Protein 7JNN (pdb70)

Structure (mmCIF, N/CA/C/O backbone):
data_7JNN
#
_entry.id   7JNN
#
loop_
_atom_site.group_PDB
_atom_site.id
_atom_site.type_symbol
_atom_site.label_atom_id
_atom_site.label_alt_id
_atom_site.label_comp_id
_atom_site.label_asym_id
_atom_site.label_entity_id
_atom_site.label_seq_id
_atom_site.pdbx_PDB_ins_code
_atom_site.Cartn_x
_atom_site.Cartn_y
_atom_site.Cartn_z
_atom_site.occupancy
_atom_site.B_iso_or_equiv
_atom_site.auth_seq_id
_atom_site.auth_comp_id
_atom_site.auth_asym_id
_atom_site.auth_atom_id
_atom_site.pdbx_PDB_model_num
ATOM 1 N N . ALA A 1 1 ? -10.746 -12.875 8.049 1.00 0.00 1 ALA A N 1
ATOM 2 C CA . ALA A 1 1 ? -10.390 -11.541 7.622 1.00 0.00 1 ALA A CA 1
ATOM 3 C C . ALA A 1 1 ? -9.848 -11.608 6.224 1.00 0.00 1 ALA A C 1
ATOM 4 O O . ALA A 1 1 ? -9.039 -12.476 5.909 1.00 0.00 1 ALA A O 1
ATOM 11 N N . LYS A 1 2 ? -10.303 -10.715 5.396 1.00 0.00 2 LYS A N 1
ATOM 12 C CA . LYS A 1 2 ? -9.935 -10.685 4.012 1.00 0.00 2 LYS A CA 1
ATOM 13 C C . LYS A 1 2 ? -9.074 -9.472 3.698 1.00 0.00 2 LYS A C 1
ATOM 14 O O . LYS A 1 2 ? -9.553 -8.332 3.659 1.00 0.00 2 LYS A O 1
ATOM 33 N N . HIS A 1 3 ? -7.806 -9.720 3.541 1.00 0.00 3 HIS A N 1
ATOM 34 C CA . HIS A 1 3 ? -6.832 -8.693 3.260 1.00 0.00 3 HIS A CA 1
ATOM 35 C C . HIS A 1 3 ? -6.363 -8.886 1.840 1.00 0.00 3 HIS A C 1
ATOM 36 O O . HIS A 1 3 ? -5.642 -9.845 1.549 1.00 0.00 3 HIS A O 1
ATOM 50 N N . CYS A 1 4 ? -6.802 -8.043 0.953 1.00 0.00 4 CYS A N 1
ATOM 51 C CA . CYS A 1 4 ? -6.438 -8.174 -0.444 1.00 0.00 4 CYS A CA 1
ATOM 52 C C . CYS A 1 4 ? -5.212 -7.327 -0.736 1.00 0.00 4 CYS A C 1
ATOM 53 O O . CYS A 1 4 ? -5.315 -6.115 -0.938 1.00 0.00 4 CYS A O 1
ATOM 60 N N . GLY A 1 5 ? -4.059 -7.953 -0.708 1.00 0.00 5 GLY A N 1
ATOM 61 C CA . GLY A 1 5 ? -2.824 -7.237 -0.887 1.00 0.00 5 GLY A CA 1
ATOM 62 C C . GLY A 1 5 ? -2.413 -7.104 -2.331 1.00 0.00 5 GLY A C 1
ATOM 63 O O . GLY A 1 5 ? -2.346 -8.092 -3.062 1.00 0.00 5 GLY A O 1
ATOM 67 N N . LYS A 1 6 ? -2.167 -5.887 -2.735 1.00 0.00 6 LYS A N 1
ATOM 68 C CA . LYS A 1 6 ? -1.672 -5.544 -4.060 1.00 0.00 6 LYS A CA 1
ATOM 69 C C . LYS A 1 6 ? -0.272 -6.100 -4.234 1.00 0.00 6 LYS A C 1
ATOM 70 O O . LYS A 1 6 ? 0.504 -6.142 -3.277 1.00 0.00 6 LYS A O 1
ATOM 89 N N . HIS A 1 7 ? 0.027 -6.557 -5.418 1.00 0.00 7 HIS A N 1
ATOM 90 C CA . HIS A 1 7 ? 1.362 -6.966 -5.742 1.00 0.00 7 HIS A CA 1
ATOM 91 C C . HIS A 1 7 ? 2.201 -5.710 -5.875 1.00 0.00 7 HIS A C 1
ATOM 92 O O . HIS A 1 7 ? 1.979 -4.886 -6.784 1.00 0.00 7 HIS A O 1
ATOM 106 N N . SER A 1 8 ? 3.106 -5.531 -4.961 1.00 0.00 8 SER A N 1
ATOM 107 C CA . SER A 1 8 ? 3.920 -4.368 -4.934 1.00 0.00 8 SER A CA 1
ATOM 108 C C . SER A 1 8 ? 4.996 -4.377 -6.004 1.00 0.00 8 SER A C 1
ATOM 109 O O . SER A 1 8 ? 6.121 -4.831 -5.786 1.00 0.00 8 SER A O 1
ATOM 117 N N . LYS A 1 9 ? 4.598 -3.965 -7.181 1.00 0.00 9 LYS A N 1
ATOM 118 C CA . LYS A 1 9 ? 5.513 -3.733 -8.268 1.00 0.00 9 LYS A CA 1
ATOM 119 C C . LYS A 1 9 ? 5.573 -2.235 -8.520 1.00 0.00 9 LYS A C 1
ATOM 120 O O . LYS A 1 9 ? 6.129 -1.754 -9.507 1.00 0.00 9 LYS A O 1
ATOM 139 N N . SER A 1 10 ? 4.955 -1.513 -7.623 1.00 0.00 10 SER A N 1
ATOM 140 C CA . SER A 1 10 ? 4.984 -0.101 -7.614 1.00 0.00 10 SER A CA 1
ATOM 141 C C . SER A 1 10 ? 6.195 0.319 -6.804 1.00 0.00 10 SER A C 1
ATOM 142 O O . SER A 1 10 ? 6.208 0.182 -5.561 1.00 0.00 10 SER A O 1
ATOM 150 N N . TRP A 1 11 ? 7.227 0.743 -7.483 1.00 0.00 11 TRP A N 1
ATOM 151 C CA . TRP A 1 11 ? 8.447 1.080 -6.828 1.00 0.00 11 TRP A CA 1
ATOM 152 C C . TRP A 1 11 ? 8.333 2.437 -6.164 1.00 0.00 11 TRP A C 1
ATOM 1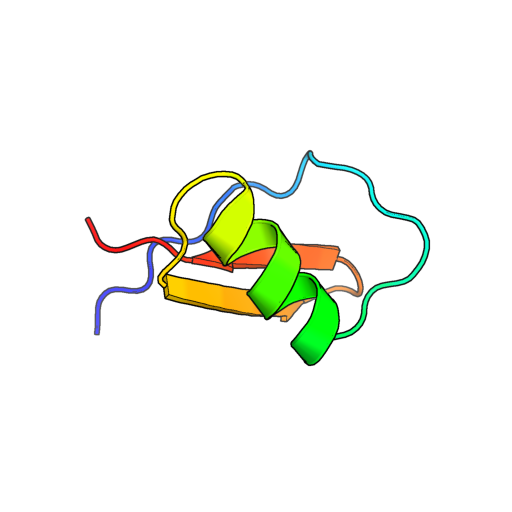53 O O . TRP A 1 11 ? 7.733 3.371 -6.707 1.00 0.00 11 TRP A O 1
ATOM 174 N N . ASN A 1 12 ? 8.866 2.520 -4.993 1.00 0.00 12 ASN A N 1
ATOM 175 C CA . ASN A 1 12 ? 8.891 3.719 -4.204 1.00 0.00 12 ASN A CA 1
ATOM 176 C C . ASN A 1 12 ? 10.242 3.739 -3.527 1.00 0.00 12 ASN A C 1
ATOM 177 O O . ASN A 1 12 ? 10.805 2.663 -3.295 1.00 0.00 12 ASN A O 1
ATOM 188 N N . GLY A 1 13 ? 10.766 4.910 -3.238 1.00 0.00 13 GLY A N 1
ATOM 189 C CA . GLY A 1 13 ? 12.097 5.021 -2.674 1.00 0.00 13 GLY A CA 1
ATOM 190 C C . GLY A 1 13 ? 12.218 4.412 -1.301 1.00 0.00 13 GLY A C 1
ATOM 191 O O . GLY A 1 13 ? 12.795 3.332 -1.137 1.00 0.00 13 GLY A O 1
ATOM 195 N N . LYS A 1 14 ? 11.678 5.079 -0.322 1.00 0.00 14 LYS A N 1
ATOM 196 C CA . LYS A 1 14 ? 11.739 4.602 1.029 1.00 0.00 14 LYS A CA 1
ATOM 197 C C . LYS A 1 14 ? 10.337 4.251 1.466 1.00 0.00 14 LYS A C 1
ATOM 198 O O . LYS A 1 14 ? 9.388 4.968 1.144 1.00 0.00 14 LYS A O 1
ATOM 217 N N . CYS A 1 15 ? 10.197 3.162 2.158 1.00 0.00 15 CYS A N 1
ATOM 218 C CA . CYS A 1 15 ? 8.906 2.738 2.624 1.00 0.00 15 CYS A CA 1
ATOM 219 C C . CYS A 1 15 ? 8.605 3.309 4.008 1.00 0.00 15 CYS A C 1
ATOM 220 O O . CYS A 1 15 ? 9.430 3.218 4.927 1.00 0.00 15 CYS A O 1
ATOM 227 N N . PHE A 1 16 ? 7.446 3.917 4.134 1.00 0.00 16 PHE A N 1
ATOM 228 C CA . PHE A 1 16 ? 6.934 4.414 5.396 1.00 0.00 16 PHE A CA 1
ATOM 229 C C . PHE A 1 16 ? 5.474 4.046 5.457 1.00 0.00 16 PHE A C 1
ATOM 230 O O . PHE A 1 16 ? 4.757 4.315 4.500 1.00 0.00 16 PHE A O 1
ATOM 247 N N . HIS A 1 17 ? 5.045 3.426 6.549 1.00 0.00 17 HIS A N 1
ATOM 248 C CA . HIS A 1 17 ? 3.658 2.959 6.728 1.00 0.00 17 HIS A CA 1
ATOM 249 C C . HIS A 1 17 ? 2.631 4.054 6.430 1.00 0.00 17 HIS A C 1
ATOM 250 O O . HIS A 1 17 ? 1.761 3.866 5.583 1.00 0.00 17 HIS A O 1
ATOM 264 N N . LYS A 1 18 ? 2.770 5.197 7.084 1.00 0.00 18 LYS A N 1
ATOM 265 C CA . LYS A 1 18 ? 1.812 6.290 6.942 1.00 0.00 18 LYS A CA 1
ATOM 266 C C . LYS A 1 18 ? 1.751 6.782 5.495 1.00 0.00 18 LYS A C 1
ATOM 267 O O . LYS A 1 18 ? 0.676 6.919 4.920 1.00 0.00 18 LYS A O 1
ATOM 286 N N . LYS A 1 19 ? 2.902 6.991 4.902 1.00 0.00 19 LYS A N 1
ATOM 287 C CA . LYS A 1 19 ? 2.975 7.489 3.535 1.00 0.00 19 LYS A CA 1
ATOM 288 C C . LYS A 1 19 ? 2.538 6.434 2.528 1.00 0.00 19 LYS A C 1
ATOM 289 O O . LYS A 1 19 ? 1.998 6.760 1.473 1.00 0.00 19 LYS A O 1
ATOM 308 N N . CYS A 1 20 ? 2.761 5.183 2.862 1.00 0.00 20 CYS A N 1
ATOM 309 C CA . CYS A 1 20 ? 2.310 4.072 2.048 1.00 0.00 20 CYS A CA 1
ATOM 310 C C . CYS A 1 20 ? 0.792 4.054 2.056 1.00 0.00 20 CYS A C 1
ATOM 311 O O . CYS A 1 20 ? 0.150 3.948 1.010 1.00 0.00 20 CYS A O 1
ATOM 318 N N . ASN A 1 21 ? 0.232 4.237 3.250 1.00 0.00 21 ASN A N 1
ATOM 319 C CA . ASN A 1 21 ? -1.200 4.258 3.465 1.00 0.00 21 ASN A CA 1
ATOM 320 C C . ASN A 1 21 ? -1.824 5.354 2.621 1.00 0.00 21 ASN A C 1
ATOM 321 O O . ASN A 1 21 ? -2.752 5.106 1.846 1.00 0.00 21 ASN A O 1
ATOM 332 N N . HIS A 1 22 ? -1.279 6.560 2.763 1.00 0.00 22 HIS A N 1
ATOM 333 C CA . HIS A 1 22 ? -1.728 7.729 2.001 1.00 0.00 22 HIS A CA 1
ATOM 334 C C . HIS A 1 22 ? -1.641 7.494 0.505 1.00 0.00 22 HIS A C 1
ATOM 335 O O . HIS A 1 22 ? -2.630 7.684 -0.209 1.00 0.00 22 HIS A O 1
ATOM 349 N N . TRP A 1 23 ? -0.468 7.058 0.039 1.00 0.00 23 TRP A N 1
ATOM 350 C CA . TRP A 1 23 ? -0.249 6.826 -1.379 1.00 0.00 23 TRP A CA 1
ATOM 351 C C . TRP A 1 23 ? -1.225 5.811 -1.919 1.00 0.00 23 TRP A C 1
ATOM 352 O O . TRP A 1 23 ? -1.952 6.109 -2.833 1.00 0.00 23 TRP A O 1
ATOM 373 N N . CYS A 1 24 ? -1.264 4.638 -1.318 1.00 0.00 24 CYS A N 1
ATOM 374 C CA . CYS A 1 24 ? -2.140 3.564 -1.762 1.00 0.00 24 CYS A CA 1
ATOM 375 C C . CYS A 1 24 ? -3.610 3.989 -1.803 1.00 0.00 24 CYS A C 1
ATOM 376 O O . CYS A 1 24 ? -4.340 3.682 -2.778 1.00 0.00 24 CYS A O 1
ATOM 383 N N . MET A 1 25 ? -4.033 4.716 -0.779 1.00 0.00 25 MET A N 1
ATOM 384 C CA . MET A 1 25 ? -5.397 5.211 -0.679 1.00 0.00 25 MET A CA 1
ATOM 385 C C . MET A 1 25 ? -5.711 6.143 -1.852 1.00 0.00 25 MET A C 1
ATOM 386 O O . MET A 1 25 ? -6.698 5.956 -2.557 1.00 0.00 25 MET A O 1
ATOM 400 N N . GLU A 1 26 ? -4.815 7.070 -2.091 1.00 0.00 26 GLU A N 1
ATOM 401 C CA . GLU A 1 26 ? -4.964 8.080 -3.127 1.00 0.00 26 GLU A CA 1
ATOM 402 C C . GLU A 1 26 ? -4.808 7.459 -4.535 1.00 0.00 26 GLU A C 1
ATOM 403 O O . GLU A 1 26 ? -5.521 7.820 -5.483 1.00 0.00 26 GLU A O 1
ATOM 415 N N . LYS A 1 27 ? -3.875 6.545 -4.642 1.00 0.00 27 LYS A N 1
ATOM 416 C CA . LYS A 1 27 ? -3.498 5.886 -5.882 1.00 0.00 27 LYS A CA 1
ATOM 417 C C . LYS A 1 27 ? -4.600 4.992 -6.451 1.00 0.00 27 LYS A C 1
ATOM 418 O O . LYS A 1 27 ? -5.023 5.180 -7.591 1.00 0.00 27 LYS A O 1
ATOM 437 N N . GLU A 1 28 ? -5.074 4.037 -5.671 1.00 0.00 28 GLU A N 1
ATOM 438 C CA . GLU A 1 28 ? -6.011 3.028 -6.204 1.00 0.00 28 GLU A CA 1
ATOM 439 C C . GLU A 1 28 ? -7.125 2.699 -5.239 1.00 0.00 28 GLU A C 1
ATOM 440 O O . GLU A 1 28 ? -7.728 1.627 -5.321 1.00 0.00 28 GLU A O 1
ATOM 452 N N . ASP A 1 29 ? -7.428 3.649 -4.370 1.00 0.00 29 ASP A N 1
ATOM 453 C CA . ASP A 1 29 ? -8.455 3.502 -3.334 1.00 0.00 29 ASP A CA 1
ATOM 454 C C . ASP A 1 29 ? -8.166 2.273 -2.502 1.00 0.00 29 ASP A C 1
ATOM 455 O O . ASP A 1 29 ? -8.900 1.278 -2.503 1.00 0.00 29 ASP A O 1
ATOM 464 N N . ALA A 1 30 ? -7.020 2.284 -1.907 1.00 0.00 30 ALA A N 1
ATOM 465 C CA . ALA A 1 30 ? -6.656 1.233 -1.031 1.00 0.00 30 ALA A CA 1
ATOM 466 C C . ALA A 1 30 ? -7.136 1.597 0.320 1.00 0.00 30 ALA A C 1
ATOM 467 O O . ALA A 1 30 ? -7.202 2.779 0.661 1.00 0.00 30 ALA A O 1
ATOM 474 N N . LYS A 1 31 ? -7.490 0.619 1.075 1.00 0.00 31 LYS A N 1
ATOM 475 C CA . LYS A 1 31 ? -8.052 0.840 2.387 1.00 0.00 31 LYS A CA 1
ATOM 476 C C . LYS A 1 31 ? -6.978 1.351 3.302 1.00 0.00 31 LYS A C 1
ATOM 477 O O . LYS A 1 31 ? -7.181 2.271 4.095 1.00 0.00 31 LYS A O 1
ATOM 496 N N . TYR A 1 32 ? -5.834 0.763 3.154 1.00 0.00 32 TYR A N 1
ATOM 497 C CA . TYR A 1 32 ? -4.695 1.066 3.932 1.00 0.00 32 TYR A CA 1
ATOM 498 C C . TYR A 1 32 ? -3.472 0.576 3.199 1.00 0.00 32 TYR A C 1
ATOM 499 O O . TYR A 1 32 ? -3.591 -0.147 2.182 1.00 0.00 32 TYR A O 1
ATOM 517 N N . GLY A 1 33 ? -2.339 0.990 3.660 1.00 0.00 33 GLY A N 1
ATOM 518 C CA . GLY A 1 33 ? -1.097 0.572 3.103 1.00 0.00 33 GLY A CA 1
ATOM 519 C C . GLY A 1 33 ? -0.225 0.069 4.204 1.00 0.00 33 GLY A C 1
ATOM 520 O O . GLY A 1 33 ? -0.234 0.629 5.300 1.00 0.00 33 GLY A O 1
ATOM 524 N N . SER A 1 34 ? 0.491 -0.973 3.953 1.00 0.00 34 SER A N 1
ATOM 525 C CA . SER A 1 34 ? 1.320 -1.557 4.952 1.00 0.00 34 SER A CA 1
ATOM 526 C C . SER A 1 34 ? 2.702 -1.774 4.378 1.00 0.00 34 SER A C 1
ATOM 527 O O . SER A 1 34 ? 2.849 -2.034 3.182 1.00 0.00 34 SER A O 1
ATOM 535 N N . CYS A 1 35 ? 3.701 -1.658 5.202 1.00 0.00 35 CYS A N 1
ATOM 536 C CA . CYS A 1 35 ? 5.033 -1.853 4.762 1.00 0.00 35 CYS A CA 1
ATOM 537 C C . CYS A 1 35 ? 5.410 -3.274 5.075 1.00 0.00 35 CYS A C 1
ATOM 538 O O . CYS A 1 35 ? 5.374 -3.705 6.238 1.00 0.00 35 CYS A O 1
ATOM 545 N N . SER A 1 36 ? 5.715 -4.008 4.070 1.00 0.00 36 SER A N 1
ATOM 546 C CA . SER A 1 36 ? 6.091 -5.361 4.226 1.00 0.00 36 SER A CA 1
ATOM 547 C C . SER A 1 36 ? 7.276 -5.585 3.321 1.00 0.00 36 SER A C 1
ATOM 548 O O . SER A 1 36 ? 7.237 -5.201 2.154 1.00 0.00 36 SER A O 1
ATOM 556 N N . HIS A 1 37 ? 8.351 -6.114 3.888 1.00 0.00 37 HIS A N 1
ATOM 557 C CA . HIS A 1 37 ? 9.625 -6.367 3.187 1.00 0.00 37 HIS A CA 1
ATOM 558 C C . HIS A 1 37 ? 10.294 -5.053 2.816 1.00 0.00 37 HIS A C 1
ATOM 559 O O . HIS A 1 37 ? 11.224 -5.031 2.017 1.00 0.00 37 HIS A O 1
ATOM 573 N N . GLY A 1 38 ? 9.842 -3.956 3.418 1.00 0.00 38 GLY A N 1
ATOM 574 C CA . GLY A 1 38 ? 10.365 -2.670 3.045 1.00 0.00 38 GLY A CA 1
ATOM 575 C C . GLY A 1 38 ? 9.709 -2.177 1.770 1.00 0.00 38 GLY A C 1
ATOM 576 O O . GLY A 1 38 ? 10.238 -1.286 1.078 1.00 0.00 38 GLY A O 1
ATOM 580 N N . ASP A 1 39 ? 8.585 -2.777 1.437 1.00 0.00 39 ASP A N 1
ATOM 581 C CA . ASP A 1 39 ? 7.800 -2.388 0.285 1.00 0.00 39 ASP A CA 1
ATOM 582 C C . ASP A 1 39 ? 6.439 -1.941 0.709 1.00 0.00 39 ASP A C 1
ATOM 583 O O . ASP A 1 39 ? 5.893 -2.414 1.719 1.00 0.00 39 ASP A O 1
ATOM 592 N N . CYS A 1 40 ? 5.895 -1.054 -0.058 1.00 0.00 40 CYS A N 1
ATOM 593 C CA . CYS A 1 40 ? 4.590 -0.513 0.180 1.00 0.00 40 CYS A CA 1
ATOM 594 C C . CYS A 1 40 ? 3.531 -1.431 -0.430 1.00 0.00 40 CYS A C 1
ATOM 595 O O . CYS A 1 40 ? 3.452 -1.576 -1.658 1.00 0.00 40 CYS A O 1
ATOM 602 N N . TYR A 1 41 ? 2.783 -2.091 0.415 1.00 0.00 41 TYR A N 1
ATOM 603 C CA . TYR A 1 41 ? 1.721 -2.968 -0.007 1.00 0.00 41 TYR A CA 1
ATOM 604 C C . TYR A 1 41 ? 0.387 -2.299 0.185 1.00 0.00 41 TYR A C 1
ATOM 605 O O . TYR A 1 41 ? 0.029 -1.898 1.303 1.00 0.00 41 TYR A O 1
ATOM 623 N N . CYS A 1 42 ? -0.335 -2.162 -0.884 1.00 0.00 42 CYS A N 1
ATOM 624 C CA . CYS A 1 42 ? -1.639 -1.552 -0.843 1.00 0.00 42 CYS A CA 1
ATOM 625 C C . CYS A 1 42 ? -2.674 -2.627 -0.588 1.00 0.00 42 CYS A C 1
ATOM 626 O O . CYS A 1 42 ? -2.648 -3.672 -1.226 1.00 0.00 42 CYS A O 1
ATOM 633 N N . TYR A 1 43 ? -3.558 -2.407 0.339 1.00 0.00 43 TYR A N 1
ATOM 634 C CA . TYR A 1 43 ? -4.574 -3.389 0.618 1.00 0.00 43 TYR A CA 1
ATOM 635 C C . TYR A 1 43 ? -5.933 -2.905 0.215 1.00 0.00 43 TYR A C 1
ATOM 636 O O . TYR A 1 43 ? -6.356 -1.804 0.582 1.00 0.00 43 TYR A O 1
ATOM 654 N N . TYR A 1 44 ? -6.589 -3.702 -0.567 1.00 0.00 44 TYR A N 1
ATOM 655 C CA . TYR A 1 44 ? -7.902 -3.403 -1.062 1.00 0.00 44 TYR A CA 1
ATOM 656 C C . TYR A 1 44 ? -8.891 -4.293 -0.358 1.00 0.00 44 TYR A C 1
ATOM 657 O O . TYR A 1 44 ? -8.506 -5.126 0.482 1.00 0.00 44 TYR A O 1
ATOM 675 N N . HIS A 1 45 ? -10.133 -4.146 -0.681 1.00 0.00 45 HIS A N 1
ATOM 676 C CA . HIS A 1 45 ? -11.142 -4.970 -0.107 1.00 0.00 45 HIS A CA 1
ATOM 677 C C . HIS A 1 45 ? -11.928 -5.591 -1.237 1.00 0.00 45 HIS A C 1
ATOM 678 O O . HIS A 1 45 ? -12.625 -4.896 -1.965 1.00 0.00 45 HIS A O 1
ATOM 692 N N . CYS A 1 46 ? -11.753 -6.866 -1.408 1.00 0.00 46 CYS A N 1
ATOM 693 C CA . CYS A 1 46 ? -12.398 -7.616 -2.455 1.00 0.00 46 CYS A CA 1
ATOM 694 C C . CYS A 1 46 ? -13.897 -7.689 -2.223 1.00 0.00 46 CYS A C 1
ATOM 695 O O . CYS A 1 46 ? -14.639 -6.898 -2.833 1.00 0.00 46 CYS A O 1
ATOM 703 N N . ALA A 1 1 ? -14.549 -10.829 6.060 1.00 0.00 1 ALA A N 2
ATOM 704 C CA . ALA A 1 1 ? -13.793 -9.905 5.243 1.00 0.00 1 ALA A CA 2
ATOM 705 C C . ALA A 1 1 ? -12.449 -10.510 4.924 1.00 0.00 1 ALA A C 2
ATOM 706 O O . ALA A 1 1 ? -11.895 -11.263 5.735 1.00 0.00 1 ALA A O 2
ATOM 713 N N . LYS A 1 2 ? -11.934 -10.214 3.751 1.00 0.00 2 LYS A N 2
ATOM 714 C CA . LYS A 1 2 ? -10.650 -10.719 3.328 1.00 0.00 2 LYS A CA 2
ATOM 715 C C . LYS A 1 2 ? -9.881 -9.667 2.542 1.00 0.00 2 LYS A C 2
ATOM 716 O O . LYS A 1 2 ? -10.353 -9.158 1.513 1.00 0.00 2 LYS A O 2
ATOM 735 N N . HIS A 1 3 ? -8.728 -9.317 3.052 1.00 0.00 3 HIS A N 2
ATOM 736 C CA . HIS A 1 3 ? -7.896 -8.300 2.454 1.00 0.00 3 HIS A CA 2
ATOM 737 C C . HIS A 1 3 ? -7.005 -8.866 1.377 1.00 0.00 3 HIS A C 2
ATOM 738 O O . HIS A 1 3 ? -6.516 -9.991 1.467 1.00 0.00 3 HIS A O 2
ATOM 752 N N . CYS A 1 4 ? -6.821 -8.096 0.371 1.00 0.00 4 CYS A N 2
ATOM 753 C CA . CYS A 1 4 ? -5.980 -8.427 -0.725 1.00 0.00 4 CYS A CA 2
ATOM 754 C C . CYS A 1 4 ? -4.905 -7.389 -0.841 1.00 0.00 4 CYS A C 2
ATOM 755 O O . CYS A 1 4 ? -5.191 -6.215 -1.101 1.00 0.00 4 CYS A O 2
ATOM 762 N N . GLY A 1 5 ? -3.698 -7.791 -0.586 1.00 0.00 5 GLY A N 2
ATOM 763 C CA . GLY A 1 5 ? -2.595 -6.899 -0.693 1.00 0.00 5 GLY A CA 2
ATOM 764 C C . GLY A 1 5 ? -2.099 -6.847 -2.094 1.00 0.00 5 GLY A C 2
ATOM 765 O O . GLY A 1 5 ? -1.686 -7.870 -2.650 1.00 0.00 5 GLY A O 2
ATOM 769 N N . LYS A 1 6 ? -2.185 -5.696 -2.682 1.00 0.00 6 LYS A N 2
ATOM 770 C CA . LYS A 1 6 ? -1.708 -5.492 -4.006 1.00 0.00 6 LYS A CA 2
ATOM 771 C C . LYS A 1 6 ? -0.217 -5.434 -3.951 1.00 0.00 6 LYS A C 2
ATOM 772 O O . LYS A 1 6 ? 0.373 -4.600 -3.240 1.00 0.00 6 LYS A O 2
ATOM 791 N N . HIS A 1 7 ? 0.367 -6.339 -4.652 1.00 0.00 7 HIS A N 2
ATOM 792 C CA . HIS A 1 7 ? 1.766 -6.585 -4.640 1.00 0.00 7 HIS A CA 2
ATOM 793 C C . HIS A 1 7 ? 2.548 -5.387 -5.113 1.00 0.00 7 HIS A C 2
ATOM 794 O O . HIS A 1 7 ? 2.104 -4.638 -5.992 1.00 0.00 7 HIS A O 2
ATOM 808 N N . SER A 1 8 ? 3.668 -5.181 -4.492 1.00 0.00 8 SER A N 2
ATOM 809 C CA . SER A 1 8 ? 4.535 -4.113 -4.835 1.00 0.00 8 SER A CA 2
ATOM 810 C C . SER A 1 8 ? 5.196 -4.392 -6.172 1.00 0.00 8 SER A C 2
ATOM 811 O O . SER A 1 8 ? 5.462 -5.545 -6.526 1.00 0.00 8 SER A O 2
ATOM 819 N N . LYS A 1 9 ? 5.457 -3.340 -6.894 1.00 0.00 9 LYS A N 2
ATOM 820 C CA . LYS A 1 9 ? 6.108 -3.417 -8.185 1.00 0.00 9 LYS A CA 2
ATOM 821 C C . LYS A 1 9 ? 7.605 -3.446 -7.969 1.00 0.00 9 LYS A C 2
ATOM 822 O O . LYS A 1 9 ? 8.377 -3.698 -8.900 1.00 0.00 9 LYS A O 2
ATOM 841 N N . SER A 1 10 ? 7.991 -3.182 -6.712 1.00 0.00 10 SER A N 2
ATOM 842 C CA . SER A 1 10 ? 9.363 -3.015 -6.287 1.00 0.00 10 SER A CA 2
ATOM 843 C C . SER A 1 10 ? 9.910 -1.695 -6.827 1.00 0.00 10 SER A C 2
ATOM 844 O O . SER A 1 10 ? 9.200 -0.977 -7.545 1.00 0.00 10 SER A O 2
ATOM 852 N N . TRP A 1 11 ? 11.132 -1.354 -6.447 1.00 0.00 11 TRP A N 2
ATOM 853 C CA . TRP A 1 11 ? 11.793 -0.119 -6.875 1.00 0.00 11 TRP A CA 2
ATOM 854 C C . TRP A 1 11 ? 11.119 1.122 -6.327 1.00 0.00 11 TRP A C 2
ATOM 855 O O . TRP A 1 11 ? 11.311 2.215 -6.851 1.00 0.00 11 TRP A O 2
ATOM 876 N N . ASN A 1 12 ? 10.354 0.964 -5.253 1.00 0.00 12 ASN A N 2
ATOM 877 C CA . ASN A 1 12 ? 9.738 2.109 -4.610 1.00 0.00 12 ASN A CA 2
ATOM 878 C C . ASN A 1 12 ? 10.806 2.960 -3.966 1.00 0.00 12 ASN A C 2
ATOM 879 O O . ASN A 1 12 ? 11.709 2.422 -3.308 1.00 0.00 12 ASN A O 2
ATOM 890 N N . GLY A 1 13 ? 10.732 4.268 -4.198 1.00 0.00 13 GLY A N 2
ATOM 891 C CA . GLY A 1 13 ? 11.742 5.206 -3.710 1.00 0.00 13 GLY A CA 2
ATOM 892 C C . GLY A 1 13 ? 11.984 5.065 -2.233 1.00 0.00 13 GLY A C 2
ATOM 893 O O . GLY A 1 13 ? 13.131 5.044 -1.778 1.00 0.00 13 GLY A O 2
ATOM 897 N N . LYS A 1 14 ? 10.920 5.005 -1.491 1.00 0.00 14 LYS A N 2
ATOM 898 C CA . LYS A 1 14 ? 10.973 4.725 -0.097 1.00 0.00 14 LYS A CA 2
ATOM 899 C C . LYS A 1 14 ? 9.698 4.039 0.282 1.00 0.00 14 LYS A C 2
ATOM 900 O O . LYS A 1 14 ? 8.620 4.426 -0.173 1.00 0.00 14 LYS A O 2
ATOM 919 N N . CYS A 1 15 ? 9.805 3.019 1.049 1.00 0.00 15 CYS A N 2
ATOM 920 C CA . CYS A 1 15 ? 8.658 2.351 1.548 1.00 0.00 15 CYS A CA 2
ATOM 921 C C . CYS A 1 15 ? 8.141 3.102 2.763 1.00 0.00 15 CYS A C 2
ATOM 922 O O . CYS A 1 15 ? 8.599 2.891 3.899 1.00 0.00 15 CYS A O 2
ATOM 929 N N . PHE A 1 16 ? 7.275 4.054 2.503 1.00 0.00 16 PHE A N 2
ATOM 930 C CA . PHE A 1 16 ? 6.666 4.841 3.545 1.00 0.00 16 PHE A CA 2
ATOM 931 C C . PHE A 1 16 ? 5.577 4.051 4.210 1.00 0.00 16 PHE A C 2
ATOM 932 O O . PHE A 1 16 ? 4.944 3.209 3.577 1.00 0.00 16 PHE A O 2
ATOM 949 N N . HIS A 1 17 ? 5.348 4.317 5.459 1.00 0.00 17 HIS A N 2
ATOM 950 C CA . HIS A 1 17 ? 4.278 3.678 6.152 1.00 0.00 17 HIS A CA 2
ATOM 951 C C . HIS A 1 17 ? 3.022 4.532 6.002 1.00 0.00 17 HIS A C 2
ATOM 952 O O . HIS A 1 17 ? 2.177 4.242 5.170 1.00 0.00 17 HIS A O 2
ATOM 966 N N . LYS A 1 18 ? 2.972 5.649 6.716 1.00 0.00 18 LYS A N 2
ATOM 967 C CA . LYS A 1 18 ? 1.779 6.481 6.746 1.00 0.00 18 LYS A CA 2
ATOM 968 C C . LYS A 1 18 ? 1.557 7.214 5.420 1.00 0.00 18 LYS A C 2
ATOM 969 O O . LYS A 1 18 ? 0.429 7.279 4.922 1.00 0.00 18 LYS A O 2
ATOM 988 N N . LYS A 1 19 ? 2.627 7.730 4.836 1.00 0.00 19 LYS A N 2
ATOM 989 C CA . LYS A 1 19 ? 2.515 8.475 3.578 1.00 0.00 19 LYS A CA 2
ATOM 990 C C . LYS A 1 19 ? 1.994 7.583 2.450 1.00 0.00 19 LYS A C 2
ATOM 991 O O . LYS A 1 19 ? 1.080 7.974 1.715 1.00 0.00 19 LYS A O 2
ATOM 1010 N N . CYS A 1 20 ? 2.534 6.371 2.357 1.00 0.00 20 CYS A N 2
ATOM 1011 C CA . CYS A 1 20 ? 2.127 5.433 1.309 1.00 0.00 20 CYS A CA 2
ATOM 1012 C C . CYS A 1 20 ? 0.732 4.903 1.622 1.00 0.00 20 CYS A C 2
ATOM 1013 O O . CYS A 1 20 ? -0.080 4.675 0.721 1.00 0.00 20 CYS A O 2
ATOM 1020 N N . ASN A 1 21 ? 0.446 4.757 2.915 1.00 0.00 21 ASN A N 2
ATOM 1021 C CA . ASN A 1 21 ? -0.866 4.335 3.391 1.00 0.00 21 ASN A CA 2
ATOM 1022 C C . ASN A 1 21 ? -1.934 5.298 2.906 1.00 0.00 21 ASN A C 2
ATOM 1023 O O . ASN A 1 21 ? -2.903 4.891 2.263 1.00 0.00 21 ASN A O 2
ATOM 1034 N N . HIS A 1 22 ? -1.727 6.581 3.174 1.00 0.00 22 HIS A N 2
ATOM 1035 C CA . HIS A 1 22 ? -2.670 7.611 2.767 1.00 0.00 22 HIS A CA 2
ATOM 1036 C C . HIS A 1 22 ? -2.698 7.789 1.267 1.00 0.00 22 HIS A C 2
ATOM 1037 O O . HIS A 1 22 ? -3.751 8.107 0.699 1.00 0.00 22 HIS A O 2
ATOM 1051 N N . TRP A 1 23 ? -1.551 7.565 0.624 1.00 0.00 23 TRP A N 2
ATOM 1052 C CA . TRP A 1 23 ? -1.458 7.616 -0.825 1.00 0.00 23 TRP A CA 2
ATOM 1053 C C . TRP A 1 23 ? -2.386 6.573 -1.418 1.00 0.00 23 TRP A C 2
ATOM 1054 O O . TRP A 1 23 ? -3.337 6.914 -2.100 1.00 0.00 23 TRP A O 2
ATOM 1075 N N . CYS A 1 24 ? -2.147 5.315 -1.089 1.00 0.00 24 CYS A N 2
ATOM 1076 C CA . CYS A 1 24 ? -2.959 4.214 -1.589 1.00 0.00 24 CYS A CA 2
ATOM 1077 C C . CYS A 1 24 ? -4.419 4.354 -1.213 1.00 0.00 24 CYS A C 2
ATOM 1078 O O . CYS A 1 24 ? -5.304 4.147 -2.056 1.00 0.00 24 CYS A O 2
ATOM 1085 N N . MET A 1 25 ? -4.671 4.761 0.026 1.00 0.00 25 MET A N 2
ATOM 1086 C CA . MET A 1 25 ? -6.024 4.889 0.558 1.00 0.00 25 MET A CA 2
ATOM 1087 C C . MET A 1 25 ? -6.860 5.900 -0.225 1.00 0.00 25 MET A C 2
ATOM 1088 O O . MET A 1 25 ? -8.069 5.755 -0.329 1.00 0.00 25 MET A O 2
ATOM 1102 N N . GLU A 1 26 ? -6.215 6.881 -0.808 1.00 0.00 26 GLU A N 2
ATOM 1103 C CA . GLU A 1 26 ? -6.926 7.882 -1.565 1.00 0.00 26 GLU A CA 2
ATOM 1104 C C . GLU A 1 26 ? -6.781 7.662 -3.074 1.00 0.00 26 GLU A C 2
ATOM 1105 O O . GLU A 1 26 ? -7.768 7.705 -3.812 1.00 0.00 26 GLU A O 2
ATOM 1117 N N . LYS A 1 27 ? -5.567 7.390 -3.513 1.00 0.00 27 LYS A N 2
ATOM 1118 C CA . LYS A 1 27 ? -5.258 7.265 -4.930 1.00 0.00 27 LYS A CA 2
ATOM 1119 C C . LYS A 1 27 ? -5.914 6.030 -5.538 1.00 0.00 27 LYS A C 2
ATOM 1120 O O . LYS A 1 27 ? -6.531 6.109 -6.602 1.00 0.00 27 LYS A O 2
ATOM 1139 N N . GLU A 1 28 ? -5.820 4.906 -4.854 1.00 0.00 28 GLU A N 2
ATOM 1140 C CA . GLU A 1 28 ? -6.400 3.670 -5.367 1.00 0.00 28 GLU A CA 2
ATOM 1141 C C . GLU A 1 28 ? -7.551 3.212 -4.485 1.00 0.00 28 GLU A C 2
ATOM 1142 O O . GLU A 1 28 ? -8.184 2.183 -4.748 1.00 0.00 28 GLU A O 2
ATOM 1154 N N . ASP A 1 29 ? -7.821 4.004 -3.453 1.00 0.00 29 ASP A N 2
ATOM 1155 C CA . ASP A 1 29 ? -8.870 3.734 -2.465 1.00 0.00 29 ASP A CA 2
ATOM 1156 C C . ASP A 1 29 ? -8.620 2.449 -1.707 1.00 0.00 29 ASP A C 2
ATOM 1157 O O . ASP A 1 29 ? -9.505 1.601 -1.572 1.00 0.00 29 ASP A O 2
ATOM 1166 N N . ALA A 1 30 ? -7.411 2.303 -1.222 1.00 0.00 30 ALA A N 2
ATOM 1167 C CA . ALA A 1 30 ? -7.042 1.160 -0.408 1.00 0.00 30 ALA A CA 2
ATOM 1168 C C . ALA A 1 30 ? -7.550 1.360 0.992 1.00 0.00 30 ALA A C 2
ATOM 1169 O O . ALA A 1 30 ? -7.925 2.476 1.367 1.00 0.00 30 ALA A O 2
ATOM 1176 N N . LYS A 1 31 ? -7.572 0.312 1.759 1.00 0.00 31 LYS A N 2
ATOM 1177 C CA . LYS A 1 31 ? -7.977 0.420 3.131 1.00 0.00 31 LYS A CA 2
ATOM 1178 C C . LYS A 1 31 ? -6.782 0.821 3.967 1.00 0.00 31 LYS A C 2
ATOM 1179 O O . LYS A 1 31 ? -6.866 1.713 4.813 1.00 0.00 31 LYS A O 2
ATOM 1198 N N . TYR A 1 32 ? -5.656 0.193 3.695 1.00 0.00 32 TYR A N 2
ATOM 1199 C CA . TYR A 1 32 ? -4.426 0.507 4.377 1.00 0.00 32 TYR A CA 2
ATOM 1200 C C . TYR A 1 32 ? -3.225 0.063 3.566 1.00 0.00 32 TYR A C 2
ATOM 1201 O O . TYR A 1 32 ? -3.308 -0.890 2.783 1.00 0.00 32 TYR A O 2
ATOM 1219 N N . GLY A 1 33 ? -2.151 0.789 3.712 1.00 0.00 33 GLY A N 2
ATOM 1220 C CA . GLY A 1 33 ? -0.902 0.457 3.088 1.00 0.00 33 GLY A CA 2
ATOM 1221 C C . GLY A 1 33 ? 0.084 0.077 4.152 1.00 0.00 33 GLY A C 2
ATOM 1222 O O . GLY A 1 33 ? 0.097 0.680 5.227 1.00 0.00 33 GLY A O 2
ATOM 1226 N N . SER A 1 34 ? 0.853 -0.936 3.916 1.00 0.00 34 SER A N 2
ATOM 1227 C CA . SER A 1 34 ? 1.790 -1.414 4.896 1.00 0.00 34 SER A CA 2
ATOM 1228 C C . SER A 1 34 ? 3.153 -1.652 4.261 1.00 0.00 34 SER A C 2
ATOM 1229 O O . SER A 1 34 ? 3.248 -1.925 3.059 1.00 0.00 34 SER A O 2
ATOM 1237 N N . CYS A 1 35 ? 4.190 -1.540 5.049 1.00 0.00 35 CYS A N 2
ATOM 1238 C CA . CYS A 1 35 ? 5.526 -1.718 4.556 1.00 0.00 35 CYS A CA 2
ATOM 1239 C C . CYS A 1 35 ? 5.957 -3.131 4.834 1.00 0.00 35 CYS A C 2
ATOM 1240 O O . CYS A 1 35 ? 6.093 -3.545 5.999 1.00 0.00 35 CYS A O 2
ATOM 1247 N N . SER A 1 36 ? 6.140 -3.874 3.795 1.00 0.00 36 SER A N 2
ATOM 1248 C CA . SER A 1 36 ? 6.518 -5.227 3.904 1.00 0.00 36 SER A CA 2
ATOM 1249 C C . SER A 1 36 ? 7.862 -5.438 3.236 1.00 0.00 36 SER A C 2
ATOM 1250 O O . SER A 1 36 ? 7.977 -5.330 2.018 1.00 0.00 36 SER A O 2
ATOM 1258 N N . HIS A 1 37 ? 8.884 -5.648 4.049 1.00 0.00 37 HIS A N 2
ATOM 1259 C CA . HIS A 1 37 ? 10.236 -6.012 3.598 1.00 0.00 37 HIS A CA 2
ATOM 1260 C C . HIS A 1 37 ? 10.905 -4.877 2.795 1.00 0.00 37 HIS A C 2
ATOM 1261 O O . HIS A 1 37 ? 11.910 -5.101 2.108 1.00 0.00 37 HIS A O 2
ATOM 1275 N N . GLY A 1 38 ? 10.391 -3.662 2.928 1.00 0.00 38 GLY A N 2
ATOM 1276 C CA . GLY A 1 38 ? 10.935 -2.545 2.175 1.00 0.00 38 GLY A CA 2
ATOM 1277 C C . GLY A 1 38 ? 10.101 -2.214 0.955 1.00 0.00 38 GLY A C 2
ATOM 1278 O O . GLY A 1 38 ? 10.480 -1.365 0.130 1.00 0.00 38 GLY A O 2
ATOM 1282 N N . ASP A 1 39 ? 8.987 -2.882 0.832 1.00 0.00 39 ASP A N 2
ATOM 1283 C CA . ASP A 1 39 ? 8.049 -2.673 -0.261 1.00 0.00 39 ASP A CA 2
ATOM 1284 C C . ASP A 1 39 ? 6.698 -2.308 0.288 1.00 0.00 39 ASP A C 2
ATOM 1285 O O . ASP A 1 39 ? 6.232 -2.918 1.253 1.00 0.00 39 ASP A O 2
ATOM 1294 N N . CYS A 1 40 ? 6.067 -1.332 -0.301 1.00 0.00 40 CYS A N 2
ATOM 1295 C CA . CYS A 1 40 ? 4.764 -0.901 0.160 1.00 0.00 40 CYS A CA 2
ATOM 1296 C C . CYS A 1 40 ? 3.665 -1.739 -0.491 1.00 0.00 40 CYS A C 2
ATOM 1297 O O . CYS A 1 40 ? 3.555 -1.811 -1.727 1.00 0.00 40 CYS A O 2
ATOM 1304 N N . TYR A 1 41 ? 2.895 -2.401 0.340 1.00 0.00 41 TYR A N 2
ATOM 1305 C CA . TYR A 1 41 ? 1.781 -3.217 -0.086 1.00 0.00 41 TYR A CA 2
ATOM 1306 C C . TYR A 1 41 ? 0.498 -2.587 0.389 1.00 0.00 41 TYR A C 2
ATOM 1307 O O . TYR A 1 41 ? 0.333 -2.318 1.583 1.00 0.00 41 TYR A O 2
ATOM 1325 N N . CYS A 1 42 ? -0.385 -2.330 -0.518 1.00 0.00 42 CYS A N 2
ATOM 1326 C CA . CYS A 1 42 ? -1.631 -1.701 -0.198 1.00 0.00 42 CYS A CA 2
ATOM 1327 C C . CYS A 1 42 ? -2.767 -2.705 -0.262 1.00 0.00 42 CYS A C 2
ATOM 1328 O O . CYS A 1 42 ? -2.907 -3.444 -1.237 1.00 0.00 42 CYS A O 2
ATOM 1335 N N . TYR A 1 43 ? -3.540 -2.756 0.796 1.00 0.00 43 TYR A N 2
ATOM 1336 C CA . TYR A 1 43 ? -4.569 -3.756 0.965 1.00 0.00 43 TYR A CA 2
ATOM 1337 C C . TYR A 1 43 ? -5.956 -3.234 0.636 1.00 0.00 43 TYR A C 2
ATOM 1338 O O . TYR A 1 43 ? -6.372 -2.158 1.107 1.00 0.00 43 TYR A O 2
ATOM 1356 N N . TYR A 1 44 ? -6.647 -3.996 -0.175 1.00 0.00 44 TYR A N 2
ATOM 1357 C CA . TYR A 1 44 ? -8.007 -3.717 -0.603 1.00 0.00 44 TYR A CA 2
ATOM 1358 C C . TYR A 1 44 ? -8.849 -4.906 -0.193 1.00 0.00 44 TYR A C 2
ATOM 1359 O O . TYR A 1 44 ? -8.311 -5.884 0.315 1.00 0.00 44 TYR A O 2
ATOM 1377 N N . HIS A 1 45 ? -10.129 -4.838 -0.376 1.00 0.00 45 HIS A N 2
ATOM 1378 C CA . HIS A 1 45 ? -10.973 -5.971 -0.095 1.00 0.00 45 HIS A CA 2
ATOM 1379 C C . HIS A 1 45 ? -11.428 -6.595 -1.401 1.00 0.00 45 HIS A C 2
ATOM 1380 O O . HIS A 1 45 ? -11.916 -5.891 -2.288 1.00 0.00 45 HIS A O 2
ATOM 1394 N N . CYS A 1 46 ? -11.247 -7.878 -1.536 1.00 0.00 46 CYS A N 2
ATOM 1395 C CA . CYS A 1 46 ? -11.764 -8.580 -2.684 1.00 0.00 46 CYS A CA 2
ATOM 1396 C C . CYS A 1 46 ? -13.118 -9.156 -2.334 1.00 0.00 46 CYS A C 2
ATOM 1397 O O . CYS A 1 46 ? -13.157 -10.214 -1.673 1.00 0.00 46 CYS A O 2
ATOM 1405 N N . ALA A 1 1 ? -14.841 -9.722 6.316 1.00 0.00 1 ALA A N 3
ATOM 1406 C CA . ALA A 1 1 ? -13.848 -8.829 5.769 1.00 0.00 1 ALA A CA 3
ATOM 1407 C C . ALA A 1 1 ? -12.595 -9.612 5.470 1.00 0.00 1 ALA A C 3
ATOM 1408 O O . ALA A 1 1 ? -12.068 -10.316 6.339 1.00 0.00 1 ALA A O 3
ATOM 1415 N N . LYS A 1 2 ? -12.141 -9.525 4.254 1.00 0.00 2 LYS A N 3
ATOM 1416 C CA . LYS A 1 2 ? -10.947 -10.195 3.830 1.00 0.00 2 LYS A CA 3
ATOM 1417 C C . LYS A 1 2 ? -10.055 -9.214 3.122 1.00 0.00 2 LYS A C 3
ATOM 1418 O O . LYS A 1 2 ? -10.306 -8.827 1.980 1.00 0.00 2 LYS A O 3
ATOM 1437 N N . HIS A 1 3 ? -9.060 -8.768 3.812 1.00 0.00 3 HIS A N 3
ATOM 1438 C CA . HIS A 1 3 ? -8.119 -7.866 3.247 1.00 0.00 3 HIS A CA 3
ATOM 1439 C C . HIS A 1 3 ? -7.047 -8.648 2.557 1.00 0.00 3 HIS A C 3
ATOM 1440 O O . HIS A 1 3 ? -6.586 -9.677 3.057 1.00 0.00 3 HIS A O 3
ATOM 1454 N N . CYS A 1 4 ? -6.671 -8.182 1.428 1.00 0.00 4 CYS A N 3
ATOM 1455 C CA . CYS A 1 4 ? -5.796 -8.890 0.563 1.00 0.00 4 CYS A CA 3
ATOM 1456 C C . CYS A 1 4 ? -4.612 -8.039 0.169 1.00 0.00 4 CYS A C 3
ATOM 1457 O O . CYS A 1 4 ? -4.777 -6.969 -0.426 1.00 0.00 4 CYS A O 3
ATOM 1464 N N . GLY A 1 5 ? -3.433 -8.494 0.519 1.00 0.00 5 GLY A N 3
ATOM 1465 C CA . GLY A 1 5 ? -2.230 -7.805 0.156 1.00 0.00 5 GLY A CA 3
ATOM 1466 C C . GLY A 1 5 ? -1.840 -8.156 -1.239 1.00 0.00 5 GLY A C 3
ATOM 1467 O O . GLY A 1 5 ? -1.586 -9.326 -1.537 1.00 0.00 5 GLY A O 3
ATOM 1471 N N . LYS A 1 6 ? -1.825 -7.184 -2.096 1.00 0.00 6 LYS A N 3
ATOM 1472 C CA . LYS A 1 6 ? -1.494 -7.409 -3.470 1.00 0.00 6 LYS A CA 3
ATOM 1473 C C . LYS A 1 6 ? -0.146 -6.840 -3.781 1.00 0.00 6 LYS A C 3
ATOM 1474 O O . LYS A 1 6 ? 0.453 -6.132 -2.953 1.00 0.00 6 LYS A O 3
ATOM 1493 N N . HIS A 1 7 ? 0.339 -7.159 -4.952 1.00 0.00 7 HIS A N 3
ATOM 1494 C CA . HIS A 1 7 ? 1.572 -6.618 -5.429 1.00 0.00 7 HIS A CA 3
ATOM 1495 C C . HIS A 1 7 ? 1.307 -5.159 -5.779 1.00 0.00 7 HIS A C 3
ATOM 1496 O O . HIS A 1 7 ? 0.294 -4.842 -6.435 1.00 0.00 7 HIS A O 3
ATOM 1510 N N . SER A 1 8 ? 2.155 -4.294 -5.336 1.00 0.00 8 SER A N 3
ATOM 1511 C CA . SER A 1 8 ? 1.979 -2.891 -5.560 1.00 0.00 8 SER A CA 3
ATOM 1512 C C . SER A 1 8 ? 2.340 -2.531 -7.009 1.00 0.00 8 SER A C 3
ATOM 1513 O O . SER A 1 8 ? 3.042 -3.290 -7.694 1.00 0.00 8 SER A O 3
ATOM 1521 N N . LYS A 1 9 ? 1.819 -1.427 -7.490 1.00 0.00 9 LYS A N 3
ATOM 1522 C CA . LYS A 1 9 ? 2.098 -0.991 -8.850 1.00 0.00 9 LYS A CA 3
ATOM 1523 C C . LYS A 1 9 ? 2.775 0.372 -8.833 1.00 0.00 9 LYS A C 3
ATOM 1524 O O . LYS A 1 9 ? 3.330 0.825 -9.826 1.00 0.00 9 LYS A O 3
ATOM 1543 N N . SER A 1 10 ? 2.728 0.996 -7.697 1.00 0.00 10 SER A N 3
ATOM 1544 C CA . SER A 1 10 ? 3.326 2.270 -7.467 1.00 0.00 10 SER A CA 3
ATOM 1545 C C . SER A 1 10 ? 4.014 2.182 -6.112 1.00 0.00 10 SER A C 3
ATOM 1546 O O . SER A 1 10 ? 3.369 1.862 -5.103 1.00 0.00 10 SER A O 3
ATOM 1554 N N . TRP A 1 11 ? 5.304 2.413 -6.093 1.00 0.00 11 TRP A N 3
ATOM 1555 C CA . TRP A 1 11 ? 6.089 2.233 -4.891 1.00 0.00 11 TRP A CA 3
ATOM 1556 C C . TRP A 1 11 ? 6.722 3.540 -4.481 1.00 0.00 11 TRP A C 3
ATOM 1557 O O . TRP A 1 11 ? 7.118 4.347 -5.338 1.00 0.00 11 TRP A O 3
ATOM 1578 N N . ASN A 1 12 ? 6.828 3.755 -3.199 1.00 0.00 12 ASN A N 3
ATOM 1579 C CA . ASN A 1 12 ? 7.515 4.927 -2.683 1.00 0.00 12 ASN A CA 3
ATOM 1580 C C . ASN A 1 12 ? 9.006 4.576 -2.607 1.00 0.00 12 ASN A C 3
ATOM 1581 O O . ASN A 1 12 ? 9.352 3.389 -2.598 1.00 0.00 12 ASN A O 3
ATOM 1592 N N . GLY A 1 13 ? 9.871 5.577 -2.566 1.00 0.00 13 GLY A N 3
ATOM 1593 C CA . GLY A 1 13 ? 11.322 5.352 -2.550 1.00 0.00 13 GLY A CA 3
ATOM 1594 C C . GLY A 1 13 ? 11.806 4.579 -1.332 1.00 0.00 13 GLY A C 3
ATOM 1595 O O . GLY A 1 13 ? 12.862 3.932 -1.358 1.00 0.00 13 GLY A O 3
ATOM 1599 N N . LYS A 1 14 ? 11.052 4.649 -0.289 1.00 0.00 14 LYS A N 3
ATOM 1600 C CA . LYS A 1 14 ? 11.323 3.946 0.927 1.00 0.00 14 LYS A CA 3
ATOM 1601 C C . LYS A 1 14 ? 9.985 3.548 1.475 1.00 0.00 14 LYS A C 3
ATOM 1602 O O . LYS A 1 14 ? 8.979 4.164 1.110 1.00 0.00 14 LYS A O 3
ATOM 1621 N N . CYS A 1 15 ? 9.909 2.535 2.292 1.00 0.00 15 CYS A N 3
ATOM 1622 C CA . CYS A 1 15 ? 8.642 2.195 2.818 1.00 0.00 15 CYS A CA 3
ATOM 1623 C C . CYS A 1 15 ? 8.298 3.081 3.991 1.00 0.00 15 CYS A C 3
ATOM 1624 O O . CYS A 1 15 ? 8.576 2.765 5.153 1.00 0.00 15 CYS A O 3
ATOM 1631 N N . PHE A 1 16 ? 7.821 4.248 3.667 1.00 0.00 16 PHE A N 3
ATOM 1632 C CA . PHE A 1 16 ? 7.253 5.112 4.633 1.00 0.00 16 PHE A CA 3
ATOM 1633 C C . PHE A 1 16 ? 5.835 4.632 4.787 1.00 0.00 16 PHE A C 3
ATOM 1634 O O . PHE A 1 16 ? 5.014 4.879 3.914 1.00 0.00 16 PHE A O 3
ATOM 1651 N N . HIS A 1 17 ? 5.570 3.897 5.849 1.00 0.00 17 HIS A N 3
ATOM 1652 C CA . HIS A 1 17 ? 4.288 3.224 6.032 1.00 0.00 17 HIS A CA 3
ATOM 1653 C C . HIS A 1 17 ? 3.082 4.152 5.936 1.00 0.00 17 HIS A C 3
ATOM 1654 O O . HIS A 1 17 ? 2.190 3.904 5.142 1.00 0.00 17 HIS A O 3
ATOM 1668 N N . LYS A 1 18 ? 3.106 5.242 6.666 1.00 0.00 18 LYS A N 3
ATOM 1669 C CA . LYS A 1 18 ? 1.982 6.162 6.729 1.00 0.00 18 LYS A CA 3
ATOM 1670 C C . LYS A 1 18 ? 1.855 6.930 5.413 1.00 0.00 18 LYS A C 3
ATOM 1671 O O . LYS A 1 18 ? 0.748 7.144 4.904 1.00 0.00 18 LYS A O 3
ATOM 1690 N N . LYS A 1 19 ? 2.991 7.291 4.846 1.00 0.00 19 LYS A N 3
ATOM 1691 C CA . LYS A 1 19 ? 3.009 8.024 3.598 1.00 0.00 19 LYS A CA 3
ATOM 1692 C C . LYS A 1 19 ? 2.592 7.153 2.422 1.00 0.00 19 LYS A C 3
ATOM 1693 O O . LYS A 1 19 ? 1.705 7.523 1.654 1.00 0.00 19 LYS A O 3
ATOM 1712 N N . CYS A 1 20 ? 3.189 5.985 2.307 1.00 0.00 20 CYS A N 3
ATOM 1713 C CA . CYS A 1 20 ? 2.901 5.101 1.198 1.00 0.00 20 CYS A CA 3
ATOM 1714 C C . CYS A 1 20 ? 1.484 4.555 1.333 1.00 0.00 20 CYS A C 3
ATOM 1715 O O . CYS A 1 20 ? 0.829 4.236 0.331 1.00 0.00 20 CYS A O 3
ATOM 1722 N N . ASN A 1 21 ? 1.001 4.487 2.584 1.00 0.00 21 ASN A N 3
ATOM 1723 C CA . ASN A 1 21 ? -0.374 4.112 2.877 1.00 0.00 21 ASN A CA 3
ATOM 1724 C C . ASN A 1 21 ? -1.318 5.007 2.114 1.00 0.00 21 ASN A C 3
ATOM 1725 O O . ASN A 1 21 ? -2.067 4.542 1.265 1.00 0.00 21 ASN A O 3
ATOM 1736 N N . HIS A 1 22 ? -1.220 6.302 2.366 1.00 0.00 22 HIS A N 3
ATOM 1737 C CA . HIS A 1 22 ? -2.110 7.273 1.745 1.00 0.00 22 HIS A CA 3
ATOM 1738 C C . HIS A 1 22 ? -1.796 7.480 0.278 1.00 0.00 22 HIS A C 3
ATOM 1739 O O . HIS A 1 22 ? -2.693 7.797 -0.517 1.00 0.00 22 HIS A O 3
ATOM 1753 N N . TRP A 1 23 ? -0.533 7.291 -0.086 1.00 0.00 23 TRP A N 3
ATOM 1754 C CA . TRP A 1 23 ? -0.116 7.350 -1.479 1.00 0.00 23 TRP A CA 3
ATOM 1755 C C . TRP A 1 23 ? -0.884 6.313 -2.273 1.00 0.00 23 TRP A C 3
ATOM 1756 O O . TRP A 1 23 ? -1.621 6.648 -3.192 1.00 0.00 23 TRP A O 3
ATOM 1777 N N . CYS A 1 24 ? -0.772 5.060 -1.859 1.00 0.00 24 CYS A N 3
ATOM 1778 C CA . CYS A 1 24 ? -1.408 3.968 -2.563 1.00 0.00 24 CYS A CA 3
ATOM 1779 C C . CYS A 1 24 ? -2.925 4.025 -2.381 1.00 0.00 24 CYS A C 3
ATOM 1780 O O . CYS A 1 24 ? -3.689 3.604 -3.261 1.00 0.00 24 CYS A O 3
ATOM 1787 N N . MET A 1 25 ? -3.357 4.560 -1.250 1.00 0.00 25 MET A N 3
ATOM 1788 C CA . MET A 1 25 ? -4.774 4.708 -0.938 1.00 0.00 25 MET A CA 3
ATOM 1789 C C . MET A 1 25 ? -5.450 5.628 -1.943 1.00 0.00 25 MET A C 3
ATOM 1790 O O . MET A 1 25 ? -6.584 5.397 -2.347 1.00 0.00 25 MET A O 3
ATOM 1804 N N . GLU A 1 26 ? -4.756 6.659 -2.360 1.00 0.00 26 GLU A N 3
ATOM 1805 C CA . GLU A 1 26 ? -5.314 7.552 -3.336 1.00 0.00 26 GLU A CA 3
ATOM 1806 C C . GLU A 1 26 ? -5.043 7.016 -4.742 1.00 0.00 26 GLU A C 3
ATOM 1807 O O . GLU A 1 26 ? -5.931 7.008 -5.601 1.00 0.00 26 GLU A O 3
ATOM 1819 N N . LYS A 1 27 ? -3.829 6.535 -4.936 1.00 0.00 27 LYS A N 3
ATOM 1820 C CA . LYS A 1 27 ? -3.344 6.013 -6.210 1.00 0.00 27 LYS A CA 3
ATOM 1821 C C . LYS A 1 27 ? -4.242 4.874 -6.726 1.00 0.00 27 LYS A C 3
ATOM 1822 O O . LYS A 1 27 ? -4.859 4.981 -7.780 1.00 0.00 27 LYS A O 3
ATOM 1841 N N . GLU A 1 28 ? -4.356 3.822 -5.937 1.00 0.00 28 GLU A N 3
ATOM 1842 C CA . GLU A 1 28 ? -5.028 2.604 -6.364 1.00 0.00 28 GLU A CA 3
ATOM 1843 C C . GLU A 1 28 ? -6.224 2.243 -5.478 1.00 0.00 28 GLU A C 3
ATOM 1844 O O . GLU A 1 28 ? -6.737 1.123 -5.565 1.00 0.00 28 GLU A O 3
ATOM 1856 N N . ASP A 1 29 ? -6.657 3.187 -4.635 1.00 0.00 29 ASP A N 3
ATOM 1857 C CA . ASP A 1 29 ? -7.776 2.973 -3.664 1.00 0.00 29 ASP A CA 3
ATOM 1858 C C . ASP A 1 29 ? -7.425 1.824 -2.707 1.00 0.00 29 ASP A C 3
ATOM 1859 O O . ASP A 1 29 ? -8.274 1.039 -2.268 1.00 0.00 29 ASP A O 3
ATOM 1868 N N . ALA A 1 30 ? -6.153 1.731 -2.374 1.00 0.00 30 ALA A N 3
ATOM 1869 C CA . ALA A 1 30 ? -5.706 0.733 -1.440 1.00 0.00 30 ALA A CA 3
ATOM 1870 C C . ALA A 1 30 ? -6.316 1.023 -0.101 1.00 0.00 30 ALA A C 3
ATOM 1871 O O . ALA A 1 30 ? -6.464 2.180 0.274 1.00 0.00 30 ALA A O 3
ATOM 1878 N N . LYS A 1 31 ? -6.687 -0.008 0.598 1.00 0.00 31 LYS A N 3
ATOM 1879 C CA . LYS A 1 31 ? -7.308 0.151 1.887 1.00 0.00 31 LYS A CA 3
ATOM 1880 C C . LYS A 1 31 ? -6.277 0.673 2.838 1.00 0.00 31 LYS A C 3
ATOM 1881 O O . LYS A 1 31 ? -6.541 1.569 3.631 1.00 0.00 31 LYS A O 3
ATOM 1900 N N . TYR A 1 32 ? -5.098 0.110 2.729 1.00 0.00 32 TYR A N 3
ATOM 1901 C CA . TYR A 1 32 ? -3.988 0.495 3.526 1.00 0.00 32 TYR A CA 3
ATOM 1902 C C . TYR A 1 32 ? -2.704 -0.063 2.938 1.00 0.00 32 TYR A C 3
ATOM 1903 O O . TYR A 1 32 ? -2.662 -1.211 2.485 1.00 0.00 32 TYR A O 3
ATOM 1921 N N . GLY A 1 33 ? -1.703 0.772 2.854 1.00 0.00 33 GLY A N 3
ATOM 1922 C CA . GLY A 1 33 ? -0.402 0.342 2.424 1.00 0.00 33 GLY A CA 3
ATOM 1923 C C . GLY A 1 33 ? 0.429 0.069 3.636 1.00 0.00 33 GLY A C 3
ATOM 1924 O O . GLY A 1 33 ? 0.381 0.828 4.610 1.00 0.00 33 GLY A O 3
ATOM 1928 N N . SER A 1 34 ? 1.129 -1.017 3.640 1.00 0.00 34 SER A N 3
ATOM 1929 C CA . SER A 1 34 ? 1.901 -1.397 4.787 1.00 0.00 34 SER A CA 3
ATOM 1930 C C . SER A 1 34 ? 3.255 -1.935 4.366 1.00 0.00 34 SER A C 3
ATOM 1931 O O . SER A 1 34 ? 3.430 -2.391 3.228 1.00 0.00 34 SER A O 3
ATOM 1939 N N . CYS A 1 35 ? 4.197 -1.862 5.258 1.00 0.00 35 CYS A N 3
ATOM 1940 C CA . CYS A 1 35 ? 5.516 -2.341 4.997 1.00 0.00 35 CYS A CA 3
ATOM 1941 C C . CYS A 1 35 ? 5.597 -3.823 5.213 1.00 0.00 35 CYS A C 3
ATOM 1942 O O . CYS A 1 35 ? 5.305 -4.337 6.298 1.00 0.00 35 CYS A O 3
ATOM 1949 N N . SER A 1 36 ? 5.937 -4.498 4.177 1.00 0.00 36 SER A N 3
ATOM 1950 C CA . SER A 1 36 ? 6.135 -5.893 4.194 1.00 0.00 36 SER A CA 3
ATOM 1951 C C . SER A 1 36 ? 7.435 -6.173 3.461 1.00 0.00 36 SER A C 3
ATOM 1952 O O . SER A 1 36 ? 7.587 -5.786 2.308 1.00 0.00 36 SER A O 3
ATOM 1960 N N . HIS A 1 37 ? 8.405 -6.741 4.184 1.00 0.00 37 HIS A N 3
ATOM 1961 C CA . HIS A 1 37 ? 9.773 -7.061 3.682 1.00 0.00 37 HIS A CA 3
ATOM 1962 C C . HIS A 1 37 ? 10.601 -5.786 3.515 1.00 0.00 37 HIS A C 3
ATOM 1963 O O . HIS A 1 37 ? 11.739 -5.828 3.047 1.00 0.00 37 HIS A O 3
ATOM 1977 N N . GLY A 1 38 ? 10.046 -4.666 3.929 1.00 0.00 38 GLY A N 3
ATOM 1978 C CA . GLY A 1 38 ? 10.685 -3.388 3.698 1.00 0.00 38 GLY A CA 3
ATOM 1979 C C . GLY A 1 38 ? 10.093 -2.721 2.487 1.00 0.00 38 GLY A C 3
ATOM 1980 O O . GLY A 1 38 ? 10.441 -1.596 2.148 1.00 0.00 38 GLY A O 3
ATOM 1984 N N . ASP A 1 39 ? 9.197 -3.424 1.833 1.00 0.00 39 ASP A N 3
ATOM 1985 C CA . ASP A 1 39 ? 8.514 -2.904 0.677 1.00 0.00 39 ASP A CA 3
ATOM 1986 C C . ASP A 1 39 ? 7.153 -2.459 1.055 1.00 0.00 39 ASP A C 3
ATOM 1987 O O . ASP A 1 39 ? 6.584 -2.931 2.042 1.00 0.00 39 ASP A O 3
ATOM 1996 N N . CYS A 1 40 ? 6.626 -1.578 0.293 1.00 0.00 40 CYS A N 3
ATOM 1997 C CA . CYS A 1 40 ? 5.312 -1.096 0.508 1.00 0.00 40 CYS A CA 3
ATOM 1998 C C . CYS A 1 40 ? 4.360 -1.971 -0.261 1.00 0.00 40 CYS A C 3
ATOM 1999 O O . CYS A 1 40 ? 4.464 -2.088 -1.487 1.00 0.00 40 CYS A O 3
ATOM 2006 N N . TYR A 1 41 ? 3.501 -2.640 0.445 1.00 0.00 41 TYR A N 3
ATOM 2007 C CA . TYR A 1 41 ? 2.499 -3.464 -0.158 1.00 0.00 41 TYR A CA 3
ATOM 2008 C C . TYR A 1 41 ? 1.149 -2.878 0.065 1.00 0.00 41 TYR A C 3
ATOM 2009 O O . TYR A 1 41 ? 0.819 -2.435 1.178 1.00 0.00 41 TYR A O 3
ATOM 2027 N N . CYS A 1 42 ? 0.389 -2.844 -0.972 1.00 0.00 42 CYS A N 3
ATOM 2028 C CA . CYS A 1 42 ? -0.927 -2.308 -0.922 1.00 0.00 42 CYS A CA 3
ATOM 2029 C C . CYS A 1 42 ? -1.937 -3.391 -0.599 1.00 0.00 42 CYS A C 3
ATOM 2030 O O . CYS A 1 42 ? -2.068 -4.392 -1.322 1.00 0.00 42 CYS A O 3
ATOM 2037 N N . TYR A 1 43 ? -2.621 -3.211 0.493 1.00 0.00 43 TYR A N 3
ATOM 2038 C CA . TYR A 1 43 ? -3.622 -4.133 0.926 1.00 0.00 43 TYR A CA 3
ATOM 2039 C C . TYR A 1 43 ? -4.978 -3.623 0.529 1.00 0.00 43 TYR A C 3
ATOM 2040 O O . TYR A 1 43 ? -5.335 -2.468 0.800 1.00 0.00 43 TYR A O 3
ATOM 2058 N N . TYR A 1 44 ? -5.705 -4.455 -0.144 1.00 0.00 44 TYR A N 3
ATOM 2059 C CA . TYR A 1 44 ? -7.013 -4.132 -0.626 1.00 0.00 44 TYR A CA 3
ATOM 2060 C C . TYR A 1 44 ? -7.997 -5.030 0.090 1.00 0.00 44 TYR A C 3
ATOM 2061 O O . TYR A 1 44 ? -7.630 -5.688 1.058 1.00 0.00 44 TYR A O 3
ATOM 2079 N N . HIS A 1 45 ? -9.214 -5.027 -0.325 1.00 0.00 45 HIS A N 3
ATOM 2080 C CA . HIS A 1 45 ? -10.203 -5.898 0.225 1.00 0.00 45 HIS A CA 3
ATOM 2081 C C . HIS A 1 45 ? -10.748 -6.781 -0.888 1.00 0.00 45 HIS A C 3
ATOM 2082 O O . HIS A 1 45 ? -10.996 -6.301 -1.991 1.00 0.00 45 HIS A O 3
ATOM 2096 N N . CYS A 1 46 ? -10.862 -8.048 -0.634 1.00 0.00 46 CYS A N 3
ATOM 2097 C CA . CYS A 1 46 ? -11.468 -8.944 -1.577 1.00 0.00 46 CYS A CA 3
ATOM 2098 C C . CYS A 1 46 ? -12.974 -9.000 -1.329 1.00 0.00 46 CYS A C 3
ATOM 2099 O O . CYS A 1 46 ? -13.736 -8.293 -2.043 1.00 0.00 46 CYS A O 3
ATOM 2107 N N . ALA A 1 1 ? -11.870 -8.105 8.923 1.00 0.00 1 ALA A N 4
ATOM 2108 C CA . ALA A 1 1 ? -12.193 -7.451 7.663 1.00 0.00 1 ALA A CA 4
ATOM 2109 C C . ALA A 1 1 ? -11.441 -8.133 6.547 1.00 0.00 1 ALA A C 4
ATOM 2110 O O . ALA A 1 1 ? -10.424 -8.778 6.793 1.00 0.00 1 ALA A O 4
ATOM 2117 N N . LYS A 1 2 ? -11.913 -7.986 5.335 1.00 0.00 2 LYS A N 4
ATOM 2118 C CA . LYS A 1 2 ? -11.326 -8.664 4.211 1.00 0.00 2 LYS A CA 4
ATOM 2119 C C . LYS A 1 2 ? -10.210 -7.827 3.595 1.00 0.00 2 LYS A C 4
ATOM 2120 O O . LYS A 1 2 ? -10.458 -6.777 2.967 1.00 0.00 2 LYS A O 4
ATOM 2139 N N . HIS A 1 3 ? -8.994 -8.279 3.792 1.00 0.00 3 HIS A N 4
ATOM 2140 C CA . HIS A 1 3 ? -7.816 -7.597 3.305 1.00 0.00 3 HIS A CA 4
ATOM 2141 C C . HIS A 1 3 ? -6.994 -8.523 2.421 1.00 0.00 3 HIS A C 4
ATOM 2142 O O . HIS A 1 3 ? -6.930 -9.740 2.651 1.00 0.00 3 HIS A O 4
ATOM 2156 N N . CYS A 1 4 ? -6.397 -7.949 1.425 1.00 0.00 4 CYS A N 4
ATOM 2157 C CA . CYS A 1 4 ? -5.593 -8.638 0.448 1.00 0.00 4 CYS A CA 4
ATOM 2158 C C . CYS A 1 4 ? -4.375 -7.810 0.134 1.00 0.00 4 CYS A C 4
ATOM 2159 O O . CYS A 1 4 ? -4.507 -6.667 -0.291 1.00 0.00 4 CYS A O 4
ATOM 2166 N N . GLY A 1 5 ? -3.207 -8.366 0.341 1.00 0.00 5 GLY A N 4
ATOM 2167 C CA . GLY A 1 5 ? -1.997 -7.638 0.060 1.00 0.00 5 GLY A CA 4
ATOM 2168 C C . GLY A 1 5 ? -1.492 -7.914 -1.331 1.00 0.00 5 GLY A C 4
ATOM 2169 O O . GLY A 1 5 ? -1.077 -9.039 -1.632 1.00 0.00 5 GLY A O 4
ATOM 2173 N N . LYS A 1 6 ? -1.543 -6.922 -2.176 1.00 0.00 6 LYS A N 4
ATOM 2174 C CA . LYS A 1 6 ? -1.065 -7.043 -3.534 1.00 0.00 6 LYS A CA 4
ATOM 2175 C C . LYS A 1 6 ? 0.233 -6.294 -3.687 1.00 0.00 6 LYS A C 4
ATOM 2176 O O . LYS A 1 6 ? 0.480 -5.315 -2.959 1.00 0.00 6 LYS A O 4
ATOM 2195 N N . HIS A 1 7 ? 1.057 -6.739 -4.612 1.00 0.00 7 HIS A N 4
ATOM 2196 C CA . HIS A 1 7 ? 2.321 -6.091 -4.875 1.00 0.00 7 HIS A CA 4
ATOM 2197 C C . HIS A 1 7 ? 2.044 -4.761 -5.539 1.00 0.00 7 HIS A C 4
ATOM 2198 O O . HIS A 1 7 ? 1.331 -4.699 -6.538 1.00 0.00 7 HIS A O 4
ATOM 2212 N N . SER A 1 8 ? 2.578 -3.726 -4.980 1.00 0.00 8 SER A N 4
ATOM 2213 C CA . SER A 1 8 ? 2.353 -2.405 -5.456 1.00 0.00 8 SER A CA 4
ATOM 2214 C C . SER A 1 8 ? 3.047 -2.171 -6.790 1.00 0.00 8 SER A C 4
ATOM 2215 O O . SER A 1 8 ? 4.274 -2.248 -6.882 1.00 0.00 8 SER A O 4
ATOM 2223 N N . LYS A 1 9 ? 2.266 -1.921 -7.835 1.00 0.00 9 LYS A N 4
ATOM 2224 C CA . LYS A 1 9 ? 2.852 -1.644 -9.127 1.00 0.00 9 LYS A CA 4
ATOM 2225 C C . LYS A 1 9 ? 3.352 -0.205 -9.175 1.00 0.00 9 LYS A C 4
ATOM 2226 O O . LYS A 1 9 ? 4.099 0.181 -10.068 1.00 0.00 9 LYS A O 4
ATOM 2245 N N . SER A 1 10 ? 2.922 0.577 -8.211 1.00 0.00 10 SER A N 4
ATOM 2246 C CA . SER A 1 10 ? 3.423 1.900 -8.028 1.00 0.00 10 SER A CA 4
ATOM 2247 C C . SER A 1 10 ? 4.768 1.741 -7.333 1.00 0.00 10 SER A C 4
ATOM 2248 O O . SER A 1 10 ? 4.924 0.859 -6.468 1.00 0.00 10 SER A O 4
ATOM 2256 N N . TRP A 1 11 ? 5.736 2.527 -7.710 1.00 0.00 11 TRP A N 4
ATOM 2257 C CA . TRP A 1 11 ? 7.047 2.416 -7.129 1.00 0.00 11 TRP A CA 4
ATOM 2258 C C . TRP A 1 11 ? 7.106 3.122 -5.785 1.00 0.00 11 TRP A C 4
ATOM 2259 O O . TRP A 1 11 ? 7.522 4.280 -5.672 1.00 0.00 11 TRP A O 4
ATOM 2280 N N . ASN A 1 12 ? 6.590 2.442 -4.798 1.00 0.00 12 ASN A N 4
ATOM 2281 C CA . ASN A 1 12 ? 6.564 2.904 -3.440 1.00 0.00 12 ASN A CA 4
ATOM 2282 C C . ASN A 1 12 ? 7.360 1.927 -2.598 1.00 0.00 12 ASN A C 4
ATOM 2283 O O . ASN A 1 12 ? 6.822 0.996 -1.977 1.00 0.00 12 ASN A O 4
ATOM 2294 N N . GLY A 1 13 ? 8.656 2.072 -2.692 1.00 0.00 13 GLY A N 4
ATOM 2295 C CA . GLY A 1 13 ? 9.554 1.208 -1.997 1.00 0.00 13 GLY A CA 4
ATOM 2296 C C . GLY A 1 13 ? 10.146 1.859 -0.796 1.00 0.00 13 GLY A C 4
ATOM 2297 O O . GLY A 1 13 ? 10.889 1.227 -0.049 1.00 0.00 13 GLY A O 4
ATOM 2301 N N . LYS A 1 14 ? 9.855 3.124 -0.597 1.00 0.00 14 LYS A N 4
ATOM 2302 C CA . LYS A 1 14 ? 10.342 3.765 0.574 1.00 0.00 14 LYS A CA 4
ATOM 2303 C C . LYS A 1 14 ? 9.399 3.440 1.695 1.00 0.00 14 LYS A C 4
ATOM 2304 O O . LYS A 1 14 ? 8.233 3.832 1.694 1.00 0.00 14 LYS A O 4
ATOM 2323 N N . CYS A 1 15 ? 9.918 2.753 2.629 1.00 0.00 15 CYS A N 4
ATOM 2324 C CA . CYS A 1 15 ? 9.150 2.138 3.672 1.00 0.00 15 CYS A CA 4
ATOM 2325 C C . CYS A 1 15 ? 8.821 3.080 4.824 1.00 0.00 15 CYS A C 4
ATOM 2326 O O . CYS A 1 15 ? 9.657 3.355 5.685 1.00 0.00 15 CYS A O 4
ATOM 2333 N N . PHE A 1 16 ? 7.612 3.621 4.773 1.00 0.00 16 PHE A N 4
ATOM 2334 C CA . PHE A 1 16 ? 7.024 4.443 5.826 1.00 0.00 16 PHE A CA 4
ATOM 2335 C C . PHE A 1 16 ? 5.535 4.176 5.825 1.00 0.00 16 PHE A C 4
ATOM 2336 O O . PHE A 1 16 ? 4.850 4.585 4.889 1.00 0.00 16 PHE A O 4
ATOM 2353 N N . HIS A 1 17 ? 5.043 3.493 6.852 1.00 0.00 17 HIS A N 4
ATOM 2354 C CA . HIS A 1 17 ? 3.627 3.099 6.957 1.00 0.00 17 HIS A CA 4
ATOM 2355 C C . HIS A 1 17 ? 2.685 4.273 6.676 1.00 0.00 17 HIS A C 4
ATOM 2356 O O . HIS A 1 17 ? 1.802 4.164 5.832 1.00 0.00 17 HIS A O 4
ATOM 2370 N N . LYS A 1 18 ? 2.928 5.397 7.342 1.00 0.00 18 LYS A N 4
ATOM 2371 C CA . LYS A 1 18 ? 2.106 6.603 7.200 1.00 0.00 18 LYS A CA 4
ATOM 2372 C C . LYS A 1 18 ? 2.071 7.081 5.740 1.00 0.00 18 LYS A C 4
ATOM 2373 O O . LYS A 1 18 ? 1.007 7.390 5.200 1.00 0.00 18 LYS A O 4
ATOM 2392 N N . LYS A 1 19 ? 3.226 7.085 5.104 1.00 0.00 19 LYS A N 4
ATOM 2393 C CA . LYS A 1 19 ? 3.353 7.553 3.734 1.00 0.00 19 LYS A CA 4
ATOM 2394 C C . LYS A 1 19 ? 2.652 6.605 2.781 1.00 0.00 19 LYS A C 4
ATOM 2395 O O . LYS A 1 19 ? 1.777 7.010 2.013 1.00 0.00 19 LYS A O 4
ATOM 2414 N N . CYS A 1 20 ? 3.018 5.349 2.877 1.00 0.00 20 CYS A N 4
ATOM 2415 C CA . CYS A 1 20 ? 2.546 4.311 1.986 1.00 0.00 20 CYS A CA 4
ATOM 2416 C C . CYS A 1 20 ? 1.042 4.113 2.080 1.00 0.00 20 CYS A C 4
ATOM 2417 O O . CYS A 1 20 ? 0.367 3.876 1.057 1.00 0.00 20 CYS A O 4
ATOM 2424 N N . ASN A 1 21 ? 0.516 4.231 3.295 1.00 0.00 21 ASN A N 4
ATOM 2425 C CA . ASN A 1 21 ? -0.909 4.096 3.556 1.00 0.00 21 ASN A CA 4
ATOM 2426 C C . ASN A 1 21 ? -1.682 5.102 2.731 1.00 0.00 21 ASN A C 4
ATOM 2427 O O . ASN A 1 21 ? -2.484 4.738 1.858 1.00 0.00 21 ASN A O 4
ATOM 2438 N N . HIS A 1 22 ? -1.373 6.362 2.947 1.00 0.00 22 HIS A N 4
ATOM 2439 C CA . HIS A 1 22 ? -2.067 7.444 2.282 1.00 0.00 22 HIS A CA 4
ATOM 2440 C C . HIS A 1 22 ? -1.720 7.527 0.809 1.00 0.00 22 HIS A C 4
ATOM 2441 O O . HIS A 1 22 ? -2.536 7.997 0.005 1.00 0.00 22 HIS A O 4
ATOM 2455 N N . TRP A 1 23 ? -0.521 7.071 0.443 1.00 0.00 23 TRP A N 4
ATOM 2456 C CA . TRP A 1 23 ? -0.128 7.042 -0.954 1.00 0.00 23 TRP A CA 4
ATOM 2457 C C . TRP A 1 23 ? -1.020 6.116 -1.728 1.00 0.00 23 TRP A C 4
ATOM 2458 O O . TRP A 1 23 ? -1.768 6.563 -2.580 1.00 0.00 23 TRP A O 4
ATOM 2479 N N . CYS A 1 24 ? -1.016 4.846 -1.372 1.00 0.00 24 CYS A N 4
ATOM 2480 C CA . CYS A 1 24 ? -1.756 3.872 -2.140 1.00 0.00 24 CYS A CA 4
ATOM 2481 C C . CYS A 1 24 ? -3.263 4.089 -2.004 1.00 0.00 24 CYS A C 4
ATOM 2482 O O . CYS A 1 24 ? -4.024 3.844 -2.952 1.00 0.00 24 CYS A O 4
ATOM 2489 N N . MET A 1 25 ? -3.693 4.586 -0.835 1.00 0.00 25 MET A N 4
ATOM 2490 C CA . MET A 1 25 ? -5.110 4.866 -0.584 1.00 0.00 25 MET A CA 4
ATOM 2491 C C . MET A 1 25 ? -5.642 5.910 -1.567 1.00 0.00 25 MET A C 4
ATOM 2492 O O . MET A 1 25 ? -6.759 5.804 -2.045 1.00 0.00 25 MET A O 4
ATOM 2506 N N . GLU A 1 26 ? -4.824 6.889 -1.874 1.00 0.00 26 GLU A N 4
ATOM 2507 C CA . GLU A 1 26 ? -5.217 7.955 -2.776 1.00 0.00 26 GLU A CA 4
ATOM 2508 C C . GLU A 1 26 ? -4.842 7.621 -4.229 1.00 0.00 26 GLU A C 4
ATOM 2509 O O . GLU A 1 26 ? -5.562 7.967 -5.160 1.00 0.00 26 GLU A O 4
ATOM 2521 N N . LYS A 1 27 ? -3.725 6.952 -4.411 1.00 0.00 27 LYS A N 4
ATOM 2522 C CA . LYS A 1 27 ? -3.219 6.626 -5.738 1.00 0.00 27 LYS A CA 4
ATOM 2523 C C . LYS A 1 27 ? -4.048 5.527 -6.414 1.00 0.00 27 LYS A C 4
ATOM 2524 O O . LYS A 1 27 ? -4.672 5.765 -7.449 1.00 0.00 27 LYS A O 4
ATOM 2543 N N . GLU A 1 28 ? -4.105 4.359 -5.809 1.00 0.00 28 GLU A N 4
ATOM 2544 C CA . GLU A 1 28 ? -4.793 3.225 -6.420 1.00 0.00 28 GLU A CA 4
ATOM 2545 C C . GLU A 1 28 ? -5.987 2.782 -5.612 1.00 0.00 28 GLU A C 4
ATOM 2546 O O . GLU A 1 28 ? -6.536 1.700 -5.834 1.00 0.00 28 GLU A O 4
ATOM 2558 N N . ASP A 1 29 ? -6.391 3.651 -4.702 1.00 0.00 29 ASP A N 4
ATOM 2559 C CA . ASP A 1 29 ? -7.557 3.458 -3.840 1.00 0.00 29 ASP A CA 4
ATOM 2560 C C . ASP A 1 29 ? -7.538 2.142 -3.100 1.00 0.00 29 ASP A C 4
ATOM 2561 O O . ASP A 1 29 ? -8.423 1.281 -3.257 1.00 0.00 29 ASP A O 4
ATOM 2570 N N . ALA A 1 30 ? -6.503 1.963 -2.328 1.00 0.00 30 ALA A N 4
ATOM 2571 C CA . ALA A 1 30 ? -6.360 0.796 -1.507 1.00 0.00 30 ALA A CA 4
ATOM 2572 C C . ALA A 1 30 ? -7.028 1.043 -0.183 1.00 0.00 30 ALA A C 4
ATOM 2573 O O . ALA A 1 30 ? -7.314 2.201 0.166 1.00 0.00 30 ALA A O 4
ATOM 2580 N N . LYS A 1 31 ? -7.263 -0.011 0.553 1.00 0.00 31 LYS A N 4
ATOM 2581 C CA . LYS A 1 31 ? -7.855 0.096 1.860 1.00 0.00 31 LYS A CA 4
ATOM 2582 C C . LYS A 1 31 ? -6.824 0.656 2.809 1.00 0.00 31 LYS A C 4
ATOM 2583 O O . LYS A 1 31 ? -7.136 1.481 3.674 1.00 0.00 31 LYS A O 4
ATOM 2602 N N . TYR A 1 32 ? -5.597 0.212 2.620 1.00 0.00 32 TYR A N 4
ATOM 2603 C CA . TYR A 1 32 ? -4.452 0.702 3.340 1.00 0.00 32 TYR A CA 4
ATOM 2604 C C . TYR A 1 32 ? -3.191 0.219 2.655 1.00 0.00 32 TYR A C 4
ATOM 2605 O O . TYR A 1 32 ? -3.243 -0.676 1.796 1.00 0.00 32 TYR A O 4
ATOM 2623 N N . GLY A 1 33 ? -2.095 0.832 2.978 1.00 0.00 33 GLY A N 4
ATOM 2624 C CA . GLY A 1 33 ? -0.822 0.419 2.481 1.00 0.00 33 GLY A CA 4
ATOM 2625 C C . GLY A 1 33 ? 0.087 0.135 3.640 1.00 0.00 33 GLY A C 4
ATOM 2626 O O . GLY A 1 33 ? 0.054 0.857 4.637 1.00 0.00 33 GLY A O 4
ATOM 2630 N N . SER A 1 34 ? 0.858 -0.908 3.560 1.00 0.00 34 SER A N 4
ATOM 2631 C CA . SER A 1 34 ? 1.745 -1.255 4.647 1.00 0.00 34 SER A CA 4
ATOM 2632 C C . SER A 1 34 ? 3.061 -1.790 4.126 1.00 0.00 34 SER A C 4
ATOM 2633 O O . SER A 1 34 ? 3.131 -2.331 3.025 1.00 0.00 34 SER A O 4
ATOM 2641 N N . CYS A 1 35 ? 4.088 -1.620 4.905 1.00 0.00 35 CYS A N 4
ATOM 2642 C CA . CYS A 1 35 ? 5.409 -2.004 4.521 1.00 0.00 35 CYS A CA 4
ATOM 2643 C C . CYS A 1 35 ? 5.670 -3.477 4.769 1.00 0.00 35 CYS A C 4
ATOM 2644 O O . CYS A 1 35 ? 5.584 -3.976 5.897 1.00 0.00 35 CYS A O 4
ATOM 2651 N N . SER A 1 36 ? 5.985 -4.149 3.714 1.00 0.00 36 SER A N 4
ATOM 2652 C CA . SER A 1 36 ? 6.312 -5.520 3.713 1.00 0.00 36 SER A CA 4
ATOM 2653 C C . SER A 1 36 ? 7.722 -5.663 3.118 1.00 0.00 36 SER A C 4
ATOM 2654 O O . SER A 1 36 ? 7.956 -5.285 1.954 1.00 0.00 36 SER A O 4
ATOM 2662 N N . HIS A 1 37 ? 8.673 -6.096 3.947 1.00 0.00 37 HIS A N 4
ATOM 2663 C CA . HIS A 1 37 ? 10.069 -6.386 3.527 1.00 0.00 37 HIS A CA 4
ATOM 2664 C C . HIS A 1 37 ? 10.819 -5.144 3.018 1.00 0.00 37 HIS A C 4
ATOM 2665 O O . HIS A 1 37 ? 11.868 -5.262 2.387 1.00 0.00 37 HIS A O 4
ATOM 2679 N N . GLY A 1 38 ? 10.327 -3.970 3.333 1.00 0.00 38 GLY A N 4
ATOM 2680 C CA . GLY A 1 38 ? 10.990 -2.769 2.875 1.00 0.00 38 GLY A CA 4
ATOM 2681 C C . GLY A 1 38 ? 10.375 -2.205 1.616 1.00 0.00 38 GLY A C 4
ATOM 2682 O O . GLY A 1 38 ? 10.984 -1.401 0.932 1.00 0.00 38 GLY A O 4
ATOM 2686 N N . ASP A 1 39 ? 9.193 -2.661 1.304 1.00 0.00 39 ASP A N 4
ATOM 2687 C CA . ASP A 1 39 ? 8.394 -2.146 0.186 1.00 0.00 39 ASP A CA 4
ATOM 2688 C C . ASP A 1 39 ? 7.022 -1.963 0.717 1.00 0.00 39 ASP A C 4
ATOM 2689 O O . ASP A 1 39 ? 6.649 -2.646 1.656 1.00 0.00 39 ASP A O 4
ATOM 2698 N N . CYS A 1 40 ? 6.263 -1.095 0.176 1.00 0.00 40 CYS A N 4
ATOM 2699 C CA . CYS A 1 40 ? 4.940 -0.922 0.685 1.00 0.00 40 CYS A CA 4
ATOM 2700 C C . CYS A 1 40 ? 3.918 -1.550 -0.211 1.00 0.00 40 CYS A C 4
ATOM 2701 O O . CYS A 1 40 ? 3.780 -1.175 -1.356 1.00 0.00 40 CYS A O 4
ATOM 2708 N N . TYR A 1 41 ? 3.221 -2.519 0.316 1.00 0.00 41 TYR A N 4
ATOM 2709 C CA . TYR A 1 41 ? 2.225 -3.247 -0.421 1.00 0.00 41 TYR A CA 4
ATOM 2710 C C . TYR A 1 41 ? 0.866 -2.639 -0.224 1.00 0.00 41 TYR A C 4
ATOM 2711 O O . TYR A 1 41 ? 0.587 -2.012 0.820 1.00 0.00 41 TYR A O 4
ATOM 2729 N N . CYS A 1 42 ? 0.038 -2.807 -1.208 1.00 0.00 42 CYS A N 4
ATOM 2730 C CA . CYS A 1 42 ? -1.278 -2.251 -1.212 1.00 0.00 42 CYS A CA 4
ATOM 2731 C C . CYS A 1 42 ? -2.292 -3.288 -0.835 1.00 0.00 42 CYS A C 4
ATOM 2732 O O . CYS A 1 42 ? -2.368 -4.357 -1.454 1.00 0.00 42 CYS A O 4
ATOM 2739 N N . TYR A 1 43 ? -3.057 -2.990 0.170 1.00 0.00 43 TYR A N 4
ATOM 2740 C CA . TYR A 1 43 ? -4.034 -3.899 0.654 1.00 0.00 43 TYR A CA 4
ATOM 2741 C C . TYR A 1 43 ? -5.417 -3.487 0.203 1.00 0.00 43 TYR A C 4
ATOM 2742 O O . TYR A 1 43 ? -5.881 -2.382 0.481 1.00 0.00 43 TYR A O 4
ATOM 2760 N N . TYR A 1 44 ? -6.041 -4.363 -0.533 1.00 0.00 44 TYR A N 4
ATOM 2761 C CA . TYR A 1 44 ? -7.372 -4.155 -1.079 1.00 0.00 44 TYR A CA 4
ATOM 2762 C C . TYR A 1 44 ? -8.211 -5.332 -0.616 1.00 0.00 44 TYR A C 4
ATOM 2763 O O . TYR A 1 44 ? -7.897 -5.948 0.389 1.00 0.00 44 TYR A O 4
ATOM 2781 N N . HIS A 1 45 ? -9.275 -5.616 -1.317 1.00 0.00 45 HIS A N 4
ATOM 2782 C CA . HIS A 1 45 ? -10.017 -6.843 -1.113 1.00 0.00 45 HIS A CA 4
ATOM 2783 C C . HIS A 1 45 ? -9.867 -7.718 -2.362 1.00 0.00 45 HIS A C 4
ATOM 2784 O O . HIS A 1 45 ? -9.857 -7.206 -3.485 1.00 0.00 45 HIS A O 4
ATOM 2798 N N . CYS A 1 46 ? -9.686 -8.992 -2.168 1.00 0.00 46 CYS A N 4
ATOM 2799 C CA . CYS A 1 46 ? -9.551 -9.930 -3.251 1.00 0.00 46 CYS A CA 4
ATOM 2800 C C . CYS A 1 46 ? -10.475 -11.096 -2.997 1.00 0.00 46 CYS A C 4
ATOM 2801 O O . CYS A 1 46 ? -11.507 -11.218 -3.681 1.00 0.00 46 CYS A O 4
ATOM 2809 N N . ALA A 1 1 ? -13.691 -9.090 5.606 1.00 0.00 1 ALA A N 5
ATOM 2810 C CA . ALA A 1 1 ? -13.394 -9.404 4.213 1.00 0.00 1 ALA A CA 5
ATOM 2811 C C . ALA A 1 1 ? -11.959 -9.876 4.130 1.00 0.00 1 ALA A C 5
ATOM 2812 O O . ALA A 1 1 ? -11.253 -9.865 5.146 1.00 0.00 1 ALA A O 5
ATOM 2819 N N . LYS A 1 2 ? -11.513 -10.290 2.967 1.00 0.00 2 LYS A N 5
ATOM 2820 C CA . LYS A 1 2 ? -10.150 -10.734 2.822 1.00 0.00 2 LYS A CA 5
ATOM 2821 C C . LYS A 1 2 ? -9.337 -9.671 2.110 1.00 0.00 2 LYS A C 5
ATOM 2822 O O . LYS A 1 2 ? -9.824 -9.005 1.173 1.00 0.00 2 LYS A O 5
ATOM 2841 N N . HIS A 1 3 ? -8.129 -9.494 2.558 1.00 0.00 3 HIS A N 5
ATOM 2842 C CA . HIS A 1 3 ? -7.295 -8.427 2.079 1.00 0.00 3 HIS A CA 5
ATOM 2843 C C . HIS A 1 3 ? -6.380 -8.837 0.946 1.00 0.00 3 HIS A C 5
ATOM 2844 O O . HIS A 1 3 ? -5.633 -9.814 1.035 1.00 0.00 3 HIS A O 5
ATOM 2858 N N . CYS A 1 4 ? -6.459 -8.093 -0.100 1.00 0.00 4 CYS A N 5
ATOM 2859 C CA . CYS A 1 4 ? -5.626 -8.253 -1.246 1.00 0.00 4 CYS A CA 5
ATOM 2860 C C . CYS A 1 4 ? -4.527 -7.213 -1.200 1.00 0.00 4 CYS A C 5
ATOM 2861 O O . CYS A 1 4 ? -4.784 -6.018 -1.379 1.00 0.00 4 CYS A O 5
ATOM 2868 N N . GLY A 1 5 ? -3.322 -7.657 -0.906 1.00 0.00 5 GLY A N 5
ATOM 2869 C CA . GLY A 1 5 ? -2.208 -6.750 -0.786 1.00 0.00 5 GLY A CA 5
ATOM 2870 C C . GLY A 1 5 ? -1.563 -6.466 -2.113 1.00 0.00 5 GLY A C 5
ATOM 2871 O O . GLY A 1 5 ? -1.364 -7.385 -2.913 1.00 0.00 5 GLY A O 5
ATOM 2875 N N . LYS A 1 6 ? -1.293 -5.206 -2.368 1.00 0.00 6 LYS A N 5
ATOM 2876 C CA . LYS A 1 6 ? -0.623 -4.787 -3.574 1.00 0.00 6 LYS A CA 5
ATOM 2877 C C . LYS A 1 6 ? 0.832 -5.113 -3.474 1.00 0.00 6 LYS A C 5
ATOM 2878 O O . LYS A 1 6 ? 1.540 -4.585 -2.620 1.00 0.00 6 LYS A O 5
ATOM 2897 N N . HIS A 1 7 ? 1.248 -5.956 -4.342 1.00 0.00 7 HIS A N 5
ATOM 2898 C CA . HIS A 1 7 ? 2.588 -6.439 -4.392 1.00 0.00 7 HIS A CA 5
ATOM 2899 C C . HIS A 1 7 ? 3.517 -5.409 -4.974 1.00 0.00 7 HIS A C 5
ATOM 2900 O O . HIS A 1 7 ? 3.121 -4.600 -5.821 1.00 0.00 7 HIS A O 5
ATOM 2914 N N . SER A 1 8 ? 4.745 -5.442 -4.544 1.00 0.00 8 SER A N 5
ATOM 2915 C CA . SER A 1 8 ? 5.718 -4.495 -4.980 1.00 0.00 8 SER A CA 5
ATOM 2916 C C . SER A 1 8 ? 6.274 -4.913 -6.343 1.00 0.00 8 SER A C 5
ATOM 2917 O O . SER A 1 8 ? 7.275 -5.638 -6.439 1.00 0.00 8 SER A O 5
ATOM 2925 N N . LYS A 1 9 ? 5.554 -4.554 -7.381 1.00 0.00 9 LYS A N 5
ATOM 2926 C CA . LYS A 1 9 ? 5.982 -4.843 -8.729 1.00 0.00 9 LYS A CA 5
ATOM 2927 C C . LYS A 1 9 ? 6.549 -3.611 -9.400 1.00 0.00 9 LYS A C 5
ATOM 2928 O O . LYS A 1 9 ? 7.701 -3.594 -9.787 1.00 0.00 9 LYS A O 5
ATOM 2947 N N . SER A 1 10 ? 5.746 -2.586 -9.520 1.00 0.00 10 SER A N 5
ATOM 2948 C CA . SER A 1 10 ? 6.169 -1.376 -10.196 1.00 0.00 10 SER A CA 5
ATOM 2949 C C . SER A 1 10 ? 6.256 -0.197 -9.225 1.00 0.00 10 SER A C 5
ATOM 2950 O O . SER A 1 10 ? 6.357 0.953 -9.632 1.00 0.00 10 SER A O 5
ATOM 2958 N N . TRP A 1 11 ? 6.254 -0.484 -7.950 1.00 0.00 11 TRP A N 5
ATOM 2959 C CA . TRP A 1 11 ? 6.254 0.561 -6.952 1.00 0.00 11 TRP A CA 5
ATOM 2960 C C . TRP A 1 11 ? 7.507 0.474 -6.108 1.00 0.00 11 TRP A C 5
ATOM 2961 O O . TRP A 1 11 ? 7.583 -0.314 -5.150 1.00 0.00 11 TRP A O 5
ATOM 2982 N N . ASN A 1 12 ? 8.502 1.234 -6.486 1.00 0.00 12 ASN A N 5
ATOM 2983 C CA . ASN A 1 12 ? 9.766 1.222 -5.791 1.00 0.00 12 ASN A CA 5
ATOM 2984 C C . ASN A 1 12 ? 10.027 2.542 -5.122 1.00 0.00 12 ASN A C 5
ATOM 2985 O O . ASN A 1 12 ? 9.487 3.579 -5.529 1.00 0.00 12 ASN A O 5
ATOM 2996 N N . GLY A 1 13 ? 10.829 2.501 -4.100 1.00 0.00 13 GLY A N 5
ATOM 2997 C CA . GLY A 1 13 ? 11.169 3.672 -3.365 1.00 0.00 13 GLY A CA 5
ATOM 2998 C C . GLY A 1 13 ? 11.364 3.314 -1.933 1.00 0.00 13 GLY A C 5
ATOM 2999 O O . GLY A 1 13 ? 11.548 2.135 -1.615 1.00 0.00 13 GLY A O 5
ATOM 3003 N N . LYS A 1 14 ? 11.340 4.285 -1.076 1.00 0.00 14 LYS A N 5
ATOM 3004 C CA . LYS A 1 14 ? 11.470 4.057 0.334 1.00 0.00 14 LYS A CA 5
ATOM 3005 C C . LYS A 1 14 ? 10.103 3.755 0.908 1.00 0.00 14 LYS A C 5
ATOM 3006 O O . LYS A 1 14 ? 9.094 4.333 0.472 1.00 0.00 14 LYS A O 5
ATOM 3025 N N . CYS A 1 15 ? 10.056 2.854 1.845 1.00 0.00 15 CYS A N 5
ATOM 3026 C CA . CYS A 1 15 ? 8.820 2.470 2.436 1.00 0.00 15 CYS A CA 5
ATOM 3027 C C . CYS A 1 15 ? 8.422 3.465 3.509 1.00 0.00 15 CYS A C 5
ATOM 3028 O O . CYS A 1 15 ? 8.921 3.436 4.645 1.00 0.00 15 CYS A O 5
ATOM 3035 N N . PHE A 1 16 ? 7.599 4.392 3.126 1.00 0.00 16 PHE A N 5
ATOM 3036 C CA . PHE A 1 16 ? 7.055 5.346 4.043 1.00 0.00 16 PHE A CA 5
ATOM 3037 C C . PHE A 1 16 ? 5.709 4.837 4.485 1.00 0.00 16 PHE A C 5
ATOM 3038 O O . PHE A 1 16 ? 4.765 4.852 3.708 1.00 0.00 16 PHE A O 5
ATOM 3055 N N . HIS A 1 17 ? 5.630 4.385 5.711 1.00 0.00 17 HIS A N 5
ATOM 3056 C CA . HIS A 1 17 ? 4.422 3.783 6.267 1.00 0.00 17 HIS A CA 5
ATOM 3057 C C . HIS A 1 17 ? 3.184 4.660 6.071 1.00 0.00 17 HIS A C 5
ATOM 3058 O O . HIS A 1 17 ? 2.210 4.239 5.421 1.00 0.00 17 HIS A O 5
ATOM 3072 N N . LYS A 1 18 ? 3.235 5.882 6.570 1.00 0.00 18 LYS A N 5
ATOM 3073 C CA . LYS A 1 18 ? 2.086 6.758 6.499 1.00 0.00 18 LYS A CA 5
ATOM 3074 C C . LYS A 1 18 ? 1.886 7.281 5.078 1.00 0.00 18 LYS A C 5
ATOM 3075 O O . LYS A 1 18 ? 0.756 7.333 4.584 1.00 0.00 18 LYS A O 5
ATOM 3094 N N . LYS A 1 19 ? 2.978 7.615 4.405 1.00 0.00 19 LYS A N 5
ATOM 3095 C CA . LYS A 1 19 ? 2.878 8.178 3.062 1.00 0.00 19 LYS A CA 5
ATOM 3096 C C . LYS A 1 19 ? 2.361 7.165 2.057 1.00 0.00 19 LYS A C 5
ATOM 3097 O O . LYS A 1 19 ? 1.517 7.504 1.234 1.00 0.00 19 LYS A O 5
ATOM 3116 N N . CYS A 1 20 ? 2.840 5.927 2.129 1.00 0.00 20 CYS A N 5
ATOM 3117 C CA . CYS A 1 20 ? 2.337 4.880 1.246 1.00 0.00 20 CYS A CA 5
ATOM 3118 C C . CYS A 1 20 ? 0.911 4.539 1.611 1.00 0.00 20 CYS A C 5
ATOM 3119 O O . CYS A 1 20 ? 0.083 4.292 0.728 1.00 0.00 20 CYS A O 5
ATOM 3126 N N . ASN A 1 21 ? 0.605 4.549 2.927 1.00 0.00 21 ASN A N 5
ATOM 3127 C CA . ASN A 1 21 ? -0.758 4.294 3.387 1.00 0.00 21 ASN A CA 5
ATOM 3128 C C . ASN A 1 21 ? -1.720 5.254 2.740 1.00 0.00 21 ASN A C 5
ATOM 3129 O O . ASN A 1 21 ? -2.655 4.835 2.076 1.00 0.00 21 ASN A O 5
ATOM 3140 N N . HIS A 1 22 ? -1.440 6.535 2.875 1.00 0.00 22 HIS A N 5
ATOM 3141 C CA . HIS A 1 22 ? -2.319 7.564 2.354 1.00 0.00 22 HIS A CA 5
ATOM 3142 C C . HIS A 1 22 ? -2.297 7.651 0.844 1.00 0.00 22 HIS A C 5
ATOM 3143 O O . HIS A 1 22 ? -3.314 7.949 0.246 1.00 0.00 22 HIS A O 5
ATOM 3157 N N . TRP A 1 23 ? -1.152 7.353 0.231 1.00 0.00 23 TRP A N 5
ATOM 3158 C CA . TRP A 1 23 ? -1.022 7.344 -1.236 1.00 0.00 23 TRP A CA 5
ATOM 3159 C C . TRP A 1 23 ? -2.039 6.355 -1.781 1.00 0.00 23 TRP A C 5
ATOM 3160 O O . TRP A 1 23 ? -2.890 6.682 -2.613 1.00 0.00 23 TRP A O 5
ATOM 3181 N N . CYS A 1 24 ? -1.977 5.168 -1.248 1.00 0.00 24 CYS A N 5
ATOM 3182 C CA . CYS A 1 24 ? -2.846 4.101 -1.632 1.00 0.00 24 CYS A CA 5
ATOM 3183 C C . CYS A 1 24 ? -4.287 4.346 -1.184 1.00 0.00 24 CYS A C 5
ATOM 3184 O O . CYS A 1 24 ? -5.212 4.155 -1.955 1.00 0.00 24 CYS A O 5
ATOM 3191 N N . MET A 1 25 ? -4.468 4.792 0.041 1.00 0.00 25 MET A N 5
ATOM 3192 C CA . MET A 1 25 ? -5.796 5.048 0.606 1.00 0.00 25 MET A CA 5
ATOM 3193 C C . MET A 1 25 ? -6.547 6.116 -0.189 1.00 0.00 25 MET A C 5
ATOM 3194 O O . MET A 1 25 ? -7.712 5.929 -0.537 1.00 0.00 25 MET A O 5
ATOM 3208 N N . GLU A 1 26 ? -5.870 7.191 -0.514 1.00 0.00 26 GLU A N 5
ATOM 3209 C CA . GLU A 1 26 ? -6.483 8.295 -1.220 1.00 0.00 26 GLU A CA 5
ATOM 3210 C C . GLU A 1 26 ? -6.605 7.987 -2.725 1.00 0.00 26 GLU A C 5
ATOM 3211 O O . GLU A 1 26 ? -7.713 7.963 -3.279 1.00 0.00 26 GLU A O 5
ATOM 3223 N N . LYS A 1 27 ? -5.489 7.689 -3.368 1.00 0.00 27 LYS A N 5
ATOM 3224 C CA . LYS A 1 27 ? -5.476 7.528 -4.819 1.00 0.00 27 LYS A CA 5
ATOM 3225 C C . LYS A 1 27 ? -5.980 6.157 -5.299 1.00 0.00 27 LYS A C 5
ATOM 3226 O O . LYS A 1 27 ? -6.668 6.072 -6.313 1.00 0.00 27 LYS A O 5
ATOM 3245 N N . GLU A 1 28 ? -5.669 5.100 -4.596 1.00 0.00 28 GLU A N 5
ATOM 3246 C CA . GLU A 1 28 ? -6.046 3.772 -5.080 1.00 0.00 28 GLU A CA 5
ATOM 3247 C C . GLU A 1 28 ? -7.244 3.249 -4.317 1.00 0.00 28 GLU A C 5
ATOM 3248 O O . GLU A 1 28 ? -7.756 2.167 -4.609 1.00 0.00 28 GLU A O 5
ATOM 3260 N N . ASP A 1 29 ? -7.682 4.039 -3.350 1.00 0.00 29 ASP A N 5
ATOM 3261 C CA . ASP A 1 29 ? -8.747 3.675 -2.426 1.00 0.00 29 ASP A CA 5
ATOM 3262 C C . ASP A 1 29 ? -8.450 2.329 -1.761 1.00 0.00 29 ASP A C 5
ATOM 3263 O O . ASP A 1 29 ? -9.180 1.339 -1.884 1.00 0.00 29 ASP A O 5
ATOM 3272 N N . ALA A 1 30 ? -7.299 2.280 -1.147 1.00 0.00 30 ALA A N 5
ATOM 3273 C CA . ALA A 1 30 ? -6.881 1.126 -0.403 1.00 0.00 30 ALA A CA 5
ATOM 3274 C C . ALA A 1 30 ? -7.377 1.263 0.990 1.00 0.00 30 ALA A C 5
ATOM 3275 O O . ALA A 1 30 ? -7.644 2.379 1.444 1.00 0.00 30 ALA A O 5
ATOM 3282 N N . LYS A 1 31 ? -7.509 0.169 1.666 1.00 0.00 31 LYS A N 5
ATOM 3283 C CA . LYS A 1 31 ? -7.951 0.200 3.031 1.00 0.00 31 LYS A CA 5
ATOM 3284 C C . LYS A 1 31 ? -6.828 0.696 3.899 1.00 0.00 31 LYS A C 5
ATOM 3285 O O . LYS A 1 31 ? -6.960 1.710 4.582 1.00 0.00 31 LYS A O 5
ATOM 3304 N N . TYR A 1 32 ? -5.713 0.023 3.818 1.00 0.00 32 TYR A N 5
ATOM 3305 C CA . TYR A 1 32 ? -4.543 0.391 4.562 1.00 0.00 32 TYR A CA 5
ATOM 3306 C C . TYR A 1 32 ? -3.287 -0.026 3.835 1.00 0.00 32 TYR A C 5
ATOM 3307 O O . TYR A 1 32 ? -3.235 -1.097 3.219 1.00 0.00 32 TYR A O 5
ATOM 3325 N N . GLY A 1 33 ? -2.316 0.841 3.847 1.00 0.00 33 GLY A N 5
ATOM 3326 C CA . GLY A 1 33 ? -1.039 0.537 3.286 1.00 0.00 33 GLY A CA 5
ATOM 3327 C C . GLY A 1 33 ? -0.057 0.312 4.389 1.00 0.00 33 GLY A C 5
ATOM 3328 O O . GLY A 1 33 ? 0.185 1.200 5.193 1.00 0.00 33 GLY A O 5
ATOM 3332 N N . SER A 1 34 ? 0.455 -0.866 4.470 1.00 0.00 34 SER A N 5
ATOM 3333 C CA . SER A 1 34 ? 1.380 -1.226 5.505 1.00 0.00 34 SER A CA 5
ATOM 3334 C C . SER A 1 34 ? 2.739 -1.485 4.881 1.00 0.00 34 SER A C 5
ATOM 3335 O O . SER A 1 34 ? 2.865 -1.508 3.659 1.00 0.00 34 SER A O 5
ATOM 3343 N N . CYS A 1 35 ? 3.735 -1.668 5.679 1.00 0.00 35 CYS A N 5
ATOM 3344 C CA . CYS A 1 35 ? 5.034 -1.921 5.160 1.00 0.00 35 CYS A CA 5
ATOM 3345 C C . CYS A 1 35 ? 5.379 -3.364 5.386 1.00 0.00 35 CYS A C 5
ATOM 3346 O O . CYS A 1 35 ? 5.321 -3.867 6.516 1.00 0.00 35 CYS A O 5
ATOM 3353 N N . SER A 1 36 ? 5.701 -4.029 4.336 1.00 0.00 36 SER A N 5
ATOM 3354 C CA . SER A 1 36 ? 6.063 -5.396 4.387 1.00 0.00 36 SER A CA 5
ATOM 3355 C C . SER A 1 36 ? 7.529 -5.543 4.029 1.00 0.00 36 SER A C 5
ATOM 3356 O O . SER A 1 36 ? 7.892 -5.472 2.848 1.00 0.00 36 SER A O 5
ATOM 3364 N N . HIS A 1 37 ? 8.369 -5.645 5.052 1.00 0.00 37 HIS A N 5
ATOM 3365 C CA . HIS A 1 37 ? 9.820 -5.865 4.912 1.00 0.00 37 HIS A CA 5
ATOM 3366 C C . HIS A 1 37 ? 10.496 -4.834 4.002 1.00 0.00 37 HIS A C 5
ATOM 3367 O O . HIS A 1 37 ? 11.436 -5.158 3.268 1.00 0.00 37 HIS A O 5
ATOM 3381 N N . GLY A 1 38 ? 10.026 -3.605 4.053 1.00 0.00 38 GLY A N 5
ATOM 3382 C CA . GLY A 1 38 ? 10.640 -2.558 3.269 1.00 0.00 38 GLY A CA 5
ATOM 3383 C C . GLY A 1 38 ? 9.864 -2.192 2.022 1.00 0.00 38 GLY A C 5
ATOM 3384 O O . GLY A 1 38 ? 10.270 -1.291 1.280 1.00 0.00 38 GLY A O 5
ATOM 3388 N N . ASP A 1 39 ? 8.772 -2.877 1.766 1.00 0.00 39 ASP A N 5
ATOM 3389 C CA . ASP A 1 39 ? 7.938 -2.562 0.607 1.00 0.00 39 ASP A CA 5
ATOM 3390 C C . ASP A 1 39 ? 6.555 -2.159 1.043 1.00 0.00 39 ASP A C 5
ATOM 3391 O O . ASP A 1 39 ? 6.009 -2.739 1.984 1.00 0.00 39 ASP A O 5
ATOM 3400 N N . CYS A 1 40 ? 5.990 -1.187 0.371 1.00 0.00 40 CYS A N 5
ATOM 3401 C CA . CYS A 1 40 ? 4.678 -0.672 0.714 1.00 0.00 40 CYS A CA 5
ATOM 3402 C C . CYS A 1 40 ? 3.577 -1.573 0.149 1.00 0.00 40 CYS A C 5
ATOM 3403 O O . CYS A 1 40 ? 3.405 -1.678 -1.064 1.00 0.00 40 CYS A O 5
ATOM 3410 N N . TYR A 1 41 ? 2.863 -2.236 1.029 1.00 0.00 41 TYR A N 5
ATOM 3411 C CA . TYR A 1 41 ? 1.788 -3.116 0.645 1.00 0.00 41 TYR A CA 5
ATOM 3412 C C . TYR A 1 41 ? 0.453 -2.510 0.968 1.00 0.00 41 TYR A C 5
ATOM 3413 O O . TYR A 1 41 ? 0.102 -2.301 2.133 1.00 0.00 41 TYR A O 5
ATOM 3431 N N . CYS A 1 42 ? -0.266 -2.205 -0.062 1.00 0.00 42 CYS A N 5
ATOM 3432 C CA . CYS A 1 42 ? -1.547 -1.567 0.043 1.00 0.00 42 CYS A CA 5
ATOM 3433 C C . CYS A 1 42 ? -2.636 -2.591 -0.082 1.00 0.00 42 CYS A C 5
ATOM 3434 O O . CYS A 1 42 ? -2.757 -3.256 -1.098 1.00 0.00 42 CYS A O 5
ATOM 3441 N N . TYR A 1 43 ? -3.382 -2.750 0.969 1.00 0.00 43 TYR A N 5
ATOM 3442 C CA . TYR A 1 43 ? -4.388 -3.770 1.049 1.00 0.00 43 TYR A CA 5
ATOM 3443 C C . TYR A 1 43 ? -5.744 -3.262 0.633 1.00 0.00 43 TYR A C 5
ATOM 3444 O O . TYR A 1 43 ? -6.232 -2.237 1.135 1.00 0.00 43 TYR A O 5
ATOM 3462 N N . TYR A 1 44 ? -6.322 -3.954 -0.295 1.00 0.00 44 TYR A N 5
ATOM 3463 C CA . TYR A 1 44 ? -7.646 -3.677 -0.781 1.00 0.00 44 TYR A CA 5
ATOM 3464 C C . TYR A 1 44 ? -8.493 -4.865 -0.406 1.00 0.00 44 TYR A C 5
ATOM 3465 O O . TYR A 1 44 ? -7.971 -5.846 0.114 1.00 0.00 44 TYR A O 5
ATOM 3483 N N . HIS A 1 45 ? -9.760 -4.809 -0.666 1.00 0.00 45 HIS A N 5
ATOM 3484 C CA . HIS A 1 45 ? -10.576 -5.979 -0.460 1.00 0.00 45 HIS A CA 5
ATOM 3485 C C . HIS A 1 45 ? -10.627 -6.773 -1.753 1.00 0.00 45 HIS A C 5
ATOM 3486 O O . HIS A 1 45 ? -10.747 -6.186 -2.851 1.00 0.00 45 HIS A O 5
ATOM 3500 N N . CYS A 1 46 ? -10.428 -8.046 -1.639 1.00 0.00 46 CYS A N 5
ATOM 3501 C CA . CYS A 1 46 ? -10.546 -8.952 -2.748 1.00 0.00 46 CYS A CA 5
ATOM 3502 C C . CYS A 1 46 ? -12.002 -9.029 -3.174 1.00 0.00 46 CYS A C 5
ATOM 3503 O O . CYS A 1 46 ? -12.335 -8.644 -4.318 1.00 0.00 46 CYS A O 5
ATOM 3511 N N . ALA A 1 1 ? -15.000 -8.426 5.305 1.00 0.00 1 ALA A N 6
ATOM 3512 C CA . ALA A 1 1 ? -14.176 -8.876 4.191 1.00 0.00 1 ALA A CA 6
ATOM 3513 C C . ALA A 1 1 ? -12.769 -9.089 4.680 1.00 0.00 1 ALA A C 6
ATOM 3514 O O . ALA A 1 1 ? -12.412 -8.614 5.755 1.00 0.00 1 ALA A O 6
ATOM 3521 N N . LYS A 1 2 ? -11.980 -9.795 3.913 1.00 0.00 2 LYS A N 6
ATOM 3522 C CA . LYS A 1 2 ? -10.609 -10.074 4.264 1.00 0.00 2 LYS A CA 6
ATOM 3523 C C . LYS A 1 2 ? -9.736 -9.048 3.578 1.00 0.00 2 LYS A C 6
ATOM 3524 O O . LYS A 1 2 ? -10.122 -8.519 2.527 1.00 0.00 2 LYS A O 6
ATOM 3543 N N . HIS A 1 3 ? -8.588 -8.753 4.155 1.00 0.00 3 HIS A N 6
ATOM 3544 C CA . HIS A 1 3 ? -7.667 -7.861 3.519 1.00 0.00 3 HIS A CA 6
ATOM 3545 C C . HIS A 1 3 ? -7.102 -8.521 2.298 1.00 0.00 3 HIS A C 6
ATOM 3546 O O . HIS A 1 3 ? -6.605 -9.649 2.341 1.00 0.00 3 HIS A O 6
ATOM 3560 N N . CYS A 1 4 ? -7.209 -7.846 1.239 1.00 0.00 4 CYS A N 6
ATOM 3561 C CA . CYS A 1 4 ? -6.813 -8.343 -0.012 1.00 0.00 4 CYS A CA 6
ATOM 3562 C C . CYS A 1 4 ? -5.484 -7.721 -0.348 1.00 0.00 4 CYS A C 6
ATOM 3563 O O . CYS A 1 4 ? -5.406 -6.521 -0.642 1.00 0.00 4 CYS A O 6
ATOM 3570 N N . GLY A 1 5 ? -4.450 -8.502 -0.238 1.00 0.00 5 GLY A N 6
ATOM 3571 C CA . GLY A 1 5 ? -3.130 -8.011 -0.469 1.00 0.00 5 GLY A CA 6
ATOM 3572 C C . GLY A 1 5 ? -2.748 -8.115 -1.906 1.00 0.00 5 GLY A C 6
ATOM 3573 O O . GLY A 1 5 ? -2.896 -9.181 -2.520 1.00 0.00 5 GLY A O 6
ATOM 3577 N N . LYS A 1 6 ? -2.311 -7.025 -2.466 1.00 0.00 6 LYS A N 6
ATOM 3578 C CA . LYS A 1 6 ? -1.859 -7.029 -3.815 1.00 0.00 6 LYS A CA 6
ATOM 3579 C C . LYS A 1 6 ? -0.378 -6.772 -3.825 1.00 0.00 6 LYS A C 6
ATOM 3580 O O . LYS A 1 6 ? 0.104 -5.808 -3.204 1.00 0.00 6 LYS A O 6
ATOM 3599 N N . HIS A 1 7 ? 0.330 -7.623 -4.503 1.00 0.00 7 HIS A N 6
ATOM 3600 C CA . HIS A 1 7 ? 1.757 -7.507 -4.638 1.00 0.00 7 HIS A CA 6
ATOM 3601 C C . HIS A 1 7 ? 2.019 -6.335 -5.574 1.00 0.00 7 HIS A C 6
ATOM 3602 O O . HIS A 1 7 ? 1.565 -6.338 -6.717 1.00 0.00 7 HIS A O 6
ATOM 3616 N N . SER A 1 8 ? 2.693 -5.341 -5.086 1.00 0.00 8 SER A N 6
ATOM 3617 C CA . SER A 1 8 ? 2.884 -4.142 -5.838 1.00 0.00 8 SER A CA 6
ATOM 3618 C C . SER A 1 8 ? 4.339 -3.980 -6.284 1.00 0.00 8 SER A C 6
ATOM 3619 O O . SER A 1 8 ? 5.250 -4.695 -5.817 1.00 0.00 8 SER A O 6
ATOM 3627 N N . LYS A 1 9 ? 4.534 -3.069 -7.215 1.00 0.00 9 LYS A N 6
ATOM 3628 C CA . LYS A 1 9 ? 5.833 -2.667 -7.693 1.00 0.00 9 LYS A CA 6
ATOM 3629 C C . LYS A 1 9 ? 6.364 -1.587 -6.741 1.00 0.00 9 LYS A C 6
ATOM 3630 O O . LYS A 1 9 ? 7.547 -1.234 -6.768 1.00 0.00 9 LYS A O 6
ATOM 3649 N N . SER A 1 10 ? 5.445 -1.082 -5.905 1.00 0.00 10 SER A N 6
ATOM 3650 C CA . SER A 1 10 ? 5.718 -0.117 -4.861 1.00 0.00 10 SER A CA 6
ATOM 3651 C C . SER A 1 10 ? 5.986 1.289 -5.426 1.00 0.00 10 SER A C 6
ATOM 3652 O O . SER A 1 10 ? 6.007 1.507 -6.655 1.00 0.00 10 SER A O 6
ATOM 3660 N N . TRP A 1 11 ? 6.133 2.227 -4.533 1.00 0.00 11 TRP A N 6
ATOM 3661 C CA . TRP A 1 11 ? 6.434 3.586 -4.847 1.00 0.00 11 TRP A CA 6
ATOM 3662 C C . TRP A 1 11 ? 7.927 3.744 -4.739 1.00 0.00 11 TRP A C 6
ATOM 3663 O O . TRP A 1 11 ? 8.508 3.452 -3.689 1.00 0.00 11 TRP A O 6
ATOM 3684 N N . ASN A 1 12 ? 8.547 4.145 -5.818 1.00 0.00 12 ASN A N 6
ATOM 3685 C CA . ASN A 1 12 ? 9.981 4.308 -5.851 1.00 0.00 12 ASN A CA 6
ATOM 3686 C C . ASN A 1 12 ? 10.395 5.455 -4.965 1.00 0.00 12 ASN A C 6
ATOM 3687 O O . ASN A 1 12 ? 10.049 6.617 -5.213 1.00 0.00 12 ASN A O 6
ATOM 3698 N N . GLY A 1 13 ? 11.085 5.113 -3.921 1.00 0.00 13 GLY A N 6
ATOM 3699 C CA . GLY A 1 13 ? 11.525 6.047 -2.943 1.00 0.00 13 GLY A CA 6
ATOM 3700 C C . GLY A 1 13 ? 11.758 5.312 -1.659 1.00 0.00 13 GLY A C 6
ATOM 3701 O O . GLY A 1 13 ? 12.044 4.106 -1.682 1.00 0.00 13 GLY A O 6
ATOM 3705 N N . LYS A 1 14 ? 11.630 5.977 -0.555 1.00 0.00 14 LYS A N 6
ATOM 3706 C CA . LYS A 1 14 ? 11.790 5.324 0.717 1.00 0.00 14 LYS A CA 6
ATOM 3707 C C . LYS A 1 14 ? 10.418 4.882 1.197 1.00 0.00 14 LYS A C 6
ATOM 3708 O O . LYS A 1 14 ? 9.452 5.656 1.124 1.00 0.00 14 LYS A O 6
ATOM 3727 N N . CYS A 1 15 ? 10.322 3.674 1.666 1.00 0.00 15 CYS A N 6
ATOM 3728 C CA . CYS A 1 15 ? 9.061 3.143 2.128 1.00 0.00 15 CYS A CA 6
ATOM 3729 C C . CYS A 1 15 ? 8.843 3.442 3.616 1.00 0.00 15 CYS A C 6
ATOM 3730 O O . CYS A 1 15 ? 9.744 3.233 4.450 1.00 0.00 15 CYS A O 6
ATOM 3737 N N . PHE A 1 16 ? 7.686 3.989 3.922 1.00 0.00 16 PHE A N 6
ATOM 3738 C CA . PHE A 1 16 ? 7.236 4.254 5.274 1.00 0.00 16 PHE A CA 6
ATOM 3739 C C . PHE A 1 16 ? 5.813 3.741 5.356 1.00 0.00 16 PHE A C 6
ATOM 3740 O O . PHE A 1 16 ? 5.065 3.910 4.400 1.00 0.00 16 PHE A O 6
ATOM 3757 N N . HIS A 1 17 ? 5.437 3.146 6.471 1.00 0.00 17 HIS A N 6
ATOM 3758 C CA . HIS A 1 17 ? 4.124 2.496 6.614 1.00 0.00 17 HIS A CA 6
ATOM 3759 C C . HIS A 1 17 ? 2.962 3.476 6.399 1.00 0.00 17 HIS A C 6
ATOM 3760 O O . HIS A 1 17 ? 2.096 3.243 5.550 1.00 0.00 17 HIS A O 6
ATOM 3774 N N . LYS A 1 18 ? 2.971 4.567 7.138 1.00 0.00 18 LYS A N 6
ATOM 3775 C CA . LYS A 1 18 ? 1.889 5.542 7.097 1.00 0.00 18 LYS A CA 6
ATOM 3776 C C . LYS A 1 18 ? 1.801 6.200 5.718 1.00 0.00 18 LYS A C 6
ATOM 3777 O O . LYS A 1 18 ? 0.710 6.377 5.161 1.00 0.00 18 LYS A O 6
ATOM 3796 N N . LYS A 1 19 ? 2.953 6.526 5.150 1.00 0.00 19 LYS A N 6
ATOM 3797 C CA . LYS A 1 19 ? 3.005 7.125 3.818 1.00 0.00 19 LYS A CA 6
ATOM 3798 C C . LYS A 1 19 ? 2.544 6.141 2.763 1.00 0.00 19 LYS A C 6
ATOM 3799 O O . LYS A 1 19 ? 1.909 6.525 1.779 1.00 0.00 19 LYS A O 6
ATOM 3818 N N . CYS A 1 20 ? 2.856 4.884 2.983 1.00 0.00 20 CYS A N 6
ATOM 3819 C CA . CYS A 1 20 ? 2.471 3.809 2.098 1.00 0.00 20 CYS A CA 6
ATOM 3820 C C . CYS A 1 20 ? 0.951 3.682 2.105 1.00 0.00 20 CYS A C 6
ATOM 3821 O O . CYS A 1 20 ? 0.314 3.504 1.058 1.00 0.00 20 CYS A O 6
ATOM 3828 N N . ASN A 1 21 ? 0.381 3.813 3.298 1.00 0.00 21 ASN A N 6
ATOM 3829 C CA . ASN A 1 21 ? -1.057 3.813 3.500 1.00 0.00 21 ASN A CA 6
ATOM 3830 C C . ASN A 1 21 ? -1.727 4.881 2.659 1.00 0.00 21 ASN A C 6
ATOM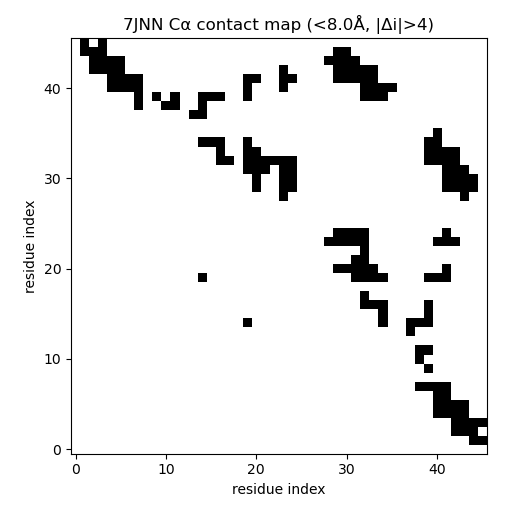 3831 O O . ASN A 1 21 ? -2.626 4.578 1.860 1.00 0.00 21 ASN A O 6
ATOM 3842 N N . HIS A 1 22 ? -1.257 6.112 2.799 1.00 0.00 22 HIS A N 6
ATOM 3843 C CA . HIS A 1 22 ? -1.823 7.228 2.053 1.00 0.00 22 HIS A CA 6
ATOM 3844 C C . HIS A 1 22 ? -1.595 7.072 0.571 1.00 0.00 22 HIS A C 6
ATOM 3845 O O . HIS A 1 22 ? -2.480 7.378 -0.219 1.00 0.00 22 HIS A O 6
ATOM 3859 N N . TRP A 1 23 ? -0.419 6.566 0.197 1.00 0.00 23 TRP A N 6
ATOM 3860 C CA . TRP A 1 23 ? -0.094 6.344 -1.200 1.00 0.00 23 TRP A CA 6
ATOM 3861 C C . TRP A 1 23 ? -1.085 5.389 -1.822 1.00 0.00 23 TRP A C 6
ATOM 3862 O O . TRP A 1 23 ? -1.799 5.764 -2.722 1.00 0.00 23 TRP A O 6
ATOM 3883 N N . CYS A 1 24 ? -1.169 4.182 -1.293 1.00 0.00 24 CYS A N 6
ATOM 3884 C CA . CYS A 1 24 ? -2.076 3.177 -1.830 1.00 0.00 24 CYS A CA 6
ATOM 3885 C C . CYS A 1 24 ? -3.529 3.658 -1.830 1.00 0.00 24 CYS A C 6
ATOM 3886 O O . CYS A 1 24 ? -4.269 3.444 -2.810 1.00 0.00 24 CYS A O 6
ATOM 3893 N N . MET A 1 25 ? -3.926 4.342 -0.763 1.00 0.00 25 MET A N 6
ATOM 3894 C CA . MET A 1 25 ? -5.292 4.816 -0.628 1.00 0.00 25 MET A CA 6
ATOM 3895 C C . MET A 1 25 ? -5.622 5.909 -1.652 1.00 0.00 25 MET A C 6
ATOM 3896 O O . MET A 1 25 ? -6.668 5.867 -2.283 1.00 0.00 25 MET A O 6
ATOM 3910 N N . GLU A 1 26 ? -4.721 6.844 -1.840 1.00 0.00 26 GLU A N 6
ATOM 3911 C CA . GLU A 1 26 ? -4.931 7.959 -2.764 1.00 0.00 26 GLU A CA 6
ATOM 3912 C C . GLU A 1 26 ? -4.677 7.524 -4.224 1.00 0.00 26 GLU A C 6
ATOM 3913 O O . GLU A 1 26 ? -5.361 7.963 -5.153 1.00 0.00 26 GLU A O 6
ATOM 3925 N N . LYS A 1 27 ? -3.706 6.662 -4.412 1.00 0.00 27 LYS A N 6
ATOM 3926 C CA . LYS A 1 27 ? -3.291 6.238 -5.736 1.00 0.00 27 LYS A CA 6
ATOM 3927 C C . LYS A 1 27 ? -4.254 5.242 -6.381 1.00 0.00 27 LYS A C 6
ATOM 3928 O O . LYS A 1 27 ? -4.698 5.462 -7.501 1.00 0.00 27 LYS A O 6
ATOM 3947 N N . GLU A 1 28 ? -4.590 4.167 -5.692 1.00 0.00 28 GLU A N 6
ATOM 3948 C CA . GLU A 1 28 ? -5.384 3.112 -6.334 1.00 0.00 28 GLU A CA 6
ATOM 3949 C C . GLU A 1 28 ? -6.648 2.809 -5.566 1.00 0.00 28 GLU A C 6
ATOM 3950 O O . GLU A 1 28 ? -7.345 1.834 -5.875 1.00 0.00 28 GLU A O 6
ATOM 3962 N N . ASP A 1 29 ? -6.966 3.672 -4.628 1.00 0.00 29 ASP A N 6
ATOM 3963 C CA . ASP A 1 29 ? -8.047 3.458 -3.660 1.00 0.00 29 ASP A CA 6
ATOM 3964 C C . ASP A 1 29 ? -7.913 2.125 -2.974 1.00 0.00 29 ASP A C 6
ATOM 3965 O O . ASP A 1 29 ? -8.554 1.132 -3.322 1.00 0.00 29 ASP A O 6
ATOM 3974 N N . ALA A 1 30 ? -6.973 2.073 -2.115 1.00 0.00 30 ALA A N 6
ATOM 3975 C CA . ALA A 1 30 ? -6.792 0.947 -1.285 1.00 0.00 30 ALA A CA 6
ATOM 3976 C C . ALA A 1 30 ? -7.320 1.320 0.063 1.00 0.00 30 ALA A C 6
ATOM 3977 O O . ALA A 1 30 ? -7.602 2.500 0.313 1.00 0.00 30 ALA A O 6
ATOM 3984 N N . LYS A 1 31 ? -7.467 0.373 0.919 1.00 0.00 31 LYS A N 6
ATOM 3985 C CA . LYS A 1 31 ? -7.981 0.649 2.238 1.00 0.00 31 LYS A CA 6
ATOM 3986 C C . LYS A 1 31 ? -6.867 1.143 3.105 1.00 0.00 31 LYS A C 6
ATOM 3987 O O . LYS A 1 31 ? -7.054 2.010 3.969 1.00 0.00 31 LYS A O 6
ATOM 4006 N N . TYR A 1 32 ? -5.707 0.590 2.855 1.00 0.00 32 TYR A N 6
ATOM 4007 C CA . TYR A 1 32 ? -4.509 0.946 3.530 1.00 0.00 32 TYR A CA 6
ATOM 4008 C C . TYR A 1 32 ? -3.339 0.368 2.767 1.00 0.00 32 TYR A C 6
ATOM 4009 O O . TYR A 1 32 ? -3.525 -0.327 1.749 1.00 0.00 32 TYR A O 6
ATOM 4027 N N . GLY A 1 33 ? -2.174 0.648 3.233 1.00 0.00 33 GLY A N 6
ATOM 4028 C CA . GLY A 1 33 ? -0.989 0.147 2.638 1.00 0.00 33 GLY A CA 6
ATOM 4029 C C . GLY A 1 33 ? -0.081 -0.288 3.724 1.00 0.00 33 GLY A C 6
ATOM 4030 O O . GLY A 1 33 ? -0.235 0.161 4.866 1.00 0.00 33 GLY A O 6
ATOM 4034 N N . SER A 1 34 ? 0.798 -1.175 3.442 1.00 0.00 34 SER A N 6
ATOM 4035 C CA . SER A 1 34 ? 1.718 -1.628 4.429 1.00 0.00 34 SER A CA 6
ATOM 4036 C C . SER A 1 34 ? 3.062 -1.853 3.802 1.00 0.00 34 SER A C 6
ATOM 4037 O O . SER A 1 34 ? 3.156 -2.291 2.645 1.00 0.00 34 SER A O 6
ATOM 4045 N N . CYS A 1 35 ? 4.085 -1.532 4.533 1.00 0.00 35 CYS A N 6
ATOM 4046 C CA . CYS A 1 35 ? 5.410 -1.689 4.054 1.00 0.00 35 CYS A CA 6
ATOM 4047 C C . CYS A 1 35 ? 5.849 -3.105 4.386 1.00 0.00 35 CYS A C 6
ATOM 4048 O O . CYS A 1 35 ? 5.860 -3.507 5.549 1.00 0.00 35 CYS A O 6
ATOM 4055 N N . SER A 1 36 ? 6.137 -3.862 3.377 1.00 0.00 36 SER A N 6
ATOM 4056 C CA . SER A 1 36 ? 6.526 -5.225 3.528 1.00 0.00 36 SER A CA 6
ATOM 4057 C C . SER A 1 36 ? 7.937 -5.385 3.019 1.00 0.00 36 SER A C 6
ATOM 4058 O O . SER A 1 36 ? 8.189 -5.234 1.809 1.00 0.00 36 SER A O 6
ATOM 4066 N N . HIS A 1 37 ? 8.869 -5.599 3.954 1.00 0.00 37 HIS A N 6
ATOM 4067 C CA . HIS A 1 37 ? 10.299 -5.816 3.656 1.00 0.00 37 HIS A CA 6
ATOM 4068 C C . HIS A 1 37 ? 10.945 -4.569 3.060 1.00 0.00 37 HIS A C 6
ATOM 4069 O O . HIS A 1 37 ? 12.068 -4.617 2.551 1.00 0.00 37 HIS A O 6
ATOM 4083 N N . GLY A 1 38 ? 10.262 -3.453 3.162 1.00 0.00 38 GLY A N 6
ATOM 4084 C CA . GLY A 1 38 ? 10.768 -2.231 2.607 1.00 0.00 38 GLY A CA 6
ATOM 4085 C C . GLY A 1 38 ? 10.066 -1.826 1.325 1.00 0.00 38 GLY A C 6
ATOM 4086 O O . GLY A 1 38 ? 10.481 -0.874 0.677 1.00 0.00 38 GLY A O 6
ATOM 4090 N N . ASP A 1 39 ? 9.023 -2.547 0.946 1.00 0.00 39 ASP A N 6
ATOM 4091 C CA . ASP A 1 39 ? 8.258 -2.197 -0.263 1.00 0.00 39 ASP A CA 6
ATOM 4092 C C . ASP A 1 39 ? 6.797 -2.013 0.074 1.00 0.00 39 ASP A C 6
ATOM 4093 O O . ASP A 1 39 ? 6.289 -2.625 1.014 1.00 0.00 39 ASP A O 6
ATOM 4102 N N . CYS A 1 40 ? 6.127 -1.211 -0.696 1.00 0.00 40 CYS A N 6
ATOM 4103 C CA . CYS A 1 40 ? 4.715 -0.964 -0.534 1.00 0.00 40 CYS A CA 6
ATOM 4104 C C . CYS A 1 40 ? 3.847 -2.043 -1.112 1.00 0.00 40 CYS A C 6
ATOM 4105 O O . CYS A 1 40 ? 3.998 -2.442 -2.269 1.00 0.00 40 CYS A O 6
ATOM 4112 N N . TYR A 1 41 ? 2.962 -2.530 -0.286 1.00 0.00 41 TYR A N 6
ATOM 4113 C CA . TYR A 1 41 ? 1.954 -3.470 -0.672 1.00 0.00 41 TYR A CA 6
ATOM 4114 C C . TYR A 1 41 ? 0.617 -2.881 -0.290 1.00 0.00 41 TYR A C 6
ATOM 4115 O O . TYR A 1 41 ? 0.423 -2.445 0.857 1.00 0.00 41 TYR A O 6
ATOM 4133 N N . CYS A 1 42 ? -0.273 -2.819 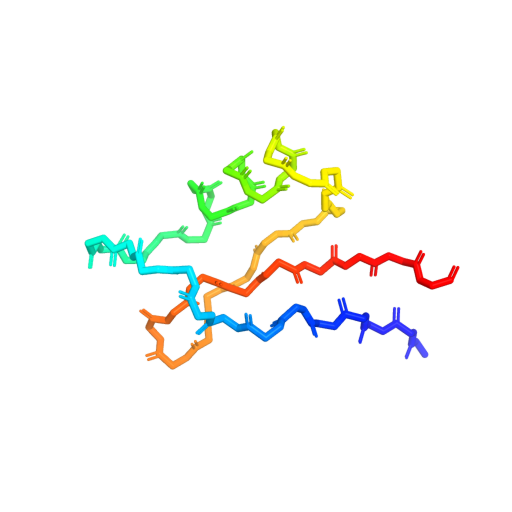-1.232 1.00 0.00 42 CYS A N 6
ATOM 4134 C CA . CYS A 1 42 ? -1.552 -2.181 -1.029 1.00 0.00 42 CYS A CA 6
ATOM 4135 C C . CYS A 1 42 ? -2.601 -3.210 -0.674 1.00 0.00 42 CYS A C 6
ATOM 4136 O O . CYS A 1 42 ? -2.645 -4.297 -1.272 1.00 0.00 42 CYS A O 6
ATOM 4143 N N . TYR A 1 43 ? -3.428 -2.889 0.297 1.00 0.00 43 TYR A N 6
ATOM 4144 C CA . TYR A 1 43 ? -4.451 -3.795 0.748 1.00 0.00 43 TYR A CA 6
ATOM 4145 C C . TYR A 1 43 ? -5.836 -3.251 0.488 1.00 0.00 43 TYR A C 6
ATOM 4146 O O . TYR A 1 43 ? -6.154 -2.095 0.813 1.00 0.00 43 TYR A O 6
ATOM 4164 N N . TYR A 1 44 ? -6.632 -4.076 -0.112 1.00 0.00 44 TYR A N 6
ATOM 4165 C CA . TYR A 1 44 ? -7.996 -3.766 -0.469 1.00 0.00 44 TYR A CA 6
ATOM 4166 C C . TYR A 1 44 ? -8.893 -4.715 0.305 1.00 0.00 44 TYR A C 6
ATOM 4167 O O . TYR A 1 44 ? -8.402 -5.469 1.134 1.00 0.00 44 TYR A O 6
ATOM 4185 N N . HIS A 1 45 ? -10.177 -4.671 0.064 1.00 0.00 45 HIS A N 6
ATOM 4186 C CA . HIS A 1 45 ? -11.091 -5.638 0.672 1.00 0.00 45 HIS A CA 6
ATOM 4187 C C . HIS A 1 45 ? -11.458 -6.747 -0.326 1.00 0.00 45 HIS A C 6
ATOM 4188 O O . HIS A 1 45 ? -11.741 -6.474 -1.500 1.00 0.00 45 HIS A O 6
ATOM 4202 N N . CYS A 1 46 ? -11.411 -7.968 0.130 1.00 0.00 46 CYS A N 6
ATOM 4203 C CA . CYS A 1 46 ? -11.839 -9.112 -0.623 1.00 0.00 46 CYS A CA 6
ATOM 4204 C C . CYS A 1 46 ? -12.633 -10.042 0.291 1.00 0.00 46 CYS A C 6
ATOM 4205 O O . CYS A 1 46 ? -13.884 -10.039 0.218 1.00 0.00 46 CYS A O 6
ATOM 4213 N N . ALA A 1 1 ? -14.868 -10.155 4.990 1.00 0.00 1 ALA A N 7
ATOM 4214 C CA . ALA A 1 1 ? -14.188 -9.228 4.092 1.00 0.00 1 ALA A CA 7
ATOM 4215 C C . ALA A 1 1 ? -12.814 -9.749 3.801 1.00 0.00 1 ALA A C 7
ATOM 4216 O O . ALA A 1 1 ? -11.982 -9.849 4.697 1.00 0.00 1 ALA A O 7
ATOM 4223 N N . LYS A 1 2 ? -12.575 -10.080 2.570 1.00 0.00 2 LYS A N 7
ATOM 4224 C CA . LYS A 1 2 ? -11.322 -10.651 2.164 1.00 0.00 2 LYS A CA 7
ATOM 4225 C C . LYS A 1 2 ? -10.248 -9.588 2.044 1.00 0.00 2 LYS A C 7
ATOM 4226 O O . LYS A 1 2 ? -10.216 -8.846 1.065 1.00 0.00 2 LYS A O 7
ATOM 4245 N N . HIS A 1 3 ? -9.418 -9.477 3.053 1.00 0.00 3 HIS A N 7
ATOM 4246 C CA . HIS A 1 3 ? -8.290 -8.569 3.002 1.00 0.00 3 HIS A CA 7
ATOM 4247 C C . HIS A 1 3 ? -7.223 -9.156 2.121 1.00 0.00 3 HIS A C 7
ATOM 4248 O O . HIS A 1 3 ? -6.704 -10.242 2.389 1.00 0.00 3 HIS A O 7
ATOM 4262 N N . CYS A 1 4 ? -6.943 -8.476 1.062 1.00 0.00 4 CYS A N 7
ATOM 4263 C CA . CYS A 1 4 ? -6.000 -8.924 0.092 1.00 0.00 4 CYS A CA 7
ATOM 4264 C C . CYS A 1 4 ? -4.870 -7.922 -0.034 1.00 0.00 4 CYS A C 7
ATOM 4265 O O . CYS A 1 4 ? -5.080 -6.781 -0.474 1.00 0.00 4 CYS A O 7
ATOM 4272 N N . GLY A 1 5 ? -3.700 -8.321 0.397 1.00 0.00 5 GLY A N 7
ATOM 4273 C CA . GLY A 1 5 ? -2.544 -7.469 0.334 1.00 0.00 5 GLY A CA 7
ATOM 4274 C C . GLY A 1 5 ? -1.888 -7.530 -0.999 1.00 0.00 5 GLY A C 7
ATOM 4275 O O . GLY A 1 5 ? -1.193 -8.495 -1.308 1.00 0.00 5 GLY A O 7
ATOM 4279 N N . LYS A 1 6 ? -2.111 -6.530 -1.797 1.00 0.00 6 LYS A N 7
ATOM 4280 C CA . LYS A 1 6 ? -1.547 -6.488 -3.108 1.00 0.00 6 LYS A CA 7
ATOM 4281 C C . LYS A 1 6 ? -0.125 -6.002 -3.051 1.00 0.00 6 LYS A C 7
ATOM 4282 O O . LYS A 1 6 ? 0.181 -4.998 -2.388 1.00 0.00 6 LYS A O 7
ATOM 4301 N N . HIS A 1 7 ? 0.730 -6.714 -3.718 1.00 0.00 7 HIS A N 7
ATOM 4302 C CA . HIS A 1 7 ? 2.068 -6.273 -3.921 1.00 0.00 7 HIS A CA 7
ATOM 4303 C C . HIS A 1 7 ? 1.978 -5.253 -5.033 1.00 0.00 7 HIS A C 7
ATOM 4304 O O . HIS A 1 7 ? 1.708 -5.613 -6.196 1.00 0.00 7 HIS A O 7
ATOM 4318 N N . SER A 1 8 ? 2.061 -3.994 -4.665 1.00 0.00 8 SER A N 7
ATOM 4319 C CA . SER A 1 8 ? 2.020 -2.903 -5.605 1.00 0.00 8 SER A CA 7
ATOM 4320 C C . SER A 1 8 ? 3.218 -3.014 -6.561 1.00 0.00 8 SER A C 7
ATOM 4321 O O . SER A 1 8 ? 4.127 -3.789 -6.299 1.00 0.00 8 SER A O 7
ATOM 4329 N N . LYS A 1 9 ? 3.227 -2.242 -7.646 1.00 0.00 9 LYS A N 7
ATOM 4330 C CA . LYS A 1 9 ? 4.272 -2.346 -8.687 1.00 0.00 9 LYS A CA 7
ATOM 4331 C C . LYS A 1 9 ? 5.725 -2.242 -8.127 1.00 0.00 9 LYS A C 7
ATOM 4332 O O . LYS A 1 9 ? 6.685 -2.651 -8.794 1.00 0.00 9 LYS A O 7
ATOM 4351 N N . SER A 1 10 ? 5.859 -1.718 -6.904 1.00 0.00 10 SER A N 7
ATOM 4352 C CA . SER A 1 10 ? 7.118 -1.671 -6.188 1.00 0.00 10 SER A CA 7
ATOM 4353 C C . SER A 1 10 ? 8.066 -0.620 -6.765 1.00 0.00 10 SER A C 7
ATOM 4354 O O . SER A 1 10 ? 8.787 -0.842 -7.751 1.00 0.00 10 SER A O 7
ATOM 4362 N N . TRP A 1 11 ? 8.007 0.541 -6.167 1.00 0.00 11 TRP A N 7
ATOM 4363 C CA . TRP A 1 11 ? 8.823 1.669 -6.536 1.00 0.00 11 TRP A CA 7
ATOM 4364 C C . TRP A 1 11 ? 9.729 1.895 -5.356 1.00 0.00 11 TRP A C 7
ATOM 4365 O O . TRP A 1 11 ? 9.291 2.433 -4.324 1.00 0.00 11 TRP A O 7
ATOM 4386 N N . ASN A 1 12 ? 10.953 1.458 -5.444 1.00 0.00 12 ASN A N 7
ATOM 4387 C CA . ASN A 1 12 ? 11.782 1.461 -4.273 1.00 0.00 12 ASN A CA 7
ATOM 4388 C C . ASN A 1 12 ? 12.628 2.694 -4.135 1.00 0.00 12 ASN A C 7
ATOM 4389 O O . ASN A 1 12 ? 13.823 2.697 -4.445 1.00 0.00 12 ASN A O 7
ATOM 4400 N N . GLY A 1 13 ? 11.978 3.765 -3.769 1.00 0.00 13 GLY A N 7
ATOM 4401 C CA . GLY A 1 13 ? 12.679 4.934 -3.360 1.00 0.00 13 GLY A CA 7
ATOM 4402 C C . GLY A 1 13 ? 12.974 4.730 -1.915 1.00 0.00 13 GLY A C 7
ATOM 4403 O O . GLY A 1 13 ? 14.085 4.353 -1.540 1.00 0.00 13 GLY A O 7
ATOM 4407 N N . LYS A 1 14 ? 11.972 4.930 -1.117 1.00 0.00 14 LYS A N 7
ATOM 4408 C CA . LYS A 1 14 ? 11.978 4.578 0.249 1.00 0.00 14 LYS A CA 7
ATOM 4409 C C . LYS A 1 14 ? 10.562 4.195 0.580 1.00 0.00 14 LYS A C 7
ATOM 4410 O O . LYS A 1 14 ? 9.620 4.867 0.152 1.00 0.00 14 LYS A O 7
ATOM 4429 N N . CYS A 1 15 ? 10.401 3.119 1.253 1.00 0.00 15 CYS A N 7
ATOM 4430 C CA . CYS A 1 15 ? 9.104 2.687 1.643 1.00 0.00 15 CYS A CA 7
ATOM 4431 C C . CYS A 1 15 ? 8.686 3.390 2.918 1.00 0.00 15 CYS A C 7
ATOM 4432 O O . CYS A 1 15 ? 9.225 3.117 4.007 1.00 0.00 15 CYS A O 7
ATOM 4439 N N . PHE A 1 16 ? 7.799 4.334 2.771 1.00 0.00 16 PHE A N 7
ATOM 4440 C CA . PHE A 1 16 ? 7.230 5.045 3.876 1.00 0.00 16 PHE A CA 7
ATOM 4441 C C . PHE A 1 16 ? 5.825 4.518 4.089 1.00 0.00 16 PHE A C 7
ATOM 4442 O O . PHE A 1 16 ? 4.955 4.708 3.228 1.00 0.00 16 PHE A O 7
ATOM 4459 N N . HIS A 1 17 ? 5.596 3.852 5.208 1.00 0.00 17 HIS A N 7
ATOM 4460 C CA . HIS A 1 17 ? 4.302 3.245 5.483 1.00 0.00 17 HIS A CA 7
ATOM 4461 C C . HIS A 1 17 ? 3.210 4.301 5.586 1.00 0.00 17 HIS A C 7
ATOM 4462 O O . HIS A 1 17 ? 2.127 4.112 5.083 1.00 0.00 17 HIS A O 7
ATOM 4476 N N . LYS A 1 18 ? 3.536 5.420 6.203 1.00 0.00 18 LYS A N 7
ATOM 4477 C CA . LYS A 1 18 ? 2.601 6.510 6.399 1.00 0.00 18 LYS A CA 7
ATOM 4478 C C . LYS A 1 18 ? 2.222 7.135 5.057 1.00 0.00 18 LYS A C 7
ATOM 4479 O O . LYS A 1 18 ? 1.030 7.263 4.733 1.00 0.00 18 LYS A O 7
ATOM 4498 N N . LYS A 1 19 ? 3.230 7.482 4.276 1.00 0.00 19 LYS A N 7
ATOM 4499 C CA . LYS A 1 19 ? 3.027 8.087 2.970 1.00 0.00 19 LYS A CA 7
ATOM 4500 C C . LYS A 1 19 ? 2.241 7.154 2.061 1.00 0.00 19 LYS A C 7
ATOM 4501 O O . LYS A 1 19 ? 1.192 7.530 1.521 1.00 0.00 19 LYS A O 7
ATOM 4520 N N . CYS A 1 20 ? 2.733 5.936 1.928 1.00 0.00 20 CYS A N 7
ATOM 4521 C CA . CYS A 1 20 ? 2.155 4.959 1.029 1.00 0.00 20 CYS A CA 7
ATOM 4522 C C . CYS A 1 20 ? 0.748 4.539 1.461 1.00 0.00 20 CYS A C 7
ATOM 4523 O O . CYS A 1 20 ? -0.109 4.267 0.616 1.00 0.00 20 CYS A O 7
ATOM 4530 N N . ASN A 1 21 ? 0.497 4.528 2.768 1.00 0.00 21 ASN A N 7
ATOM 4531 C CA . ASN A 1 21 ? -0.822 4.174 3.296 1.00 0.00 21 ASN A CA 7
ATOM 4532 C C . ASN A 1 21 ? -1.876 5.115 2.766 1.00 0.00 21 ASN A C 7
ATOM 4533 O O . ASN A 1 21 ? -2.883 4.682 2.208 1.00 0.00 21 ASN A O 7
ATOM 4544 N N . HIS A 1 22 ? -1.615 6.399 2.884 1.00 0.00 22 HIS A N 7
ATOM 4545 C CA . HIS A 1 22 ? -2.559 7.398 2.428 1.00 0.00 22 HIS A CA 7
ATOM 4546 C C . HIS A 1 22 ? -2.531 7.520 0.909 1.00 0.00 22 HIS A C 7
ATOM 4547 O O . HIS A 1 22 ? -3.549 7.809 0.288 1.00 0.00 22 HIS A O 7
ATOM 4561 N N . TRP A 1 23 ? -1.364 7.233 0.320 1.00 0.00 23 TRP A N 7
ATOM 4562 C CA . TRP A 1 23 ? -1.190 7.212 -1.137 1.00 0.00 23 TRP A CA 7
ATOM 4563 C C . TRP A 1 23 ? -2.134 6.181 -1.720 1.00 0.00 23 TRP A C 7
ATOM 4564 O O . TRP A 1 23 ? -2.985 6.501 -2.535 1.00 0.00 23 TRP A O 7
ATOM 4585 N N . CYS A 1 24 ? -2.010 4.953 -1.257 1.00 0.00 24 CYS A N 7
ATOM 4586 C CA . CYS A 1 24 ? -2.869 3.889 -1.703 1.00 0.00 24 CYS A CA 7
ATOM 4587 C C . CYS A 1 24 ? -4.319 4.125 -1.335 1.00 0.00 24 CYS A C 7
ATOM 4588 O O . CYS A 1 24 ? -5.185 3.985 -2.188 1.00 0.00 24 CYS A O 7
ATOM 4595 N N . MET A 1 25 ? -4.575 4.548 -0.097 1.00 0.00 25 MET A N 7
ATOM 4596 C CA . MET A 1 25 ? -5.944 4.786 0.392 1.00 0.00 25 MET A CA 7
ATOM 4597 C C . MET A 1 25 ? -6.695 5.782 -0.497 1.00 0.00 25 MET A C 7
ATOM 4598 O O . MET A 1 25 ? -7.824 5.519 -0.914 1.00 0.00 25 MET A O 7
ATOM 4612 N N . GLU A 1 26 ? -6.052 6.885 -0.808 1.00 0.00 26 GLU A N 7
ATOM 4613 C CA . GLU A 1 26 ? -6.668 7.932 -1.589 1.00 0.00 26 GLU A CA 7
ATOM 4614 C C . GLU A 1 26 ? -6.574 7.629 -3.091 1.00 0.00 26 GLU A C 7
ATOM 4615 O O . GLU A 1 26 ? -7.583 7.429 -3.760 1.00 0.00 26 GLU A O 7
ATOM 4627 N N . LYS A 1 27 ? -5.356 7.534 -3.590 1.00 0.00 27 LYS A N 7
ATOM 4628 C CA . LYS A 1 27 ? -5.110 7.391 -5.010 1.00 0.00 27 LYS A CA 7
ATOM 4629 C C . LYS A 1 27 ? -5.548 6.051 -5.577 1.00 0.00 27 LYS A C 7
ATOM 4630 O O . LYS A 1 27 ? -6.228 6.002 -6.603 1.00 0.00 27 LYS A O 7
ATOM 4649 N N . GLU A 1 28 ? -5.232 4.976 -4.896 1.00 0.00 28 GLU A N 7
ATOM 4650 C CA . GLU A 1 28 ? -5.477 3.654 -5.452 1.00 0.00 28 GLU A CA 7
ATOM 4651 C C . GLU A 1 28 ? -6.796 3.111 -4.936 1.00 0.00 28 GLU A C 7
ATOM 4652 O O . GLU A 1 28 ? -7.260 2.060 -5.378 1.00 0.00 28 GLU A O 7
ATOM 4664 N N . ASP A 1 29 ? -7.388 3.869 -4.020 1.00 0.00 29 ASP A N 7
ATOM 4665 C CA . ASP A 1 29 ? -8.590 3.498 -3.278 1.00 0.00 29 ASP A CA 7
ATOM 4666 C C . ASP A 1 29 ? -8.396 2.150 -2.606 1.00 0.00 29 ASP A C 7
ATOM 4667 O O . ASP A 1 29 ? -8.816 1.103 -3.104 1.00 0.00 29 ASP A O 7
ATOM 4676 N N . ALA A 1 30 ? -7.677 2.180 -1.527 1.00 0.00 30 ALA A N 7
ATOM 4677 C CA . ALA A 1 30 ? -7.337 0.993 -0.796 1.00 0.00 30 ALA A CA 7
ATOM 4678 C C . ALA A 1 30 ? -7.766 1.146 0.625 1.00 0.00 30 ALA A C 7
ATOM 4679 O O . ALA A 1 30 ? -8.215 2.230 1.037 1.00 0.00 30 ALA A O 7
ATOM 4686 N N . LYS A 1 31 ? -7.634 0.094 1.372 1.00 0.00 31 LYS A N 7
ATOM 4687 C CA . LYS A 1 31 ? -7.941 0.141 2.767 1.00 0.00 31 LYS A CA 7
ATOM 4688 C C . LYS A 1 31 ? -6.755 0.674 3.530 1.00 0.00 31 LYS A C 7
ATOM 4689 O O . LYS A 1 31 ? -6.826 1.745 4.123 1.00 0.00 31 LYS A O 7
ATOM 4708 N N . TYR A 1 32 ? -5.656 -0.026 3.463 1.00 0.00 32 TYR A N 7
ATOM 4709 C CA . TYR A 1 32 ? -4.476 0.392 4.168 1.00 0.00 32 TYR A CA 7
ATOM 4710 C C . TYR A 1 32 ? -3.227 -0.083 3.477 1.00 0.00 32 TYR A C 7
ATOM 4711 O O . TYR A 1 32 ? -3.240 -1.093 2.767 1.00 0.00 32 TYR A O 7
ATOM 4729 N N . GLY A 1 33 ? -2.176 0.659 3.656 1.00 0.00 33 GLY A N 7
ATOM 4730 C CA . GLY A 1 33 ? -0.899 0.307 3.123 1.00 0.00 33 GLY A CA 7
ATOM 4731 C C . GLY A 1 33 ? 0.056 0.048 4.249 1.00 0.00 33 GLY A C 7
ATOM 4732 O O . GLY A 1 33 ? 0.041 0.763 5.263 1.00 0.00 33 GLY A O 7
ATOM 4736 N N . SER A 1 34 ? 0.832 -0.974 4.127 1.00 0.00 34 SER A N 7
ATOM 4737 C CA . SER A 1 34 ? 1.784 -1.333 5.137 1.00 0.00 34 SER A CA 7
ATOM 4738 C C . SER A 1 34 ? 3.126 -1.599 4.473 1.00 0.00 34 SER A C 7
ATOM 4739 O O . SER A 1 34 ? 3.172 -2.015 3.311 1.00 0.00 34 SER A O 7
ATOM 4747 N N . CYS A 1 35 ? 4.195 -1.341 5.168 1.00 0.00 35 CYS A N 7
ATOM 4748 C CA . CYS A 1 35 ? 5.491 -1.553 4.607 1.00 0.00 35 CYS A CA 7
ATOM 4749 C C . CYS A 1 35 ? 5.989 -2.907 5.054 1.00 0.00 35 CYS A C 7
ATOM 4750 O O . CYS A 1 35 ? 5.876 -3.256 6.228 1.00 0.00 35 CYS A O 7
ATOM 4757 N N . SER A 1 36 ? 6.477 -3.677 4.134 1.00 0.00 36 SER A N 7
ATOM 4758 C CA . SER A 1 36 ? 6.950 -4.979 4.424 1.00 0.00 36 SER A CA 7
ATOM 4759 C C . SER A 1 36 ? 8.360 -5.132 3.868 1.00 0.00 36 SER A C 7
ATOM 4760 O O . SER A 1 36 ? 8.551 -5.182 2.645 1.00 0.00 36 SER A O 7
ATOM 4768 N N . HIS A 1 37 ? 9.348 -5.066 4.772 1.00 0.00 37 HIS A N 7
ATOM 4769 C CA . HIS A 1 37 ? 10.783 -5.277 4.466 1.00 0.00 37 HIS A CA 7
ATOM 4770 C C . HIS A 1 37 ? 11.371 -4.171 3.536 1.00 0.00 37 HIS A C 7
ATOM 4771 O O . HIS A 1 37 ? 12.560 -4.186 3.193 1.00 0.00 37 HIS A O 7
ATOM 4785 N N . GLY A 1 38 ? 10.578 -3.176 3.218 1.00 0.00 38 GLY A N 7
ATOM 4786 C CA . GLY A 1 38 ? 11.029 -2.138 2.327 1.00 0.00 38 GLY A CA 7
ATOM 4787 C C . GLY A 1 38 ? 10.167 -2.001 1.088 1.00 0.00 38 GLY A C 7
ATOM 4788 O O . GLY A 1 38 ? 10.467 -1.173 0.206 1.00 0.00 38 GLY A O 7
ATOM 4792 N N . ASP A 1 39 ? 9.124 -2.799 0.995 1.00 0.00 39 ASP A N 7
ATOM 4793 C CA . ASP A 1 39 ? 8.135 -2.641 -0.074 1.00 0.00 39 ASP A CA 7
ATOM 4794 C C . ASP A 1 39 ? 6.805 -2.349 0.530 1.00 0.00 39 ASP A C 7
ATOM 4795 O O . ASP A 1 39 ? 6.490 -2.853 1.600 1.00 0.00 39 ASP A O 7
ATOM 4804 N N . CYS A 1 40 ? 6.026 -1.562 -0.130 1.00 0.00 40 CYS A N 7
ATOM 4805 C CA . CYS A 1 40 ? 4.735 -1.219 0.376 1.00 0.00 40 CYS A CA 7
ATOM 4806 C C . CYS A 1 40 ? 3.682 -2.121 -0.222 1.00 0.00 40 CYS A C 7
ATOM 4807 O O . CYS A 1 40 ? 3.622 -2.316 -1.443 1.00 0.00 40 CYS A O 7
ATOM 4814 N N . TYR A 1 41 ? 2.901 -2.693 0.637 1.00 0.00 41 TYR A N 7
ATOM 4815 C CA . TYR A 1 41 ? 1.825 -3.550 0.264 1.00 0.00 41 TYR A CA 7
ATOM 4816 C C . TYR A 1 41 ? 0.529 -2.867 0.600 1.00 0.00 41 TYR A C 7
ATOM 4817 O O . TYR A 1 41 ? 0.308 -2.453 1.753 1.00 0.00 41 TYR A O 7
ATOM 4835 N N . CYS A 1 42 ? -0.306 -2.724 -0.379 1.00 0.00 42 CYS A N 7
ATOM 4836 C CA . CYS A 1 42 ? -1.552 -2.047 -0.206 1.00 0.00 42 CYS A CA 7
ATOM 4837 C C . CYS A 1 42 ? -2.681 -3.054 -0.189 1.00 0.00 42 CYS A C 7
ATOM 4838 O O . CYS A 1 42 ? -2.861 -3.837 -1.126 1.00 0.00 42 CYS A O 7
ATOM 4845 N N . TYR A 1 43 ? -3.402 -3.064 0.894 1.00 0.00 43 TYR A N 7
ATOM 4846 C CA . TYR A 1 43 ? -4.442 -4.026 1.129 1.00 0.00 43 TYR A CA 7
ATOM 4847 C C . TYR A 1 43 ? -5.785 -3.520 0.652 1.00 0.00 43 TYR A C 7
ATOM 4848 O O . TYR A 1 43 ? -6.211 -2.400 0.986 1.00 0.00 43 TYR A O 7
ATOM 4866 N N . TYR A 1 44 ? -6.421 -4.333 -0.140 1.00 0.00 44 TYR A N 7
ATOM 4867 C CA . TYR A 1 44 ? -7.725 -4.061 -0.690 1.00 0.00 44 TYR A CA 7
ATOM 4868 C C . TYR A 1 44 ? -8.638 -5.185 -0.251 1.00 0.00 44 TYR A C 7
ATOM 4869 O O . TYR A 1 44 ? -8.185 -6.126 0.410 1.00 0.00 44 TYR A O 7
ATOM 4887 N N . HIS A 1 45 ? -9.886 -5.105 -0.593 1.00 0.00 45 HIS A N 7
ATOM 4888 C CA . HIS A 1 45 ? -10.801 -6.189 -0.319 1.00 0.00 45 HIS A CA 7
ATOM 4889 C C . HIS A 1 45 ? -11.066 -6.961 -1.600 1.00 0.00 45 HIS A C 7
ATOM 4890 O O . HIS A 1 45 ? -11.157 -6.370 -2.681 1.00 0.00 45 HIS A O 7
ATOM 4904 N N . CYS A 1 46 ? -11.107 -8.235 -1.504 1.00 0.00 46 CYS A N 7
ATOM 4905 C CA . CYS A 1 46 ? -11.530 -9.048 -2.602 1.00 0.00 46 CYS A CA 7
ATOM 4906 C C . CYS A 1 46 ? -13.019 -9.293 -2.480 1.00 0.00 46 CYS A C 7
ATOM 4907 O O . CYS A 1 46 ? -13.800 -8.603 -3.162 1.00 0.00 46 CYS A O 7
ATOM 4915 N N . ALA A 1 1 ? -13.579 -12.665 4.388 1.00 0.00 1 ALA A N 8
ATOM 4916 C CA . ALA A 1 1 ? -12.709 -11.549 4.739 1.00 0.00 1 ALA A CA 8
ATOM 4917 C C . ALA A 1 1 ? -11.332 -11.758 4.147 1.00 0.00 1 ALA A C 8
ATOM 4918 O O . ALA A 1 1 ? -10.485 -12.447 4.734 1.00 0.00 1 ALA A O 8
ATOM 4925 N N . LYS A 1 2 ? -11.091 -11.198 3.004 1.00 0.00 2 LYS A N 8
ATOM 4926 C CA . LYS A 1 2 ? -9.822 -11.386 2.364 1.00 0.00 2 LYS A CA 8
ATOM 4927 C C . LYS A 1 2 ? -9.222 -10.063 1.987 1.00 0.00 2 LYS A C 8
ATOM 4928 O O . LYS A 1 2 ? -9.693 -9.399 1.071 1.00 0.00 2 LYS A O 8
ATOM 4947 N N . HIS A 1 3 ? -8.225 -9.659 2.706 1.00 0.00 3 HIS A N 8
ATOM 4948 C CA . HIS A 1 3 ? -7.503 -8.482 2.351 1.00 0.00 3 HIS A CA 8
ATOM 4949 C C . HIS A 1 3 ? -6.544 -8.794 1.246 1.00 0.00 3 HIS A C 8
ATOM 4950 O O . HIS A 1 3 ? -5.903 -9.843 1.234 1.00 0.00 3 HIS A O 8
ATOM 4964 N N . CYS A 1 4 ? -6.485 -7.927 0.309 1.00 0.00 4 CYS A N 8
ATOM 4965 C CA . CYS A 1 4 ? -5.672 -8.123 -0.841 1.00 0.00 4 CYS A CA 8
ATOM 4966 C C . CYS A 1 4 ? -4.645 -7.027 -0.950 1.00 0.00 4 CYS A C 8
ATOM 4967 O O . CYS A 1 4 ? -4.965 -5.881 -1.271 1.00 0.00 4 CYS A O 8
ATOM 4974 N N . GLY A 1 5 ? -3.427 -7.373 -0.611 1.00 0.00 5 GLY A N 8
ATOM 4975 C CA . GLY A 1 5 ? -2.347 -6.440 -0.628 1.00 0.00 5 GLY A CA 8
ATOM 4976 C C . GLY A 1 5 ? -1.808 -6.253 -2.008 1.00 0.00 5 GLY A C 8
ATOM 4977 O O . GLY A 1 5 ? -1.571 -7.230 -2.727 1.00 0.00 5 GLY A O 8
ATOM 4981 N N . LYS A 1 6 ? -1.671 -5.026 -2.398 1.00 0.00 6 LYS A N 8
ATOM 4982 C CA . LYS A 1 6 ? -1.132 -4.683 -3.678 1.00 0.00 6 LYS A CA 8
ATOM 4983 C C . LYS A 1 6 ? 0.330 -4.983 -3.706 1.00 0.00 6 LYS A C 8
ATOM 4984 O O . LYS A 1 6 ? 1.099 -4.475 -2.874 1.00 0.00 6 LYS A O 8
ATOM 5003 N N . HIS A 1 7 ? 0.702 -5.788 -4.631 1.00 0.00 7 HIS A N 8
ATOM 5004 C CA . HIS A 1 7 ? 2.070 -6.164 -4.802 1.00 0.00 7 HIS A CA 8
ATOM 5005 C C . HIS A 1 7 ? 2.768 -5.036 -5.536 1.00 0.00 7 HIS A C 8
ATOM 5006 O O . HIS A 1 7 ? 2.220 -4.485 -6.511 1.00 0.00 7 HIS A O 8
ATOM 5020 N N . SER A 1 8 ? 3.919 -4.660 -5.051 1.00 0.00 8 SER A N 8
ATOM 5021 C CA . SER A 1 8 ? 4.645 -3.556 -5.593 1.00 0.00 8 SER A CA 8
ATOM 5022 C C . SER A 1 8 ? 5.251 -3.884 -6.957 1.00 0.00 8 SER A C 8
ATOM 5023 O O . SER A 1 8 ? 6.251 -4.603 -7.054 1.00 0.00 8 SER A O 8
ATOM 5031 N N . LYS A 1 9 ? 4.606 -3.412 -8.017 1.00 0.00 9 LYS A N 8
ATOM 5032 C CA . LYS A 1 9 ? 5.189 -3.526 -9.334 1.00 0.00 9 LYS A CA 8
ATOM 5033 C C . LYS A 1 9 ? 6.243 -2.450 -9.469 1.00 0.00 9 LYS A C 8
ATOM 5034 O O . LYS A 1 9 ? 7.197 -2.569 -10.238 1.00 0.00 9 LYS A O 8
ATOM 5053 N N . SER A 1 10 ? 6.066 -1.408 -8.692 1.00 0.00 10 SER A N 8
ATOM 5054 C CA . SER A 1 10 ? 7.028 -0.383 -8.564 1.00 0.00 10 SER A CA 8
ATOM 5055 C C . SER A 1 10 ? 8.055 -0.847 -7.524 1.00 0.00 10 SER A C 8
ATOM 5056 O O . SER A 1 10 ? 7.859 -0.676 -6.312 1.00 0.00 10 SER A O 8
ATOM 5064 N N . TRP A 1 11 ? 9.075 -1.532 -8.006 1.00 0.00 11 TRP A N 8
ATOM 5065 C CA . TRP A 1 11 ? 10.116 -2.098 -7.168 1.00 0.00 11 TRP A CA 8
ATOM 5066 C C . TRP A 1 11 ? 10.963 -0.993 -6.585 1.00 0.00 11 TRP A C 8
ATOM 5067 O O . TRP A 1 11 ? 11.280 -0.999 -5.393 1.00 0.00 11 TRP A O 8
ATOM 5088 N N . ASN A 1 12 ? 11.315 -0.041 -7.414 1.00 0.00 12 ASN A N 8
ATOM 5089 C CA . ASN A 1 12 ? 12.113 1.071 -6.970 1.00 0.00 12 ASN A CA 8
ATOM 5090 C C . ASN A 1 12 ? 11.216 2.089 -6.298 1.00 0.00 12 ASN A C 8
ATOM 5091 O O . ASN A 1 12 ? 10.438 2.799 -6.961 1.00 0.00 12 ASN A O 8
ATOM 5102 N N . GLY A 1 13 ? 11.282 2.120 -4.998 1.00 0.00 13 GLY A N 8
ATOM 5103 C CA . GLY A 1 13 ? 10.515 3.045 -4.233 1.00 0.00 13 GLY A CA 8
ATOM 5104 C C . GLY A 1 13 ? 10.817 2.916 -2.771 1.00 0.00 13 GLY A C 8
ATOM 5105 O O . GLY A 1 13 ? 10.808 1.803 -2.225 1.00 0.00 13 GLY A O 8
ATOM 5109 N N . LYS A 1 14 ? 11.125 4.021 -2.139 1.00 0.00 14 LYS A N 8
ATOM 5110 C CA . LYS A 1 14 ? 11.405 4.020 -0.729 1.00 0.00 14 LYS A CA 8
ATOM 5111 C C . LYS A 1 14 ? 10.100 3.939 0.008 1.00 0.00 14 LYS A C 8
ATOM 5112 O O . LYS A 1 14 ? 9.189 4.723 -0.243 1.00 0.00 14 LYS A O 8
ATOM 5131 N N . CYS A 1 15 ? 10.001 3.008 0.884 1.00 0.00 15 CYS A N 8
ATOM 5132 C CA . CYS A 1 15 ? 8.781 2.790 1.591 1.00 0.00 15 CYS A CA 8
ATOM 5133 C C . CYS A 1 15 ? 8.694 3.670 2.820 1.00 0.00 15 CYS A C 8
ATOM 5134 O O . CYS A 1 15 ? 9.575 3.650 3.695 1.00 0.00 15 CYS A O 8
ATOM 5141 N N . PHE A 1 16 ? 7.663 4.462 2.856 1.00 0.00 16 PHE A N 8
ATOM 5142 C CA . PHE A 1 16 ? 7.348 5.306 3.974 1.00 0.00 16 PHE A CA 8
ATOM 5143 C C . PHE A 1 16 ? 6.023 4.802 4.524 1.00 0.00 16 PHE A C 8
ATOM 5144 O O . PHE A 1 16 ? 5.076 4.681 3.764 1.00 0.00 16 PHE A O 8
ATOM 5161 N N . HIS A 1 17 ? 5.958 4.504 5.811 1.00 0.00 17 HIS A N 8
ATOM 5162 C CA . HIS A 1 17 ? 4.751 3.890 6.418 1.00 0.00 17 HIS A CA 8
ATOM 5163 C C . HIS A 1 17 ? 3.495 4.762 6.289 1.00 0.00 17 HIS A C 8
ATOM 5164 O O . HIS A 1 17 ? 2.498 4.360 5.639 1.00 0.00 17 HIS A O 8
ATOM 5178 N N . LYS A 1 18 ? 3.550 5.949 6.869 1.00 0.00 18 LYS A N 8
ATOM 5179 C CA . LYS A 1 18 ? 2.419 6.861 6.883 1.00 0.00 18 LYS A CA 8
ATOM 5180 C C . LYS A 1 18 ? 2.041 7.269 5.469 1.00 0.00 18 LYS A C 8
ATOM 5181 O O . LYS A 1 18 ? 0.855 7.283 5.110 1.00 0.00 18 LYS A O 8
ATOM 5200 N N . LYS A 1 19 ? 3.043 7.563 4.667 1.00 0.00 19 LYS A N 8
ATOM 5201 C CA . LYS A 1 19 ? 2.831 7.971 3.294 1.00 0.00 19 LYS A CA 8
ATOM 5202 C C . LYS A 1 19 ? 2.185 6.822 2.509 1.00 0.00 19 LYS A C 8
ATOM 5203 O O . LYS A 1 19 ? 1.263 7.053 1.748 1.00 0.00 19 LYS A O 8
ATOM 5222 N N . CYS A 1 20 ? 2.662 5.591 2.725 1.00 0.00 20 CYS A N 8
ATOM 5223 C CA . CYS A 1 20 ? 2.104 4.396 2.065 1.00 0.00 20 CYS A CA 8
ATOM 5224 C C . CYS A 1 20 ? 0.610 4.308 2.350 1.00 0.00 20 CYS A C 8
ATOM 5225 O O . CYS A 1 20 ? -0.213 4.143 1.427 1.00 0.00 20 CYS A O 8
ATOM 5232 N N . ASN A 1 21 ? 0.261 4.493 3.623 1.00 0.00 21 ASN A N 8
ATOM 5233 C CA . ASN A 1 21 ? -1.127 4.471 4.059 1.00 0.00 21 ASN A CA 8
ATOM 5234 C C . ASN A 1 21 ? -1.957 5.550 3.363 1.00 0.00 21 ASN A C 8
ATOM 5235 O O . ASN A 1 21 ? -2.917 5.240 2.647 1.00 0.00 21 ASN A O 8
ATOM 5246 N N . HIS A 1 22 ? -1.554 6.803 3.529 1.00 0.00 22 HIS A N 8
ATOM 5247 C CA . HIS A 1 22 ? -2.326 7.939 3.009 1.00 0.00 22 HIS A CA 8
ATOM 5248 C C . HIS A 1 22 ? -2.384 7.976 1.494 1.00 0.00 22 HIS A C 8
ATOM 5249 O O . HIS A 1 22 ? -3.414 8.365 0.913 1.00 0.00 22 HIS A O 8
ATOM 5263 N N . TRP A 1 23 ? -1.306 7.578 0.850 1.00 0.00 23 TRP A N 8
ATOM 5264 C CA . TRP A 1 23 ? -1.242 7.573 -0.595 1.00 0.00 23 TRP A CA 8
ATOM 5265 C C . TRP A 1 23 ? -2.145 6.504 -1.149 1.00 0.00 23 TRP A C 8
ATOM 5266 O O . TRP A 1 23 ? -3.050 6.800 -1.913 1.00 0.00 23 TRP A O 8
ATOM 5287 N N . CYS A 1 24 ? -1.944 5.276 -0.720 1.00 0.00 24 CYS A N 8
ATOM 5288 C CA . CYS A 1 24 ? -2.722 4.186 -1.241 1.00 0.00 24 CYS A CA 8
ATOM 5289 C C . CYS A 1 24 ? -4.195 4.277 -0.928 1.00 0.00 24 CYS A C 8
ATOM 5290 O O . CYS A 1 24 ? -5.015 4.092 -1.832 1.00 0.00 24 CYS A O 8
ATOM 5297 N N . MET A 1 25 ? -4.537 4.635 0.309 1.00 0.00 25 MET A N 8
ATOM 5298 C CA . MET A 1 25 ? -5.940 4.711 0.738 1.00 0.00 25 MET A CA 8
ATOM 5299 C C . MET A 1 25 ? -6.727 5.719 -0.106 1.00 0.00 25 MET A C 8
ATOM 5300 O O . MET A 1 25 ? -7.905 5.523 -0.394 1.00 0.00 25 MET A O 8
ATOM 5314 N N . GLU A 1 26 ? -6.062 6.768 -0.533 1.00 0.00 26 GLU A N 8
ATOM 5315 C CA . GLU A 1 26 ? -6.708 7.787 -1.323 1.00 0.00 26 GLU A CA 8
ATOM 5316 C C . GLU A 1 26 ? -6.526 7.521 -2.818 1.00 0.00 26 GLU A C 8
ATOM 5317 O O . GLU A 1 26 ? -7.472 7.207 -3.521 1.00 0.00 26 GLU A O 8
ATOM 5329 N N . LYS A 1 27 ? -5.291 7.563 -3.257 1.00 0.00 27 LYS A N 8
ATOM 5330 C CA . LYS A 1 27 ? -4.946 7.528 -4.666 1.00 0.00 27 LYS A CA 8
ATOM 5331 C C . LYS A 1 27 ? -5.149 6.136 -5.267 1.00 0.00 27 LYS A C 8
ATOM 5332 O O . LYS A 1 27 ? -5.650 6.004 -6.384 1.00 0.00 27 LYS A O 8
ATOM 5351 N N . GLU A 1 28 ? -4.827 5.099 -4.523 1.00 0.00 28 GLU A N 8
ATOM 5352 C CA . GLU A 1 28 ? -4.921 3.758 -5.072 1.00 0.00 28 GLU A CA 8
ATOM 5353 C C . GLU A 1 28 ? -6.275 3.146 -4.762 1.00 0.00 28 GLU A C 8
ATOM 5354 O O . GLU A 1 28 ? -6.576 2.042 -5.202 1.00 0.00 28 GLU A O 8
ATOM 5366 N N . ASP A 1 29 ? -7.077 3.879 -3.990 1.00 0.00 29 ASP A N 8
ATOM 5367 C CA . ASP A 1 29 ? -8.430 3.456 -3.544 1.00 0.00 29 ASP A CA 8
ATOM 5368 C C . ASP A 1 29 ? -8.327 2.240 -2.612 1.00 0.00 29 ASP A C 8
ATOM 5369 O O . ASP A 1 29 ? -9.278 1.512 -2.374 1.00 0.00 29 ASP A O 8
ATOM 5378 N N . ALA A 1 30 ? -7.158 2.056 -2.052 1.00 0.00 30 ALA A N 8
ATOM 5379 C CA . ALA A 1 30 ? -6.918 0.981 -1.129 1.00 0.00 30 ALA A CA 8
ATOM 5380 C C . ALA A 1 30 ? -7.578 1.297 0.193 1.00 0.00 30 ALA A C 8
ATOM 5381 O O . ALA A 1 30 ? -7.929 2.446 0.466 1.00 0.00 30 ALA A O 8
ATOM 5388 N N . LYS A 1 31 ? -7.751 0.305 0.987 1.00 0.00 31 LYS A N 8
ATOM 5389 C CA . LYS A 1 31 ? -8.375 0.468 2.278 1.00 0.00 31 LYS A CA 8
ATOM 5390 C C . LYS A 1 31 ? -7.383 1.011 3.270 1.00 0.00 31 LYS A C 8
ATOM 5391 O O . LYS A 1 31 ? -7.679 1.942 4.014 1.00 0.00 31 LYS A O 8
ATOM 5410 N N . TYR A 1 32 ? -6.213 0.425 3.281 1.00 0.00 32 TYR A N 8
ATOM 5411 C CA . TYR A 1 32 ? -5.149 0.857 4.146 1.00 0.00 32 TYR A CA 8
ATOM 5412 C C . TYR A 1 32 ? -3.825 0.446 3.558 1.00 0.00 32 TYR A C 8
ATOM 5413 O O . TYR A 1 32 ? -3.759 -0.509 2.782 1.00 0.00 32 TYR A O 8
ATOM 5431 N N . GLY A 1 33 ? -2.795 1.164 3.889 1.00 0.00 33 GLY A N 8
ATOM 5432 C CA . GLY A 1 33 ? -1.488 0.848 3.397 1.00 0.00 33 GLY A CA 8
ATOM 5433 C C . GLY A 1 33 ? -0.553 0.626 4.532 1.00 0.00 33 GLY A C 8
ATOM 5434 O O . GLY A 1 33 ? -0.631 1.321 5.554 1.00 0.00 33 GLY A O 8
ATOM 5438 N N . SER A 1 34 ? 0.303 -0.327 4.389 1.00 0.00 34 SER A N 8
ATOM 5439 C CA . SER A 1 34 ? 1.218 -0.670 5.420 1.00 0.00 34 SER A CA 8
ATOM 5440 C C . SER A 1 34 ? 2.542 -1.064 4.816 1.00 0.00 34 SER A C 8
ATOM 5441 O O . SER A 1 34 ? 2.590 -1.689 3.751 1.00 0.00 34 SER A O 8
ATOM 5449 N N . CYS A 1 35 ? 3.597 -0.700 5.456 1.00 0.00 35 CYS A N 8
ATOM 5450 C CA . CYS A 1 35 ? 4.885 -1.022 4.957 1.00 0.00 35 CYS A CA 8
ATOM 5451 C C . CYS A 1 35 ? 5.275 -2.380 5.506 1.00 0.00 35 CYS A C 8
ATOM 5452 O O . CYS A 1 35 ? 5.522 -2.540 6.707 1.00 0.00 35 CYS A O 8
ATOM 5459 N N . SER A 1 36 ? 5.290 -3.344 4.645 1.00 0.00 36 SER A N 8
ATOM 5460 C CA . SER A 1 36 ? 5.560 -4.698 4.997 1.00 0.00 36 SER A CA 8
ATOM 5461 C C . SER A 1 36 ? 6.903 -5.076 4.412 1.00 0.00 36 SER A C 8
ATOM 5462 O O . SER A 1 36 ? 7.084 -4.995 3.201 1.00 0.00 36 SER A O 8
ATOM 5470 N N . HIS A 1 37 ? 7.867 -5.394 5.291 1.00 0.00 37 HIS A N 8
ATOM 5471 C CA . HIS A 1 37 ? 9.246 -5.823 4.915 1.00 0.00 37 HIS A CA 8
ATOM 5472 C C . HIS A 1 37 ? 10.044 -4.672 4.293 1.00 0.00 37 HIS A C 8
ATOM 5473 O O . HIS A 1 37 ? 11.169 -4.864 3.829 1.00 0.00 37 HIS A O 8
ATOM 5487 N N . GLY A 1 38 ? 9.483 -3.485 4.316 1.00 0.00 38 GLY A N 8
ATOM 5488 C CA . GLY A 1 38 ? 10.107 -2.364 3.658 1.00 0.00 38 GLY A CA 8
ATOM 5489 C C . GLY A 1 38 ? 9.514 -2.138 2.279 1.00 0.00 38 GLY A C 8
ATOM 5490 O O . GLY A 1 38 ? 10.086 -1.430 1.455 1.00 0.00 38 GLY A O 8
ATOM 5494 N N . ASP A 1 39 ? 8.387 -2.769 2.022 1.00 0.00 39 ASP A N 8
ATOM 5495 C CA . ASP A 1 39 ? 7.655 -2.615 0.769 1.00 0.00 39 ASP A CA 8
ATOM 5496 C C . ASP A 1 39 ? 6.281 -2.055 1.093 1.00 0.00 39 ASP A C 8
ATOM 5497 O O . ASP A 1 39 ? 5.725 -2.344 2.157 1.00 0.00 39 ASP A O 8
ATOM 5506 N N . CYS A 1 40 ? 5.731 -1.277 0.209 1.00 0.00 40 CYS A N 8
ATOM 5507 C CA . CYS A 1 40 ? 4.455 -0.624 0.454 1.00 0.00 40 CYS A CA 8
ATOM 5508 C C . CYS A 1 40 ? 3.297 -1.525 0.034 1.00 0.00 40 CYS A C 8
ATOM 5509 O O . CYS A 1 40 ? 3.010 -1.682 -1.154 1.00 0.00 40 CYS A O 8
ATOM 5516 N N . TYR A 1 41 ? 2.664 -2.142 1.004 1.00 0.00 41 TYR A N 8
ATOM 5517 C CA . TYR A 1 41 ? 1.545 -3.007 0.752 1.00 0.00 41 TYR A CA 8
ATOM 5518 C C . TYR A 1 41 ? 0.247 -2.315 1.033 1.00 0.00 41 TYR A C 8
ATOM 5519 O O . TYR A 1 41 ? -0.082 -1.974 2.179 1.00 0.00 41 TYR A O 8
ATOM 5537 N N . CYS A 1 42 ? -0.466 -2.087 -0.018 1.00 0.00 42 CYS A N 8
ATOM 5538 C CA . CYS A 1 42 ? -1.722 -1.394 0.011 1.00 0.00 42 CYS A CA 8
ATOM 5539 C C . CYS A 1 42 ? -2.830 -2.418 -0.054 1.00 0.00 42 CYS A C 8
ATOM 5540 O O . CYS A 1 42 ? -2.963 -3.119 -1.041 1.00 0.00 42 CYS A O 8
ATOM 5547 N N . TYR A 1 43 ? -3.592 -2.523 0.988 1.00 0.00 43 TYR A N 8
ATOM 5548 C CA . TYR A 1 43 ? -4.580 -3.560 1.098 1.00 0.00 43 TYR A CA 8
ATOM 5549 C C . TYR A 1 43 ? -5.939 -3.126 0.676 1.00 0.00 43 TYR A C 8
ATOM 5550 O O . TYR A 1 43 ? -6.438 -2.079 1.084 1.00 0.00 43 TYR A O 8
ATOM 5568 N N . TYR A 1 44 ? -6.496 -3.913 -0.172 1.00 0.00 44 TYR A N 8
ATOM 5569 C CA . TYR A 1 44 ? -7.851 -3.800 -0.610 1.00 0.00 44 TYR A CA 8
ATOM 5570 C C . TYR A 1 44 ? -8.573 -4.962 0.027 1.00 0.00 44 TYR A C 8
ATOM 5571 O O . TYR A 1 44 ? -7.968 -5.697 0.814 1.00 0.00 44 TYR A O 8
ATOM 5589 N N . HIS A 1 45 ? -9.809 -5.149 -0.272 1.00 0.00 45 HIS A N 8
ATOM 5590 C CA . HIS A 1 45 ? -10.512 -6.287 0.249 1.00 0.00 45 HIS A CA 8
ATOM 5591 C C . HIS A 1 45 ? -11.185 -6.984 -0.907 1.00 0.00 45 HIS A C 8
ATOM 5592 O O . HIS A 1 45 ? -11.875 -6.338 -1.703 1.00 0.00 45 HIS A O 8
ATOM 5606 N N . CYS A 1 46 ? -10.929 -8.246 -1.046 1.00 0.00 46 CYS A N 8
ATOM 5607 C CA . CYS A 1 46 ? -11.532 -9.038 -2.072 1.00 0.00 46 CYS A CA 8
ATOM 5608 C C . CYS A 1 46 ? -12.787 -9.722 -1.542 1.00 0.00 46 CYS A C 8
ATOM 5609 O O . CYS A 1 46 ? -13.891 -9.164 -1.713 1.00 0.00 46 CYS A O 8
ATOM 5617 N N . ALA A 1 1 ? -11.885 -9.346 8.877 1.00 0.00 1 ALA A N 9
ATOM 5618 C CA . ALA A 1 1 ? -12.080 -9.078 7.453 1.00 0.00 1 ALA A CA 9
ATOM 5619 C C . ALA A 1 1 ? -10.899 -9.615 6.698 1.00 0.00 1 ALA A C 9
ATOM 5620 O O . ALA A 1 1 ? -9.788 -9.578 7.203 1.00 0.00 1 ALA A O 9
ATOM 5627 N N . LYS A 1 2 ? -11.119 -10.136 5.515 1.00 0.00 2 LYS A N 9
ATOM 5628 C CA . LYS A 1 2 ? -10.019 -10.635 4.718 1.00 0.00 2 LYS A CA 9
ATOM 5629 C C . LYS A 1 2 ? -9.316 -9.472 4.045 1.00 0.00 2 LYS A C 9
ATOM 5630 O O . LYS A 1 2 ? -9.968 -8.495 3.641 1.00 0.00 2 LYS A O 9
ATOM 5649 N N . HIS A 1 3 ? -8.023 -9.566 3.927 1.00 0.00 3 HIS A N 9
ATOM 5650 C CA . HIS A 1 3 ? -7.234 -8.531 3.302 1.00 0.00 3 HIS A CA 9
ATOM 5651 C C . HIS A 1 3 ? -6.862 -8.922 1.889 1.00 0.00 3 HIS A C 9
ATOM 5652 O O . HIS A 1 3 ? -6.607 -10.093 1.600 1.00 0.00 3 HIS A O 9
ATOM 5666 N N . CYS A 1 4 ? -6.852 -7.968 1.015 1.00 0.00 4 CYS A N 9
ATOM 5667 C CA . CYS A 1 4 ? -6.452 -8.199 -0.342 1.00 0.00 4 CYS A CA 9
ATOM 5668 C C . CYS A 1 4 ? -5.223 -7.382 -0.618 1.00 0.00 4 CYS A C 9
ATOM 5669 O O . CYS A 1 4 ? -5.296 -6.204 -0.934 1.00 0.00 4 CYS A O 9
ATOM 5676 N N . GLY A 1 5 ? -4.107 -7.995 -0.415 1.00 0.00 5 GLY A N 9
ATOM 5677 C CA . GLY A 1 5 ? -2.851 -7.322 -0.524 1.00 0.00 5 GLY A CA 9
ATOM 5678 C C . GLY A 1 5 ? -2.308 -7.307 -1.911 1.00 0.00 5 GLY A C 9
ATOM 5679 O O . GLY A 1 5 ? -1.974 -8.361 -2.476 1.00 0.00 5 GLY A O 9
ATOM 5683 N N . LYS A 1 6 ? -2.242 -6.139 -2.469 1.00 0.00 6 LYS A N 9
ATOM 5684 C CA . LYS A 1 6 ? -1.663 -5.947 -3.752 1.00 0.00 6 LYS A CA 9
ATOM 5685 C C . LYS A 1 6 ? -0.240 -5.509 -3.568 1.00 0.00 6 LYS A C 9
ATOM 5686 O O . LYS A 1 6 ? 0.045 -4.532 -2.844 1.00 0.00 6 LYS A O 9
ATOM 5705 N N . HIS A 1 7 ? 0.634 -6.215 -4.183 1.00 0.00 7 HIS A N 9
ATOM 5706 C CA . HIS A 1 7 ? 2.027 -5.890 -4.151 1.00 0.00 7 HIS A CA 9
ATOM 5707 C C . HIS A 1 7 ? 2.293 -4.923 -5.285 1.00 0.00 7 HIS A C 9
ATOM 5708 O O . HIS A 1 7 ? 2.333 -5.321 -6.455 1.00 0.00 7 HIS A O 9
ATOM 5722 N N . SER A 1 8 ? 2.378 -3.663 -4.959 1.00 0.00 8 SER A N 9
ATOM 5723 C CA . SER A 1 8 ? 2.665 -2.664 -5.943 1.00 0.00 8 SER A CA 9
ATOM 5724 C C . SER A 1 8 ? 4.107 -2.827 -6.372 1.00 0.00 8 SER A C 9
ATOM 5725 O O . SER A 1 8 ? 5.008 -2.872 -5.531 1.00 0.00 8 SER A O 9
ATOM 5733 N N . LYS A 1 9 ? 4.332 -2.941 -7.660 1.00 0.00 9 LYS A N 9
ATOM 5734 C CA . LYS A 1 9 ? 5.677 -3.117 -8.167 1.00 0.00 9 LYS A CA 9
ATOM 5735 C C . LYS A 1 9 ? 6.404 -1.777 -8.269 1.00 0.00 9 LYS A C 9
ATOM 5736 O O . LYS A 1 9 ? 7.568 -1.706 -8.681 1.00 0.00 9 LYS A O 9
ATOM 5755 N N . SER A 1 10 ? 5.720 -0.730 -7.894 1.00 0.00 10 SER A N 9
ATOM 5756 C CA . SER A 1 10 ? 6.275 0.577 -7.877 1.00 0.00 10 SER A CA 9
ATOM 5757 C C . SER A 1 10 ? 6.166 1.103 -6.444 1.00 0.00 10 SER A C 9
ATOM 5758 O O . SER A 1 10 ? 5.071 1.146 -5.870 1.00 0.00 10 SER A O 9
ATOM 5766 N N . TRP A 1 11 ? 7.289 1.459 -5.869 1.00 0.00 11 TRP A N 9
ATOM 5767 C CA . TRP A 1 11 ? 7.342 1.962 -4.506 1.00 0.00 11 TRP A CA 9
ATOM 5768 C C . TRP A 1 11 ? 7.210 3.481 -4.542 1.00 0.00 11 TRP A C 9
ATOM 5769 O O . TRP A 1 11 ? 7.208 4.086 -5.622 1.00 0.00 11 TRP A O 9
ATOM 5790 N N . ASN A 1 12 ? 7.132 4.099 -3.378 1.00 0.00 12 ASN A N 9
ATOM 5791 C CA . ASN A 1 12 ? 7.080 5.571 -3.283 1.00 0.00 12 ASN A CA 9
ATOM 5792 C C . ASN A 1 12 ? 8.468 6.169 -3.493 1.00 0.00 12 ASN A C 9
ATOM 5793 O O . ASN A 1 12 ? 8.636 7.320 -3.882 1.00 0.00 12 ASN A O 9
ATOM 5804 N N . GLY A 1 13 ? 9.428 5.351 -3.279 1.00 0.00 13 GLY A N 9
ATOM 5805 C CA . GLY A 1 13 ? 10.820 5.729 -3.373 1.00 0.00 13 GLY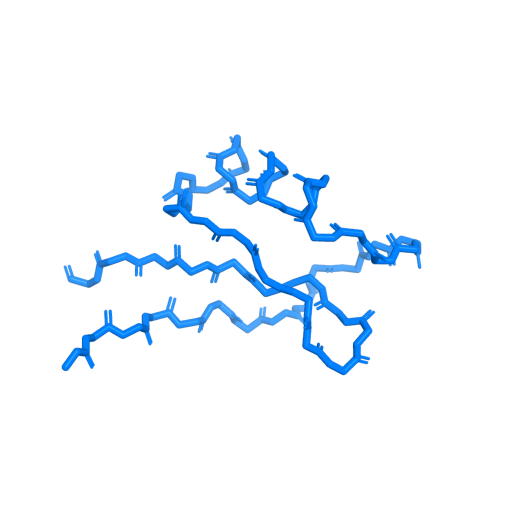 A CA 9
ATOM 5806 C C . GLY A 1 13 ? 11.586 4.966 -2.345 1.00 0.00 13 GLY A C 9
ATOM 5807 O O . GLY A 1 13 ? 12.726 4.543 -2.556 1.00 0.00 13 GLY A O 9
ATOM 5811 N N . LYS A 1 14 ? 10.934 4.783 -1.239 1.00 0.00 14 LYS A N 9
ATOM 5812 C CA . LYS A 1 14 ? 11.395 3.990 -0.156 1.00 0.00 14 LYS A CA 9
ATOM 5813 C C . LYS A 1 14 ? 10.145 3.453 0.510 1.00 0.00 14 LYS A C 9
ATOM 5814 O O . LYS A 1 14 ? 9.060 4.014 0.293 1.00 0.00 14 LYS A O 9
ATOM 5833 N N . CYS A 1 15 ? 10.253 2.385 1.249 1.00 0.00 15 CYS A N 9
ATOM 5834 C CA . CYS A 1 15 ? 9.102 1.807 1.863 1.00 0.00 15 CYS A CA 9
ATOM 5835 C C . CYS A 1 15 ? 8.838 2.429 3.221 1.00 0.00 15 CYS A C 9
ATOM 5836 O O . CYS A 1 15 ? 9.709 2.434 4.102 1.00 0.00 15 CYS A O 9
ATOM 5843 N N . PHE A 1 16 ? 7.658 2.972 3.368 1.00 0.00 16 PHE A N 9
ATOM 5844 C CA . PHE A 1 16 ? 7.177 3.519 4.612 1.00 0.00 16 PHE A CA 9
ATOM 5845 C C . PHE A 1 16 ? 5.733 3.146 4.748 1.00 0.00 16 PHE A C 9
ATOM 5846 O O . PHE A 1 16 ? 4.978 3.215 3.764 1.00 0.00 16 PHE A O 9
ATOM 5863 N N . HIS A 1 17 ? 5.347 2.765 5.947 1.00 0.00 17 HIS A N 9
ATOM 5864 C CA . HIS A 1 17 ? 4.013 2.258 6.233 1.00 0.00 17 HIS A CA 9
ATOM 5865 C C . HIS A 1 17 ? 2.935 3.255 5.861 1.00 0.00 17 HIS A C 9
ATOM 5866 O O . HIS A 1 17 ? 2.157 3.015 4.933 1.00 0.00 17 HIS A O 9
ATOM 5880 N N . LYS A 1 18 ? 2.913 4.392 6.531 1.00 0.00 18 LYS A N 9
ATOM 5881 C CA . LYS A 1 18 ? 1.866 5.358 6.288 1.00 0.00 18 LYS A CA 9
ATOM 5882 C C . LYS A 1 18 ? 2.032 6.099 4.987 1.00 0.00 18 LYS A C 9
ATOM 5883 O O . LYS A 1 18 ? 1.047 6.530 4.398 1.00 0.00 18 LYS A O 9
ATOM 5902 N N . LYS A 1 19 ? 3.253 6.216 4.512 1.00 0.00 19 LYS A N 9
ATOM 5903 C CA . LYS A 1 19 ? 3.489 6.875 3.244 1.00 0.00 19 LYS A CA 9
ATOM 5904 C C . LYS A 1 19 ? 2.805 6.097 2.139 1.00 0.00 19 LYS A C 9
ATOM 5905 O O . LYS A 1 19 ? 1.999 6.645 1.404 1.00 0.00 19 LYS A O 9
ATOM 5924 N N . CYS A 1 20 ? 3.086 4.807 2.068 1.00 0.00 20 CYS A N 9
ATOM 5925 C CA . CYS A 1 20 ? 2.470 3.972 1.065 1.00 0.00 20 CYS A CA 9
ATOM 5926 C C . CYS A 1 20 ? 0.992 3.727 1.383 1.00 0.00 20 CYS A C 9
ATOM 5927 O O . CYS A 1 20 ? 0.200 3.443 0.490 1.00 0.00 20 CYS A O 9
ATOM 5934 N N . ASN A 1 21 ? 0.625 3.867 2.664 1.00 0.00 21 ASN A N 9
ATOM 5935 C CA . ASN A 1 21 ? -0.773 3.779 3.092 1.00 0.00 21 ASN A CA 9
ATOM 5936 C C . ASN A 1 21 ? -1.593 4.857 2.412 1.00 0.00 21 ASN A C 9
ATOM 5937 O O . ASN A 1 21 ? -2.490 4.561 1.621 1.00 0.00 21 ASN A O 9
ATOM 5948 N N . HIS A 1 22 ? -1.238 6.105 2.677 1.00 0.00 22 HIS A N 9
ATOM 5949 C CA . HIS A 1 22 ? -1.972 7.243 2.145 1.00 0.00 22 HIS A CA 9
ATOM 5950 C C . HIS A 1 22 ? -1.814 7.328 0.634 1.00 0.00 22 HIS A C 9
ATOM 5951 O O . HIS A 1 22 ? -2.764 7.656 -0.072 1.00 0.00 22 HIS A O 9
ATOM 5965 N N . TRP A 1 23 ? -0.624 6.977 0.147 1.00 0.00 23 TRP A N 9
ATOM 5966 C CA . TRP A 1 23 ? -0.323 6.963 -1.285 1.00 0.00 23 TRP A CA 9
ATOM 5967 C C . TRP A 1 23 ? -1.282 6.020 -2.011 1.00 0.00 23 TRP A C 9
ATOM 5968 O O . TRP A 1 23 ? -1.971 6.409 -2.958 1.00 0.00 23 TRP A O 9
ATOM 5989 N N . CYS A 1 24 ? -1.347 4.793 -1.545 1.00 0.00 24 CYS A N 9
ATOM 5990 C CA . CYS A 1 24 ? -2.204 3.813 -2.147 1.00 0.00 24 CYS A CA 9
ATOM 5991 C C . CYS A 1 24 ? -3.670 4.094 -1.919 1.00 0.00 24 CYS A C 9
ATOM 5992 O O . CYS A 1 24 ? -4.471 3.895 -2.817 1.00 0.00 24 CYS A O 9
ATOM 5999 N N . MET A 1 25 ? -4.029 4.585 -0.756 1.00 0.00 25 MET A N 9
ATOM 6000 C CA . MET A 1 25 ? -5.427 4.867 -0.472 1.00 0.00 25 MET A CA 9
ATOM 6001 C C . MET A 1 25 ? -5.947 5.999 -1.362 1.00 0.00 25 MET A C 9
ATOM 6002 O O . MET A 1 25 ? -7.027 5.897 -1.954 1.00 0.00 25 MET A O 9
ATOM 6016 N N . GLU A 1 26 ? -5.151 7.034 -1.513 1.00 0.00 26 GLU A N 9
ATOM 6017 C CA . GLU A 1 26 ? -5.546 8.183 -2.294 1.00 0.00 26 GLU A CA 9
ATOM 6018 C C . GLU A 1 26 ? -5.368 7.954 -3.804 1.00 0.00 26 GLU A C 9
ATOM 6019 O O . GLU A 1 26 ? -6.285 8.202 -4.589 1.00 0.00 26 GLU A O 9
ATOM 6031 N N . LYS A 1 27 ? -4.219 7.472 -4.219 1.00 0.00 27 LYS A N 9
ATOM 6032 C CA . LYS A 1 27 ? -3.969 7.333 -5.636 1.00 0.00 27 LYS A CA 9
ATOM 6033 C C . LYS A 1 27 ? -4.424 5.995 -6.182 1.00 0.00 27 LYS A C 9
ATOM 6034 O O . LYS A 1 27 ? -4.985 5.929 -7.265 1.00 0.00 27 LYS A O 9
ATOM 6053 N N . GLU A 1 28 ? -4.251 4.941 -5.415 1.00 0.00 28 GLU A N 9
ATOM 6054 C CA . GLU A 1 28 ? -4.495 3.602 -5.931 1.00 0.00 28 GLU A CA 9
ATOM 6055 C C . GLU A 1 28 ? -5.870 3.067 -5.533 1.00 0.00 28 GLU A C 9
ATOM 6056 O O . GLU A 1 28 ? -6.224 1.949 -5.900 1.00 0.00 28 GLU A O 9
ATOM 6068 N N . ASP A 1 29 ? -6.611 3.855 -4.751 1.00 0.00 29 ASP A N 9
ATOM 6069 C CA . ASP A 1 29 ? -7.977 3.502 -4.270 1.00 0.00 29 ASP A CA 9
ATOM 6070 C C . ASP A 1 29 ? -7.935 2.336 -3.249 1.00 0.00 29 ASP A C 9
ATOM 6071 O O . ASP A 1 29 ? -8.949 1.749 -2.889 1.00 0.00 29 ASP A O 9
ATOM 6080 N N . ALA A 1 30 ? -6.757 2.054 -2.735 1.00 0.00 30 ALA A N 9
ATOM 6081 C CA . ALA A 1 30 ? -6.589 0.997 -1.755 1.00 0.00 30 ALA A CA 9
ATOM 6082 C C . ALA A 1 30 ? -7.220 1.410 -0.438 1.00 0.00 30 ALA A C 9
ATOM 6083 O O . ALA A 1 30 ? -7.508 2.581 -0.224 1.00 0.00 30 ALA A O 9
ATOM 6090 N N . LYS A 1 31 ? -7.436 0.468 0.422 1.00 0.00 31 LYS A N 9
ATOM 6091 C CA . LYS A 1 31 ? -8.040 0.763 1.700 1.00 0.00 31 LYS A CA 9
ATOM 6092 C C . LYS A 1 31 ? -6.993 1.121 2.725 1.00 0.00 31 LYS A C 9
ATOM 6093 O O . LYS A 1 31 ? -7.161 2.073 3.487 1.00 0.00 31 LYS A O 9
ATOM 6112 N N . TYR A 1 32 ? -5.922 0.368 2.746 1.00 0.00 32 TYR A N 9
ATOM 6113 C CA . TYR A 1 32 ? -4.835 0.644 3.646 1.00 0.00 32 TYR A CA 9
ATOM 6114 C C . TYR A 1 32 ? -3.561 0.019 3.128 1.00 0.00 32 TYR A C 9
ATOM 6115 O O . TYR A 1 32 ? -3.571 -1.089 2.617 1.00 0.00 32 TYR A O 9
ATOM 6133 N N . GLY A 1 33 ? -2.499 0.748 3.200 1.00 0.00 33 GLY A N 9
ATOM 6134 C CA . GLY A 1 33 ? -1.224 0.239 2.786 1.00 0.00 33 GLY A CA 9
ATOM 6135 C C . GLY A 1 33 ? -0.277 0.185 3.951 1.00 0.00 33 GLY A C 9
ATOM 6136 O O . GLY A 1 33 ? -0.502 0.859 4.963 1.00 0.00 33 GLY A O 9
ATOM 6140 N N . SER A 1 34 ? 0.747 -0.606 3.843 1.00 0.00 34 SER A N 9
ATOM 6141 C CA . SER A 1 34 ? 1.721 -0.725 4.888 1.00 0.00 34 SER A CA 9
ATOM 6142 C C . SER A 1 34 ? 3.048 -1.181 4.280 1.00 0.00 34 SER A C 9
ATOM 6143 O O . SER A 1 34 ? 3.122 -1.475 3.078 1.00 0.00 34 SER A O 9
ATOM 6151 N N . CYS A 1 35 ? 4.066 -1.234 5.094 1.00 0.00 35 CYS A N 9
ATOM 6152 C CA . CYS A 1 35 ? 5.373 -1.649 4.672 1.00 0.00 35 CYS A CA 9
ATOM 6153 C C . CYS A 1 35 ? 5.584 -3.036 5.221 1.00 0.00 35 CYS A C 9
ATOM 6154 O O . CYS A 1 35 ? 5.339 -3.279 6.404 1.00 0.00 35 CYS A O 9
ATOM 6161 N N . SER A 1 36 ? 5.967 -3.948 4.391 1.00 0.00 36 SER A N 9
ATOM 6162 C CA . SER A 1 36 ? 6.189 -5.268 4.841 1.00 0.00 36 SER A CA 9
ATOM 6163 C C . SER A 1 36 ? 7.471 -5.778 4.222 1.00 0.00 36 SER A C 9
ATOM 6164 O O . SER A 1 36 ? 7.582 -5.870 2.992 1.00 0.00 36 SER A O 9
ATOM 6172 N N . HIS A 1 37 ? 8.474 -5.995 5.074 1.00 0.00 37 HIS A N 9
ATOM 6173 C CA . HIS A 1 37 ? 9.798 -6.509 4.686 1.00 0.00 37 HIS A CA 9
ATOM 6174 C C . HIS A 1 37 ? 10.531 -5.546 3.761 1.00 0.00 37 HIS A C 9
ATOM 6175 O O . HIS A 1 37 ? 11.515 -5.915 3.101 1.00 0.00 37 HIS A O 9
ATOM 6189 N N . GLY A 1 38 ? 10.088 -4.308 3.741 1.00 0.00 38 GLY A N 9
ATOM 6190 C CA . GLY A 1 38 ? 10.718 -3.329 2.907 1.00 0.00 38 GLY A CA 9
ATOM 6191 C C . GLY A 1 38 ? 9.975 -3.079 1.617 1.00 0.00 38 GLY A C 9
ATOM 6192 O O . GLY A 1 38 ? 10.480 -2.376 0.740 1.00 0.00 38 GLY A O 9
ATOM 6196 N N . ASP A 1 39 ? 8.798 -3.653 1.480 1.00 0.00 39 ASP A N 9
ATOM 6197 C CA . ASP A 1 39 ? 7.981 -3.419 0.292 1.00 0.00 39 ASP A CA 9
ATOM 6198 C C . ASP A 1 39 ? 6.624 -2.914 0.682 1.00 0.00 39 ASP A C 9
ATOM 6199 O O . ASP A 1 39 ? 6.083 -3.306 1.726 1.00 0.00 39 ASP A O 9
ATOM 6208 N N . CYS A 1 40 ? 6.070 -2.059 -0.133 1.00 0.00 40 CYS A N 9
ATOM 6209 C CA . CYS A 1 40 ? 4.790 -1.465 0.150 1.00 0.00 40 CYS A CA 9
ATOM 6210 C C . CYS A 1 40 ? 3.663 -2.338 -0.362 1.00 0.00 40 CYS A C 9
ATOM 6211 O O . CYS A 1 40 ? 3.537 -2.596 -1.575 1.00 0.00 40 CYS A O 9
ATOM 6218 N N . TYR A 1 41 ? 2.880 -2.821 0.556 1.00 0.00 41 TYR A N 9
ATOM 6219 C CA . TYR A 1 41 ? 1.733 -3.623 0.254 1.00 0.00 41 TYR A CA 9
ATOM 6220 C C . TYR A 1 41 ? 0.500 -2.803 0.463 1.00 0.00 41 TYR A C 9
ATOM 6221 O O . TYR A 1 41 ? 0.322 -2.196 1.522 1.00 0.00 41 TYR A O 9
ATOM 6239 N N . CYS A 1 42 ? -0.324 -2.755 -0.531 1.00 0.00 42 CYS A N 9
ATOM 6240 C CA . CYS A 1 42 ? -1.506 -1.951 -0.485 1.00 0.00 42 CYS A CA 9
ATOM 6241 C C . CYS A 1 42 ? -2.723 -2.851 -0.516 1.00 0.00 42 CYS A C 9
ATOM 6242 O O . CYS A 1 42 ? -2.939 -3.595 -1.470 1.00 0.00 42 CYS A O 9
ATOM 6249 N N . TYR A 1 43 ? -3.481 -2.816 0.542 1.00 0.00 43 TYR A N 9
ATOM 6250 C CA . TYR A 1 43 ? -4.576 -3.716 0.725 1.00 0.00 43 TYR A CA 9
ATOM 6251 C C . TYR A 1 43 ? -5.892 -3.119 0.295 1.00 0.00 43 TYR A C 9
ATOM 6252 O O . TYR A 1 43 ? -6.230 -1.977 0.626 1.00 0.00 43 TYR A O 9
ATOM 6270 N N . TYR A 1 44 ? -6.592 -3.892 -0.453 1.00 0.00 44 TYR A N 9
ATOM 6271 C CA . TYR A 1 44 ? -7.922 -3.624 -0.902 1.00 0.00 44 TYR A CA 9
ATOM 6272 C C . TYR A 1 44 ? -8.788 -4.686 -0.254 1.00 0.00 44 TYR A C 9
ATOM 6273 O O . TYR A 1 44 ? -8.309 -5.425 0.626 1.00 0.00 44 TYR A O 9
ATOM 6291 N N . HIS A 1 45 ? -10.012 -4.792 -0.664 1.00 0.00 45 HIS A N 9
ATOM 6292 C CA . HIS A 1 45 ? -10.857 -5.848 -0.191 1.00 0.00 45 HIS A CA 9
ATOM 6293 C C . HIS A 1 45 ? -11.385 -6.584 -1.405 1.00 0.00 45 HIS A C 9
ATOM 6294 O O . HIS A 1 45 ? -12.103 -6.009 -2.217 1.00 0.00 45 HIS A O 9
ATOM 6308 N N . CYS A 1 46 ? -11.002 -7.816 -1.545 1.00 0.00 46 CYS A N 9
ATOM 6309 C CA . CYS A 1 46 ? -11.376 -8.602 -2.676 1.00 0.00 46 CYS A CA 9
ATOM 6310 C C . CYS A 1 46 ? -12.073 -9.859 -2.172 1.00 0.00 46 CYS A C 9
ATOM 6311 O O . CYS A 1 46 ? -11.412 -10.905 -2.025 1.00 0.00 46 CYS A O 9
ATOM 6319 N N . ALA A 1 1 ? -12.167 -7.816 7.704 1.00 0.00 1 ALA A N 10
ATOM 6320 C CA . ALA A 1 1 ? -12.179 -7.857 6.251 1.00 0.00 1 ALA A CA 10
ATOM 6321 C C . ALA A 1 1 ? -11.027 -8.689 5.756 1.00 0.00 1 ALA A C 10
ATOM 6322 O O . ALA A 1 1 ? -9.963 -8.712 6.378 1.00 0.00 1 ALA A O 10
ATOM 6329 N N . LYS A 1 2 ? -11.241 -9.391 4.668 1.00 0.00 2 LYS A N 10
ATOM 6330 C CA . LYS A 1 2 ? -10.195 -10.145 4.027 1.00 0.00 2 LYS A CA 10
ATOM 6331 C C . LYS A 1 2 ? -9.256 -9.181 3.333 1.00 0.00 2 LYS A C 10
ATOM 6332 O O . LYS A 1 2 ? -9.611 -8.586 2.314 1.00 0.00 2 LYS A O 10
ATOM 6351 N N . HIS A 1 3 ? -8.100 -8.989 3.895 1.00 0.00 3 HIS A N 10
ATOM 6352 C CA . HIS A 1 3 ? -7.144 -8.102 3.299 1.00 0.00 3 HIS A CA 10
ATOM 6353 C C . HIS A 1 3 ? -6.466 -8.756 2.128 1.00 0.00 3 HIS A C 10
ATOM 6354 O O . HIS A 1 3 ? -6.016 -9.907 2.202 1.00 0.00 3 HIS A O 10
ATOM 6368 N N . CYS A 1 4 ? -6.472 -8.067 1.048 1.00 0.00 4 CYS A N 10
ATOM 6369 C CA . CYS A 1 4 ? -5.881 -8.519 -0.167 1.00 0.00 4 CYS A CA 10
ATOM 6370 C C . CYS A 1 4 ? -4.824 -7.511 -0.550 1.00 0.00 4 CYS A C 10
ATOM 6371 O O . CYS A 1 4 ? -5.126 -6.333 -0.730 1.00 0.00 4 CYS A O 10
ATOM 6378 N N . GLY A 1 5 ? -3.596 -7.945 -0.631 1.00 0.00 5 GLY A N 10
ATOM 6379 C CA . GLY A 1 5 ? -2.525 -7.015 -0.818 1.00 0.00 5 GLY A CA 10
ATOM 6380 C C . GLY A 1 5 ? -1.984 -6.982 -2.211 1.00 0.00 5 GLY A C 10
ATOM 6381 O O . GLY A 1 5 ? -1.632 -8.022 -2.782 1.00 0.00 5 GLY A O 10
ATOM 6385 N N . LYS A 1 6 ? -1.925 -5.802 -2.758 1.00 0.00 6 LYS A N 10
ATOM 6386 C CA . LYS A 1 6 ? -1.328 -5.571 -4.040 1.00 0.00 6 LYS A CA 10
ATOM 6387 C C . LYS A 1 6 ? 0.169 -5.589 -3.888 1.00 0.00 6 LYS A C 10
ATOM 6388 O O . LYS A 1 6 ? 0.714 -4.920 -3.016 1.00 0.00 6 LYS A O 10
ATOM 6407 N N . HIS A 1 7 ? 0.806 -6.322 -4.726 1.00 0.00 7 HIS A N 10
ATOM 6408 C CA . HIS A 1 7 ? 2.220 -6.427 -4.742 1.00 0.00 7 HIS A CA 10
ATOM 6409 C C . HIS A 1 7 ? 2.822 -5.236 -5.459 1.00 0.00 7 HIS A C 10
ATOM 6410 O O . HIS A 1 7 ? 2.186 -4.642 -6.350 1.00 0.00 7 HIS A O 10
ATOM 6424 N N . SER A 1 8 ? 4.001 -4.879 -5.062 1.00 0.00 8 SER A N 10
ATOM 6425 C CA . SER A 1 8 ? 4.758 -3.845 -5.695 1.00 0.00 8 SER A CA 10
ATOM 6426 C C . SER A 1 8 ? 6.204 -4.301 -5.725 1.00 0.00 8 SER A C 10
ATOM 6427 O O . SER A 1 8 ? 6.838 -4.439 -4.681 1.00 0.00 8 SER A O 10
ATOM 6435 N N . LYS A 1 9 ? 6.694 -4.581 -6.909 1.00 0.00 9 LYS A N 10
ATOM 6436 C CA . LYS A 1 9 ? 8.022 -5.133 -7.097 1.00 0.00 9 LYS A CA 10
ATOM 6437 C C . LYS A 1 9 ? 9.107 -4.084 -6.811 1.00 0.00 9 LYS A C 10
ATOM 6438 O O . LYS A 1 9 ? 10.185 -4.410 -6.318 1.00 0.00 9 LYS A O 10
ATOM 6457 N N . SER A 1 10 ? 8.804 -2.842 -7.107 1.00 0.00 10 SER A N 10
ATOM 6458 C CA . SER A 1 10 ? 9.705 -1.739 -6.854 1.00 0.00 10 SER A CA 10
ATOM 6459 C C . SER A 1 10 ? 8.910 -0.441 -6.870 1.00 0.00 10 SER A C 10
ATOM 6460 O O . SER A 1 10 ? 8.574 0.075 -7.943 1.00 0.00 10 SER A O 10
ATOM 6468 N N . TRP A 1 11 ? 8.550 0.045 -5.704 1.00 0.00 11 TRP A N 10
ATOM 6469 C CA . TRP A 1 11 ? 7.704 1.211 -5.620 1.00 0.00 11 TRP A CA 10
ATOM 6470 C C . TRP A 1 11 ? 8.447 2.472 -5.193 1.00 0.00 11 TRP A C 10
ATOM 6471 O O . TRP A 1 11 ? 8.258 3.535 -5.788 1.00 0.00 11 TRP A O 10
ATOM 6492 N N . ASN A 1 12 ? 9.272 2.377 -4.181 1.00 0.00 12 ASN A N 10
ATOM 6493 C CA . ASN A 1 12 ? 9.939 3.562 -3.661 1.00 0.00 12 ASN A CA 10
ATOM 6494 C C . ASN A 1 12 ? 11.195 3.135 -2.949 1.00 0.00 12 ASN A C 10
ATOM 6495 O O . ASN A 1 12 ? 11.216 2.073 -2.316 1.00 0.00 12 ASN A O 10
ATOM 6506 N N . GLY A 1 13 ? 12.234 3.944 -3.065 1.00 0.00 13 GLY A N 10
ATOM 6507 C CA . GLY A 1 13 ? 13.504 3.666 -2.435 1.00 0.00 13 GLY A CA 10
ATOM 6508 C C . GLY A 1 13 ? 13.396 3.606 -0.924 1.00 0.00 13 GLY A C 10
ATOM 6509 O O . GLY A 1 13 ? 14.182 2.920 -0.266 1.00 0.00 13 GLY A O 10
ATOM 6513 N N . LYS A 1 14 ? 12.448 4.334 -0.367 1.00 0.00 14 LYS A N 10
ATOM 6514 C CA . LYS A 1 14 ? 12.193 4.286 1.039 1.00 0.00 14 LYS A CA 10
ATOM 6515 C C . LYS A 1 14 ? 10.738 3.925 1.253 1.00 0.00 14 LYS A C 10
ATOM 6516 O O . LYS A 1 14 ? 9.856 4.459 0.589 1.00 0.00 14 LYS A O 10
ATOM 6535 N N . CYS A 1 15 ? 10.494 3.039 2.144 1.00 0.00 15 CYS A N 10
ATOM 6536 C CA . CYS A 1 15 ? 9.160 2.641 2.454 1.00 0.00 15 CYS A CA 10
ATOM 6537 C C . CYS A 1 15 ? 8.710 3.297 3.759 1.00 0.00 15 CYS A C 10
ATOM 6538 O O . CYS A 1 15 ? 9.485 3.378 4.725 1.00 0.00 15 CYS A O 10
ATOM 6545 N N . PHE A 1 16 ? 7.507 3.829 3.746 1.00 0.00 16 PHE A N 10
ATOM 6546 C CA . PHE A 1 16 ? 6.851 4.389 4.912 1.00 0.00 16 PHE A CA 10
ATOM 6547 C C . PHE A 1 16 ? 5.418 3.906 4.927 1.00 0.00 16 PHE A C 10
ATOM 6548 O O . PHE A 1 16 ? 4.717 4.030 3.916 1.00 0.00 16 PHE A O 10
ATOM 6565 N N . HIS A 1 17 ? 4.967 3.371 6.053 1.00 0.00 17 HIS A N 10
ATOM 6566 C CA . HIS A 1 17 ? 3.616 2.828 6.151 1.00 0.00 17 HIS A CA 10
ATOM 6567 C C . HIS A 1 17 ? 2.577 3.945 6.031 1.00 0.00 17 HIS A C 10
ATOM 6568 O O . HIS A 1 17 ? 1.556 3.780 5.374 1.00 0.00 17 HIS A O 10
ATOM 6582 N N . LYS A 1 18 ? 2.880 5.095 6.632 1.00 0.00 18 LYS A N 10
ATOM 6583 C CA . LYS A 1 18 ? 1.984 6.240 6.619 1.00 0.00 18 LYS A CA 10
ATOM 6584 C C . LYS A 1 18 ? 1.793 6.732 5.190 1.00 0.00 18 LYS A C 10
ATOM 6585 O O . LYS A 1 18 ? 0.664 6.858 4.710 1.00 0.00 18 LYS A O 10
ATOM 6604 N N . LYS A 1 19 ? 2.907 6.963 4.510 1.00 0.00 19 LYS A N 10
ATOM 6605 C CA . LYS A 1 19 ? 2.891 7.460 3.144 1.00 0.00 19 LYS A CA 10
ATOM 6606 C C . LYS A 1 19 ? 2.224 6.457 2.217 1.00 0.00 19 LYS A C 10
ATOM 6607 O O . LYS A 1 19 ? 1.450 6.837 1.332 1.00 0.00 19 LYS A O 10
ATOM 6626 N N . CYS A 1 20 ? 2.500 5.186 2.450 1.00 0.00 20 CYS A N 10
ATOM 6627 C CA . CYS A 1 20 ? 1.908 4.108 1.682 1.00 0.00 20 CYS A CA 10
ATOM 6628 C C . CYS A 1 20 ? 0.389 4.120 1.844 1.00 0.00 20 CYS A C 10
ATOM 6629 O O . CYS A 1 20 ? -0.355 4.142 0.858 1.00 0.00 20 CYS A O 10
ATOM 6636 N N . ASN A 1 21 ? -0.062 4.160 3.096 1.00 0.00 21 ASN A N 10
ATOM 6637 C CA . ASN A 1 21 ? -1.484 4.192 3.430 1.00 0.00 21 ASN A CA 10
ATOM 6638 C C . ASN A 1 21 ? -2.187 5.348 2.741 1.00 0.00 21 ASN A C 10
ATOM 6639 O O . ASN A 1 21 ? -3.193 5.156 2.048 1.00 0.00 21 ASN A O 10
ATOM 6650 N N . HIS A 1 22 ? -1.627 6.535 2.888 1.00 0.00 22 HIS A N 10
ATOM 6651 C CA . HIS A 1 22 ? -2.234 7.729 2.331 1.00 0.00 22 HIS A CA 10
ATOM 6652 C C . HIS A 1 22 ? -2.165 7.771 0.816 1.00 0.00 22 HIS A C 10
ATOM 6653 O O . HIS A 1 22 ? -3.000 8.406 0.185 1.00 0.00 22 HIS A O 10
ATOM 6667 N N . TRP A 1 23 ? -1.190 7.101 0.232 1.00 0.00 23 TRP A N 10
ATOM 6668 C CA . TRP A 1 23 ? -1.104 7.032 -1.212 1.00 0.00 23 TRP A CA 10
ATOM 6669 C C . TRP A 1 23 ? -2.183 6.063 -1.715 1.00 0.00 23 TRP A C 10
ATOM 6670 O O . TRP A 1 23 ? -3.086 6.446 -2.467 1.00 0.00 23 TRP A O 10
ATOM 6691 N N . CYS A 1 24 ? -2.113 4.828 -1.243 1.00 0.00 24 CYS A N 10
ATOM 6692 C CA . CYS A 1 24 ? -3.013 3.759 -1.667 1.00 0.00 24 CYS A CA 10
ATOM 6693 C C . CYS A 1 24 ? -4.493 4.109 -1.459 1.00 0.00 24 CYS A C 10
ATOM 6694 O O . CYS A 1 24 ? -5.325 3.907 -2.365 1.00 0.00 24 CYS A O 10
ATOM 6701 N N . MET A 1 25 ? -4.817 4.660 -0.298 1.00 0.00 25 MET A N 10
ATOM 6702 C CA . MET A 1 25 ? -6.200 4.981 0.046 1.00 0.00 25 MET A CA 10
ATOM 6703 C C . MET A 1 25 ? -6.748 6.116 -0.815 1.00 0.00 25 MET A C 10
ATOM 6704 O O . MET A 1 25 ? -7.870 6.040 -1.311 1.00 0.00 25 MET A O 10
ATOM 6718 N N . GLU A 1 26 ? -5.935 7.125 -1.034 1.00 0.00 26 GLU A N 10
ATOM 6719 C CA . GLU A 1 26 ? -6.359 8.312 -1.755 1.00 0.00 26 GLU A CA 10
ATOM 6720 C C . GLU A 1 26 ? -6.387 8.080 -3.270 1.00 0.00 26 GLU A C 10
ATOM 6721 O O . GLU A 1 26 ? -7.187 8.695 -3.991 1.00 0.00 26 GLU A O 10
ATOM 6733 N N . LYS A 1 27 ? -5.522 7.221 -3.755 1.00 0.00 27 LYS A N 10
ATOM 6734 C CA . LYS A 1 27 ? -5.433 6.995 -5.179 1.00 0.00 27 LYS A CA 10
ATOM 6735 C C . LYS A 1 27 ? -6.307 5.827 -5.652 1.00 0.00 27 LYS A C 10
ATOM 6736 O O . LYS A 1 27 ? -7.126 5.994 -6.540 1.00 0.00 27 LYS A O 10
ATOM 6755 N N . GLU A 1 28 ? -6.158 4.663 -5.053 1.00 0.00 28 GLU A N 10
ATOM 6756 C CA . GLU A 1 28 ? -6.841 3.473 -5.574 1.00 0.00 28 GLU A CA 10
ATOM 6757 C C . GLU A 1 28 ? -7.886 2.909 -4.622 1.00 0.00 28 GLU A C 10
ATOM 6758 O O . GLU A 1 28 ? -8.314 1.757 -4.773 1.00 0.00 28 GLU A O 10
ATOM 6770 N N . ASP A 1 29 ? -8.312 3.727 -3.668 1.00 0.00 29 ASP A N 10
ATOM 6771 C CA . ASP A 1 29 ? -9.362 3.351 -2.685 1.00 0.00 29 ASP A CA 10
ATOM 6772 C C . ASP A 1 29 ? -8.966 2.185 -1.821 1.00 0.00 29 ASP A C 10
ATOM 6773 O O . ASP A 1 29 ? -9.827 1.410 -1.381 1.00 0.00 29 ASP A O 10
ATOM 6782 N N . ALA A 1 30 ? -7.689 2.045 -1.555 1.00 0.00 30 ALA A N 10
ATOM 6783 C CA . ALA A 1 30 ? -7.241 0.988 -0.677 1.00 0.00 30 ALA A CA 10
ATOM 6784 C C . ALA A 1 30 ? -7.739 1.248 0.724 1.00 0.00 30 ALA A C 10
ATOM 6785 O O . ALA A 1 30 ? -7.922 2.401 1.124 1.00 0.00 30 ALA A O 10
ATOM 6792 N N . LYS A 1 31 ? -7.964 0.200 1.456 1.00 0.00 31 LYS A N 10
ATOM 6793 C CA . LYS A 1 31 ? -8.453 0.327 2.804 1.00 0.00 31 LYS A CA 10
ATOM 6794 C C . LYS A 1 31 ? -7.333 0.727 3.717 1.00 0.00 31 LYS A C 10
ATOM 6795 O O . LYS A 1 31 ? -7.547 1.388 4.722 1.00 0.00 31 LYS A O 10
ATOM 6814 N N . TYR A 1 32 ? -6.146 0.319 3.349 1.00 0.00 32 TYR A N 10
ATOM 6815 C CA . TYR A 1 32 ? -4.927 0.704 4.005 1.00 0.00 32 TYR A CA 10
ATOM 6816 C C . TYR A 1 32 ? -3.751 0.285 3.170 1.00 0.00 32 TYR A C 10
ATOM 6817 O O . TYR A 1 32 ? -3.909 -0.457 2.201 1.00 0.00 32 TYR A O 10
ATOM 6835 N N . GLY A 1 33 ? -2.615 0.789 3.503 1.00 0.00 33 GLY A N 10
ATOM 6836 C CA . GLY A 1 33 ? -1.411 0.451 2.823 1.00 0.00 33 GLY A CA 10
ATOM 6837 C C . GLY A 1 33 ? -0.351 0.242 3.840 1.00 0.00 33 GLY A C 10
ATOM 6838 O O . GLY A 1 33 ? -0.311 0.969 4.836 1.00 0.00 33 GLY A O 10
ATOM 6842 N N . SER A 1 34 ? 0.473 -0.729 3.642 1.00 0.00 34 SER A N 10
ATOM 6843 C CA . SER A 1 34 ? 1.489 -1.029 4.593 1.00 0.00 34 SER A CA 10
ATOM 6844 C C . SER A 1 34 ? 2.756 -1.415 3.857 1.00 0.00 34 SER A C 10
ATOM 6845 O O . SER A 1 34 ? 2.786 -1.437 2.620 1.00 0.00 34 SER A O 10
ATOM 6853 N N . CYS A 1 35 ? 3.770 -1.732 4.588 1.00 0.00 35 CYS A N 10
ATOM 6854 C CA . CYS A 1 35 ? 5.033 -2.017 4.009 1.00 0.00 35 CYS A CA 10
ATOM 6855 C C . CYS A 1 35 ? 5.224 -3.506 3.990 1.00 0.00 35 CYS A C 10
ATOM 6856 O O . CYS A 1 35 ? 4.988 -4.185 4.996 1.00 0.00 35 CYS A O 10
ATOM 6863 N N . SER A 1 36 ? 5.597 -4.019 2.869 1.00 0.00 36 SER A N 10
ATOM 6864 C CA . SER A 1 36 ? 5.860 -5.401 2.728 1.00 0.00 36 SER A CA 10
ATOM 6865 C C . SER A 1 36 ? 6.989 -5.499 1.752 1.00 0.00 36 SER A C 10
ATOM 6866 O O . SER A 1 36 ? 6.961 -4.818 0.726 1.00 0.00 36 SER A O 10
ATOM 6874 N N . HIS A 1 37 ? 8.028 -6.240 2.115 1.00 0.00 37 HIS A N 10
ATOM 6875 C CA . HIS A 1 37 ? 9.220 -6.433 1.271 1.00 0.00 37 HIS A CA 10
ATOM 6876 C C . HIS A 1 37 ? 10.003 -5.117 1.128 1.00 0.00 37 HIS A C 10
ATOM 6877 O O . HIS A 1 37 ? 10.908 -5.002 0.294 1.00 0.00 37 HIS A O 10
ATOM 6891 N N . GLY A 1 38 ? 9.685 -4.142 1.976 1.00 0.00 38 GLY A N 10
ATOM 6892 C CA . GLY A 1 38 ? 10.323 -2.855 1.892 1.00 0.00 38 GLY A CA 10
ATOM 6893 C C . GLY A 1 38 ? 9.656 -1.973 0.863 1.00 0.00 38 GLY A C 10
ATOM 6894 O O . GLY A 1 38 ? 10.230 -0.978 0.418 1.00 0.00 38 GLY A O 10
ATOM 6898 N N . ASP A 1 39 ? 8.456 -2.334 0.477 1.00 0.00 39 ASP A N 10
ATOM 6899 C CA . ASP A 1 39 ? 7.702 -1.584 -0.508 1.00 0.00 39 ASP A CA 10
ATOM 6900 C C . ASP A 1 39 ? 6.299 -1.338 -0.039 1.00 0.00 39 ASP A C 10
ATOM 6901 O O . ASP A 1 39 ? 5.841 -1.937 0.939 1.00 0.00 39 ASP A O 10
ATOM 6910 N N . CYS A 1 40 ? 5.614 -0.491 -0.758 1.00 0.00 40 CYS A N 10
ATOM 6911 C CA . CYS A 1 40 ? 4.262 -0.107 -0.442 1.00 0.00 40 CYS A CA 10
ATOM 6912 C C . CYS A 1 40 ? 3.282 -1.100 -1.032 1.00 0.00 40 CYS A C 10
ATOM 6913 O O . CYS A 1 40 ? 3.216 -1.286 -2.256 1.00 0.00 40 CYS A O 10
ATOM 6920 N N . TYR A 1 41 ? 2.574 -1.765 -0.173 1.00 0.00 41 TYR A N 10
ATOM 6921 C CA . TYR A 1 41 ? 1.578 -2.714 -0.563 1.00 0.00 41 TYR A CA 10
ATOM 6922 C C . TYR A 1 41 ? 0.219 -2.183 -0.190 1.00 0.00 41 TYR A C 10
ATOM 6923 O O . TYR A 1 41 ? -0.051 -1.892 0.986 1.00 0.00 41 TYR A O 10
ATOM 6941 N N . CYS A 1 42 ? -0.606 -2.003 -1.181 1.00 0.00 42 CYS A N 10
ATOM 6942 C CA . CYS A 1 42 ? -1.937 -1.485 -0.984 1.00 0.00 42 CYS A CA 10
ATOM 6943 C C . CYS A 1 42 ? -2.870 -2.637 -0.657 1.00 0.00 42 CYS A C 10
ATOM 6944 O O . CYS A 1 42 ? -2.926 -3.623 -1.394 1.00 0.00 42 CYS A O 10
ATOM 6951 N N . TYR A 1 43 ? -3.578 -2.533 0.433 1.00 0.00 43 TYR A N 10
ATOM 6952 C CA . TYR A 1 43 ? -4.471 -3.578 0.846 1.00 0.00 43 TYR A CA 10
ATOM 6953 C C . TYR A 1 43 ? -5.902 -3.219 0.545 1.00 0.00 43 TYR A C 10
ATOM 6954 O O . TYR A 1 43 ? -6.441 -2.196 1.022 1.00 0.00 43 TYR A O 10
ATOM 6972 N N . TYR A 1 44 ? -6.488 -4.030 -0.265 1.00 0.00 44 TYR A N 10
ATOM 6973 C CA . TYR A 1 44 ? -7.842 -3.890 -0.682 1.00 0.00 44 TYR A CA 10
ATOM 6974 C C . TYR A 1 44 ? -8.628 -5.019 -0.056 1.00 0.00 44 TYR A C 10
ATOM 6975 O O . TYR A 1 44 ? -8.084 -5.796 0.744 1.00 0.00 44 TYR A O 10
ATOM 6993 N N . HIS A 1 45 ? -9.868 -5.117 -0.394 1.00 0.00 45 HIS A N 10
ATOM 6994 C CA . HIS A 1 45 ? -10.693 -6.184 0.077 1.00 0.00 45 HIS A CA 10
ATOM 6995 C C . HIS A 1 45 ? -11.206 -6.927 -1.123 1.00 0.00 45 HIS A C 10
ATOM 6996 O O . HIS A 1 45 ? -11.589 -6.307 -2.111 1.00 0.00 45 HIS A O 10
ATOM 7010 N N . CYS A 1 46 ? -11.173 -8.212 -1.064 1.00 0.00 46 CYS A N 10
ATOM 7011 C CA . CYS A 1 46 ? -11.666 -9.010 -2.138 1.00 0.00 46 CYS A CA 10
ATOM 7012 C C . CYS A 1 46 ? -13.187 -9.087 -2.060 1.00 0.00 46 CYS A C 10
ATOM 7013 O O . CYS A 1 46 ? -13.859 -8.336 -2.811 1.00 0.00 46 CYS A O 10
ATOM 7021 N N . ALA A 1 1 ? -11.645 -9.554 8.044 1.00 0.00 1 ALA A N 11
ATOM 7022 C CA . ALA A 1 1 ? -12.100 -8.898 6.833 1.00 0.00 1 ALA A CA 11
ATOM 7023 C C . ALA A 1 1 ? -11.352 -9.454 5.659 1.00 0.00 1 ALA A C 11
ATOM 7024 O O . ALA A 1 1 ? -10.178 -9.819 5.781 1.00 0.00 1 ALA A O 11
ATOM 7031 N N . LYS A 1 2 ? -12.036 -9.549 4.542 1.00 0.00 2 LYS A N 11
ATOM 7032 C CA . LYS A 1 2 ? -11.468 -10.060 3.327 1.00 0.00 2 LYS A CA 11
ATOM 7033 C C . LYS A 1 2 ? -10.476 -9.083 2.708 1.00 0.00 2 LYS A C 11
ATOM 7034 O O . LYS A 1 2 ? -10.849 -8.133 2.018 1.00 0.00 2 LYS A O 11
ATOM 7053 N N . HIS A 1 3 ? -9.227 -9.299 2.986 1.00 0.00 3 HIS A N 11
ATOM 7054 C CA . HIS A 1 3 ? -8.199 -8.441 2.483 1.00 0.00 3 HIS A CA 11
ATOM 7055 C C . HIS A 1 3 ? -7.480 -9.059 1.320 1.00 0.00 3 HIS A C 11
ATOM 7056 O O . HIS A 1 3 ? -7.097 -10.233 1.344 1.00 0.00 3 HIS A O 11
ATOM 7070 N N . CYS A 1 4 ? -7.343 -8.287 0.303 1.00 0.00 4 CYS A N 11
ATOM 7071 C CA . CYS A 1 4 ? -6.654 -8.656 -0.883 1.00 0.00 4 CYS A CA 11
ATOM 7072 C C . CYS A 1 4 ? -5.452 -7.736 -1.035 1.00 0.00 4 CYS A C 11
ATOM 7073 O O . CYS A 1 4 ? -5.589 -6.562 -1.411 1.00 0.00 4 CYS A O 11
ATOM 7080 N N . GLY A 1 5 ? -4.302 -8.236 -0.651 1.00 0.00 5 GLY A N 11
ATOM 7081 C CA . GLY A 1 5 ? -3.100 -7.465 -0.712 1.00 0.00 5 GLY A CA 11
ATOM 7082 C C . GLY A 1 5 ? -2.434 -7.564 -2.052 1.00 0.00 5 GLY A C 11
ATOM 7083 O O . GLY A 1 5 ? -2.088 -8.669 -2.510 1.00 0.00 5 GLY A O 11
ATOM 7087 N N . LYS A 1 6 ? -2.266 -6.442 -2.689 1.00 0.00 6 LYS A N 11
ATOM 7088 C CA . LYS A 1 6 ? -1.600 -6.381 -3.954 1.00 0.00 6 LYS A CA 11
ATOM 7089 C C . LYS A 1 6 ? -0.118 -6.469 -3.704 1.00 0.00 6 LYS A C 11
ATOM 7090 O O . LYS A 1 6 ? 0.407 -5.796 -2.809 1.00 0.00 6 LYS A O 11
ATOM 7109 N N . HIS A 1 7 ? 0.541 -7.289 -4.461 1.00 0.00 7 HIS A N 11
ATOM 7110 C CA . HIS A 1 7 ? 1.938 -7.517 -4.271 1.00 0.00 7 HIS A CA 11
ATOM 7111 C C . HIS A 1 7 ? 2.718 -6.368 -4.891 1.00 0.00 7 HIS A C 11
ATOM 7112 O O . HIS A 1 7 ? 2.506 -6.033 -6.062 1.00 0.00 7 HIS A O 11
ATOM 7126 N N . SER A 1 8 ? 3.574 -5.762 -4.088 1.00 0.00 8 SER A N 11
ATOM 7127 C CA . SER A 1 8 ? 4.399 -4.646 -4.493 1.00 0.00 8 SER A CA 11
ATOM 7128 C C . SER A 1 8 ? 5.288 -4.998 -5.676 1.00 0.00 8 SER A C 11
ATOM 7129 O O . SER A 1 8 ? 5.890 -6.081 -5.734 1.00 0.00 8 SER A O 11
ATOM 7137 N N . LYS A 1 9 ? 5.362 -4.081 -6.596 1.00 0.00 9 LYS A N 11
ATOM 7138 C CA . LYS A 1 9 ? 6.206 -4.178 -7.763 1.00 0.00 9 LYS A CA 11
ATOM 7139 C C . LYS A 1 9 ? 7.464 -3.379 -7.514 1.00 0.00 9 LYS A C 11
ATOM 7140 O O . LYS A 1 9 ? 8.341 -3.291 -8.391 1.00 0.00 9 LYS A O 11
ATOM 7159 N N . SER A 1 10 ? 7.523 -2.782 -6.310 1.00 0.00 10 SER A N 11
ATOM 7160 C CA . SER A 1 10 ? 8.579 -1.873 -5.890 1.00 0.00 10 SER A CA 11
ATOM 7161 C C . SER A 1 10 ? 8.541 -0.606 -6.777 1.00 0.00 10 SER A C 11
ATOM 7162 O O . SER A 1 10 ? 7.563 -0.396 -7.528 1.00 0.00 10 SER A O 11
ATOM 7170 N N . TRP A 1 11 ? 9.559 0.254 -6.647 1.00 0.00 11 TRP A N 11
ATOM 7171 C CA . TRP A 1 11 ? 9.726 1.452 -7.482 1.00 0.00 11 TRP A CA 11
ATOM 7172 C C . TRP A 1 11 ? 8.522 2.405 -7.364 1.00 0.00 11 TRP A C 11
ATOM 7173 O O . TRP A 1 11 ? 8.187 3.153 -8.285 1.00 0.00 11 TRP A O 11
ATOM 7194 N N . ASN A 1 12 ? 7.912 2.389 -6.208 1.00 0.00 12 ASN A N 11
ATOM 7195 C CA . ASN A 1 12 ? 6.755 3.224 -5.887 1.00 0.00 12 ASN A CA 11
ATOM 7196 C C . ASN A 1 12 ? 7.225 4.322 -4.925 1.00 0.00 12 ASN A C 11
ATOM 7197 O O . ASN A 1 12 ? 6.476 4.838 -4.095 1.00 0.00 12 ASN A O 11
ATOM 7208 N N . GLY A 1 13 ? 8.476 4.696 -5.068 1.00 0.00 13 GLY A N 11
ATOM 7209 C CA . GLY A 1 13 ? 9.067 5.651 -4.178 1.00 0.00 13 GLY A CA 11
ATOM 7210 C C . GLY A 1 13 ? 9.606 4.928 -2.982 1.00 0.00 13 GLY A C 11
ATOM 7211 O O . GLY A 1 13 ? 9.702 3.677 -3.003 1.00 0.00 13 GLY A O 11
ATOM 7215 N N . LYS A 1 14 ? 9.963 5.636 -1.956 1.00 0.00 14 LYS A N 11
ATOM 7216 C CA . LYS A 1 14 ? 10.422 4.983 -0.772 1.00 0.00 14 LYS A CA 11
ATOM 7217 C C . LYS A 1 14 ? 9.231 4.635 0.076 1.00 0.00 14 LYS A C 11
ATOM 7218 O O . LYS A 1 14 ? 8.347 5.468 0.313 1.00 0.00 14 LYS A O 11
ATOM 7237 N N . CYS A 1 15 ? 9.193 3.426 0.502 1.00 0.00 15 CYS A N 11
ATOM 7238 C CA . CYS A 1 15 ? 8.104 2.956 1.270 1.00 0.00 15 CYS A CA 11
ATOM 7239 C C . CYS A 1 15 ? 8.295 3.293 2.728 1.00 0.00 15 CYS A C 11
ATOM 7240 O O . CYS A 1 15 ? 9.317 2.964 3.333 1.00 0.00 15 CYS A O 11
ATOM 7247 N N . PHE A 1 16 ? 7.336 3.994 3.246 1.00 0.00 16 PHE A N 11
ATOM 7248 C CA . PHE A 1 16 ? 7.236 4.314 4.632 1.00 0.00 16 PHE A CA 11
ATOM 7249 C C . PHE A 1 16 ? 5.882 3.794 5.078 1.00 0.00 16 PHE A C 11
ATOM 7250 O O . PHE A 1 16 ? 4.948 3.804 4.283 1.00 0.00 16 PHE A O 11
ATOM 7267 N N . HIS A 1 17 ? 5.772 3.355 6.309 1.00 0.00 17 HIS A N 11
ATOM 7268 C CA . HIS A 1 17 ? 4.571 2.648 6.794 1.00 0.00 17 HIS A CA 11
ATOM 7269 C C . HIS A 1 17 ? 3.260 3.439 6.676 1.00 0.00 17 HIS A C 11
ATOM 7270 O O . HIS A 1 17 ? 2.470 3.225 5.728 1.00 0.00 17 HIS A O 11
ATOM 7284 N N . LYS A 1 18 ? 3.031 4.380 7.571 1.00 0.00 18 LYS A N 11
ATOM 7285 C CA . LYS A 1 18 ? 1.763 5.084 7.567 1.00 0.00 18 LYS A CA 11
ATOM 7286 C C . LYS A 1 18 ? 1.713 6.091 6.434 1.00 0.00 18 LYS A C 11
ATOM 7287 O O . LYS A 1 18 ? 0.632 6.517 6.020 1.00 0.00 18 LYS A O 11
ATOM 7306 N N . LYS A 1 19 ? 2.877 6.457 5.921 1.00 0.00 19 LYS A N 11
ATOM 7307 C CA . LYS A 1 19 ? 2.952 7.378 4.814 1.00 0.00 19 LYS A CA 11
ATOM 7308 C C . LYS A 1 19 ? 2.524 6.718 3.515 1.00 0.00 19 LYS A C 11
ATOM 7309 O O . LYS A 1 19 ? 1.773 7.307 2.734 1.00 0.00 19 LYS A O 11
ATOM 7328 N N . CYS A 1 20 ? 2.956 5.488 3.272 1.00 0.00 20 CYS A N 11
ATOM 7329 C CA . CYS A 1 20 ? 2.509 4.827 2.066 1.00 0.00 20 CYS A CA 11
ATOM 7330 C C . CYS A 1 20 ? 1.079 4.383 2.271 1.00 0.00 20 CYS A C 11
ATOM 7331 O O . CYS A 1 20 ? 0.322 4.241 1.316 1.00 0.00 20 CYS A O 11
ATOM 7338 N N . ASN A 1 21 ? 0.704 4.191 3.543 1.00 0.00 21 ASN A N 11
ATOM 7339 C CA . ASN A 1 21 ? -0.676 3.904 3.899 1.00 0.00 21 ASN A CA 11
ATOM 7340 C C . ASN A 1 21 ? -1.616 4.974 3.338 1.00 0.00 21 ASN A C 11
ATOM 7341 O O . ASN A 1 21 ? -2.479 4.665 2.502 1.00 0.00 21 ASN A O 11
ATOM 7352 N N . HIS A 1 22 ? -1.419 6.244 3.750 1.00 0.00 22 HIS A N 11
ATOM 7353 C CA . HIS A 1 22 ? -2.299 7.314 3.277 1.00 0.00 22 HIS A CA 11
ATOM 7354 C C . HIS A 1 22 ? -2.106 7.551 1.796 1.00 0.00 22 HIS A C 11
ATOM 7355 O O . HIS A 1 22 ? -3.067 7.834 1.078 1.00 0.00 22 HIS A O 11
ATOM 7369 N N . TRP A 1 23 ? -0.854 7.414 1.339 1.00 0.00 23 TRP A N 11
ATOM 7370 C CA . TRP A 1 23 ? -0.531 7.579 -0.058 1.00 0.00 23 TRP A CA 11
ATOM 7371 C C . TRP A 1 23 ? -1.343 6.626 -0.907 1.00 0.00 23 TRP A C 11
ATOM 7372 O O . TRP A 1 23 ? -2.126 7.060 -1.712 1.00 0.00 23 TRP A O 11
ATOM 7393 N N . CYS A 1 24 ? -1.213 5.331 -0.663 1.00 0.00 24 CYS A N 11
ATOM 7394 C CA . CYS A 1 24 ? -1.886 4.332 -1.480 1.00 0.00 24 CYS A CA 11
ATOM 7395 C C . CYS A 1 24 ? -3.390 4.442 -1.335 1.00 0.00 24 CYS A C 11
ATOM 7396 O O . CYS A 1 24 ? -4.133 4.276 -2.313 1.00 0.00 24 CYS A O 11
ATOM 7403 N N . MET A 1 25 ? -3.839 4.770 -0.118 1.00 0.00 25 MET A N 11
ATOM 7404 C CA . MET A 1 25 ? -5.262 4.923 0.189 1.00 0.00 25 MET A CA 11
ATOM 7405 C C . MET A 1 25 ? -5.907 5.964 -0.735 1.00 0.00 25 MET A C 11
ATOM 7406 O O . MET A 1 25 ? -7.065 5.826 -1.142 1.00 0.00 25 MET A O 11
ATOM 7420 N N . GLU A 1 26 ? -5.136 6.962 -1.093 1.00 0.00 26 GLU A N 11
ATOM 7421 C CA . GLU A 1 26 ? -5.586 8.027 -1.956 1.00 0.00 26 GLU A CA 11
ATOM 7422 C C . GLU A 1 26 ? -5.156 7.782 -3.422 1.00 0.00 26 GLU A C 11
ATOM 7423 O O . GLU A 1 26 ? -5.938 7.955 -4.346 1.00 0.00 26 GLU A O 11
ATOM 7435 N N . LYS A 1 27 ? -3.925 7.356 -3.602 1.00 0.00 27 LYS A N 11
ATOM 7436 C CA . LYS A 1 27 ? -3.295 7.229 -4.915 1.00 0.00 27 LYS A CA 11
ATOM 7437 C C . LYS A 1 27 ? -3.866 6.092 -5.750 1.00 0.00 27 LYS A C 11
ATOM 7438 O O . LYS A 1 27 ? -4.074 6.249 -6.943 1.00 0.00 27 LYS A O 11
ATOM 7457 N N . GLU A 1 28 ? -4.088 4.951 -5.148 1.00 0.00 28 GLU A N 11
ATOM 7458 C CA . GLU A 1 28 ? -4.591 3.811 -5.904 1.00 0.00 28 GLU A CA 11
ATOM 7459 C C . GLU A 1 28 ? -5.882 3.323 -5.315 1.00 0.00 28 GLU A C 11
ATOM 7460 O O . GLU A 1 28 ? -6.347 2.217 -5.631 1.00 0.00 28 GLU A O 11
ATOM 7472 N N . ASP A 1 29 ? -6.463 4.181 -4.485 1.00 0.00 29 ASP A N 11
ATOM 7473 C CA . ASP A 1 29 ? -7.689 3.907 -3.736 1.00 0.00 29 ASP A CA 11
ATOM 7474 C C . ASP A 1 29 ? -7.573 2.586 -2.992 1.00 0.00 29 ASP A C 11
ATOM 7475 O O . ASP A 1 29 ? -8.076 1.567 -3.425 1.00 0.00 29 ASP A O 11
ATOM 7484 N N . ALA A 1 30 ? -6.813 2.595 -1.941 1.00 0.00 30 ALA A N 11
ATOM 7485 C CA . ALA A 1 30 ? -6.604 1.409 -1.140 1.00 0.00 30 ALA A CA 11
ATOM 7486 C C . ALA A 1 30 ? -7.271 1.576 0.193 1.00 0.00 30 ALA A C 11
ATOM 7487 O O . ALA A 1 30 ? -7.632 2.693 0.568 1.00 0.00 30 ALA A O 11
ATOM 7494 N N . LYS A 1 31 ? -7.444 0.483 0.900 1.00 0.00 31 LYS A N 11
ATOM 7495 C CA . LYS A 1 31 ? -7.995 0.533 2.233 1.00 0.00 31 LYS A CA 11
ATOM 7496 C C . LYS A 1 31 ? -6.900 0.986 3.160 1.00 0.00 31 LYS A C 11
ATOM 7497 O O . LYS A 1 31 ? -7.064 1.907 3.960 1.00 0.00 31 LYS A O 11
ATOM 7516 N N . TYR A 1 32 ? -5.768 0.344 3.014 1.00 0.00 32 TYR A N 11
ATOM 7517 C CA . TYR A 1 32 ? -4.602 0.659 3.759 1.00 0.00 32 TYR A CA 11
ATOM 7518 C C . TYR A 1 32 ? -3.395 0.104 3.036 1.00 0.00 32 TYR A C 11
ATOM 7519 O O . TYR A 1 32 ? -3.531 -0.800 2.193 1.00 0.00 32 TYR A O 11
ATOM 7537 N N . GLY A 1 33 ? -2.254 0.654 3.319 1.00 0.00 33 GLY A N 11
ATOM 7538 C CA . GLY A 1 33 ? -1.037 0.191 2.731 1.00 0.00 33 GLY A CA 11
ATOM 7539 C C . GLY A 1 33 ? -0.076 -0.187 3.808 1.00 0.00 33 GLY A C 11
ATOM 7540 O O . GLY A 1 33 ? 0.163 0.600 4.730 1.00 0.00 33 GLY A O 11
ATOM 7544 N N . SER A 1 34 ? 0.442 -1.367 3.740 1.00 0.00 34 SER A N 11
ATOM 7545 C CA . SER A 1 34 ? 1.346 -1.831 4.734 1.00 0.00 34 SER A CA 11
ATOM 7546 C C . SER A 1 34 ? 2.720 -1.941 4.116 1.00 0.00 34 SER A C 11
ATOM 7547 O O . SER A 1 34 ? 2.859 -2.360 2.968 1.00 0.00 34 SER A O 11
ATOM 7555 N N . CYS A 1 35 ? 3.716 -1.555 4.841 1.00 0.00 35 CYS A N 11
ATOM 7556 C CA . CYS A 1 35 ? 5.040 -1.583 4.321 1.00 0.00 35 CYS A CA 11
ATOM 7557 C C . CYS A 1 35 ? 5.765 -2.770 4.908 1.00 0.00 35 CYS A C 11
ATOM 7558 O O . CYS A 1 35 ? 5.748 -2.978 6.122 1.00 0.00 35 CYS A O 11
ATOM 7565 N N . SER A 1 36 ? 6.344 -3.567 4.071 1.00 0.00 36 SER A N 11
ATOM 7566 C CA . SER A 1 36 ? 7.070 -4.697 4.520 1.00 0.00 36 SER A CA 11
ATOM 7567 C C . SER A 1 36 ? 8.420 -4.732 3.837 1.00 0.00 36 SER A C 11
ATOM 7568 O O . SER A 1 36 ? 8.503 -4.891 2.610 1.00 0.00 36 SER A O 11
ATOM 7576 N N . HIS A 1 37 ? 9.463 -4.491 4.628 1.00 0.00 37 HIS A N 11
ATOM 7577 C CA . HIS A 1 37 ? 10.868 -4.539 4.193 1.00 0.00 37 HIS A CA 11
ATOM 7578 C C . HIS A 1 37 ? 11.150 -3.579 3.033 1.00 0.00 37 HIS A C 11
ATOM 7579 O O . HIS A 1 37 ? 12.036 -3.823 2.195 1.00 0.00 37 HIS A O 11
ATOM 7593 N N . GLY A 1 38 ? 10.423 -2.477 3.007 1.00 0.00 38 GLY A N 11
ATOM 7594 C CA . GLY A 1 38 ? 10.629 -1.489 1.984 1.00 0.00 38 GLY A CA 11
ATOM 7595 C C . GLY A 1 38 ? 9.647 -1.598 0.838 1.00 0.00 38 GLY A C 11
ATOM 7596 O O . GLY A 1 38 ? 9.724 -0.827 -0.116 1.00 0.00 38 GLY A O 11
ATOM 7600 N N . ASP A 1 39 ? 8.736 -2.542 0.903 1.00 0.00 39 ASP A N 11
ATOM 7601 C CA . ASP A 1 39 ? 7.728 -2.684 -0.135 1.00 0.00 39 ASP A CA 11
ATOM 7602 C C . ASP A 1 39 ? 6.375 -2.359 0.393 1.00 0.00 39 ASP A C 11
ATOM 7603 O O . ASP A 1 39 ? 5.998 -2.814 1.476 1.00 0.00 39 ASP A O 11
ATOM 7612 N N . CYS A 1 40 ? 5.649 -1.596 -0.356 1.00 0.00 40 CYS A N 11
ATOM 7613 C CA . CYS A 1 40 ? 4.345 -1.158 0.026 1.00 0.00 40 CYS A CA 11
ATOM 7614 C C . CYS A 1 40 ? 3.307 -2.093 -0.555 1.00 0.00 40 CYS A C 11
ATOM 7615 O O . CYS A 1 40 ? 3.125 -2.174 -1.769 1.00 0.00 40 CYS A O 11
ATOM 7622 N N . TYR A 1 41 ? 2.681 -2.826 0.300 1.00 0.00 41 TYR A N 11
ATOM 7623 C CA . TYR A 1 41 ? 1.650 -3.728 -0.078 1.00 0.00 41 TYR A CA 11
ATOM 7624 C C . TYR A 1 41 ? 0.322 -3.089 0.223 1.00 0.00 41 TYR A C 11
ATOM 7625 O O . TYR A 1 41 ? -0.017 -2.836 1.386 1.00 0.00 41 TYR A O 11
ATOM 7643 N N . CYS A 1 42 ? -0.390 -2.772 -0.807 1.00 0.00 42 CYS A N 11
ATOM 7644 C CA . CYS A 1 42 ? -1.674 -2.143 -0.675 1.00 0.00 42 CYS A CA 11
ATOM 7645 C C . CYS A 1 42 ? -2.757 -3.176 -0.521 1.00 0.00 42 CYS A C 11
ATOM 7646 O O . CYS A 1 42 ? -2.825 -4.136 -1.293 1.00 0.00 42 CYS A O 11
ATOM 7653 N N . TYR A 1 43 ? -3.588 -2.995 0.464 1.00 0.00 43 TYR A N 11
ATOM 7654 C CA . TYR A 1 43 ? -4.646 -3.916 0.732 1.00 0.00 43 TYR A CA 11
ATOM 7655 C C . TYR A 1 43 ? -5.969 -3.350 0.312 1.00 0.00 43 TYR A C 11
ATOM 7656 O O . TYR A 1 43 ? -6.326 -2.209 0.661 1.00 0.00 43 TYR A O 11
ATOM 7674 N N . TYR A 1 44 ? -6.658 -4.121 -0.461 1.00 0.00 44 TYR A N 11
ATOM 7675 C CA . TYR A 1 44 ? -7.958 -3.786 -0.966 1.00 0.00 44 TYR A CA 11
ATOM 7676 C C . TYR A 1 44 ? -8.883 -4.907 -0.532 1.00 0.00 44 TYR A C 11
ATOM 7677 O O . TYR A 1 44 ? -8.418 -5.872 0.063 1.00 0.00 44 TYR A O 11
ATOM 7695 N N . HIS A 1 45 ? -10.150 -4.783 -0.761 1.00 0.00 45 HIS A N 11
ATOM 7696 C CA . HIS A 1 45 ? -11.054 -5.891 -0.507 1.00 0.00 45 HIS A CA 11
ATOM 7697 C C . HIS A 1 45 ? -11.546 -6.456 -1.827 1.00 0.00 45 HIS A C 11
ATOM 7698 O O . HIS A 1 45 ? -11.558 -5.751 -2.855 1.00 0.00 45 HIS A O 11
ATOM 7712 N N . CYS A 1 46 ? -11.882 -7.710 -1.821 1.00 0.00 46 CYS A N 11
ATOM 7713 C CA . CYS A 1 46 ? -12.507 -8.320 -2.954 1.00 0.00 46 CYS A CA 11
ATOM 7714 C C . CYS A 1 46 ? -13.951 -8.643 -2.578 1.00 0.00 46 CYS A C 11
ATOM 7715 O O . CYS A 1 46 ? -14.259 -9.824 -2.250 1.00 0.00 46 CYS A O 11
ATOM 7723 N N . ALA A 1 1 ? -10.522 -10.257 7.845 1.00 0.00 1 ALA A N 12
ATOM 7724 C CA . ALA A 1 1 ? -11.202 -10.069 6.576 1.00 0.00 1 ALA A CA 12
ATOM 7725 C C . ALA A 1 1 ? -10.212 -10.324 5.469 1.00 0.00 1 ALA A C 12
ATOM 7726 O O . ALA A 1 1 ? -8.995 -10.259 5.695 1.00 0.00 1 ALA A O 12
ATOM 7733 N N . LYS A 1 2 ? -10.697 -10.623 4.291 1.00 0.00 2 LYS A N 12
ATOM 7734 C CA . LYS A 1 2 ? -9.831 -10.923 3.187 1.00 0.00 2 LYS A CA 12
ATOM 7735 C C . LYS A 1 2 ? -9.355 -9.653 2.518 1.00 0.00 2 LYS A C 12
ATOM 7736 O O . LYS A 1 2 ? -9.994 -9.126 1.594 1.00 0.00 2 LYS A O 12
ATOM 7755 N N . HIS A 1 3 ? -8.294 -9.118 3.045 1.00 0.00 3 HIS A N 12
ATOM 7756 C CA . HIS A 1 3 ? -7.691 -7.954 2.488 1.00 0.00 3 HIS A CA 12
ATOM 7757 C C . HIS A 1 3 ? -6.697 -8.363 1.452 1.00 0.00 3 HIS A C 12
ATOM 7758 O O . HIS A 1 3 ? -5.680 -9.010 1.750 1.00 0.00 3 HIS A O 12
ATOM 7772 N N . CYS A 1 4 ? -7.000 -8.013 0.260 1.00 0.00 4 CYS A N 12
ATOM 7773 C CA . CYS A 1 4 ? -6.224 -8.344 -0.874 1.00 0.00 4 CYS A CA 12
ATOM 7774 C C . CYS A 1 4 ? -5.088 -7.353 -1.019 1.00 0.00 4 CYS A C 12
ATOM 7775 O O . CYS A 1 4 ? -5.311 -6.171 -1.318 1.00 0.00 4 CYS A O 12
ATOM 7782 N N . GLY A 1 5 ? -3.897 -7.815 -0.743 1.00 0.00 5 GLY A N 12
ATOM 7783 C CA . GLY A 1 5 ? -2.741 -6.987 -0.840 1.00 0.00 5 GLY A CA 12
ATOM 7784 C C . GLY A 1 5 ? -2.189 -6.992 -2.224 1.00 0.00 5 GLY A C 12
ATOM 7785 O O . GLY A 1 5 ? -1.885 -8.050 -2.777 1.00 0.00 5 GLY A O 12
ATOM 7789 N N . LYS A 1 6 ? -2.107 -5.843 -2.805 1.00 0.00 6 LYS A N 12
ATOM 7790 C CA . LYS A 1 6 ? -1.565 -5.693 -4.115 1.00 0.00 6 LYS A CA 12
ATOM 7791 C C . LYS A 1 6 ? -0.070 -5.561 -4.013 1.00 0.00 6 LYS A C 12
ATOM 7792 O O . LYS A 1 6 ? 0.445 -4.778 -3.203 1.00 0.00 6 LYS A O 12
ATOM 7811 N N . HIS A 1 7 ? 0.602 -6.351 -4.801 1.00 0.00 7 HIS A N 12
ATOM 7812 C CA . HIS A 1 7 ? 2.027 -6.469 -4.782 1.00 0.00 7 HIS A CA 12
ATOM 7813 C C . HIS A 1 7 ? 2.705 -5.226 -5.320 1.00 0.00 7 HIS A C 12
ATOM 7814 O O . HIS A 1 7 ? 2.115 -4.449 -6.089 1.00 0.00 7 HIS A O 12
ATOM 7828 N N . SER A 1 8 ? 3.928 -5.055 -4.934 1.00 0.00 8 SER A N 12
ATOM 7829 C CA . SER A 1 8 ? 4.682 -3.927 -5.317 1.00 0.00 8 SER A CA 12
ATOM 7830 C C . SER A 1 8 ? 5.625 -4.337 -6.444 1.00 0.00 8 SER A C 12
ATOM 7831 O O . SER A 1 8 ? 6.524 -5.165 -6.256 1.00 0.00 8 SER A O 12
ATOM 7839 N N . LYS A 1 9 ? 5.371 -3.823 -7.615 1.00 0.00 9 LYS A N 12
ATOM 7840 C CA . LYS A 1 9 ? 6.161 -4.133 -8.790 1.00 0.00 9 LYS A CA 12
ATOM 7841 C C . LYS A 1 9 ? 6.583 -2.860 -9.518 1.00 0.00 9 LYS A C 12
ATOM 7842 O O . LYS A 1 9 ? 7.240 -2.909 -10.556 1.00 0.00 9 LYS A O 12
ATOM 7861 N N . SER A 1 10 ? 6.164 -1.721 -9.005 1.00 0.00 10 SER A N 12
ATOM 7862 C CA . SER A 1 10 ? 6.503 -0.450 -9.603 1.00 0.00 10 SER A CA 12
ATOM 7863 C C . SER A 1 10 ? 6.615 0.651 -8.539 1.00 0.00 10 SER A C 12
ATOM 7864 O O . SER A 1 10 ? 6.615 1.843 -8.859 1.00 0.00 10 SER A O 12
ATOM 7872 N N . TRP A 1 11 ? 6.743 0.262 -7.286 1.00 0.00 11 TRP A N 12
ATOM 7873 C CA . TRP A 1 11 ? 6.850 1.244 -6.226 1.00 0.00 11 TRP A CA 12
ATOM 7874 C C . TRP A 1 11 ? 8.207 1.147 -5.582 1.00 0.00 11 TRP A C 12
ATOM 7875 O O . TRP A 1 11 ? 8.602 0.081 -5.095 1.00 0.00 11 TRP A O 12
ATOM 7896 N N . ASN A 1 12 ? 8.916 2.240 -5.570 1.00 0.00 12 ASN A N 12
ATOM 7897 C CA . ASN A 1 12 ? 10.277 2.275 -5.058 1.00 0.00 12 ASN A CA 12
ATOM 7898 C C . ASN A 1 12 ? 10.442 3.430 -4.090 1.00 0.00 12 ASN A C 12
ATOM 7899 O O . ASN A 1 12 ? 9.505 4.219 -3.890 1.00 0.00 12 ASN A O 12
ATOM 7910 N N . GLY A 1 13 ? 11.604 3.530 -3.493 1.00 0.00 13 GLY A N 12
ATOM 7911 C CA . GLY A 1 13 ? 11.868 4.573 -2.549 1.00 0.00 13 GLY A CA 12
ATOM 7912 C C . GLY A 1 13 ? 11.837 4.036 -1.148 1.00 0.00 13 GLY A C 12
ATOM 7913 O O . GLY A 1 13 ? 11.794 2.811 -0.952 1.00 0.00 13 GLY A O 12
ATOM 7917 N N . LYS A 1 14 ? 11.853 4.909 -0.184 1.00 0.00 14 LYS A N 12
ATOM 7918 C CA . LYS A 1 14 ? 11.798 4.495 1.195 1.00 0.00 14 LYS A CA 12
ATOM 7919 C C . LYS A 1 14 ? 10.366 4.258 1.567 1.00 0.00 14 LYS A C 12
ATOM 7920 O O . LYS A 1 14 ? 9.498 5.070 1.272 1.00 0.00 14 LYS A O 12
ATOM 7939 N N . CYS A 1 15 ? 10.120 3.161 2.174 1.00 0.00 15 CYS A N 12
ATOM 7940 C CA . CYS A 1 15 ? 8.801 2.818 2.578 1.00 0.00 15 CYS A CA 12
ATOM 7941 C C . CYS A 1 15 ? 8.487 3.425 3.926 1.00 0.00 15 CYS A C 12
ATOM 7942 O O . CYS A 1 15 ? 9.202 3.199 4.918 1.00 0.00 15 CYS A O 12
ATOM 7949 N N . PHE A 1 16 ? 7.483 4.245 3.938 1.00 0.00 16 PHE A N 12
ATOM 7950 C CA . PHE A 1 16 ? 6.952 4.808 5.136 1.00 0.00 16 PHE A CA 12
ATOM 7951 C C . PHE A 1 16 ? 5.560 4.251 5.298 1.00 0.00 16 PHE A C 12
ATOM 7952 O O . PHE A 1 16 ? 4.786 4.247 4.352 1.00 0.00 16 PHE A O 12
ATOM 7969 N N . HIS A 1 17 ? 5.248 3.789 6.471 1.00 0.00 17 HIS A N 12
ATOM 7970 C CA . HIS A 1 17 ? 3.994 3.101 6.742 1.00 0.00 17 HIS A CA 12
ATOM 7971 C C . HIS A 1 17 ? 2.779 4.024 6.528 1.00 0.00 17 HIS A C 12
ATOM 7972 O O . HIS A 1 17 ? 1.826 3.668 5.813 1.00 0.00 17 HIS A O 12
ATOM 7986 N N . LYS A 1 18 ? 2.846 5.209 7.089 1.00 0.00 18 LYS A N 12
ATOM 7987 C CA . LYS A 1 18 ? 1.769 6.169 6.989 1.00 0.00 18 LYS A CA 12
ATOM 7988 C C . LYS A 1 18 ? 1.652 6.686 5.563 1.00 0.00 18 LYS A C 12
ATOM 7989 O O . LYS A 1 18 ? 0.549 6.848 5.038 1.00 0.00 18 LYS A O 12
ATOM 8008 N N . LYS A 1 19 ? 2.786 6.902 4.922 1.00 0.00 19 LYS A N 12
ATOM 8009 C CA . LYS A 1 19 ? 2.775 7.396 3.562 1.00 0.00 19 LYS A CA 12
ATOM 8010 C C . LYS A 1 19 ? 2.307 6.325 2.611 1.00 0.00 19 LYS A C 12
ATOM 8011 O O . LYS A 1 19 ? 1.651 6.624 1.644 1.00 0.00 19 LYS A O 12
ATOM 8030 N N . CYS A 1 20 ? 2.629 5.077 2.915 1.00 0.00 20 CYS A N 12
ATOM 8031 C CA . CYS A 1 20 ? 2.142 3.945 2.142 1.00 0.00 20 CYS A CA 12
ATOM 8032 C C . CYS A 1 20 ? 0.622 3.905 2.229 1.00 0.00 20 CYS A C 12
ATOM 8033 O O . CYS A 1 20 ? -0.066 3.731 1.217 1.00 0.00 20 CYS A O 12
ATOM 8040 N N . ASN A 1 21 ? 0.099 4.128 3.436 1.00 0.00 21 ASN A N 12
ATOM 8041 C CA . ASN A 1 21 ? -1.341 4.199 3.646 1.00 0.00 21 ASN A CA 12
ATOM 8042 C C . ASN A 1 21 ? -1.963 5.287 2.765 1.00 0.00 21 ASN A C 12
ATOM 8043 O O . ASN A 1 21 ? -2.895 5.016 2.008 1.00 0.00 21 ASN A O 12
ATOM 8054 N N . HIS A 1 22 ? -1.404 6.496 2.827 1.00 0.00 22 HIS A N 12
ATOM 8055 C CA . HIS A 1 22 ? -1.901 7.620 2.021 1.00 0.00 22 HIS A CA 12
ATOM 8056 C C . HIS A 1 22 ? -1.717 7.377 0.528 1.00 0.00 22 HIS A C 12
ATOM 8057 O O . HIS A 1 22 ? -2.593 7.711 -0.265 1.00 0.00 22 HIS A O 12
ATOM 8071 N N . TRP A 1 23 ? -0.587 6.790 0.162 1.00 0.00 23 TRP A N 12
ATOM 8072 C CA . TRP A 1 23 ? -0.273 6.456 -1.221 1.00 0.00 23 TRP A CA 12
ATOM 8073 C C . TRP A 1 23 ? -1.336 5.561 -1.796 1.00 0.00 23 TRP A C 12
ATOM 8074 O O . TRP A 1 23 ? -1.976 5.912 -2.764 1.00 0.00 23 TRP A O 12
ATOM 8095 N N . CYS A 1 24 ? -1.552 4.436 -1.161 1.00 0.00 24 CYS A N 12
ATOM 8096 C CA . CYS A 1 24 ? -2.535 3.467 -1.602 1.00 0.00 24 CYS A CA 12
ATOM 8097 C C . CYS A 1 24 ? -3.948 4.056 -1.588 1.00 0.00 24 CYS A C 12
ATOM 8098 O O . CYS A 1 24 ? -4.765 3.798 -2.499 1.00 0.00 24 CYS A O 12
ATOM 8105 N N . MET A 1 25 ? -4.215 4.869 -0.577 1.00 0.00 25 MET A N 12
ATOM 8106 C CA . MET A 1 25 ? -5.488 5.556 -0.409 1.00 0.00 25 MET A CA 12
ATOM 8107 C C . MET A 1 25 ? -5.754 6.475 -1.600 1.00 0.00 25 MET A C 12
ATOM 8108 O O . MET A 1 25 ? -6.848 6.510 -2.139 1.00 0.00 25 MET A O 12
ATOM 8122 N N . GLU A 1 26 ? -4.733 7.178 -2.016 1.00 0.00 26 GLU A N 12
ATOM 8123 C CA . GLU A 1 26 ? -4.838 8.094 -3.121 1.00 0.00 26 GLU A CA 12
ATOM 8124 C C . GLU A 1 26 ? -4.813 7.335 -4.457 1.00 0.00 26 GLU A C 12
ATOM 8125 O O . GLU A 1 26 ? -5.636 7.581 -5.346 1.00 0.00 26 GLU A O 12
ATOM 8137 N N . LYS A 1 27 ? -3.885 6.399 -4.564 1.00 0.00 27 LYS A N 12
ATOM 8138 C CA . LYS A 1 27 ? -3.628 5.634 -5.780 1.00 0.00 27 LYS A CA 12
ATOM 8139 C C . LYS A 1 27 ? -4.872 4.886 -6.261 1.00 0.00 27 LYS A C 12
ATOM 8140 O O . LYS A 1 27 ? -5.332 5.094 -7.395 1.00 0.00 27 LYS A O 12
ATOM 8159 N N . GLU A 1 28 ? -5.428 4.033 -5.414 1.00 0.00 28 GLU A N 12
ATOM 8160 C CA . GLU A 1 28 ? -6.563 3.212 -5.832 1.00 0.00 28 GLU A CA 12
ATOM 8161 C C . GLU A 1 28 ? -7.642 3.126 -4.783 1.00 0.00 28 GLU A C 12
ATOM 8162 O O . GLU A 1 28 ? -8.525 2.279 -4.883 1.00 0.00 28 GLU A O 12
ATOM 8174 N N . ASP A 1 29 ? -7.603 4.028 -3.821 1.00 0.00 29 ASP A N 12
ATOM 8175 C CA . ASP A 1 29 ? -8.542 4.027 -2.689 1.00 0.00 29 ASP A CA 12
ATOM 8176 C C . ASP A 1 29 ? -8.485 2.693 -1.958 1.00 0.00 29 ASP A C 12
ATOM 8177 O O . ASP A 1 29 ? -9.347 1.817 -2.106 1.00 0.00 29 ASP A O 12
ATOM 8186 N N . ALA A 1 30 ? -7.405 2.502 -1.268 1.00 0.00 30 ALA A N 12
ATOM 8187 C CA . ALA A 1 30 ? -7.182 1.301 -0.523 1.00 0.00 30 ALA A CA 12
ATOM 8188 C C . ALA A 1 30 ? -7.519 1.552 0.912 1.00 0.00 30 ALA A C 12
ATOM 8189 O O . ALA A 1 30 ? -7.507 2.709 1.353 1.00 0.00 30 ALA A O 12
ATOM 8196 N N . LYS A 1 31 ? -7.806 0.505 1.651 1.00 0.00 31 LYS A N 12
ATOM 8197 C CA . LYS A 1 31 ? -8.175 0.689 3.047 1.00 0.00 31 LYS A CA 12
ATOM 8198 C C . LYS A 1 31 ? -6.969 1.037 3.868 1.00 0.00 31 LYS A C 12
ATOM 8199 O O . LYS A 1 31 ? -7.045 1.856 4.777 1.00 0.00 31 LYS A O 12
ATOM 8218 N N . TYR A 1 32 ? -5.853 0.440 3.522 1.00 0.00 32 TYR A N 12
ATOM 8219 C CA . TYR A 1 32 ? -4.605 0.714 4.176 1.00 0.00 32 TYR A CA 12
ATOM 8220 C C . TYR A 1 32 ? -3.456 0.268 3.304 1.00 0.00 32 TYR A C 12
ATOM 8221 O O . TYR A 1 32 ? -3.654 -0.460 2.311 1.00 0.00 32 TYR A O 12
ATOM 8239 N N . GLY A 1 33 ? -2.289 0.721 3.647 1.00 0.00 33 GLY A N 12
ATOM 8240 C CA . GLY A 1 33 ? -1.095 0.332 2.978 1.00 0.00 33 GLY A CA 12
ATOM 8241 C C . GLY A 1 33 ? -0.150 -0.229 3.985 1.00 0.00 33 GLY A C 12
ATOM 8242 O O . GLY A 1 33 ? 0.123 0.412 5.008 1.00 0.00 33 GLY A O 12
ATOM 8246 N N . SER A 1 34 ? 0.307 -1.405 3.744 1.00 0.00 34 SER A N 12
ATOM 8247 C CA . SER A 1 34 ? 1.166 -2.083 4.655 1.00 0.00 34 SER A CA 12
ATOM 8248 C C . SER A 1 34 ? 2.583 -2.023 4.138 1.00 0.00 34 SER A C 12
ATOM 8249 O O . SER A 1 34 ? 2.817 -2.086 2.926 1.00 0.00 34 SER A O 12
ATOM 8257 N N . CYS A 1 35 ? 3.517 -1.888 5.031 1.00 0.00 35 CYS A N 12
ATOM 8258 C CA . CYS A 1 35 ? 4.885 -1.839 4.648 1.00 0.00 35 CYS A CA 12
ATOM 8259 C C . CYS A 1 35 ? 5.492 -3.195 4.937 1.00 0.00 35 CYS A C 12
ATOM 8260 O O . CYS A 1 35 ? 5.725 -3.556 6.094 1.00 0.00 35 CYS A O 12
ATOM 8267 N N . SER A 1 36 ? 5.680 -3.961 3.904 1.00 0.00 36 SER A N 12
ATOM 8268 C CA . SER A 1 36 ? 6.196 -5.290 4.021 1.00 0.00 36 SER A CA 12
ATOM 8269 C C . SER A 1 36 ? 7.637 -5.311 3.559 1.00 0.00 36 SER A C 12
ATOM 8270 O O . SER A 1 36 ? 7.919 -5.077 2.374 1.00 0.00 36 SER A O 12
ATOM 8278 N N . HIS A 1 37 ? 8.545 -5.499 4.519 1.00 0.00 37 HIS A N 12
ATOM 8279 C CA . HIS A 1 37 ? 9.988 -5.629 4.273 1.00 0.00 37 HIS A CA 12
ATOM 8280 C C . HIS A 1 37 ? 10.570 -4.422 3.557 1.00 0.00 37 HIS A C 12
ATOM 8281 O O . HIS A 1 37 ? 11.600 -4.521 2.885 1.00 0.00 37 HIS A O 12
ATOM 8295 N N . GLY A 1 38 ? 9.950 -3.283 3.738 1.00 0.00 38 GLY A N 12
ATOM 8296 C CA . GLY A 1 38 ? 10.434 -2.091 3.114 1.00 0.00 38 GLY A CA 12
ATOM 8297 C C . GLY A 1 38 ? 9.759 -1.794 1.797 1.00 0.00 38 GLY A C 12
ATOM 8298 O O . GLY A 1 38 ? 10.290 -1.022 0.992 1.00 0.00 38 GLY A O 12
ATOM 8302 N N . ASP A 1 39 ? 8.622 -2.409 1.548 1.00 0.00 39 ASP A N 12
ATOM 8303 C CA . ASP A 1 39 ? 7.845 -2.114 0.347 1.00 0.00 39 ASP A CA 12
ATOM 8304 C C . ASP A 1 39 ? 6.423 -1.815 0.677 1.00 0.00 39 ASP A C 12
ATOM 8305 O O . ASP A 1 39 ? 5.871 -2.360 1.640 1.00 0.00 39 ASP A O 12
ATOM 8314 N N . CYS A 1 40 ? 5.829 -0.977 -0.123 1.00 0.00 40 CYS A N 12
ATOM 8315 C CA . CYS A 1 40 ? 4.470 -0.548 0.068 1.00 0.00 40 CYS A CA 12
ATOM 8316 C C . CYS A 1 40 ? 3.523 -1.516 -0.632 1.00 0.00 40 CYS A C 12
ATOM 8317 O O . CYS A 1 40 ? 3.682 -1.804 -1.823 1.00 0.00 40 CYS A O 12
ATOM 8324 N N . TYR A 1 41 ? 2.599 -2.057 0.122 1.00 0.00 41 TYR A N 12
ATOM 8325 C CA . TYR A 1 41 ? 1.599 -2.971 -0.381 1.00 0.00 41 TYR A CA 12
ATOM 8326 C C . TYR A 1 41 ? 0.218 -2.413 -0.077 1.00 0.00 41 TYR A C 12
ATOM 8327 O O . TYR A 1 41 ? -0.111 -2.147 1.089 1.00 0.00 41 TYR A O 12
ATOM 8345 N N . CYS A 1 42 ? -0.575 -2.248 -1.099 1.00 0.00 42 CYS A N 12
ATOM 8346 C CA . CYS A 1 42 ? -1.897 -1.653 -0.971 1.00 0.00 42 CYS A CA 12
ATOM 8347 C C . CYS A 1 42 ? -2.952 -2.718 -0.728 1.00 0.00 42 CYS A C 12
ATOM 8348 O O . CYS A 1 42 ? -3.057 -3.672 -1.492 1.00 0.00 42 CYS A O 12
ATOM 8355 N N . TYR A 1 43 ? -3.726 -2.571 0.336 1.00 0.00 43 TYR A N 12
ATOM 8356 C CA . TYR A 1 43 ? -4.728 -3.565 0.674 1.00 0.00 43 TYR A CA 12
ATOM 8357 C C . TYR A 1 43 ? -6.141 -3.116 0.371 1.00 0.00 43 TYR A C 12
ATOM 8358 O O . TYR A 1 43 ? -6.614 -2.052 0.840 1.00 0.00 43 TYR A O 12
ATOM 8376 N N . TYR A 1 44 ? -6.796 -3.918 -0.424 1.00 0.00 44 TYR A N 12
ATOM 8377 C CA . TYR A 1 44 ? -8.155 -3.692 -0.838 1.00 0.00 44 TYR A CA 12
ATOM 8378 C C . TYR A 1 44 ? -8.969 -4.853 -0.342 1.00 0.00 44 TYR A C 12
ATOM 8379 O O . TYR A 1 44 ? -8.547 -5.988 -0.458 1.00 0.00 44 TYR A O 12
ATOM 8397 N N . HIS A 1 45 ? -10.094 -4.598 0.214 1.00 0.00 45 HIS A N 12
ATOM 8398 C CA . HIS A 1 45 ? -10.936 -5.668 0.672 1.00 0.00 45 HIS A CA 12
ATOM 8399 C C . HIS A 1 45 ? -11.755 -6.154 -0.510 1.00 0.00 45 HIS A C 12
ATOM 8400 O O . HIS A 1 45 ? -12.535 -5.391 -1.082 1.00 0.00 45 HIS A O 12
ATOM 8414 N N . CYS A 1 46 ? -11.515 -7.375 -0.922 1.00 0.00 46 CYS A N 12
ATOM 8415 C CA . CYS A 1 46 ? -12.234 -7.938 -2.031 1.00 0.00 46 CYS A CA 12
ATOM 8416 C C . CYS A 1 46 ? -13.634 -8.356 -1.593 1.00 0.00 46 CYS A C 12
ATOM 8417 O O . CYS A 1 46 ? -13.795 -9.486 -1.082 1.00 0.00 46 CYS A O 12
ATOM 8425 N N . ALA A 1 1 ? -10.073 -12.547 8.311 1.00 0.00 1 ALA A N 13
ATOM 8426 C CA . ALA A 1 1 ? -10.767 -11.461 7.643 1.00 0.00 1 ALA A CA 13
ATOM 8427 C C . ALA A 1 1 ? -10.248 -11.328 6.230 1.00 0.00 1 ALA A C 13
ATOM 8428 O O . ALA A 1 1 ? -9.085 -11.655 5.953 1.00 0.00 1 ALA A O 13
ATOM 8435 N N . LYS A 1 2 ? -11.086 -10.860 5.331 1.00 0.00 2 LYS A N 13
ATOM 8436 C CA . LYS A 1 2 ? -10.694 -10.722 3.950 1.00 0.00 2 LYS A CA 13
ATOM 8437 C C . LYS A 1 2 ? -9.990 -9.388 3.668 1.00 0.00 2 LYS A C 13
ATOM 8438 O O . LYS A 1 2 ? -10.621 -8.348 3.492 1.00 0.00 2 LYS A O 13
ATOM 8457 N N . HIS A 1 3 ? -8.682 -9.426 3.713 1.00 0.00 3 HIS A N 13
ATOM 8458 C CA . HIS A 1 3 ? -7.842 -8.289 3.371 1.00 0.00 3 HIS A CA 13
ATOM 8459 C C . HIS A 1 3 ? -7.054 -8.710 2.164 1.00 0.00 3 HIS A C 13
ATOM 8460 O O . HIS A 1 3 ? -6.629 -9.857 2.087 1.00 0.00 3 HIS A O 13
ATOM 8474 N N . CYS A 1 4 ? -6.893 -7.852 1.213 1.00 0.00 4 CYS A N 13
ATOM 8475 C CA . CYS A 1 4 ? -6.267 -8.256 -0.020 1.00 0.00 4 CYS A CA 13
ATOM 8476 C C . CYS A 1 4 ? -4.984 -7.511 -0.279 1.00 0.00 4 CYS A C 13
ATOM 8477 O O . CYS A 1 4 ? -4.979 -6.391 -0.784 1.00 0.00 4 CYS A O 13
ATOM 8484 N N . GLY A 1 5 ? -3.911 -8.125 0.110 1.00 0.00 5 GLY A N 13
ATOM 8485 C CA . GLY A 1 5 ? -2.609 -7.568 -0.085 1.00 0.00 5 GLY A CA 13
ATOM 8486 C C . GLY A 1 5 ? -2.047 -7.999 -1.397 1.00 0.00 5 GLY A C 13
ATOM 8487 O O . GLY A 1 5 ? -1.668 -9.167 -1.571 1.00 0.00 5 GLY A O 13
ATOM 8491 N N . LYS A 1 6 ? -2.018 -7.099 -2.323 1.00 0.00 6 LYS A N 13
ATOM 8492 C CA . LYS A 1 6 ? -1.526 -7.384 -3.644 1.00 0.00 6 LYS A CA 13
ATOM 8493 C C . LYS A 1 6 ? -0.111 -6.893 -3.756 1.00 0.00 6 LYS A C 13
ATOM 8494 O O . LYS A 1 6 ? 0.331 -6.065 -2.936 1.00 0.00 6 LYS A O 13
ATOM 8513 N N . HIS A 1 7 ? 0.608 -7.388 -4.746 1.00 0.00 7 HIS A N 13
ATOM 8514 C CA . HIS A 1 7 ? 1.918 -6.865 -5.022 1.00 0.00 7 HIS A CA 13
ATOM 8515 C C . HIS A 1 7 ? 1.672 -5.471 -5.550 1.00 0.00 7 HIS A C 13
ATOM 8516 O O . HIS A 1 7 ? 0.844 -5.284 -6.446 1.00 0.00 7 HIS A O 13
ATOM 8530 N N . SER A 1 8 ? 2.311 -4.516 -4.991 1.00 0.00 8 SER A N 13
ATOM 8531 C CA . SER A 1 8 ? 1.987 -3.168 -5.291 1.00 0.00 8 SER A CA 13
ATOM 8532 C C . SER A 1 8 ? 2.782 -2.616 -6.465 1.00 0.00 8 SER A C 13
ATOM 8533 O O . SER A 1 8 ? 3.997 -2.815 -6.573 1.00 0.00 8 SER A O 13
ATOM 8541 N N . LYS A 1 9 ? 2.071 -1.931 -7.353 1.00 0.00 9 LYS A N 13
ATOM 8542 C CA . LYS A 1 9 ? 2.671 -1.308 -8.523 1.00 0.00 9 LYS A CA 13
ATOM 8543 C C . LYS A 1 9 ? 3.302 0.002 -8.097 1.00 0.00 9 LYS A C 13
ATOM 8544 O O . LYS A 1 9 ? 4.118 0.588 -8.806 1.00 0.00 9 LYS A O 13
ATOM 8563 N N . SER A 1 10 ? 2.894 0.467 -6.946 1.00 0.00 10 SER A N 13
ATOM 8564 C CA . SER A 1 10 ? 3.388 1.689 -6.397 1.00 0.00 10 SER A CA 13
ATOM 8565 C C . SER A 1 10 ? 4.705 1.419 -5.652 1.00 0.00 10 SER A C 13
ATOM 8566 O O . SER A 1 10 ? 4.727 1.258 -4.423 1.00 0.00 10 SER A O 13
ATOM 8574 N N . TRP A 1 11 ? 5.779 1.284 -6.416 1.00 0.00 11 TRP A N 13
ATOM 8575 C CA . TRP A 1 11 ? 7.076 0.992 -5.844 1.00 0.00 11 TRP A CA 13
ATOM 8576 C C . TRP A 1 11 ? 7.661 2.182 -5.102 1.00 0.00 11 TRP A C 13
ATOM 8577 O O . TRP A 1 11 ? 7.546 3.346 -5.536 1.00 0.00 11 TRP A O 13
ATOM 8598 N N . ASN A 1 12 ? 8.277 1.880 -4.002 1.00 0.00 12 ASN A N 13
ATOM 8599 C CA . ASN A 1 12 ? 8.807 2.868 -3.091 1.00 0.00 12 ASN A CA 13
ATOM 8600 C C . ASN A 1 12 ? 10.311 2.954 -3.188 1.00 0.00 12 ASN A C 13
ATOM 8601 O O . ASN A 1 12 ? 10.977 1.968 -3.518 1.00 0.00 12 ASN A O 13
ATOM 8612 N N . GLY A 1 13 ? 10.838 4.135 -2.941 1.00 0.00 13 GLY A N 13
ATOM 8613 C CA . GLY A 1 13 ? 12.268 4.306 -2.839 1.00 0.00 13 GLY A CA 13
ATOM 8614 C C . GLY A 1 13 ? 12.683 3.961 -1.434 1.00 0.00 13 GLY A C 13
ATOM 8615 O O . GLY A 1 13 ? 13.645 3.247 -1.207 1.00 0.00 13 GLY A O 13
ATOM 8619 N N . LYS A 1 14 ? 11.936 4.482 -0.491 1.00 0.00 14 LYS A N 13
ATOM 8620 C CA . LYS A 1 14 ? 12.061 4.147 0.889 1.00 0.00 14 LYS A CA 13
ATOM 8621 C C . LYS A 1 14 ? 10.655 3.861 1.383 1.00 0.00 14 LYS A C 13
ATOM 8622 O O . LYS A 1 14 ? 9.707 4.549 0.988 1.00 0.00 14 LYS A O 13
ATOM 8641 N N . CYS A 1 15 ? 10.496 2.850 2.168 1.00 0.00 15 CYS A N 13
ATOM 8642 C CA . CYS A 1 15 ? 9.187 2.433 2.588 1.00 0.00 15 CYS A CA 13
ATOM 8643 C C . CYS A 1 15 ? 8.736 3.103 3.872 1.00 0.00 15 CYS A C 13
ATOM 8644 O O . CYS A 1 15 ? 9.244 2.822 4.961 1.00 0.00 15 CYS A O 13
ATOM 8651 N N . PHE A 1 16 ? 7.809 4.002 3.740 1.00 0.00 16 PHE A N 13
ATOM 8652 C CA . PHE A 1 16 ? 7.164 4.596 4.876 1.00 0.00 16 PHE A CA 13
ATOM 8653 C C . PHE A 1 16 ? 5.756 4.098 4.889 1.00 0.00 16 PHE A C 13
ATOM 8654 O O . PHE A 1 16 ? 5.030 4.290 3.909 1.00 0.00 16 PHE A O 13
ATOM 8671 N N . HIS A 1 17 ? 5.374 3.429 5.956 1.00 0.00 17 HIS A N 13
ATOM 8672 C CA . HIS A 1 17 ? 4.039 2.845 6.066 1.00 0.00 17 HIS A CA 13
ATOM 8673 C C . HIS A 1 17 ? 2.942 3.901 5.898 1.00 0.00 17 HIS A C 13
ATOM 8674 O O . HIS A 1 17 ? 1.955 3.661 5.215 1.00 0.00 17 HIS A O 13
ATOM 8688 N N . LYS A 1 18 ? 3.162 5.083 6.472 1.00 0.00 18 LYS A N 13
ATOM 8689 C CA . LYS A 1 18 ? 2.217 6.181 6.372 1.00 0.00 18 LYS A CA 13
ATOM 8690 C C . LYS A 1 18 ? 2.083 6.641 4.927 1.00 0.00 18 LYS A C 13
ATOM 8691 O O . LYS A 1 18 ? 0.978 6.792 4.418 1.00 0.00 18 LYS A O 13
ATOM 8710 N N . LYS A 1 19 ? 3.208 6.824 4.261 1.00 0.00 19 LYS A N 13
ATOM 8711 C CA . LYS A 1 19 ? 3.205 7.275 2.876 1.00 0.00 19 LYS A CA 13
ATOM 8712 C C . LYS A 1 19 ? 2.591 6.231 1.972 1.00 0.00 19 LYS A C 13
ATOM 8713 O O . LYS A 1 19 ? 1.810 6.563 1.100 1.00 0.00 19 LYS A O 13
ATOM 8732 N N . CYS A 1 20 ? 2.923 4.974 2.218 1.00 0.00 20 CYS A N 13
ATOM 8733 C CA . CYS A 1 20 ? 2.364 3.852 1.476 1.00 0.00 20 CYS A CA 13
ATOM 8734 C C . CYS A 1 20 ? 0.840 3.863 1.619 1.00 0.00 20 CYS A C 13
ATOM 8735 O O . CYS A 1 20 ? 0.099 3.779 0.626 1.00 0.00 20 CYS A O 13
ATOM 8742 N N . ASN A 1 21 ? 0.386 4.037 2.857 1.00 0.00 21 ASN A N 13
ATOM 8743 C CA . ASN A 1 21 ? -1.027 4.120 3.188 1.00 0.00 21 ASN A CA 13
ATOM 8744 C C . ASN A 1 21 ? -1.711 5.238 2.428 1.00 0.00 21 ASN A C 13
ATOM 8745 O O . ASN A 1 21 ? -2.615 4.976 1.626 1.00 0.00 21 ASN A O 13
ATOM 8756 N N . HIS A 1 22 ? -1.266 6.453 2.655 1.00 0.00 22 HIS A N 13
ATOM 8757 C CA . HIS A 1 22 ? -1.868 7.629 2.042 1.00 0.00 22 HIS A CA 13
ATOM 8758 C C . HIS A 1 22 ? -1.812 7.599 0.535 1.00 0.00 22 HIS A C 13
ATOM 8759 O O . HIS A 1 22 ? -2.845 7.717 -0.115 1.00 0.00 22 HIS A O 13
ATOM 8773 N N . TRP A 1 23 ? -0.629 7.379 -0.013 1.00 0.00 23 TRP A N 13
ATOM 8774 C CA . TRP A 1 23 ? -0.427 7.411 -1.450 1.00 0.00 23 TRP A CA 13
ATOM 8775 C C . TRP A 1 23 ? -1.268 6.354 -2.135 1.00 0.00 23 TRP A C 13
ATOM 8776 O O . TRP A 1 23 ? -1.961 6.643 -3.104 1.00 0.00 23 TRP A O 13
ATOM 8797 N N . CYS A 1 24 ? -1.258 5.140 -1.613 1.00 0.00 24 CYS A N 13
ATOM 8798 C CA . CYS A 1 24 ? -1.977 4.080 -2.274 1.00 0.00 24 CYS A CA 13
ATOM 8799 C C . CYS A 1 24 ? -3.486 4.285 -2.138 1.00 0.00 24 CYS A C 13
ATOM 8800 O O . CYS A 1 24 ? -4.238 4.021 -3.075 1.00 0.00 24 CYS A O 13
ATOM 8807 N N . MET A 1 25 ? -3.920 4.793 -0.985 1.00 0.00 25 MET A N 13
ATOM 8808 C CA . MET A 1 25 ? -5.339 5.082 -0.735 1.00 0.00 25 MET A CA 13
ATOM 8809 C C . MET A 1 25 ? -5.826 6.175 -1.685 1.00 0.00 25 MET A C 13
ATOM 8810 O O . MET A 1 25 ? -6.886 6.058 -2.301 1.00 0.00 25 MET A O 13
ATOM 8824 N N . GLU A 1 26 ? -5.020 7.198 -1.808 1.00 0.00 26 GLU A N 13
ATOM 8825 C CA . GLU A 1 26 ? -5.288 8.350 -2.639 1.00 0.00 26 GLU A CA 13
ATOM 8826 C C . GLU A 1 26 ? -5.279 7.978 -4.127 1.00 0.00 26 GLU A C 13
ATOM 8827 O O . GLU A 1 26 ? -6.224 8.253 -4.864 1.00 0.00 26 GLU A O 13
ATOM 8839 N N . LYS A 1 27 ? -4.227 7.341 -4.547 1.00 0.00 27 LYS A N 13
ATOM 8840 C CA . LYS A 1 27 ? -4.016 7.055 -5.947 1.00 0.00 27 LYS A CA 13
ATOM 8841 C C . LYS A 1 27 ? -4.727 5.807 -6.446 1.00 0.00 27 LYS A C 13
ATOM 8842 O O . LYS A 1 27 ? -5.552 5.887 -7.344 1.00 0.00 27 LYS A O 13
ATOM 8861 N N . GLU A 1 28 ? -4.460 4.681 -5.839 1.00 0.00 28 GLU A N 13
ATOM 8862 C CA . GLU A 1 28 ? -4.930 3.403 -6.381 1.00 0.00 28 GLU A CA 13
ATOM 8863 C C . GLU A 1 28 ? -6.205 2.948 -5.693 1.00 0.00 28 GLU A C 13
ATOM 8864 O O . GLU A 1 28 ? -6.767 1.900 -6.032 1.00 0.00 28 GLU A O 13
ATOM 8876 N N . ASP A 1 29 ? -6.650 3.757 -4.752 1.00 0.00 29 ASP A N 13
ATOM 8877 C CA . ASP A 1 29 ? -7.780 3.461 -3.879 1.00 0.00 29 ASP A CA 13
ATOM 8878 C C . ASP A 1 29 ? -7.587 2.148 -3.143 1.00 0.00 29 ASP A C 13
ATOM 8879 O O . ASP A 1 29 ? -8.200 1.114 -3.438 1.00 0.00 29 ASP A O 13
ATOM 8888 N N . ALA A 1 30 ? -6.634 2.164 -2.280 1.00 0.00 30 ALA A N 13
ATOM 8889 C CA . ALA A 1 30 ? -6.394 1.057 -1.418 1.00 0.00 30 ALA A CA 13
ATOM 8890 C C . ALA A 1 30 ? -7.144 1.306 -0.155 1.00 0.00 30 ALA A C 13
ATOM 8891 O O . ALA A 1 30 ? -7.508 2.459 0.131 1.00 0.00 30 ALA A O 13
ATOM 8898 N N . LYS A 1 31 ? -7.391 0.271 0.589 1.00 0.00 31 LYS A N 13
ATOM 8899 C CA . LYS A 1 31 ? -8.057 0.422 1.861 1.00 0.00 31 LYS A CA 13
ATOM 8900 C C . LYS A 1 31 ? -7.053 1.019 2.814 1.00 0.00 31 LYS A C 13
ATOM 8901 O O . LYS A 1 31 ? -7.364 1.914 3.597 1.00 0.00 31 LYS A O 13
ATOM 8920 N N . TYR A 1 32 ? -5.834 0.517 2.702 1.00 0.00 32 TYR A N 13
ATOM 8921 C CA . TYR A 1 32 ? -4.698 0.978 3.443 1.00 0.00 32 TYR A CA 13
ATOM 8922 C C . TYR A 1 32 ? -3.448 0.396 2.789 1.00 0.00 32 TYR A C 13
ATOM 8923 O O . TYR A 1 32 ? -3.553 -0.494 1.933 1.00 0.00 32 TYR A O 13
ATOM 8941 N N . GLY A 1 33 ? -2.307 0.916 3.139 1.00 0.00 33 GLY A N 13
ATOM 8942 C CA . GLY A 1 33 ? -1.065 0.408 2.646 1.00 0.00 33 GLY A CA 13
ATOM 8943 C C . GLY A 1 33 ? -0.101 0.313 3.785 1.00 0.00 33 GLY A C 13
ATOM 8944 O O . GLY A 1 33 ? -0.007 1.245 4.585 1.00 0.00 33 GLY A O 13
ATOM 8948 N N . SER A 1 34 ? 0.578 -0.775 3.897 1.00 0.00 34 SER A N 13
ATOM 8949 C CA . SER A 1 34 ? 1.491 -0.978 4.988 1.00 0.00 34 SER A CA 13
ATOM 8950 C C . SER A 1 34 ? 2.855 -1.370 4.457 1.00 0.00 34 SER A C 13
ATOM 8951 O O . SER A 1 34 ? 3.028 -1.553 3.253 1.00 0.00 34 SER A O 13
ATOM 8959 N N . CYS A 1 35 ? 3.814 -1.486 5.327 1.00 0.00 35 CYS A N 13
ATOM 8960 C CA . CYS A 1 35 ? 5.131 -1.825 4.908 1.00 0.00 35 CYS A CA 13
ATOM 8961 C C . CYS A 1 35 ? 5.389 -3.258 5.269 1.00 0.00 35 CYS A C 13
ATOM 8962 O O . CYS A 1 35 ? 4.994 -3.721 6.347 1.00 0.00 35 CYS A O 13
ATOM 8969 N N . SER A 1 36 ? 5.949 -3.980 4.362 1.00 0.00 36 SER A N 13
ATOM 8970 C CA . SER A 1 36 ? 6.313 -5.340 4.585 1.00 0.00 36 SER A CA 13
ATOM 8971 C C . SER A 1 36 ? 7.596 -5.623 3.840 1.00 0.00 36 SER A C 13
ATOM 8972 O O . SER A 1 36 ? 7.674 -5.391 2.637 1.00 0.00 36 SER A O 13
ATOM 8980 N N . HIS A 1 37 ? 8.621 -6.026 4.584 1.00 0.00 37 HIS A N 13
ATOM 8981 C CA . HIS A 1 37 ? 9.958 -6.355 4.051 1.00 0.00 37 HIS A CA 13
ATOM 8982 C C . HIS A 1 37 ? 10.651 -5.125 3.476 1.00 0.00 37 HIS A C 13
ATOM 8983 O O . HIS A 1 37 ? 11.658 -5.232 2.768 1.00 0.00 37 HIS A O 13
ATOM 8997 N N . GLY A 1 38 ? 10.152 -3.958 3.832 1.00 0.00 38 GLY A N 13
ATOM 8998 C CA . GLY A 1 38 ? 10.695 -2.739 3.306 1.00 0.00 38 GLY A CA 13
ATOM 8999 C C . GLY A 1 38 ? 10.034 -2.346 2.014 1.00 0.00 38 GLY A C 13
ATOM 9000 O O . GLY A 1 38 ? 10.519 -1.476 1.300 1.00 0.00 38 GLY A O 13
ATOM 9004 N N . ASP A 1 39 ? 8.939 -2.990 1.704 1.00 0.00 39 ASP A N 13
ATOM 9005 C CA . ASP A 1 39 ? 8.189 -2.692 0.503 1.00 0.00 39 ASP A CA 13
ATOM 9006 C C . ASP A 1 39 ? 6.786 -2.260 0.863 1.00 0.00 39 ASP A C 13
ATOM 9007 O O . ASP A 1 39 ? 6.216 -2.732 1.861 1.00 0.00 39 ASP A O 13
ATOM 9016 N N . CYS A 1 40 ? 6.259 -1.356 0.082 1.00 0.00 40 CYS A N 13
ATOM 9017 C CA . CYS A 1 40 ? 4.900 -0.865 0.222 1.00 0.00 40 CYS A CA 13
ATOM 9018 C C . CYS A 1 40 ? 3.928 -1.925 -0.263 1.00 0.00 40 CYS A C 13
ATOM 9019 O O . CYS A 1 40 ? 4.064 -2.431 -1.379 1.00 0.00 40 CYS A O 13
ATOM 9026 N N . TYR A 1 41 ? 3.010 -2.302 0.581 1.00 0.00 41 TYR A N 13
ATOM 9027 C CA . TYR A 1 41 ? 1.998 -3.256 0.240 1.00 0.00 41 TYR A CA 13
ATOM 9028 C C . TYR A 1 41 ? 0.636 -2.656 0.398 1.00 0.00 41 TYR A C 13
ATOM 9029 O O . TYR A 1 41 ? 0.230 -2.259 1.498 1.00 0.00 41 TYR A O 13
ATOM 9047 N N . CYS A 1 42 ? -0.033 -2.546 -0.693 1.00 0.00 42 CYS A N 13
ATOM 9048 C CA . CYS A 1 42 ? -1.362 -2.037 -0.744 1.00 0.00 42 CYS A CA 13
ATOM 9049 C C . CYS A 1 42 ? -2.366 -3.137 -0.480 1.00 0.00 42 CYS A C 13
ATOM 9050 O O . CYS A 1 42 ? -2.319 -4.219 -1.101 1.00 0.00 42 CYS A O 13
ATOM 9057 N N . TYR A 1 43 ? -3.263 -2.872 0.426 1.00 0.00 43 TYR A N 13
ATOM 9058 C CA . TYR A 1 43 ? -4.298 -3.794 0.757 1.00 0.00 43 TYR A CA 13
ATOM 9059 C C . TYR A 1 43 ? -5.610 -3.254 0.254 1.00 0.00 43 TYR A C 13
ATOM 9060 O O . TYR A 1 43 ? -6.047 -2.170 0.650 1.00 0.00 43 TYR A O 13
ATOM 9078 N N . TYR A 1 44 ? -6.200 -3.978 -0.644 1.00 0.00 44 TYR A N 13
ATOM 9079 C CA . TYR A 1 44 ? -7.433 -3.595 -1.275 1.00 0.00 44 TYR A CA 13
ATOM 9080 C C . TYR A 1 44 ? -8.540 -4.506 -0.804 1.00 0.00 44 TYR A C 13
ATOM 9081 O O . TYR A 1 44 ? -8.293 -5.454 -0.041 1.00 0.00 44 TYR A O 13
ATOM 9099 N N . HIS A 1 45 ? -9.745 -4.193 -1.187 1.00 0.00 45 HIS A N 13
ATOM 9100 C CA . HIS A 1 45 ? -10.856 -5.083 -0.967 1.00 0.00 45 HIS A CA 13
ATOM 9101 C C . HIS A 1 45 ? -11.015 -6.043 -2.155 1.00 0.00 45 HIS A C 13
ATOM 9102 O O . HIS A 1 45 ? -11.247 -5.625 -3.279 1.00 0.00 45 HIS A O 13
ATOM 9116 N N . CYS A 1 46 ? -10.825 -7.302 -1.907 1.00 0.00 46 CYS A N 13
ATOM 9117 C CA . CYS A 1 46 ? -10.989 -8.317 -2.909 1.00 0.00 46 CYS A CA 13
ATOM 9118 C C . CYS A 1 46 ? -11.982 -9.311 -2.381 1.00 0.00 46 CYS A C 13
ATOM 9119 O O . CYS A 1 46 ? -13.073 -9.463 -2.954 1.00 0.00 46 CYS A O 13
ATOM 9127 N N . ALA A 1 1 ? -10.367 -8.782 8.129 1.00 0.00 1 ALA A N 14
ATOM 9128 C CA . ALA A 1 1 ? -10.457 -8.073 6.867 1.00 0.00 1 ALA A CA 14
ATOM 9129 C C . ALA A 1 1 ? -9.734 -8.860 5.825 1.00 0.00 1 ALA A C 14
ATOM 9130 O O . ALA A 1 1 ? -8.730 -9.504 6.126 1.00 0.00 1 ALA A O 14
ATOM 9137 N N . LYS A 1 2 ? -10.236 -8.839 4.618 1.00 0.00 2 LYS A N 14
ATOM 9138 C CA . LYS A 1 2 ? -9.592 -9.519 3.530 1.00 0.00 2 LYS A CA 14
ATOM 9139 C C . LYS A 1 2 ? -8.410 -8.715 3.066 1.00 0.00 2 LYS A C 14
ATOM 9140 O O . LYS A 1 2 ? -8.568 -7.721 2.359 1.00 0.00 2 LYS A O 14
ATOM 9159 N N . HIS A 1 3 ? -7.235 -9.114 3.512 1.00 0.00 3 HIS A N 14
ATOM 9160 C CA . HIS A 1 3 ? -6.004 -8.439 3.154 1.00 0.00 3 HIS A CA 14
ATOM 9161 C C . HIS A 1 3 ? -5.625 -8.764 1.729 1.00 0.00 3 HIS A C 14
ATOM 9162 O O . HIS A 1 3 ? -4.807 -9.655 1.471 1.00 0.00 3 HIS A O 14
ATOM 9176 N N . CYS A 1 4 ? -6.272 -8.111 0.816 1.00 0.00 4 CYS A N 14
ATOM 9177 C CA . CYS A 1 4 ? -6.011 -8.279 -0.580 1.00 0.00 4 CYS A CA 14
ATOM 9178 C C . CYS A 1 4 ? -4.953 -7.290 -0.946 1.00 0.00 4 CYS A C 14
ATOM 9179 O O . CYS A 1 4 ? -5.231 -6.136 -1.265 1.00 0.00 4 CYS A O 14
ATOM 9186 N N . GLY A 1 5 ? -3.752 -7.715 -0.817 1.00 0.00 5 GLY A N 14
ATOM 9187 C CA . GLY A 1 5 ? -2.653 -6.843 -0.987 1.00 0.00 5 GLY A CA 14
ATOM 9188 C C . GLY A 1 5 ? -2.023 -6.960 -2.316 1.00 0.00 5 GLY A C 14
ATOM 9189 O O . GLY A 1 5 ? -1.747 -8.066 -2.792 1.00 0.00 5 GLY A O 14
ATOM 9193 N N . LYS A 1 6 ? -1.825 -5.842 -2.935 1.00 0.00 6 LYS A N 14
ATOM 9194 C CA . LYS A 1 6 ? -1.100 -5.797 -4.150 1.00 0.00 6 LYS A CA 14
ATOM 9195 C C . LYS A 1 6 ? 0.355 -5.747 -3.816 1.00 0.00 6 LYS A C 14
ATOM 9196 O O . LYS A 1 6 ? 0.771 -4.982 -2.928 1.00 0.00 6 LYS A O 14
ATOM 9215 N N . HIS A 1 7 ? 1.116 -6.547 -4.499 1.00 0.00 7 HIS A N 14
ATOM 9216 C CA . HIS A 1 7 ? 2.528 -6.607 -4.301 1.00 0.00 7 HIS A CA 14
ATOM 9217 C C . HIS A 1 7 ? 3.118 -5.321 -4.870 1.00 0.00 7 HIS A C 14
ATOM 9218 O O . HIS A 1 7 ? 2.493 -4.692 -5.751 1.00 0.00 7 HIS A O 14
ATOM 9232 N N . SER A 1 8 ? 4.261 -4.917 -4.369 1.00 0.00 8 SER A N 14
ATOM 9233 C CA . SER A 1 8 ? 4.922 -3.719 -4.823 1.00 0.00 8 SER A CA 14
ATOM 9234 C C . SER A 1 8 ? 5.276 -3.829 -6.311 1.00 0.00 8 SER A C 14
ATOM 9235 O O . SER A 1 8 ? 6.250 -4.490 -6.682 1.00 0.00 8 SER A O 14
ATOM 9243 N N . LYS A 1 9 ? 4.428 -3.255 -7.150 1.00 0.00 9 LYS A N 14
ATOM 9244 C CA . LYS A 1 9 ? 4.635 -3.259 -8.576 1.00 0.00 9 LYS A CA 14
ATOM 9245 C C . LYS A 1 9 ? 5.661 -2.206 -8.872 1.00 0.00 9 LYS A C 14
ATOM 9246 O O . LYS A 1 9 ? 6.546 -2.376 -9.713 1.00 0.00 9 LYS A O 14
ATOM 9265 N N . 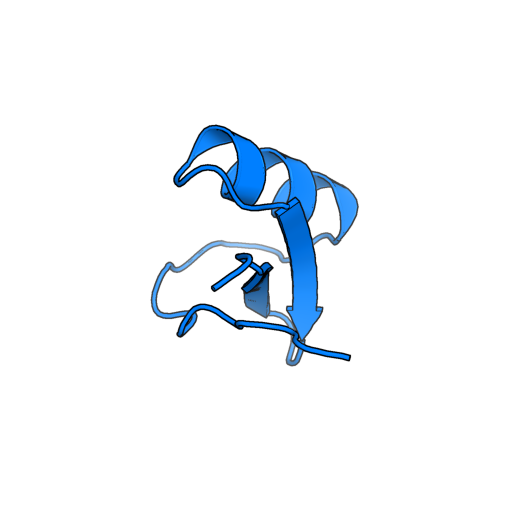SER A 1 10 ? 5.529 -1.129 -8.163 1.00 0.00 10 SER A N 14
ATOM 9266 C CA . SER A 1 10 ? 6.449 -0.072 -8.196 1.00 0.00 10 SER A CA 14
ATOM 9267 C C . SER A 1 10 ? 7.507 -0.351 -7.148 1.00 0.00 10 SER A C 14
ATOM 9268 O O . SER A 1 10 ? 7.194 -0.508 -5.965 1.00 0.00 10 SER A O 14
ATOM 9276 N N . TRP A 1 11 ? 8.737 -0.466 -7.578 1.00 0.00 11 TRP A N 14
ATOM 9277 C CA . TRP A 1 11 ? 9.827 -0.775 -6.671 1.00 0.00 11 TRP A CA 14
ATOM 9278 C C . TRP A 1 11 ? 10.325 0.466 -5.978 1.00 0.00 11 TRP A C 14
ATOM 9279 O O . TRP A 1 11 ? 11.175 0.410 -5.084 1.00 0.00 11 TRP A O 14
ATOM 9300 N N . ASN A 1 12 ? 9.823 1.592 -6.401 1.00 0.00 12 ASN A N 14
ATOM 9301 C CA . ASN A 1 12 ? 10.134 2.823 -5.750 1.00 0.00 12 ASN A CA 14
ATOM 9302 C C . ASN A 1 12 ? 8.961 3.206 -4.885 1.00 0.00 12 ASN A C 14
ATOM 9303 O O . ASN A 1 12 ? 8.080 3.952 -5.291 1.00 0.00 12 ASN A O 14
ATOM 9314 N N . GLY A 1 13 ? 8.897 2.579 -3.751 1.00 0.00 13 GLY A N 14
ATOM 9315 C CA . GLY A 1 13 ? 7.861 2.829 -2.794 1.00 0.00 13 GLY A CA 14
ATOM 9316 C C . GLY A 1 13 ? 8.412 2.621 -1.426 1.00 0.00 13 GLY A C 14
ATOM 9317 O O . GLY A 1 13 ? 8.335 1.509 -0.884 1.00 0.00 13 GLY A O 14
ATOM 9321 N N . LYS A 1 14 ? 9.004 3.671 -0.896 1.00 0.00 14 LYS A N 14
ATOM 9322 C CA . LYS A 1 14 ? 9.718 3.657 0.370 1.00 0.00 14 LYS A CA 14
ATOM 9323 C C . LYS A 1 14 ? 8.844 3.100 1.504 1.00 0.00 14 LYS A C 14
ATOM 9324 O O . LYS A 1 14 ? 7.612 3.310 1.537 1.00 0.00 14 LYS A O 14
ATOM 9343 N N . CYS A 1 15 ? 9.479 2.392 2.405 1.00 0.00 15 CYS A N 14
ATOM 9344 C CA . CYS A 1 15 ? 8.815 1.723 3.494 1.00 0.00 15 CYS A CA 14
ATOM 9345 C C . CYS A 1 15 ? 8.307 2.686 4.563 1.00 0.00 15 CYS A C 14
ATOM 9346 O O . CYS A 1 15 ? 9.057 3.149 5.431 1.00 0.00 15 CYS A O 14
ATOM 9353 N N . PHE A 1 16 ? 7.049 2.998 4.461 1.00 0.00 16 PHE A N 14
ATOM 9354 C CA . PHE A 1 16 ? 6.337 3.821 5.405 1.00 0.00 16 PHE A CA 14
ATOM 9355 C C . PHE A 1 16 ? 5.082 3.083 5.770 1.00 0.00 16 PHE A C 14
ATOM 9356 O O . PHE A 1 16 ? 4.749 2.092 5.115 1.00 0.00 16 PHE A O 14
ATOM 9373 N N . HIS A 1 17 ? 4.385 3.528 6.778 1.00 0.00 17 HIS A N 14
ATOM 9374 C CA . HIS A 1 17 ? 3.117 2.917 7.095 1.00 0.00 17 HIS A CA 14
ATOM 9375 C C . HIS A 1 17 ? 2.004 3.891 6.775 1.00 0.00 17 HIS A C 14
ATOM 9376 O O . HIS A 1 17 ? 1.221 3.658 5.869 1.00 0.00 17 HIS A O 14
ATOM 9390 N N . LYS A 1 18 ? 1.981 5.012 7.476 1.00 0.00 18 LYS A N 14
ATOM 9391 C CA . LYS A 1 18 ? 0.948 6.022 7.294 1.00 0.00 18 LYS A CA 14
ATOM 9392 C C . LYS A 1 18 ? 1.048 6.672 5.919 1.00 0.00 18 LYS A C 14
ATOM 9393 O O . LYS A 1 18 ? 0.037 6.839 5.228 1.00 0.00 18 LYS A O 14
ATOM 9412 N N . LYS A 1 19 ? 2.262 7.002 5.500 1.00 0.00 19 LYS A N 14
ATOM 9413 C CA . LYS A 1 19 ? 2.464 7.592 4.182 1.00 0.00 19 LYS A CA 14
ATOM 9414 C C . LYS A 1 19 ? 2.115 6.573 3.094 1.00 0.00 19 LYS A C 14
ATOM 9415 O O . LYS A 1 19 ? 1.557 6.923 2.073 1.00 0.00 19 LYS A O 14
ATOM 9434 N N . CYS A 1 20 ? 2.398 5.306 3.364 1.00 0.00 20 CYS A N 14
ATOM 9435 C CA . CYS A 1 20 ? 2.075 4.221 2.435 1.00 0.00 20 CYS A CA 14
ATOM 9436 C C . CYS A 1 20 ? 0.559 4.072 2.355 1.00 0.00 20 CYS A C 14
ATOM 9437 O O . CYS A 1 20 ? -0.018 3.924 1.275 1.00 0.00 20 CYS A O 14
ATOM 9444 N N . ASN A 1 21 ? -0.081 4.173 3.509 1.00 0.00 21 ASN A N 14
ATOM 9445 C CA . ASN A 1 21 ? -1.522 4.109 3.623 1.00 0.00 21 ASN A CA 14
ATOM 9446 C C . ASN A 1 21 ? -2.171 5.189 2.787 1.00 0.00 21 ASN A C 14
ATOM 9447 O O . ASN A 1 21 ? -3.023 4.900 1.951 1.00 0.00 21 ASN A O 14
ATOM 9458 N N . HIS A 1 22 ? -1.724 6.420 2.968 1.00 0.00 22 HIS A N 14
ATOM 9459 C CA . HIS A 1 22 ? -2.276 7.540 2.221 1.00 0.00 22 HIS A CA 14
ATOM 9460 C C . HIS A 1 22 ? -1.871 7.505 0.760 1.00 0.00 22 HIS A C 14
ATOM 9461 O O . HIS A 1 22 ? -2.596 8.007 -0.095 1.00 0.00 22 HIS A O 14
ATOM 9475 N N . TRP A 1 23 ? -0.722 6.915 0.471 1.00 0.00 23 TRP A N 14
ATOM 9476 C CA . TRP A 1 23 ? -0.252 6.759 -0.902 1.00 0.00 23 TRP A CA 14
ATOM 9477 C C . TRP A 1 23 ? -1.259 5.904 -1.648 1.00 0.00 23 TRP A C 14
ATOM 9478 O O . TRP A 1 23 ? -1.824 6.327 -2.655 1.00 0.00 23 TRP A O 14
ATOM 9499 N N . CYS A 1 24 ? -1.509 4.724 -1.110 1.00 0.00 24 CYS A N 14
ATOM 9500 C CA . CYS A 1 24 ? -2.435 3.772 -1.687 1.00 0.00 24 CYS A CA 14
ATOM 9501 C C . CYS A 1 24 ? -3.868 4.313 -1.673 1.00 0.00 24 CYS A C 14
ATOM 9502 O O . CYS A 1 24 ? -4.635 4.108 -2.630 1.00 0.00 24 CYS A O 14
ATOM 9509 N N . MET A 1 25 ? -4.210 5.026 -0.599 1.00 0.00 25 MET A N 14
ATOM 9510 C CA . MET A 1 25 ? -5.527 5.651 -0.429 1.00 0.00 25 MET A CA 14
ATOM 9511 C C . MET A 1 25 ? -5.784 6.637 -1.567 1.00 0.00 25 MET A C 14
ATOM 9512 O O . MET A 1 25 ? -6.877 6.696 -2.126 1.00 0.00 25 MET A O 14
ATOM 9526 N N . GLU A 1 26 ? -4.757 7.370 -1.921 1.00 0.00 26 GLU A N 14
ATOM 9527 C CA . GLU A 1 26 ? -4.831 8.366 -2.959 1.00 0.00 26 GLU A CA 14
ATOM 9528 C C . GLU A 1 26 ? -4.756 7.708 -4.339 1.00 0.00 26 GLU A C 14
ATOM 9529 O O . GLU A 1 26 ? -5.544 8.026 -5.238 1.00 0.00 26 GLU A O 14
ATOM 9541 N N . LYS A 1 27 ? -3.823 6.779 -4.481 1.00 0.00 27 LYS A N 14
ATOM 9542 C CA . LYS A 1 27 ? -3.551 6.103 -5.740 1.00 0.00 27 LYS A CA 14
ATOM 9543 C C . LYS A 1 27 ? -4.765 5.338 -6.274 1.00 0.00 27 LYS A C 14
ATOM 9544 O O . LYS A 1 27 ? -5.272 5.647 -7.351 1.00 0.00 27 LYS A O 14
ATOM 9563 N N . GLU A 1 28 ? -5.254 4.377 -5.520 1.00 0.00 28 GLU A N 14
ATOM 9564 C CA . GLU A 1 28 ? -6.337 3.538 -6.022 1.00 0.00 28 GLU A CA 14
ATOM 9565 C C . GLU A 1 28 ? -7.504 3.441 -5.085 1.00 0.00 28 GLU A C 14
ATOM 9566 O O . GLU A 1 28 ? -8.449 2.710 -5.378 1.00 0.00 28 GLU A O 14
ATOM 9578 N N . ASP A 1 29 ? -7.472 4.195 -4.003 1.00 0.00 29 ASP A N 14
ATOM 9579 C CA . ASP A 1 29 ? -8.500 4.107 -2.948 1.00 0.00 29 ASP A CA 14
ATOM 9580 C C . ASP A 1 29 ? -8.420 2.727 -2.321 1.00 0.00 29 ASP A C 14
ATOM 9581 O O . ASP A 1 29 ? -9.169 1.806 -2.658 1.00 0.00 29 ASP A O 14
ATOM 9590 N N . ALA A 1 30 ? -7.421 2.560 -1.518 1.00 0.00 30 ALA A N 14
ATOM 9591 C CA . ALA A 1 30 ? -7.179 1.314 -0.864 1.00 0.00 30 ALA A CA 14
ATOM 9592 C C . ALA A 1 30 ? -7.730 1.373 0.533 1.00 0.00 30 ALA A C 14
ATOM 9593 O O . ALA A 1 30 ? -8.146 2.436 0.993 1.00 0.00 30 ALA A O 14
ATOM 9600 N N . LYS A 1 31 ? -7.749 0.261 1.202 1.00 0.00 31 LYS A N 14
ATOM 9601 C CA . LYS A 1 31 ? -8.213 0.225 2.561 1.00 0.00 31 LYS A CA 14
ATOM 9602 C C . LYS A 1 31 ? -7.113 0.681 3.477 1.00 0.00 31 LYS A C 14
ATOM 9603 O O . LYS A 1 31 ? -7.328 1.504 4.376 1.00 0.00 31 LYS A O 14
ATOM 9622 N N . TYR A 1 32 ? -5.936 0.171 3.233 1.00 0.00 32 TYR A N 14
ATOM 9623 C CA . TYR A 1 32 ? -4.782 0.508 4.006 1.00 0.00 32 TYR A CA 14
ATOM 9624 C C . TYR A 1 32 ? -3.522 0.126 3.288 1.00 0.00 32 TYR A C 14
ATOM 9625 O O . TYR A 1 32 ? -3.509 -0.794 2.468 1.00 0.00 32 TYR A O 14
ATOM 9643 N N . GLY A 1 33 ? -2.499 0.865 3.548 1.00 0.00 33 GLY A N 14
ATOM 9644 C CA . GLY A 1 33 ? -1.214 0.575 3.014 1.00 0.00 33 GLY A CA 14
ATOM 9645 C C . GLY A 1 33 ? -0.346 0.091 4.124 1.00 0.00 33 GLY A C 14
ATOM 9646 O O . GLY A 1 33 ? -0.543 0.494 5.287 1.00 0.00 33 GLY A O 14
ATOM 9650 N N . SER A 1 34 ? 0.547 -0.792 3.829 1.00 0.00 34 SER A N 14
ATOM 9651 C CA . SER A 1 34 ? 1.429 -1.337 4.819 1.00 0.00 34 SER A CA 14
ATOM 9652 C C . SER A 1 34 ? 2.745 -1.700 4.161 1.00 0.00 34 SER A C 14
ATOM 9653 O O . SER A 1 34 ? 2.782 -2.001 2.965 1.00 0.00 34 SER A O 14
ATOM 9661 N N . CYS A 1 35 ? 3.809 -1.638 4.905 1.00 0.00 35 CYS A N 14
ATOM 9662 C CA . CYS A 1 35 ? 5.101 -1.957 4.377 1.00 0.00 35 CYS A CA 14
ATOM 9663 C C . CYS A 1 35 ? 5.345 -3.438 4.466 1.00 0.00 35 CYS A C 14
ATOM 9664 O O . CYS A 1 35 ? 4.999 -4.074 5.461 1.00 0.00 35 CYS A O 14
ATOM 9671 N N . SER A 1 36 ? 5.895 -3.991 3.432 1.00 0.00 36 SER A N 14
ATOM 9672 C CA . SER A 1 36 ? 6.271 -5.348 3.435 1.00 0.00 36 SER A CA 14
ATOM 9673 C C . SER A 1 36 ? 7.557 -5.434 2.646 1.00 0.00 36 SER A C 14
ATOM 9674 O O . SER A 1 36 ? 7.656 -4.844 1.572 1.00 0.00 36 SER A O 14
ATOM 9682 N N . HIS A 1 37 ? 8.576 -6.048 3.243 1.00 0.00 37 HIS A N 14
ATOM 9683 C CA . HIS A 1 37 ? 9.906 -6.244 2.622 1.00 0.00 37 HIS A CA 14
ATOM 9684 C C . HIS A 1 37 ? 10.642 -4.912 2.386 1.00 0.00 37 HIS A C 14
ATOM 9685 O O . HIS A 1 37 ? 11.702 -4.873 1.732 1.00 0.00 37 HIS A O 14
ATOM 9699 N N . GLY A 1 38 ? 10.114 -3.836 2.950 1.00 0.00 38 GLY A N 14
ATOM 9700 C CA . GLY A 1 38 ? 10.715 -2.543 2.771 1.00 0.00 38 GLY A CA 14
ATOM 9701 C C . GLY A 1 38 ? 10.035 -1.762 1.667 1.00 0.00 38 GLY A C 14
ATOM 9702 O O . GLY A 1 38 ? 10.502 -0.704 1.265 1.00 0.00 38 GLY A O 14
ATOM 9706 N N . ASP A 1 39 ? 8.929 -2.263 1.206 1.00 0.00 39 ASP A N 14
ATOM 9707 C CA . ASP A 1 39 ? 8.191 -1.642 0.122 1.00 0.00 39 ASP A CA 14
ATOM 9708 C C . ASP A 1 39 ? 6.752 -1.419 0.514 1.00 0.00 39 ASP A C 14
ATOM 9709 O O . ASP A 1 39 ? 6.230 -2.086 1.410 1.00 0.00 39 ASP A O 14
ATOM 9718 N N . CYS A 1 40 ? 6.132 -0.483 -0.137 1.00 0.00 40 CYS A N 14
ATOM 9719 C CA . CYS A 1 40 ? 4.755 -0.104 0.132 1.00 0.00 40 CYS A CA 14
ATOM 9720 C C . CYS A 1 40 ? 3.761 -1.024 -0.607 1.00 0.00 40 CYS A C 14
ATOM 9721 O O . CYS A 1 40 ? 3.696 -1.030 -1.848 1.00 0.00 40 CYS A O 14
ATOM 9728 N N . TYR A 1 41 ? 3.014 -1.805 0.155 1.00 0.00 41 TYR A N 14
ATOM 9729 C CA . TYR A 1 41 ? 1.997 -2.694 -0.383 1.00 0.00 41 TYR A CA 14
ATOM 9730 C C . TYR A 1 41 ? 0.624 -2.099 -0.110 1.00 0.00 41 TYR A C 14
ATOM 9731 O O . TYR A 1 41 ? 0.347 -1.633 1.008 1.00 0.00 41 TYR A O 14
ATOM 9749 N N . CYS A 1 42 ? -0.222 -2.114 -1.103 1.00 0.00 42 CYS A N 14
ATOM 9750 C CA . CYS A 1 42 ? -1.551 -1.543 -0.980 1.00 0.00 42 CYS A CA 14
ATOM 9751 C C . CYS A 1 42 ? -2.572 -2.643 -0.778 1.00 0.00 42 CYS A C 14
ATOM 9752 O O . CYS A 1 42 ? -2.687 -3.551 -1.610 1.00 0.00 42 CYS A O 14
ATOM 9759 N N . TYR A 1 43 ? -3.297 -2.578 0.312 1.00 0.00 43 TYR A N 14
ATOM 9760 C CA . TYR A 1 43 ? -4.283 -3.582 0.634 1.00 0.00 43 TYR A CA 14
ATOM 9761 C C . TYR A 1 43 ? -5.679 -3.073 0.357 1.00 0.00 43 TYR A C 14
ATOM 9762 O O . TYR A 1 43 ? -6.070 -1.978 0.801 1.00 0.00 43 TYR A O 14
ATOM 9780 N N . TYR A 1 44 ? -6.402 -3.843 -0.398 1.00 0.00 44 TYR A N 14
ATOM 9781 C CA . TYR A 1 44 ? -7.749 -3.539 -0.800 1.00 0.00 44 TYR A CA 14
ATOM 9782 C C . TYR A 1 44 ? -8.629 -4.615 -0.235 1.00 0.00 44 TYR A C 14
ATOM 9783 O O . TYR A 1 44 ? -8.117 -5.617 0.277 1.00 0.00 44 TYR A O 14
ATOM 9801 N N . HIS A 1 45 ? -9.914 -4.449 -0.307 1.00 0.00 45 HIS A N 14
ATOM 9802 C CA . HIS A 1 45 ? -10.783 -5.473 0.177 1.00 0.00 45 HIS A CA 14
ATOM 9803 C C . HIS A 1 45 ? -11.379 -6.206 -1.012 1.00 0.00 45 HIS A C 14
ATOM 9804 O O . HIS A 1 45 ? -12.256 -5.676 -1.713 1.00 0.00 45 HIS A O 14
ATOM 9818 N N . CYS A 1 46 ? -10.869 -7.373 -1.273 1.00 0.00 46 CYS A N 14
ATOM 9819 C CA . CYS A 1 46 ? -11.333 -8.182 -2.371 1.00 0.00 46 CYS A CA 14
ATOM 9820 C C . CYS A 1 46 ? -12.224 -9.286 -1.825 1.00 0.00 46 CYS A C 14
ATOM 9821 O O . CYS A 1 46 ? -11.702 -10.359 -1.443 1.00 0.00 46 CYS A O 14
ATOM 9829 N N . ALA A 1 1 ? -12.409 -10.601 7.320 1.00 0.00 1 ALA A N 15
ATOM 9830 C CA . ALA A 1 1 ? -12.139 -9.400 6.542 1.00 0.00 1 ALA A CA 15
ATOM 9831 C C . ALA A 1 1 ? -11.298 -9.743 5.326 1.00 0.00 1 ALA A C 15
ATOM 9832 O O . ALA A 1 1 ? -10.316 -10.482 5.427 1.00 0.00 1 ALA A O 15
ATOM 9839 N N . LYS A 1 2 ? -11.681 -9.219 4.181 1.00 0.00 2 LYS A N 15
ATOM 9840 C CA . LYS A 1 2 ? -10.970 -9.483 2.952 1.00 0.00 2 LYS A CA 15
ATOM 9841 C C . LYS A 1 2 ? -9.891 -8.446 2.726 1.00 0.00 2 LYS A C 15
ATOM 9842 O O . LYS A 1 2 ? -10.187 -7.260 2.482 1.00 0.00 2 LYS A O 15
ATOM 9861 N N . HIS A 1 3 ? -8.666 -8.871 2.815 1.00 0.00 3 HIS A N 15
ATOM 9862 C CA . HIS A 1 3 ? -7.536 -8.009 2.598 1.00 0.00 3 HIS A CA 15
ATOM 9863 C C . HIS A 1 3 ? -6.706 -8.536 1.463 1.00 0.00 3 HIS A C 15
ATOM 9864 O O . HIS A 1 3 ? -6.105 -9.602 1.561 1.00 0.00 3 HIS A O 15
ATOM 9878 N N . CYS A 1 4 ? -6.731 -7.838 0.378 1.00 0.00 4 CYS A N 15
ATOM 9879 C CA . CYS A 1 4 ? -5.933 -8.184 -0.753 1.00 0.00 4 CYS A CA 15
ATOM 9880 C C . CYS A 1 4 ? -4.707 -7.309 -0.818 1.00 0.00 4 CYS A C 15
ATOM 9881 O O . CYS A 1 4 ? -4.766 -6.180 -1.297 1.00 0.00 4 CYS A O 15
ATOM 9888 N N . GLY A 1 5 ? -3.628 -7.799 -0.238 1.00 0.00 5 GLY A N 15
ATOM 9889 C CA . GLY A 1 5 ? -2.377 -7.091 -0.250 1.00 0.00 5 GLY A CA 15
ATOM 9890 C C . GLY A 1 5 ? -1.742 -7.158 -1.597 1.00 0.00 5 GLY A C 15
ATOM 9891 O O . GLY A 1 5 ? -1.188 -8.187 -1.978 1.00 0.00 5 GLY A O 15
ATOM 9895 N N . LYS A 1 6 ? -1.853 -6.093 -2.328 1.00 0.00 6 LYS A N 15
ATOM 9896 C CA . LYS A 1 6 ? -1.327 -6.020 -3.653 1.00 0.00 6 LYS A CA 15
ATOM 9897 C C . LYS A 1 6 ? 0.164 -5.813 -3.568 1.00 0.00 6 LYS A C 15
ATOM 9898 O O . LYS A 1 6 ? 0.647 -5.044 -2.717 1.00 0.00 6 LYS A O 15
ATOM 9917 N N . HIS A 1 7 ? 0.879 -6.501 -4.419 1.00 0.00 7 HIS A N 15
ATOM 9918 C CA . HIS A 1 7 ? 2.323 -6.442 -4.434 1.00 0.00 7 HIS A CA 15
ATOM 9919 C C . HIS A 1 7 ? 2.766 -5.069 -4.927 1.00 0.00 7 HIS A C 15
ATOM 9920 O O . HIS A 1 7 ? 2.127 -4.481 -5.816 1.00 0.00 7 HIS A O 15
ATOM 9934 N N . SER A 1 8 ? 3.820 -4.571 -4.325 1.00 0.00 8 SER A N 15
ATOM 9935 C CA . SER A 1 8 ? 4.404 -3.300 -4.640 1.00 0.00 8 SER A CA 15
ATOM 9936 C C . SER A 1 8 ? 4.886 -3.260 -6.094 1.00 0.00 8 SER A C 15
ATOM 9937 O O . SER A 1 8 ? 5.937 -3.824 -6.429 1.00 0.00 8 SER A O 15
ATOM 9945 N N . LYS A 1 9 ? 4.105 -2.649 -6.952 1.00 0.00 9 LYS A N 15
ATOM 9946 C CA . LYS A 1 9 ? 4.496 -2.481 -8.330 1.00 0.00 9 LYS A CA 15
ATOM 9947 C C . LYS A 1 9 ? 5.457 -1.326 -8.410 1.00 0.00 9 LYS A C 15
ATOM 9948 O O . LYS A 1 9 ? 6.401 -1.315 -9.207 1.00 0.00 9 LYS A O 15
ATOM 9967 N N . SER A 1 10 ? 5.233 -0.377 -7.558 1.00 0.00 10 SER A N 15
ATOM 9968 C CA . SER A 1 10 ? 6.114 0.707 -7.390 1.00 0.00 10 SER A CA 15
ATOM 9969 C C . SER A 1 10 ? 7.038 0.402 -6.204 1.00 0.00 10 SER A C 15
ATOM 9970 O O . SER A 1 10 ? 6.730 0.710 -5.051 1.00 0.00 10 SER A O 15
ATOM 9978 N N . TRP A 1 11 ? 8.116 -0.307 -6.477 1.00 0.00 11 TRP A N 15
ATOM 9979 C CA . TRP A 1 11 ? 9.040 -0.691 -5.423 1.00 0.00 11 TRP A CA 15
ATOM 9980 C C . TRP A 1 11 ? 10.147 0.340 -5.316 1.00 0.00 11 TRP A C 15
ATOM 9981 O O . TRP A 1 11 ? 10.784 0.483 -4.276 1.00 0.00 11 TRP A O 15
ATOM 10002 N N . ASN A 1 12 ? 10.376 1.053 -6.409 1.00 0.00 12 ASN A N 15
ATOM 10003 C CA . ASN A 1 12 ? 11.417 2.049 -6.447 1.00 0.00 12 ASN A CA 15
ATOM 10004 C C . ASN A 1 12 ? 10.940 3.299 -5.734 1.00 0.00 12 ASN A C 15
ATOM 10005 O O . ASN A 1 12 ? 10.093 4.055 -6.246 1.00 0.00 12 ASN A O 15
ATOM 10016 N N . GLY A 1 13 ? 11.433 3.456 -4.546 1.00 0.00 13 GLY A N 15
ATOM 10017 C CA . GLY A 1 13 ? 11.120 4.557 -3.695 1.00 0.00 13 GLY A CA 15
ATOM 10018 C C . GLY A 1 13 ? 11.452 4.147 -2.296 1.00 0.00 13 GLY A C 15
ATOM 10019 O O . GLY A 1 13 ? 11.953 3.035 -2.098 1.00 0.00 13 GLY A O 15
ATOM 10023 N N . LYS A 1 14 ? 11.222 4.988 -1.329 1.00 0.00 14 LYS A N 15
ATOM 10024 C CA . LYS A 1 14 ? 11.493 4.593 0.023 1.00 0.00 14 LYS A CA 15
ATOM 10025 C C . LYS A 1 14 ? 10.189 4.250 0.704 1.00 0.00 14 LYS A C 15
ATOM 10026 O O . LYS A 1 14 ? 9.244 5.055 0.715 1.00 0.00 14 LYS A O 15
ATOM 10045 N N . CYS A 1 15 ? 10.141 3.083 1.253 1.00 0.00 15 CYS A N 15
ATOM 10046 C CA . CYS A 1 15 ? 8.945 2.556 1.862 1.00 0.00 15 CYS A CA 15
ATOM 10047 C C . CYS A 1 15 ? 8.716 3.118 3.255 1.00 0.00 15 CYS A C 15
ATOM 10048 O O . CYS A 1 15 ? 9.608 3.080 4.115 1.00 0.00 15 CYS A O 15
ATOM 10055 N N . PHE A 1 16 ? 7.529 3.647 3.461 1.00 0.00 16 PHE A N 15
ATOM 10056 C CA . PHE A 1 16 ? 7.082 4.130 4.748 1.00 0.00 16 PHE A CA 15
ATOM 10057 C C . PHE A 1 16 ? 5.632 3.730 4.909 1.00 0.00 16 PHE A C 15
ATOM 10058 O O . PHE A 1 16 ? 4.863 3.776 3.927 1.00 0.00 16 PHE A O 15
ATOM 10075 N N . HIS A 1 17 ? 5.260 3.356 6.115 1.00 0.00 17 HIS A N 15
ATOM 10076 C CA . HIS A 1 17 ? 3.936 2.820 6.417 1.00 0.00 17 HIS A CA 15
ATOM 10077 C C . HIS A 1 17 ? 2.827 3.831 6.087 1.00 0.00 17 HIS A C 15
ATOM 10078 O O . HIS A 1 17 ? 2.029 3.595 5.174 1.00 0.00 17 HIS A O 15
ATOM 10092 N N . LYS A 1 18 ? 2.807 4.962 6.799 1.00 0.00 18 LYS A N 15
ATOM 10093 C CA . LYS A 1 18 ? 1.770 5.988 6.607 1.00 0.00 18 LYS A CA 15
ATOM 10094 C C . LYS A 1 18 ? 1.774 6.522 5.191 1.00 0.00 18 LYS A C 15
ATOM 10095 O O . LYS A 1 18 ? 0.710 6.752 4.612 1.00 0.00 18 LYS A O 15
ATOM 10114 N N . LYS A 1 19 ? 2.977 6.701 4.649 1.00 0.00 19 LYS A N 15
ATOM 10115 C CA . LYS A 1 19 ? 3.182 7.194 3.290 1.00 0.00 19 LYS A CA 15
ATOM 10116 C C . LYS A 1 19 ? 2.367 6.400 2.288 1.00 0.00 19 LYS A C 15
ATOM 10117 O O . LYS A 1 19 ? 1.447 6.922 1.657 1.00 0.00 19 LYS A O 15
ATOM 10136 N N . CYS A 1 20 ? 2.682 5.131 2.180 1.00 0.00 20 CYS A N 15
ATOM 10137 C CA . CYS A 1 20 ? 2.057 4.294 1.209 1.00 0.00 20 CYS A CA 15
ATOM 10138 C C . CYS A 1 20 ? 0.628 3.955 1.602 1.00 0.00 20 CYS A C 15
ATOM 10139 O O . CYS A 1 20 ? -0.191 3.637 0.745 1.00 0.00 20 CYS A O 15
ATOM 10146 N N . ASN A 1 21 ? 0.313 4.074 2.896 1.00 0.00 21 ASN A N 15
ATOM 10147 C CA . ASN A 1 21 ? -1.045 3.871 3.367 1.00 0.00 21 ASN A CA 15
ATOM 10148 C C . ASN A 1 21 ? -1.961 4.927 2.783 1.00 0.00 21 ASN A C 15
ATOM 10149 O O . ASN A 1 21 ? -2.875 4.615 2.015 1.00 0.00 21 ASN A O 15
ATOM 10160 N N . HIS A 1 22 ? -1.669 6.178 3.099 1.00 0.00 22 HIS A N 15
ATOM 10161 C CA . HIS A 1 22 ? -2.495 7.295 2.665 1.00 0.00 22 HIS A CA 15
ATOM 10162 C C . HIS A 1 22 ? -2.434 7.474 1.168 1.00 0.00 22 HIS A C 15
ATOM 10163 O O . HIS A 1 22 ? -3.424 7.891 0.552 1.00 0.00 22 HIS A O 15
ATOM 10177 N N . TRP A 1 23 ? -1.278 7.146 0.584 1.00 0.00 23 TRP A N 15
ATOM 10178 C CA . TRP A 1 23 ? -1.124 7.158 -0.859 1.00 0.00 23 TRP A CA 15
ATOM 10179 C C . TRP A 1 23 ? -2.120 6.211 -1.493 1.00 0.00 23 TRP A C 15
ATOM 10180 O O . TRP A 1 23 ? -3.044 6.648 -2.153 1.00 0.00 23 TRP A O 15
ATOM 10201 N N . CYS A 1 24 ? -1.979 4.924 -1.211 1.00 0.00 24 CYS A N 15
ATOM 10202 C CA . CYS A 1 24 ? -2.815 3.892 -1.811 1.00 0.00 24 CYS A CA 15
ATOM 10203 C C . CYS A 1 24 ? -4.296 4.100 -1.516 1.00 0.00 24 CYS A C 15
ATOM 10204 O O . CYS A 1 24 ? -5.160 3.864 -2.388 1.00 0.00 24 CYS A O 15
ATOM 10211 N N . MET A 1 25 ? -4.582 4.578 -0.312 1.00 0.00 25 MET A N 15
ATOM 10212 C CA . MET A 1 25 ? -5.942 4.848 0.145 1.00 0.00 25 MET A CA 15
ATOM 10213 C C . MET A 1 25 ? -6.649 5.850 -0.770 1.00 0.00 25 MET A C 15
ATOM 10214 O O . MET A 1 25 ? -7.824 5.697 -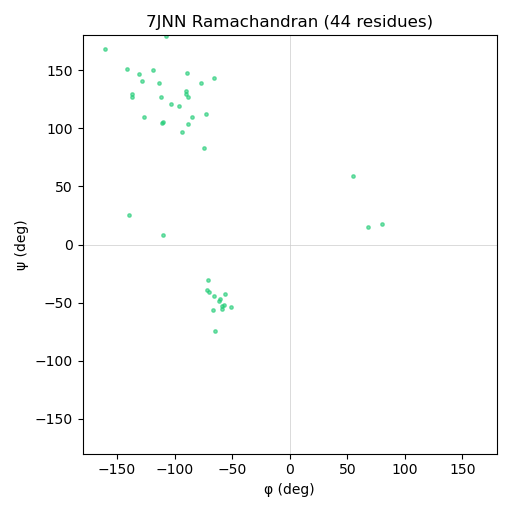1.074 1.00 0.00 25 MET A O 15
ATOM 10228 N N . GLU A 1 26 ? -5.925 6.841 -1.229 1.00 0.00 26 GLU A N 15
ATOM 10229 C CA . GLU A 1 26 ? -6.507 7.860 -2.074 1.00 0.00 26 GLU A CA 15
ATOM 10230 C C . GLU A 1 26 ? -6.284 7.508 -3.558 1.00 0.00 26 GLU A C 15
ATOM 10231 O O . GLU A 1 26 ? -7.186 7.637 -4.386 1.00 0.00 26 GLU A O 15
ATOM 10243 N N . LYS A 1 27 ? -5.091 7.034 -3.858 1.00 0.00 27 LYS A N 15
ATOM 10244 C CA . LYS A 1 27 ? -4.634 6.664 -5.209 1.00 0.00 27 LYS A CA 15
ATOM 10245 C C . LYS A 1 27 ? -5.552 5.649 -5.889 1.00 0.00 27 LYS A C 15
ATOM 10246 O O . LYS A 1 27 ? -6.060 5.902 -6.982 1.00 0.00 27 LYS A O 15
ATOM 10265 N N . GLU A 1 28 ? -5.782 4.531 -5.238 1.00 0.00 28 GLU A N 15
ATOM 10266 C CA . GLU A 1 28 ? -6.555 3.445 -5.833 1.00 0.00 28 GLU A CA 15
ATOM 10267 C C . GLU A 1 28 ? -7.601 2.926 -4.879 1.00 0.00 28 GLU A C 15
ATOM 10268 O O . GLU A 1 28 ? -8.181 1.851 -5.098 1.00 0.00 28 GLU A O 15
ATOM 10280 N N . ASP A 1 29 ? -7.864 3.722 -3.855 1.00 0.00 29 ASP A N 15
ATOM 10281 C CA . ASP A 1 29 ? -8.800 3.386 -2.786 1.00 0.00 29 ASP A CA 15
ATOM 10282 C C . ASP A 1 29 ? -8.472 2.088 -2.126 1.00 0.00 29 ASP A C 15
ATOM 10283 O O . ASP A 1 29 ? -9.184 1.093 -2.261 1.00 0.00 29 ASP A O 15
ATOM 10292 N N . ALA A 1 30 ? -7.341 2.069 -1.492 1.00 0.00 30 ALA A N 15
ATOM 10293 C CA . ALA A 1 30 ? -6.928 0.932 -0.738 1.00 0.00 30 ALA A CA 15
ATOM 10294 C C . ALA A 1 30 ? -7.477 1.050 0.642 1.00 0.00 30 ALA A C 15
ATOM 10295 O O . ALA A 1 30 ? -7.805 2.159 1.094 1.00 0.00 30 ALA A O 15
ATOM 10302 N N . LYS A 1 31 ? -7.605 -0.058 1.292 1.00 0.00 31 LYS A N 15
ATOM 10303 C CA . LYS A 1 31 ? -8.076 -0.083 2.662 1.00 0.00 31 LYS A CA 15
ATOM 10304 C C . LYS A 1 31 ? -6.996 0.451 3.555 1.00 0.00 31 LYS A C 15
ATOM 10305 O O . LYS A 1 31 ? -7.237 1.332 4.386 1.00 0.00 31 LYS A O 15
ATOM 10324 N N . TYR A 1 32 ? -5.805 -0.077 3.370 1.00 0.00 32 TYR A N 15
ATOM 10325 C CA . TYR A 1 32 ? -4.659 0.375 4.091 1.00 0.00 32 TYR A CA 15
ATOM 10326 C C . TYR A 1 32 ? -3.388 -0.093 3.419 1.00 0.00 32 TYR A C 15
ATOM 10327 O O . TYR A 1 32 ? -3.353 -1.157 2.790 1.00 0.00 32 TYR A O 15
ATOM 10345 N N . GLY A 1 33 ? -2.393 0.727 3.489 1.00 0.00 33 GLY A N 15
ATOM 10346 C CA . GLY A 1 33 ? -1.093 0.374 3.019 1.00 0.00 33 GLY A CA 15
ATOM 10347 C C . GLY A 1 33 ? -0.177 0.153 4.191 1.00 0.00 33 GLY A C 15
ATOM 10348 O O . GLY A 1 33 ? -0.420 0.685 5.291 1.00 0.00 33 GLY A O 15
ATOM 10352 N N . SER A 1 34 ? 0.822 -0.648 4.008 1.00 0.00 34 SER A N 15
ATOM 10353 C CA . SER A 1 34 ? 1.759 -0.952 5.051 1.00 0.00 34 SER A CA 15
ATOM 10354 C C . SER A 1 34 ? 3.131 -1.212 4.444 1.00 0.00 34 SER A C 15
ATOM 10355 O O . SER A 1 34 ? 3.250 -1.429 3.233 1.00 0.00 34 SER A O 15
ATOM 10363 N N . CYS A 1 35 ? 4.147 -1.189 5.259 1.00 0.00 35 CYS A N 15
ATOM 10364 C CA . CYS A 1 35 ? 5.480 -1.411 4.777 1.00 0.00 35 CYS A CA 15
ATOM 10365 C C . CYS A 1 35 ? 5.910 -2.798 5.209 1.00 0.00 35 CYS A C 15
ATOM 10366 O O . CYS A 1 35 ? 6.073 -3.065 6.403 1.00 0.00 35 CYS A O 15
ATOM 10373 N N . SER A 1 36 ? 6.030 -3.686 4.271 1.00 0.00 36 SER A N 15
ATOM 10374 C CA . SER A 1 36 ? 6.373 -5.039 4.566 1.00 0.00 36 SER A CA 15
ATOM 10375 C C . SER A 1 36 ? 7.725 -5.341 3.965 1.00 0.00 36 SER A C 15
ATOM 10376 O O . SER A 1 36 ? 7.875 -5.370 2.742 1.00 0.00 36 SER A O 15
ATOM 10384 N N . HIS A 1 37 ? 8.722 -5.452 4.836 1.00 0.00 37 HIS A N 15
ATOM 10385 C CA . HIS A 1 37 ? 10.108 -5.797 4.477 1.00 0.00 37 HIS A CA 15
ATOM 10386 C C . HIS A 1 37 ? 10.741 -4.762 3.555 1.00 0.00 37 HIS A C 15
ATOM 10387 O O . HIS A 1 37 ? 11.691 -5.054 2.838 1.00 0.00 37 HIS A O 15
ATOM 10401 N N . GLY A 1 38 ? 10.251 -3.545 3.620 1.00 0.00 38 GLY A N 15
ATOM 10402 C CA . GLY A 1 38 ? 10.784 -2.498 2.787 1.00 0.00 38 GLY A CA 15
ATOM 10403 C C . GLY A 1 38 ? 10.006 -2.317 1.507 1.00 0.00 38 GLY A C 15
ATOM 10404 O O . GLY A 1 38 ? 10.432 -1.573 0.612 1.00 0.00 38 GLY A O 15
ATOM 10408 N N . ASP A 1 39 ? 8.888 -2.992 1.396 1.00 0.00 39 ASP A N 15
ATOM 10409 C CA . ASP A 1 39 ? 8.028 -2.865 0.226 1.00 0.00 39 ASP A CA 15
ATOM 10410 C C . ASP A 1 39 ? 6.649 -2.372 0.650 1.00 0.00 39 ASP A C 15
ATOM 10411 O O . ASP A 1 39 ? 6.083 -2.857 1.644 1.00 0.00 39 ASP A O 15
ATOM 10420 N N . CYS A 1 40 ? 6.116 -1.411 -0.072 1.00 0.00 40 CYS A N 15
ATOM 10421 C CA . CYS A 1 40 ? 4.803 -0.852 0.230 1.00 0.00 40 CYS A CA 15
ATOM 10422 C C . CYS A 1 40 ? 3.686 -1.734 -0.301 1.00 0.00 40 CYS A C 15
ATOM 10423 O O . CYS A 1 40 ? 3.398 -1.736 -1.504 1.00 0.00 40 CYS A O 15
ATOM 10430 N N . TYR A 1 41 ? 3.087 -2.495 0.569 1.00 0.00 41 TYR A N 15
ATOM 10431 C CA . TYR A 1 41 ? 1.977 -3.337 0.200 1.00 0.00 41 TYR A CA 15
ATOM 10432 C C . TYR A 1 41 ? 0.702 -2.641 0.538 1.00 0.00 41 TYR A C 15
ATOM 10433 O O . TYR A 1 41 ? 0.557 -2.084 1.634 1.00 0.00 41 TYR A O 15
ATOM 10451 N N . CYS A 1 42 ? -0.206 -2.643 -0.376 1.00 0.00 42 CYS A N 15
ATOM 10452 C CA . CYS A 1 42 ? -1.448 -1.967 -0.183 1.00 0.00 42 CYS A CA 15
ATOM 10453 C C . CYS A 1 42 ? -2.587 -2.949 -0.276 1.00 0.00 42 CYS A C 15
ATOM 10454 O O . CYS A 1 42 ? -2.712 -3.684 -1.247 1.00 0.00 42 CYS A O 15
ATOM 10461 N N . TYR A 1 43 ? -3.373 -2.986 0.760 1.00 0.00 43 TYR A N 15
ATOM 10462 C CA . TYR A 1 43 ? -4.437 -3.941 0.915 1.00 0.00 43 TYR A CA 15
ATOM 10463 C C . TYR A 1 43 ? -5.743 -3.376 0.399 1.00 0.00 43 TYR A C 15
ATOM 10464 O O . TYR A 1 43 ? -6.220 -2.356 0.884 1.00 0.00 43 TYR A O 15
ATOM 10482 N N . TYR A 1 44 ? -6.290 -4.016 -0.600 1.00 0.00 44 TYR A N 15
ATOM 10483 C CA . TYR A 1 44 ? -7.528 -3.586 -1.220 1.00 0.00 44 TYR A CA 15
ATOM 10484 C C . TYR A 1 44 ? -8.663 -4.535 -0.903 1.00 0.00 44 TYR A C 15
ATOM 10485 O O . TYR A 1 44 ? -8.452 -5.633 -0.342 1.00 0.00 44 TYR A O 15
ATOM 10503 N N . HIS A 1 45 ? -9.856 -4.093 -1.225 1.00 0.00 45 HIS A N 15
ATOM 10504 C CA . HIS A 1 45 ? -11.053 -4.890 -1.128 1.00 0.00 45 HIS A CA 15
ATOM 10505 C C . HIS A 1 45 ? -11.064 -5.991 -2.196 1.00 0.00 45 HIS A C 15
ATOM 10506 O O . HIS A 1 45 ? -11.104 -5.717 -3.392 1.00 0.00 45 HIS A O 15
ATOM 10520 N N . CYS A 1 46 ? -10.917 -7.209 -1.754 1.00 0.00 46 CYS A N 15
ATOM 10521 C CA . CYS A 1 46 ? -11.027 -8.369 -2.615 1.00 0.00 46 CYS A CA 15
ATOM 10522 C C . CYS A 1 46 ? -12.425 -8.445 -3.213 1.00 0.00 46 CYS A C 15
ATOM 10523 O O . CYS A 1 46 ? -13.383 -8.786 -2.481 1.00 0.00 46 CYS A O 15
ATOM 10531 N N . ALA A 1 1 ? -9.982 -8.233 9.104 1.00 0.00 1 ALA A N 16
ATOM 10532 C CA . ALA A 1 1 ? -10.487 -8.149 7.745 1.00 0.00 1 ALA A CA 16
ATOM 10533 C C . ALA A 1 1 ? -9.559 -8.909 6.834 1.00 0.00 1 ALA A C 16
ATOM 10534 O O . ALA A 1 1 ? -8.435 -9.228 7.221 1.00 0.00 1 ALA A O 16
ATOM 10541 N N . LYS A 1 2 ? -10.022 -9.207 5.641 1.00 0.00 2 LYS A N 16
ATOM 10542 C CA . LYS A 1 2 ? -9.233 -9.940 4.681 1.00 0.00 2 LYS A CA 16
ATOM 10543 C C . LYS A 1 2 ? -8.205 -9.031 4.040 1.00 0.00 2 LYS A C 16
ATOM 10544 O O . LYS A 1 2 ? -8.464 -7.834 3.799 1.00 0.00 2 LYS A O 16
ATOM 10563 N N . HIS A 1 3 ? -7.058 -9.583 3.783 1.00 0.00 3 HIS A N 16
ATOM 10564 C CA . HIS A 1 3 ? -5.965 -8.858 3.202 1.00 0.00 3 HIS A CA 16
ATOM 10565 C C . HIS A 1 3 ? -5.790 -9.252 1.765 1.00 0.00 3 HIS A C 16
ATOM 10566 O O . HIS A 1 3 ? -5.376 -10.363 1.463 1.00 0.00 3 HIS A O 16
ATOM 10580 N N . CYS A 1 4 ? -6.147 -8.376 0.886 1.00 0.00 4 CYS A N 16
ATOM 10581 C CA . CYS A 1 4 ? -5.951 -8.602 -0.517 1.00 0.00 4 CYS A CA 16
ATOM 10582 C C . CYS A 1 4 ? -4.964 -7.570 -0.998 1.00 0.00 4 CYS A C 16
ATOM 10583 O O . CYS A 1 4 ? -5.330 -6.436 -1.298 1.00 0.00 4 CYS A O 16
ATOM 10590 N N . GLY A 1 5 ? -3.717 -7.932 -0.977 1.00 0.00 5 GLY A N 16
ATOM 10591 C CA . GLY A 1 5 ? -2.658 -6.994 -1.259 1.00 0.00 5 GLY A CA 16
ATOM 10592 C C . GLY A 1 5 ? -2.168 -7.023 -2.669 1.00 0.00 5 GLY A C 16
ATOM 10593 O O . GLY A 1 5 ? -1.942 -8.095 -3.251 1.00 0.00 5 GLY A O 16
ATOM 10597 N N . LYS A 1 6 ? -2.007 -5.859 -3.212 1.00 0.00 6 LYS A N 16
ATOM 10598 C CA . LYS A 1 6 ? -1.498 -5.668 -4.543 1.00 0.00 6 LYS A CA 16
ATOM 10599 C C . LYS A 1 6 ? 0.011 -5.461 -4.463 1.00 0.00 6 LYS A C 16
ATOM 10600 O O . LYS A 1 6 ? 0.506 -4.916 -3.461 1.00 0.00 6 LYS A O 16
ATOM 10619 N N . HIS A 1 7 ? 0.727 -5.906 -5.495 1.00 0.00 7 HIS A N 16
ATOM 10620 C CA . HIS A 1 7 ? 2.178 -5.782 -5.576 1.00 0.00 7 HIS A CA 16
ATOM 10621 C C . HIS A 1 7 ? 2.590 -4.303 -5.495 1.00 0.00 7 HIS A C 16
ATOM 10622 O O . HIS A 1 7 ? 1.818 -3.402 -5.867 1.00 0.00 7 HIS A O 16
ATOM 10636 N N . SER A 1 8 ? 3.757 -4.065 -5.005 1.00 0.00 8 SER A N 16
ATOM 10637 C CA . SER A 1 8 ? 4.245 -2.737 -4.780 1.00 0.00 8 SER A CA 16
ATOM 10638 C C . SER A 1 8 ? 5.065 -2.219 -5.960 1.00 0.00 8 SER A C 16
ATOM 10639 O O . SER A 1 8 ? 5.507 -2.984 -6.815 1.00 0.00 8 SER A O 16
ATOM 10647 N N . LYS A 1 9 ? 5.238 -0.915 -6.005 1.00 0.00 9 LYS A N 16
ATOM 10648 C CA . LYS A 1 9 ? 6.139 -0.276 -6.946 1.00 0.00 9 LYS A CA 16
ATOM 10649 C C . LYS A 1 9 ? 7.305 0.337 -6.190 1.00 0.00 9 LYS A C 16
ATOM 10650 O O . LYS A 1 9 ? 8.195 0.951 -6.777 1.00 0.00 9 LYS A O 16
ATOM 10669 N N . SER A 1 10 ? 7.339 0.084 -4.897 1.00 0.00 10 SER A N 16
ATOM 10670 C CA . SER A 1 10 ? 8.304 0.677 -3.994 1.00 0.00 10 SER A CA 16
ATOM 10671 C C . SER A 1 10 ? 9.710 0.065 -4.091 1.00 0.00 10 SER A C 16
ATOM 10672 O O . SER A 1 10 ? 10.564 0.344 -3.247 1.00 0.00 10 SER A O 16
ATOM 10680 N N . TRP A 1 11 ? 9.962 -0.746 -5.120 1.00 0.00 11 TRP A N 16
ATOM 10681 C CA . TRP A 1 11 ? 11.282 -1.283 -5.310 1.00 0.00 11 TRP A CA 16
ATOM 10682 C C . TRP A 1 11 ? 12.181 -0.147 -5.789 1.00 0.00 11 TRP A C 16
ATOM 10683 O O . TRP A 1 11 ? 13.364 -0.068 -5.440 1.00 0.00 11 TRP A O 16
ATOM 10704 N N . ASN A 1 12 ? 11.605 0.743 -6.574 1.00 0.00 12 ASN A N 16
ATOM 10705 C CA . ASN A 1 12 ? 12.276 1.966 -6.945 1.00 0.00 12 ASN A CA 16
ATOM 10706 C C . ASN A 1 12 ? 11.646 3.063 -6.143 1.00 0.00 12 ASN A C 16
ATOM 10707 O O . ASN A 1 12 ? 10.679 3.718 -6.569 1.00 0.00 12 ASN A O 16
ATOM 10718 N N . GLY A 1 13 ? 12.125 3.181 -4.956 1.00 0.00 13 GLY A N 16
ATOM 10719 C CA . GLY A 1 13 ? 11.603 4.063 -3.978 1.00 0.00 13 GLY A CA 16
ATOM 10720 C C . GLY A 1 13 ? 11.781 3.390 -2.656 1.00 0.00 13 GLY A C 16
ATOM 10721 O O . GLY A 1 13 ? 12.589 2.457 -2.557 1.00 0.00 13 GLY A O 16
ATOM 10725 N N . LYS A 1 14 ? 11.065 3.787 -1.657 1.00 0.00 14 LYS A N 16
ATOM 10726 C CA . LYS A 1 14 ? 11.208 3.167 -0.394 1.00 0.00 14 LYS A CA 16
ATOM 10727 C C . LYS A 1 14 ? 9.848 3.006 0.236 1.00 0.00 14 LYS A C 16
ATOM 10728 O O . LYS A 1 14 ? 8.909 3.722 -0.128 1.00 0.00 14 LYS A O 16
ATOM 10747 N N . CYS A 1 15 ? 9.722 2.063 1.131 1.00 0.00 15 CYS A N 16
ATOM 10748 C CA . CYS A 1 15 ? 8.486 1.868 1.825 1.00 0.00 15 CYS A CA 16
ATOM 10749 C C . CYS A 1 15 ? 8.320 2.923 2.891 1.00 0.00 15 CYS A C 16
ATOM 10750 O O . CYS A 1 15 ? 9.187 3.088 3.761 1.00 0.00 15 CYS A O 16
ATOM 10757 N N . PHE A 1 16 ? 7.249 3.645 2.800 1.00 0.00 16 PHE A N 16
ATOM 10758 C CA . PHE A 1 16 ? 6.876 4.620 3.781 1.00 0.00 16 PHE A CA 16
ATOM 10759 C C . PHE A 1 16 ? 5.454 4.302 4.156 1.00 0.00 16 PHE A C 16
ATOM 10760 O O . PHE A 1 16 ? 4.541 4.582 3.386 1.00 0.00 16 PHE A O 16
ATOM 10777 N N . HIS A 1 17 ? 5.279 3.676 5.307 1.00 0.00 17 HIS A N 16
ATOM 10778 C CA . HIS A 1 17 ? 3.991 3.120 5.724 1.00 0.00 17 HIS A CA 16
ATOM 10779 C C . HIS A 1 17 ? 2.845 4.130 5.648 1.00 0.00 17 HIS A C 16
ATOM 10780 O O . HIS A 1 17 ? 1.870 3.896 4.939 1.00 0.00 17 HIS A O 16
ATOM 10794 N N . LYS A 1 18 ? 2.982 5.247 6.337 1.00 0.00 18 LYS A N 16
ATOM 10795 C CA . LYS A 1 18 ? 1.922 6.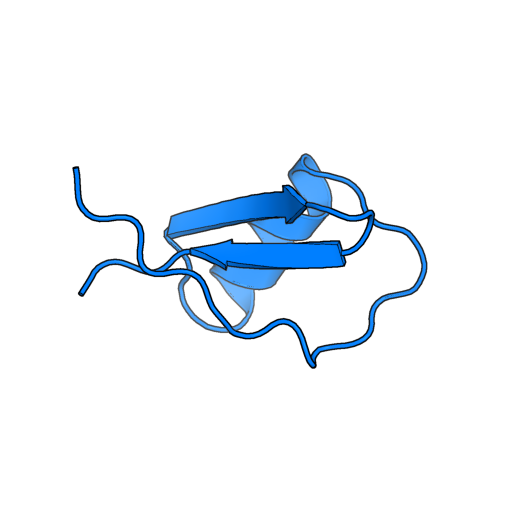249 6.379 1.00 0.00 18 LYS A CA 16
ATOM 10796 C C . LYS A 1 18 ? 1.653 6.819 4.987 1.00 0.00 18 LYS A C 16
ATOM 10797 O O . LYS A 1 18 ? 0.487 6.909 4.553 1.00 0.00 18 LYS A O 16
ATOM 10816 N N . LYS A 1 19 ? 2.731 7.171 4.296 1.00 0.00 19 LYS A N 16
ATOM 10817 C CA . LYS A 1 19 ? 2.666 7.749 2.965 1.00 0.00 19 LYS A CA 16
ATOM 10818 C C . LYS A 1 19 ? 1.952 6.806 2.003 1.00 0.00 19 LYS A C 16
ATOM 10819 O O . LYS A 1 19 ? 0.965 7.183 1.392 1.00 0.00 19 LYS A O 16
ATOM 10838 N N . CYS A 1 20 ? 2.427 5.574 1.920 1.00 0.00 20 CYS A N 16
ATOM 10839 C CA . CYS A 1 20 ? 1.854 4.589 1.018 1.00 0.00 20 CYS A CA 16
ATOM 10840 C C . CYS A 1 20 ? 0.419 4.237 1.407 1.00 0.00 20 CYS A C 16
ATOM 10841 O O . CYS A 1 20 ? -0.434 4.061 0.533 1.00 0.00 20 CYS A O 16
ATOM 10848 N N . ASN A 1 21 ? 0.147 4.171 2.714 1.00 0.00 21 ASN A N 16
ATOM 10849 C CA . ASN A 1 21 ? -1.187 3.842 3.214 1.00 0.00 21 ASN A CA 16
ATOM 10850 C C . ASN A 1 21 ? -2.205 4.825 2.699 1.00 0.00 21 ASN A C 16
ATOM 10851 O O . ASN A 1 21 ? -3.210 4.434 2.098 1.00 0.00 21 ASN A O 16
ATOM 10862 N N . HIS A 1 22 ? -1.928 6.097 2.882 1.00 0.00 22 HIS A N 16
ATOM 10863 C CA . HIS A 1 22 ? -2.865 7.117 2.478 1.00 0.00 22 HIS A CA 16
ATOM 10864 C C . HIS A 1 22 ? -2.808 7.417 1.006 1.00 0.00 22 HIS A C 16
ATOM 10865 O O . HIS A 1 22 ? -3.815 7.804 0.426 1.00 0.00 22 HIS A O 16
ATOM 10879 N N . TRP A 1 23 ? -1.648 7.220 0.391 1.00 0.00 23 TRP A N 16
ATOM 10880 C CA . TRP A 1 23 ? -1.531 7.347 -1.052 1.00 0.00 23 TRP A CA 16
ATOM 10881 C C . TRP A 1 23 ? -2.466 6.345 -1.693 1.00 0.00 23 TRP A C 16
ATOM 10882 O O . TRP A 1 23 ? -3.287 6.692 -2.527 1.00 0.00 23 TRP A O 16
ATOM 10903 N N . CYS A 1 24 ? -2.373 5.116 -1.253 1.00 0.00 24 CYS A N 16
ATOM 10904 C CA . CYS A 1 24 ? -3.226 4.086 -1.744 1.00 0.00 24 CYS A CA 16
ATOM 10905 C C . CYS A 1 24 ? -4.679 4.318 -1.375 1.00 0.00 24 CYS A C 16
ATOM 10906 O O . CYS A 1 24 ? -5.535 4.262 -2.242 1.00 0.00 24 CYS A O 16
ATOM 10913 N N . MET A 1 25 ? -4.951 4.649 -0.116 1.00 0.00 25 MET A N 16
ATOM 10914 C CA . MET A 1 25 ? -6.328 4.837 0.353 1.00 0.00 25 MET A CA 16
ATOM 10915 C C . MET A 1 25 ? -7.031 5.970 -0.415 1.00 0.00 25 MET A C 16
ATOM 10916 O O . MET A 1 25 ? -8.204 5.857 -0.760 1.00 0.00 25 MET A O 16
ATOM 10930 N N . GLU A 1 26 ? -6.295 7.022 -0.703 1.00 0.00 26 GLU A N 16
ATOM 10931 C CA . GLU A 1 26 ? -6.823 8.167 -1.419 1.00 0.00 26 GLU A CA 16
ATOM 10932 C C . GLU A 1 26 ? -6.784 7.955 -2.938 1.00 0.00 26 GLU A C 16
ATOM 10933 O O . GLU A 1 26 ? -7.819 7.831 -3.586 1.00 0.00 26 GLU A O 16
ATOM 10945 N N . LYS A 1 27 ? -5.591 7.845 -3.480 1.00 0.00 27 LYS A N 16
ATOM 10946 C CA . LYS A 1 27 ? -5.388 7.819 -4.923 1.00 0.00 27 LYS A CA 16
ATOM 10947 C C . LYS A 1 27 ? -5.807 6.499 -5.539 1.00 0.00 27 LYS A C 16
ATOM 10948 O O . LYS A 1 27 ? -6.451 6.472 -6.577 1.00 0.00 27 LYS A O 16
ATOM 10967 N N . GLU A 1 28 ? -5.493 5.410 -4.874 1.00 0.00 28 GLU A N 16
ATOM 10968 C CA . GLU A 1 28 ? -5.669 4.104 -5.473 1.00 0.00 28 GLU A CA 16
ATOM 10969 C C . GLU A 1 28 ? -6.962 3.463 -5.016 1.00 0.00 28 GLU A C 16
ATOM 10970 O O . GLU A 1 28 ? -7.303 2.371 -5.466 1.00 0.00 28 GLU A O 16
ATOM 10982 N N . ASP A 1 29 ? -7.663 4.159 -4.125 1.00 0.00 29 ASP A N 16
ATOM 10983 C CA . ASP A 1 29 ? -8.899 3.676 -3.494 1.00 0.00 29 ASP A CA 16
ATOM 10984 C C . ASP A 1 29 ? -8.660 2.313 -2.838 1.00 0.00 29 ASP A C 16
ATOM 10985 O O . ASP A 1 29 ? -9.064 1.261 -3.340 1.00 0.00 29 ASP A O 16
ATOM 10994 N N . ALA A 1 30 ? -7.922 2.330 -1.763 1.00 0.00 30 ALA A N 16
ATOM 10995 C CA . ALA A 1 30 ? -7.575 1.116 -1.051 1.00 0.00 30 ALA A CA 16
ATOM 10996 C C . ALA A 1 30 ? -8.132 1.168 0.338 1.00 0.00 30 ALA A C 16
ATOM 10997 O O . ALA A 1 30 ? -8.609 2.217 0.772 1.00 0.00 30 ALA A O 16
ATOM 11004 N N . LYS A 1 31 ? -8.066 0.061 1.039 1.00 0.00 31 LYS A N 16
ATOM 11005 C CA . LYS A 1 31 ? -8.542 0.033 2.410 1.00 0.00 31 LYS A CA 16
ATOM 11006 C C . LYS A 1 31 ? -7.440 0.536 3.319 1.00 0.00 31 LYS A C 16
ATOM 11007 O O . LYS A 1 31 ? -7.655 1.406 4.176 1.00 0.00 31 LYS A O 16
ATOM 11026 N N . TYR A 1 32 ? -6.262 -0.019 3.124 1.00 0.00 32 TYR A N 16
ATOM 11027 C CA . TYR A 1 32 ? -5.086 0.312 3.896 1.00 0.00 32 TYR A CA 16
ATOM 11028 C C . TYR A 1 32 ? -3.863 -0.245 3.202 1.00 0.00 32 TYR A C 16
ATOM 11029 O O . TYR A 1 32 ? -3.966 -1.207 2.445 1.00 0.00 32 TYR A O 16
ATOM 11047 N N . GLY A 1 33 ? -2.748 0.373 3.416 1.00 0.00 33 GLY A N 16
ATOM 11048 C CA . GLY A 1 33 ? -1.510 -0.100 2.879 1.00 0.00 33 GLY A CA 16
ATOM 11049 C C . GLY A 1 33 ? -0.537 -0.309 3.991 1.00 0.00 33 GLY A C 16
ATOM 11050 O O . GLY A 1 33 ? -0.384 0.561 4.844 1.00 0.00 33 GLY A O 16
ATOM 11054 N N . SER A 1 34 ? 0.100 -1.438 4.015 1.00 0.00 34 SER A N 16
ATOM 11055 C CA . SER A 1 34 ? 1.003 -1.738 5.080 1.00 0.00 34 SER A CA 16
ATOM 11056 C C . SER A 1 34 ? 2.366 -2.081 4.489 1.00 0.00 34 SER A C 16
ATOM 11057 O O . SER A 1 34 ? 2.486 -2.301 3.272 1.00 0.00 34 SER A O 16
ATOM 11065 N N . CYS A 1 35 ? 3.375 -2.119 5.311 1.00 0.00 35 CYS A N 16
ATOM 11066 C CA . CYS A 1 35 ? 4.698 -2.360 4.834 1.00 0.00 35 CYS A CA 16
ATOM 11067 C C . CYS A 1 35 ? 5.022 -3.831 5.015 1.00 0.00 35 CYS A C 16
ATOM 11068 O O . CYS A 1 35 ? 4.830 -4.398 6.104 1.00 0.00 35 CYS A O 16
ATOM 11075 N N . SER A 1 36 ? 5.453 -4.450 3.960 1.00 0.00 36 SER A N 16
ATOM 11076 C CA . SER A 1 36 ? 5.776 -5.833 3.976 1.00 0.00 36 SER A CA 16
ATOM 11077 C C . SER A 1 36 ? 7.140 -6.013 3.349 1.00 0.00 36 SER A C 16
ATOM 11078 O O . SER A 1 36 ? 7.317 -5.730 2.164 1.00 0.00 36 SER A O 16
ATOM 11086 N N . HIS A 1 37 ? 8.120 -6.379 4.176 1.00 0.00 37 HIS A N 16
ATOM 11087 C CA . HIS A 1 37 ? 9.499 -6.693 3.737 1.00 0.00 37 HIS A CA 16
ATOM 11088 C C . HIS A 1 37 ? 10.200 -5.453 3.183 1.00 0.00 37 HIS A C 16
ATOM 11089 O O . HIS A 1 37 ? 11.240 -5.547 2.526 1.00 0.00 37 HIS A O 16
ATOM 11103 N N . GLY A 1 38 ? 9.655 -4.302 3.473 1.00 0.00 38 GLY A N 16
ATOM 11104 C CA . GLY A 1 38 ? 10.219 -3.083 2.984 1.00 0.00 38 GLY A CA 16
ATOM 11105 C C . GLY A 1 38 ? 9.536 -2.592 1.730 1.00 0.00 38 GLY A C 16
ATOM 11106 O O . GLY A 1 38 ? 10.093 -1.765 1.005 1.00 0.00 38 GLY A O 16
ATOM 11110 N N . ASP A 1 39 ? 8.357 -3.112 1.457 1.00 0.00 39 ASP A N 16
ATOM 11111 C CA . ASP A 1 39 ? 7.551 -2.659 0.328 1.00 0.00 39 ASP A CA 16
ATOM 11112 C C . ASP A 1 39 ? 6.161 -2.291 0.764 1.00 0.00 39 ASP A C 16
ATOM 11113 O O . ASP A 1 39 ? 5.638 -2.845 1.740 1.00 0.00 39 ASP A O 16
ATOM 11122 N N . CYS A 1 40 ? 5.560 -1.376 0.049 1.00 0.00 40 CYS A N 16
ATOM 11123 C CA . CYS A 1 40 ? 4.238 -0.888 0.378 1.00 0.00 40 CYS A CA 16
ATOM 11124 C C . CYS A 1 40 ? 3.160 -1.742 -0.281 1.00 0.00 40 CYS A C 16
ATOM 11125 O O . CYS A 1 40 ? 2.869 -1.589 -1.481 1.00 0.00 40 CYS A O 16
ATOM 11132 N N . TYR A 1 41 ? 2.590 -2.643 0.466 1.00 0.00 41 TYR A N 16
ATOM 11133 C CA . TYR A 1 41 ? 1.536 -3.478 -0.044 1.00 0.00 41 TYR A CA 16
ATOM 11134 C C . TYR A 1 41 ? 0.212 -2.890 0.312 1.00 0.00 41 TYR A C 16
ATOM 11135 O O . TYR A 1 41 ? -0.132 -2.753 1.490 1.00 0.00 41 TYR A O 16
ATOM 11153 N N . CYS A 1 42 ? -0.497 -2.487 -0.687 1.00 0.00 42 CYS A N 16
ATOM 11154 C CA . CYS A 1 42 ? -1.766 -1.878 -0.498 1.00 0.00 42 CYS A CA 16
ATOM 11155 C C . CYS A 1 42 ? -2.854 -2.911 -0.612 1.00 0.00 42 CYS A C 16
ATOM 11156 O O . CYS A 1 42 ? -2.927 -3.656 -1.598 1.00 0.00 42 CYS A O 16
ATOM 11163 N N . TYR A 1 43 ? -3.655 -2.992 0.418 1.00 0.00 43 TYR A N 16
ATOM 11164 C CA . TYR A 1 43 ? -4.679 -3.981 0.522 1.00 0.00 43 TYR A CA 16
ATOM 11165 C C . TYR A 1 43 ? -6.017 -3.411 0.119 1.00 0.00 43 TYR A C 16
ATOM 11166 O O . TYR A 1 43 ? -6.430 -2.319 0.576 1.00 0.00 43 TYR A O 16
ATOM 11184 N N . TYR A 1 44 ? -6.671 -4.123 -0.740 1.00 0.00 44 TYR A N 16
ATOM 11185 C CA . TYR A 1 44 ? -7.939 -3.737 -1.271 1.00 0.00 44 TYR A CA 16
ATOM 11186 C C . TYR A 1 44 ? -9.009 -4.670 -0.780 1.00 0.00 44 TYR A C 16
ATOM 11187 O O . TYR A 1 44 ? -8.725 -5.652 -0.076 1.00 0.00 44 TYR A O 16
ATOM 11205 N N . HIS A 1 45 ? -10.217 -4.362 -1.129 1.00 0.00 45 HIS A N 16
ATOM 11206 C CA . HIS A 1 45 ? -11.346 -5.158 -0.783 1.00 0.00 45 HIS A CA 16
ATOM 11207 C C . HIS A 1 45 ? -11.643 -6.074 -1.956 1.00 0.00 45 HIS A C 16
ATOM 11208 O O . HIS A 1 45 ? -12.120 -5.625 -3.006 1.00 0.00 45 HIS A O 16
ATOM 11222 N N . CYS A 1 46 ? -11.293 -7.307 -1.818 1.00 0.00 46 CYS A N 16
ATOM 11223 C CA . CYS A 1 46 ? -11.529 -8.270 -2.843 1.00 0.00 46 CYS A CA 16
ATOM 11224 C C . CYS A 1 46 ? -12.645 -9.193 -2.401 1.00 0.00 46 CYS A C 16
ATOM 11225 O O . CYS A 1 46 ? -13.790 -9.009 -2.856 1.00 0.00 46 CYS A O 16
ATOM 11233 N N . ALA A 1 1 ? -13.158 -11.073 6.509 1.00 0.00 1 ALA A N 17
ATOM 11234 C CA . ALA A 1 1 ? -12.741 -10.293 5.353 1.00 0.00 1 ALA A CA 17
ATOM 11235 C C . ALA A 1 1 ? -11.318 -10.664 5.004 1.00 0.00 1 ALA A C 17
ATOM 11236 O O . ALA A 1 1 ? -10.566 -11.128 5.873 1.00 0.00 1 ALA A O 17
ATOM 11243 N N . LYS A 1 2 ? -10.934 -10.471 3.768 1.00 0.00 2 LYS A N 17
ATOM 11244 C CA . LYS A 1 2 ? -9.597 -10.813 3.319 1.00 0.00 2 LYS A CA 17
ATOM 11245 C C . LYS A 1 2 ? -8.879 -9.592 2.776 1.00 0.00 2 LYS A C 17
ATOM 11246 O O . LYS A 1 2 ? -9.367 -8.930 1.853 1.00 0.00 2 LYS A O 17
ATOM 11265 N N . HIS A 1 3 ? -7.737 -9.297 3.342 1.00 0.00 3 HIS A N 17
ATOM 11266 C CA . HIS A 1 3 ? -6.953 -8.159 2.922 1.00 0.00 3 HIS A CA 17
ATOM 11267 C C . HIS A 1 3 ? -5.948 -8.577 1.860 1.00 0.00 3 HIS A C 17
ATOM 11268 O O . HIS A 1 3 ? -5.218 -9.559 2.021 1.00 0.00 3 HIS A O 17
ATOM 11282 N N . CYS A 1 4 ? -5.937 -7.874 0.785 1.00 0.00 4 CYS A N 17
ATOM 11283 C CA . CYS A 1 4 ? -5.016 -8.130 -0.288 1.00 0.00 4 CYS A CA 17
ATOM 11284 C C . CYS A 1 4 ? -4.239 -6.892 -0.627 1.00 0.00 4 CYS A C 17
ATOM 11285 O O . CYS A 1 4 ? -4.809 -5.876 -1.026 1.00 0.00 4 CYS A O 17
ATOM 11292 N N . GLY A 1 5 ? -2.957 -6.956 -0.398 1.00 0.00 5 GLY A N 17
ATOM 11293 C CA . GLY A 1 5 ? -2.088 -5.876 -0.727 1.00 0.00 5 GLY A CA 17
ATOM 11294 C C . GLY A 1 5 ? -1.568 -6.033 -2.115 1.00 0.00 5 GLY A C 17
ATOM 11295 O O . GLY A 1 5 ? -1.248 -7.153 -2.529 1.00 0.00 5 GLY A O 17
ATOM 11299 N N . LYS A 1 6 ? -1.519 -4.950 -2.855 1.00 0.00 6 LYS A N 17
ATOM 11300 C CA . LYS A 1 6 ? -1.006 -4.991 -4.210 1.00 0.00 6 LYS A CA 17
ATOM 11301 C C . LYS A 1 6 ? 0.459 -5.408 -4.216 1.00 0.00 6 LYS A C 17
ATOM 11302 O O . LYS A 1 6 ? 1.248 -4.971 -3.366 1.00 0.00 6 LYS A O 17
ATOM 11321 N N . HIS A 1 7 ? 0.801 -6.245 -5.151 1.00 0.00 7 HIS A N 17
ATOM 11322 C CA . HIS A 1 7 ? 2.141 -6.745 -5.269 1.00 0.00 7 HIS A CA 17
ATOM 11323 C C . HIS A 1 7 ? 3.004 -5.663 -5.890 1.00 0.00 7 HIS A C 17
ATOM 11324 O O . HIS A 1 7 ? 2.698 -5.165 -6.984 1.00 0.00 7 HIS A O 17
ATOM 11338 N N . SER A 1 8 ? 4.050 -5.276 -5.194 1.00 0.00 8 SER A N 17
ATOM 11339 C CA . SER A 1 8 ? 4.903 -4.227 -5.651 1.00 0.00 8 SER A CA 17
ATOM 11340 C C . SER A 1 8 ? 5.862 -4.683 -6.754 1.00 0.00 8 SER A C 17
ATOM 11341 O O . SER A 1 8 ? 7.015 -5.085 -6.502 1.00 0.00 8 SER A O 17
ATOM 11349 N N . LYS A 1 9 ? 5.341 -4.716 -7.958 1.00 0.00 9 LYS A N 17
ATOM 11350 C CA . LYS A 1 9 ? 6.134 -4.962 -9.135 1.00 0.00 9 LYS A CA 17
ATOM 11351 C C . LYS A 1 9 ? 6.784 -3.651 -9.495 1.00 0.00 9 LYS A C 17
ATOM 11352 O O . LYS A 1 9 ? 7.870 -3.599 -10.070 1.00 0.00 9 LYS A O 17
ATOM 11371 N N . SER A 1 10 ? 6.090 -2.591 -9.132 1.00 0.00 10 SER A N 17
ATOM 11372 C CA . SER A 1 10 ? 6.605 -1.270 -9.198 1.00 0.00 10 SER A CA 17
ATOM 11373 C C . SER A 1 10 ? 7.540 -1.128 -8.000 1.00 0.00 10 SER A C 17
ATOM 11374 O O . SER A 1 10 ? 7.123 -1.315 -6.840 1.00 0.00 10 SER A O 17
ATOM 11382 N N . TRP A 1 11 ? 8.794 -0.887 -8.274 1.00 0.00 11 TRP A N 17
ATOM 11383 C CA . TRP A 1 11 ? 9.785 -0.822 -7.242 1.00 0.00 11 TRP A CA 17
ATOM 11384 C C . TRP A 1 11 ? 9.718 0.475 -6.459 1.00 0.00 11 TRP A C 17
ATOM 11385 O O . TRP A 1 11 ? 9.847 1.583 -7.022 1.00 0.00 11 TRP A O 17
ATOM 11406 N N . ASN A 1 12 ? 9.480 0.331 -5.183 1.00 0.00 12 ASN A N 17
ATOM 11407 C CA . ASN A 1 12 ? 9.542 1.428 -4.250 1.00 0.00 12 ASN A CA 17
ATOM 11408 C C . ASN A 1 12 ? 10.815 1.305 -3.488 1.00 0.00 12 ASN A C 17
ATOM 11409 O O . ASN A 1 12 ? 11.084 0.252 -2.899 1.00 0.00 12 ASN A O 17
ATOM 11420 N N . GLY A 1 13 ? 11.605 2.349 -3.501 1.00 0.00 13 GLY A N 17
ATOM 11421 C CA . GLY A 1 13 ? 12.859 2.334 -2.803 1.00 0.00 13 GLY A CA 17
ATOM 11422 C C . GLY A 1 13 ? 12.659 2.279 -1.314 1.00 0.00 13 GLY A C 17
ATOM 11423 O O . GLY A 1 13 ? 13.403 1.609 -0.596 1.00 0.00 13 GLY A O 17
ATOM 11427 N N . LYS A 1 14 ? 11.653 2.973 -0.849 1.00 0.00 14 LYS A N 17
ATOM 11428 C CA . LYS A 1 14 ? 11.320 2.999 0.544 1.00 0.00 14 LYS A CA 17
ATOM 11429 C C . LYS A 1 14 ? 9.884 2.676 0.740 1.00 0.00 14 LYS A C 17
ATOM 11430 O O . LYS A 1 14 ? 9.116 2.502 -0.216 1.00 0.00 14 LYS A O 17
ATOM 11449 N N . CYS A 1 15 ? 9.542 2.581 1.965 1.00 0.00 15 CYS A N 17
ATOM 11450 C CA . CYS A 1 15 ? 8.206 2.411 2.375 1.00 0.00 15 CYS A CA 17
ATOM 11451 C C . CYS A 1 15 ? 7.968 3.230 3.612 1.00 0.00 15 CYS A C 17
ATOM 11452 O O . CYS A 1 15 ? 8.674 3.074 4.632 1.00 0.00 15 CYS A O 17
ATOM 11459 N N . PHE A 1 16 ? 7.050 4.132 3.517 1.00 0.00 16 PHE A N 17
ATOM 11460 C CA . PHE A 1 16 ? 6.630 4.910 4.634 1.00 0.00 16 PHE A CA 17
ATOM 11461 C C . PHE A 1 16 ? 5.176 4.623 4.851 1.00 0.00 16 PHE A C 17
ATOM 11462 O O . PHE A 1 16 ? 4.348 4.948 3.997 1.00 0.00 16 PHE A O 17
ATOM 11479 N N . HIS A 1 17 ? 4.871 3.971 5.964 1.00 0.00 17 HIS A N 17
ATOM 11480 C CA . HIS A 1 17 ? 3.519 3.495 6.254 1.00 0.00 17 HIS A CA 17
ATOM 11481 C C . HIS A 1 17 ? 2.477 4.606 6.207 1.00 0.00 17 HIS A C 17
ATOM 11482 O O . HIS A 1 17 ? 1.389 4.409 5.676 1.00 0.00 17 HIS A O 17
ATOM 11496 N N . LYS A 1 18 ? 2.827 5.781 6.711 1.00 0.00 18 LYS A N 17
ATOM 11497 C CA . LYS A 1 18 ? 1.907 6.905 6.678 1.00 0.00 18 LYS A CA 17
ATOM 11498 C C . LYS A 1 18 ? 1.659 7.333 5.238 1.00 0.00 18 LYS A C 17
ATOM 11499 O O . LYS A 1 18 ? 0.506 7.511 4.818 1.00 0.00 18 LYS A O 17
ATOM 11518 N N . LYS A 1 19 ? 2.742 7.459 4.484 1.00 0.00 19 LYS A N 17
ATOM 11519 C CA . LYS A 1 19 ? 2.680 7.878 3.099 1.00 0.00 19 LYS A CA 17
ATOM 11520 C C . LYS A 1 19 ? 1.870 6.883 2.294 1.00 0.00 19 LYS A C 17
ATOM 11521 O O . LYS A 1 19 ? 0.958 7.266 1.585 1.00 0.00 19 LYS A O 17
ATOM 11540 N N . CYS A 1 20 ? 2.180 5.604 2.460 1.00 0.00 20 CYS A N 17
ATOM 11541 C CA . CYS A 1 20 ? 1.469 4.529 1.776 1.00 0.00 20 CYS A CA 17
ATOM 11542 C C . CYS A 1 20 ? -0.013 4.562 2.097 1.00 0.00 20 CYS A C 17
ATOM 11543 O O . CYS A 1 20 ? -0.855 4.415 1.203 1.00 0.00 20 CYS A O 17
ATOM 11550 N N . ASN A 1 21 ? -0.327 4.778 3.363 1.00 0.00 21 ASN A N 17
ATOM 11551 C CA . ASN A 1 21 ? -1.698 4.846 3.818 1.00 0.00 21 ASN A CA 17
ATOM 11552 C C . ASN A 1 21 ? -2.444 5.985 3.151 1.00 0.00 21 ASN A C 17
ATOM 11553 O O . ASN A 1 21 ? -3.409 5.754 2.427 1.00 0.00 21 ASN A O 17
ATOM 11564 N N . HIS A 1 22 ? -1.948 7.200 3.327 1.00 0.00 22 HIS A N 17
ATOM 11565 C CA . HIS A 1 22 ? -2.634 8.385 2.803 1.00 0.00 22 HIS A CA 17
ATOM 11566 C C . HIS A 1 22 ? -2.633 8.432 1.290 1.00 0.00 22 HIS A C 17
ATOM 11567 O O . HIS A 1 22 ? -3.583 8.936 0.683 1.00 0.00 22 HIS A O 17
ATOM 11581 N N . TRP A 1 23 ? -1.590 7.910 0.679 1.00 0.00 23 TRP A N 17
ATOM 11582 C CA . TRP A 1 23 ? -1.502 7.893 -0.761 1.00 0.00 23 TRP A CA 17
ATOM 11583 C C . TRP A 1 23 ? -2.501 6.914 -1.338 1.00 0.00 23 TRP A C 17
ATOM 11584 O O . TRP A 1 23 ? -3.447 7.311 -2.004 1.00 0.00 23 TRP A O 17
ATOM 11605 N N . CYS A 1 24 ? -2.336 5.654 -1.006 1.00 0.00 24 CYS A N 17
ATOM 11606 C CA . CYS A 1 24 ? -3.148 4.598 -1.568 1.00 0.00 24 CYS A CA 17
ATOM 11607 C C . CYS A 1 24 ? -4.619 4.689 -1.215 1.00 0.00 24 CYS A C 17
ATOM 11608 O O . CYS A 1 24 ? -5.471 4.400 -2.064 1.00 0.00 24 CYS A O 17
ATOM 11615 N N . MET A 1 25 ? -4.934 5.132 0.002 1.00 0.00 25 MET A N 17
ATOM 11616 C CA . MET A 1 25 ? -6.329 5.253 0.434 1.00 0.00 25 MET A CA 17
ATOM 11617 C C . MET A 1 25 ? -7.089 6.236 -0.455 1.00 0.00 25 MET A C 17
ATOM 11618 O O . MET A 1 25 ? -8.256 6.019 -0.776 1.00 0.00 25 MET A O 17
ATOM 11632 N N . GLU A 1 26 ? -6.409 7.275 -0.882 1.00 0.00 26 GLU A N 17
ATOM 11633 C CA . GLU A 1 26 ? -7.018 8.274 -1.725 1.00 0.00 26 GLU A CA 17
ATOM 11634 C C . GLU A 1 26 ? -6.869 7.888 -3.190 1.00 0.00 26 GLU A C 17
ATOM 11635 O O . GLU A 1 26 ? -7.851 7.723 -3.905 1.00 0.00 26 GLU A O 17
ATOM 11647 N N . LYS A 1 27 ? -5.632 7.689 -3.598 1.00 0.00 27 LYS A N 17
ATOM 11648 C CA . LYS A 1 27 ? -5.280 7.484 -4.990 1.00 0.00 27 LYS A CA 17
ATOM 11649 C C . LYS A 1 27 ? -5.897 6.228 -5.593 1.00 0.00 27 LYS A C 17
ATOM 11650 O O . LYS A 1 27 ? -6.443 6.270 -6.688 1.00 0.00 27 LYS A O 17
ATOM 11669 N N . GLU A 1 28 ? -5.840 5.127 -4.893 1.00 0.00 28 GLU A N 17
ATOM 11670 C CA . GLU A 1 28 ? -6.331 3.891 -5.466 1.00 0.00 28 GLU A CA 17
ATOM 11671 C C . GLU A 1 28 ? -7.470 3.322 -4.672 1.00 0.00 28 GLU A C 17
ATOM 11672 O O . GLU A 1 28 ? -7.875 2.182 -4.897 1.00 0.00 28 GLU A O 17
ATOM 11684 N N . ASP A 1 29 ? -8.009 4.143 -3.779 1.00 0.00 29 ASP A N 17
ATOM 11685 C CA . ASP A 1 29 ? -9.122 3.775 -2.898 1.00 0.00 29 ASP A CA 17
ATOM 11686 C C . ASP A 1 29 ? -8.802 2.463 -2.167 1.00 0.00 29 ASP A C 17
ATOM 11687 O O . ASP A 1 29 ? -9.342 1.390 -2.466 1.00 0.00 29 ASP A O 17
ATOM 11696 N N . ALA A 1 30 ? -7.833 2.541 -1.298 1.00 0.00 30 ALA A N 17
ATOM 11697 C CA . ALA A 1 30 ? -7.384 1.400 -0.528 1.00 0.00 30 ALA A CA 17
ATOM 11698 C C . ALA A 1 30 ? -7.888 1.506 0.881 1.00 0.00 30 ALA A C 17
ATOM 11699 O O . ALA A 1 30 ? -8.377 2.564 1.293 1.00 0.00 30 ALA A O 17
ATOM 11706 N N . LYS A 1 31 ? -7.775 0.433 1.620 1.00 0.00 31 LYS A N 17
ATOM 11707 C CA . LYS A 1 31 ? -8.180 0.436 3.004 1.00 0.00 31 LYS A CA 17
ATOM 11708 C C . LYS A 1 31 ? -7.089 1.073 3.821 1.00 0.00 31 LYS A C 17
ATOM 11709 O O . LYS A 1 31 ? -7.352 1.893 4.696 1.00 0.00 31 LYS A O 17
ATOM 11728 N N . TYR A 1 32 ? -5.865 0.694 3.505 1.00 0.00 32 TYR A N 17
ATOM 11729 C CA . TYR A 1 32 ? -4.678 1.205 4.146 1.00 0.00 32 TYR A CA 17
ATOM 11730 C C . TYR A 1 32 ? -3.462 0.756 3.360 1.00 0.00 32 TYR A C 17
ATOM 11731 O O . TYR A 1 32 ? -3.555 -0.159 2.538 1.00 0.00 32 TYR A O 17
ATOM 11749 N N . GLY A 1 33 ? -2.369 1.417 3.568 1.00 0.00 33 GLY A N 17
ATOM 11750 C CA . GLY A 1 33 ? -1.122 1.025 2.984 1.00 0.00 33 GLY A CA 17
ATOM 11751 C C . GLY A 1 33 ? -0.136 0.794 4.085 1.00 0.00 33 GLY A C 17
ATOM 11752 O O . GLY A 1 33 ? -0.120 1.553 5.047 1.00 0.00 33 GLY A O 17
ATOM 11756 N N . SER A 1 34 ? 0.660 -0.228 3.979 1.00 0.00 34 SER A N 17
ATOM 11757 C CA . SER A 1 34 ? 1.571 -0.555 5.033 1.00 0.00 34 SER A CA 17
ATOM 11758 C C . SER A 1 34 ? 2.864 -1.108 4.435 1.00 0.00 34 SER A C 17
ATOM 11759 O O . SER A 1 34 ? 2.954 -1.333 3.215 1.00 0.00 34 SER A O 17
ATOM 11767 N N . CYS A 1 35 ? 3.834 -1.329 5.273 1.00 0.00 35 CYS A N 17
ATOM 11768 C CA . CYS A 1 35 ? 5.124 -1.792 4.855 1.00 0.00 35 CYS A CA 17
ATOM 11769 C C . CYS A 1 35 ? 5.285 -3.263 5.119 1.00 0.00 35 CYS A C 17
ATOM 11770 O O . CYS A 1 35 ? 4.935 -3.756 6.192 1.00 0.00 35 CYS A O 17
ATOM 11777 N N . SER A 1 36 ? 5.771 -3.958 4.137 1.00 0.00 36 SER A N 17
ATOM 11778 C CA . SER A 1 36 ? 6.049 -5.350 4.240 1.00 0.00 36 SER A CA 17
ATOM 11779 C C . SER A 1 36 ? 7.237 -5.610 3.345 1.00 0.00 36 SER A C 17
ATOM 11780 O O . SER A 1 36 ? 7.269 -5.119 2.220 1.00 0.00 36 SER A O 17
ATOM 11788 N N . HIS A 1 37 ? 8.260 -6.266 3.885 1.00 0.00 37 HIS A N 17
ATOM 11789 C CA . HIS A 1 37 ? 9.510 -6.610 3.153 1.00 0.00 37 HIS A CA 17
ATOM 11790 C C . HIS A 1 37 ? 10.350 -5.358 2.845 1.00 0.00 37 HIS A C 17
ATOM 11791 O O . HIS A 1 37 ? 11.412 -5.452 2.240 1.00 0.00 37 HIS A O 17
ATOM 11805 N N . GLY A 1 38 ? 9.891 -4.204 3.298 1.00 0.00 38 GLY A N 17
ATOM 11806 C CA . GLY A 1 38 ? 10.540 -2.950 2.950 1.00 0.00 38 GLY A CA 17
ATOM 11807 C C . GLY A 1 38 ? 9.882 -2.323 1.743 1.00 0.00 38 GLY A C 17
ATOM 11808 O O . GLY A 1 38 ? 10.341 -1.299 1.217 1.00 0.00 38 GLY A O 17
ATOM 11812 N N . ASP A 1 39 ? 8.812 -2.942 1.308 1.00 0.00 39 ASP A N 17
ATOM 11813 C CA . ASP A 1 39 ? 8.029 -2.486 0.182 1.00 0.00 39 ASP A CA 17
ATOM 11814 C C . ASP A 1 39 ? 6.728 -1.926 0.650 1.00 0.00 39 ASP A C 17
ATOM 11815 O O . ASP A 1 39 ? 6.250 -2.256 1.746 1.00 0.00 39 ASP A O 17
ATOM 11824 N N . CYS A 1 40 ? 6.153 -1.105 -0.174 1.00 0.00 40 CYS A N 17
ATOM 11825 C CA . CYS A 1 40 ? 4.912 -0.449 0.120 1.00 0.00 40 CYS A CA 17
ATOM 11826 C C . CYS A 1 40 ? 3.765 -1.257 -0.452 1.00 0.00 40 CYS A C 17
ATOM 11827 O O . CYS A 1 40 ? 3.629 -1.379 -1.677 1.00 0.00 40 CYS A O 17
ATOM 11834 N N . TYR A 1 41 ? 2.982 -1.838 0.416 1.00 0.00 41 TYR A N 17
ATOM 11835 C CA . TYR A 1 41 ? 1.846 -2.631 0.021 1.00 0.00 41 TYR A CA 17
ATOM 11836 C C . TYR A 1 41 ? 0.575 -1.903 0.369 1.00 0.00 41 TYR A C 17
ATOM 11837 O O . TYR A 1 41 ? 0.382 -1.468 1.506 1.00 0.00 41 TYR A O 17
ATOM 11855 N N . CYS A 1 42 ? -0.274 -1.757 -0.589 1.00 0.00 42 CYS A N 17
ATOM 11856 C CA . CYS A 1 42 ? -1.533 -1.101 -0.382 1.00 0.00 42 CYS A CA 17
ATOM 11857 C C . CYS A 1 42 ? -2.614 -2.146 -0.355 1.00 0.00 42 CYS A C 17
ATOM 11858 O O . CYS A 1 42 ? -2.740 -2.929 -1.290 1.00 0.00 42 CYS A O 17
ATOM 11865 N N . TYR A 1 43 ? -3.343 -2.184 0.729 1.00 0.00 43 TYR A N 17
ATOM 11866 C CA . TYR A 1 43 ? -4.299 -3.225 0.995 1.00 0.00 43 TYR A CA 17
ATOM 11867 C C . TYR A 1 43 ? -5.707 -2.853 0.611 1.00 0.00 43 TYR A C 17
ATOM 11868 O O . TYR A 1 43 ? -6.223 -1.783 0.972 1.00 0.00 43 TYR A O 17
ATOM 11886 N N . TYR A 1 44 ? -6.304 -3.737 -0.129 1.00 0.00 44 TYR A N 17
ATOM 11887 C CA . TYR A 1 44 ? -7.665 -3.645 -0.577 1.00 0.00 44 TYR A CA 17
ATOM 11888 C C . TYR A 1 44 ? -8.332 -4.926 -0.111 1.00 0.00 44 TYR A C 17
ATOM 11889 O O . TYR A 1 44 ? -7.683 -5.754 0.543 1.00 0.00 44 TYR A O 17
ATOM 11907 N N . HIS A 1 45 ? -9.584 -5.103 -0.401 1.00 0.00 45 HIS A N 17
ATOM 11908 C CA . HIS A 1 45 ? -10.217 -6.369 -0.107 1.00 0.00 45 HIS A CA 17
ATOM 11909 C C . HIS A 1 45 ? -10.038 -7.274 -1.325 1.00 0.00 45 HIS A C 17
ATOM 11910 O O . HIS A 1 45 ? -10.160 -6.805 -2.459 1.00 0.00 45 HIS A O 17
ATOM 11924 N N . CYS A 1 46 ? -9.701 -8.524 -1.082 1.00 0.00 46 CYS A N 17
ATOM 11925 C CA . CYS A 1 46 ? -9.484 -9.518 -2.133 1.00 0.00 46 CYS A CA 17
ATOM 11926 C C . CYS A 1 46 ? -10.757 -9.733 -2.956 1.00 0.00 46 CYS A C 17
ATOM 11927 O O . CYS A 1 46 ? -11.689 -10.392 -2.463 1.00 0.00 46 CYS A O 17
ATOM 11935 N N . ALA A 1 1 ? -12.167 -9.323 8.692 1.00 0.00 1 ALA A N 18
ATOM 11936 C CA . ALA A 1 1 ? -12.097 -8.386 7.591 1.00 0.00 1 ALA A CA 18
ATOM 11937 C C . ALA A 1 1 ? -11.367 -9.027 6.437 1.00 0.00 1 ALA A C 18
ATOM 11938 O O . ALA A 1 1 ? -10.309 -9.636 6.629 1.00 0.00 1 ALA A O 18
ATOM 11945 N N . LYS A 1 2 ? -11.919 -8.925 5.252 1.00 0.00 2 LYS A N 18
ATOM 11946 C CA . LYS A 1 2 ? -11.277 -9.491 4.102 1.00 0.00 2 LYS A CA 18
ATOM 11947 C C . LYS A 1 2 ? -10.426 -8.458 3.431 1.00 0.00 2 LYS A C 18
ATOM 11948 O O . LYS A 1 2 ? -10.890 -7.361 3.099 1.00 0.00 2 LYS A O 18
ATOM 11967 N N . HIS A 1 3 ? -9.186 -8.788 3.265 1.00 0.00 3 HIS A N 18
ATOM 11968 C CA . HIS A 1 3 ? -8.235 -7.910 2.663 1.00 0.00 3 HIS A CA 18
ATOM 11969 C C . HIS A 1 3 ? -7.247 -8.718 1.866 1.00 0.00 3 HIS A C 18
ATOM 11970 O O . HIS A 1 3 ? -6.778 -9.766 2.312 1.00 0.00 3 HIS A O 18
ATOM 11984 N N . CYS A 1 4 ? -6.979 -8.266 0.701 1.00 0.00 4 CYS A N 18
ATOM 11985 C CA . CYS A 1 4 ? -6.051 -8.897 -0.171 1.00 0.00 4 CYS A CA 18
ATOM 11986 C C . CYS A 1 4 ? -4.901 -7.962 -0.419 1.00 0.00 4 CYS A C 18
ATOM 11987 O O . CYS A 1 4 ? -5.103 -6.762 -0.592 1.00 0.00 4 CYS A O 18
ATOM 11994 N N . GLY A 1 5 ? -3.709 -8.491 -0.405 1.00 0.00 5 GLY A N 18
ATOM 11995 C CA . GLY A 1 5 ? -2.546 -7.669 -0.524 1.00 0.00 5 GLY A CA 18
ATOM 11996 C C . GLY A 1 5 ? -2.027 -7.613 -1.923 1.00 0.00 5 GLY A C 18
ATOM 11997 O O . GLY A 1 5 ? -1.960 -8.634 -2.610 1.00 0.00 5 GLY A O 18
ATOM 12001 N N . LYS A 1 6 ? -1.721 -6.429 -2.362 1.00 0.00 6 LYS A N 18
ATOM 12002 C CA . LYS A 1 6 ? -1.115 -6.195 -3.641 1.00 0.00 6 LYS A CA 18
ATOM 12003 C C . LYS A 1 6 ? 0.239 -5.585 -3.390 1.00 0.00 6 LYS A C 18
ATOM 12004 O O . LYS A 1 6 ? 0.374 -4.677 -2.554 1.00 0.00 6 LYS A O 18
ATOM 12023 N N . HIS A 1 7 ? 1.216 -6.058 -4.074 1.00 0.00 7 HIS A N 18
ATOM 12024 C CA . HIS A 1 7 ? 2.541 -5.551 -3.920 1.00 0.00 7 HIS A CA 18
ATOM 12025 C C . HIS A 1 7 ? 2.743 -4.401 -4.895 1.00 0.00 7 HIS A C 18
ATOM 12026 O O . HIS A 1 7 ? 2.306 -4.470 -6.047 1.00 0.00 7 HIS A O 18
ATOM 12040 N N . SER A 1 8 ? 3.352 -3.347 -4.417 1.00 0.00 8 SER A N 18
ATOM 12041 C CA . SER A 1 8 ? 3.604 -2.179 -5.220 1.00 0.00 8 SER A CA 18
ATOM 12042 C C . SER A 1 8 ? 4.684 -2.469 -6.258 1.00 0.00 8 SER A C 18
ATOM 12043 O O . SER A 1 8 ? 5.563 -3.322 -6.034 1.00 0.00 8 SER A O 18
ATOM 12051 N N . LYS A 1 9 ? 4.600 -1.793 -7.390 1.00 0.00 9 LYS A N 18
ATOM 12052 C CA . LYS A 1 9 ? 5.570 -1.944 -8.451 1.00 0.00 9 LYS A CA 18
ATOM 12053 C C . LYS A 1 9 ? 6.907 -1.438 -7.924 1.00 0.00 9 LYS A C 18
ATOM 12054 O O . LYS A 1 9 ? 7.933 -2.130 -8.021 1.00 0.00 9 LYS A O 18
ATOM 12073 N N . SER A 1 10 ? 6.855 -0.251 -7.332 1.00 0.00 10 SER A N 18
ATOM 12074 C CA . SER A 1 10 ? 7.990 0.418 -6.743 1.00 0.00 10 SER A CA 18
ATOM 12075 C C . SER A 1 10 ? 9.063 0.752 -7.789 1.00 0.00 10 SER A C 18
ATOM 12076 O O . SER A 1 10 ? 10.002 -0.034 -8.043 1.00 0.00 10 SER A O 18
ATOM 12084 N N . TRP A 1 11 ? 8.885 1.888 -8.431 1.00 0.00 11 TRP A N 18
ATOM 12085 C CA . TRP A 1 11 ? 9.821 2.375 -9.424 1.00 0.00 11 TRP A CA 18
ATOM 12086 C C . TRP A 1 11 ? 11.029 2.947 -8.720 1.00 0.00 11 TRP A C 18
ATOM 12087 O O . TRP A 1 11 ? 12.182 2.662 -9.088 1.00 0.00 11 TRP A O 18
ATOM 12108 N N . ASN A 1 12 ? 10.757 3.744 -7.713 1.00 0.00 12 ASN A N 18
ATOM 12109 C CA . ASN A 1 12 ? 11.759 4.295 -6.824 1.00 0.00 12 ASN A CA 18
ATOM 12110 C C . ASN A 1 12 ? 11.058 5.005 -5.700 1.00 0.00 12 ASN A C 18
ATOM 12111 O O . ASN A 1 12 ? 10.664 6.167 -5.824 1.00 0.00 12 ASN A O 18
ATOM 12122 N N . GLY A 1 13 ? 10.828 4.289 -4.653 1.00 0.00 13 GLY A N 18
ATOM 12123 C CA . GLY A 1 13 ? 10.163 4.826 -3.515 1.00 0.00 13 GLY A CA 18
ATOM 12124 C C . GLY A 1 13 ? 10.643 4.137 -2.285 1.00 0.00 13 GLY A C 18
ATOM 12125 O O . GLY A 1 13 ? 11.170 3.014 -2.367 1.00 0.00 13 GLY A O 18
ATOM 12129 N N . LYS A 1 14 ? 10.509 4.779 -1.164 1.00 0.00 14 LYS A N 18
ATOM 12130 C CA . LYS A 1 14 ? 10.938 4.206 0.075 1.00 0.00 14 LYS A CA 18
ATOM 12131 C C . LYS A 1 14 ? 9.696 3.757 0.823 1.00 0.00 14 LYS A C 18
ATOM 12132 O O . LYS A 1 14 ? 8.684 4.470 0.844 1.00 0.00 14 LYS A O 18
ATOM 12151 N N . CYS A 1 15 ? 9.754 2.598 1.413 1.00 0.00 15 CYS A N 18
ATOM 12152 C CA . CYS A 1 15 ? 8.590 2.038 2.040 1.00 0.00 15 CYS A CA 18
ATOM 12153 C C . CYS A 1 15 ? 8.375 2.581 3.440 1.00 0.00 15 CYS A C 18
ATOM 12154 O O . CYS A 1 15 ? 9.216 2.411 4.336 1.00 0.00 15 CYS A O 18
ATOM 12161 N N . PHE A 1 16 ? 7.264 3.248 3.614 1.00 0.00 16 PHE A N 18
ATOM 12162 C CA . PHE A 1 16 ? 6.843 3.758 4.892 1.00 0.00 16 PHE A CA 18
ATOM 12163 C C . PHE A 1 16 ? 5.369 3.465 5.022 1.00 0.00 16 PHE A C 18
ATOM 12164 O O . PHE A 1 16 ? 4.651 3.510 4.016 1.00 0.00 16 PHE A O 18
ATOM 12181 N N . HIS A 1 17 ? 4.911 3.169 6.222 1.00 0.00 17 HIS A N 18
ATOM 12182 C CA . HIS A 1 17 ? 3.500 2.871 6.466 1.00 0.00 17 HIS A CA 18
ATOM 12183 C C . HIS A 1 17 ? 2.598 4.016 6.064 1.00 0.00 17 HIS A C 18
ATOM 12184 O O . HIS A 1 17 ? 1.621 3.811 5.344 1.00 0.00 17 HIS A O 18
ATOM 12198 N N . LYS A 1 18 ? 2.945 5.224 6.481 1.00 0.00 18 LYS A N 18
ATOM 12199 C CA . LYS A 1 18 ? 2.151 6.397 6.133 1.00 0.00 18 LYS A CA 18
ATOM 12200 C C . LYS A 1 18 ? 2.191 6.651 4.642 1.00 0.00 18 LYS A C 18
ATOM 12201 O O . LYS A 1 18 ? 1.186 7.029 4.050 1.00 0.00 18 LYS A O 18
ATOM 12220 N N . LYS A 1 19 ? 3.337 6.386 4.038 1.00 0.00 19 LYS A N 18
ATOM 12221 C CA . LYS A 1 19 ? 3.510 6.557 2.610 1.00 0.00 19 LYS A CA 18
ATOM 12222 C C . LYS A 1 19 ? 2.594 5.604 1.857 1.00 0.00 19 LYS A C 18
ATOM 12223 O O . LYS A 1 19 ? 1.802 6.029 1.032 1.00 0.00 19 LYS A O 18
ATOM 12242 N N . CYS A 1 20 ? 2.674 4.334 2.193 1.00 0.00 20 CYS A N 18
ATOM 12243 C CA . CYS A 1 20 ? 1.860 3.315 1.555 1.00 0.00 20 CYS A CA 18
ATOM 12244 C C . CYS A 1 20 ? 0.376 3.551 1.782 1.00 0.00 20 CYS A C 18
ATOM 12245 O O . CYS A 1 20 ? -0.435 3.393 0.862 1.00 0.00 20 CYS A O 18
ATOM 12252 N N . ASN A 1 21 ? 0.016 3.957 2.987 1.00 0.00 21 ASN A N 18
ATOM 12253 C CA . ASN A 1 21 ? -1.377 4.177 3.310 1.00 0.00 21 ASN A CA 18
ATOM 12254 C C . ASN A 1 21 ? -1.924 5.390 2.575 1.00 0.00 21 ASN A C 18
ATOM 12255 O O . ASN A 1 21 ? -2.920 5.285 1.862 1.00 0.00 21 ASN A O 18
ATOM 12266 N N . HIS A 1 22 ? -1.250 6.527 2.707 1.00 0.00 22 HIS A N 18
ATOM 12267 C CA . HIS A 1 22 ? -1.698 7.756 2.056 1.00 0.00 22 HIS A CA 18
ATOM 12268 C C . HIS A 1 22 ? -1.637 7.664 0.546 1.00 0.00 22 HIS A C 18
ATOM 12269 O O . HIS A 1 22 ? -2.413 8.315 -0.149 1.00 0.00 22 HIS A O 18
ATOM 12283 N N . TRP A 1 23 ? -0.725 6.871 0.027 1.00 0.00 23 TRP A N 18
ATOM 12284 C CA . TRP A 1 23 ? -0.698 6.645 -1.391 1.00 0.00 23 TRP A CA 18
ATOM 12285 C C . TRP A 1 23 ? -1.882 5.783 -1.773 1.00 0.00 23 TRP A C 18
ATOM 12286 O O . TRP A 1 23 ? -2.812 6.238 -2.398 1.00 0.00 23 TRP A O 18
ATOM 12307 N N . CYS A 1 24 ? -1.890 4.577 -1.302 1.00 0.00 24 CYS A N 18
ATOM 12308 C CA . CYS A 1 24 ? -2.865 3.620 -1.731 1.00 0.00 24 CYS A CA 18
ATOM 12309 C C . CYS A 1 24 ? -4.318 3.917 -1.349 1.00 0.00 24 CYS A C 18
ATOM 12310 O O . CYS A 1 24 ? -5.193 3.695 -2.160 1.00 0.00 24 CYS A O 18
ATOM 12317 N N . MET A 1 25 ? -4.582 4.523 -0.201 1.00 0.00 25 MET A N 18
ATOM 12318 C CA . MET A 1 25 ? -5.974 4.685 0.225 1.00 0.00 25 MET A CA 18
ATOM 12319 C C . MET A 1 25 ? -6.559 5.908 -0.430 1.00 0.00 25 MET A C 18
ATOM 12320 O O . MET A 1 25 ? -7.724 5.937 -0.814 1.00 0.00 25 MET A O 18
ATOM 12334 N N . GLU A 1 26 ? -5.728 6.886 -0.615 1.00 0.00 26 GLU A N 18
ATOM 12335 C CA . GLU A 1 26 ? -6.157 8.122 -1.178 1.00 0.00 26 GLU A CA 18
ATOM 12336 C C . GLU A 1 26 ? -6.078 8.126 -2.713 1.00 0.00 26 GLU A C 18
ATOM 12337 O O . GLU A 1 26 ? -6.866 8.794 -3.381 1.00 0.00 26 GLU A O 18
ATOM 12349 N N . LYS A 1 27 ? -5.141 7.390 -3.259 1.00 0.00 27 LYS A N 18
ATOM 12350 C CA . LYS A 1 27 ? -4.965 7.310 -4.705 1.00 0.00 27 LYS A CA 18
ATOM 12351 C C . LYS A 1 27 ? -5.614 6.058 -5.303 1.00 0.00 27 LYS A C 18
ATOM 12352 O O . LYS A 1 27 ? -6.406 6.148 -6.238 1.00 0.00 27 LYS A O 18
ATOM 12371 N N . GLU A 1 28 ? -5.320 4.904 -4.748 1.00 0.00 28 GLU A N 18
ATOM 12372 C CA . GLU A 1 28 ? -5.768 3.659 -5.345 1.00 0.00 28 GLU A CA 18
ATOM 12373 C C . GLU A 1 28 ? -7.113 3.264 -4.754 1.00 0.00 28 GLU A C 18
ATOM 12374 O O . GLU A 1 28 ? -7.753 2.307 -5.196 1.00 0.00 28 GLU A O 18
ATOM 12386 N N . ASP A 1 29 ? -7.515 4.030 -3.738 1.00 0.00 29 ASP A N 18
ATOM 12387 C CA . ASP A 1 29 ? -8.735 3.815 -2.948 1.00 0.00 29 ASP A CA 18
ATOM 12388 C C . ASP A 1 29 ? -8.692 2.429 -2.300 1.00 0.00 29 ASP A C 18
ATOM 12389 O O . ASP A 1 29 ? -9.704 1.755 -2.088 1.00 0.00 29 ASP A O 18
ATOM 12398 N N . ALA A 1 30 ? -7.486 2.029 -1.958 1.00 0.00 30 ALA A N 18
ATOM 12399 C CA . ALA A 1 30 ? -7.247 0.788 -1.276 1.00 0.00 30 ALA A CA 18
ATOM 12400 C C . ALA A 1 30 ? -7.778 0.902 0.127 1.00 0.00 30 ALA A C 18
ATOM 12401 O O . ALA A 1 30 ? -8.032 2.013 0.609 1.00 0.00 30 ALA A O 18
ATOM 12408 N N . LYS A 1 31 ? -7.944 -0.211 0.777 1.00 0.00 31 LYS A N 18
ATOM 12409 C CA . LYS A 1 31 ? -8.422 -0.215 2.146 1.00 0.00 31 LYS A CA 18
ATOM 12410 C C . LYS A 1 31 ? -7.407 0.461 3.025 1.00 0.00 31 LYS A C 18
ATOM 12411 O O . LYS A 1 31 ? -7.745 1.305 3.848 1.00 0.00 31 LYS A O 18
ATOM 12430 N N . TYR A 1 32 ? -6.160 0.082 2.822 1.00 0.00 32 TYR A N 18
ATOM 12431 C CA . TYR A 1 32 ? -5.041 0.626 3.539 1.00 0.00 32 TYR A CA 18
ATOM 12432 C C . TYR A 1 32 ? -3.752 0.129 2.916 1.00 0.00 32 TYR A C 18
ATOM 12433 O O . TYR A 1 32 ? -3.772 -0.773 2.074 1.00 0.00 32 TYR A O 18
ATOM 12451 N N . GLY A 1 33 ? -2.655 0.722 3.296 1.00 0.00 33 GLY A N 18
ATOM 12452 C CA . GLY A 1 33 ? -1.370 0.308 2.808 1.00 0.00 33 GLY A CA 18
ATOM 12453 C C . GLY A 1 33 ? -0.423 0.142 3.955 1.00 0.00 33 GLY A C 18
ATOM 12454 O O . GLY A 1 33 ? -0.474 0.909 4.907 1.00 0.00 33 GLY A O 18
ATOM 12458 N N . SER A 1 34 ? 0.411 -0.847 3.900 1.00 0.00 34 SER A N 18
ATOM 12459 C CA . SER A 1 34 ? 1.330 -1.117 4.972 1.00 0.00 34 SER A CA 18
ATOM 12460 C C . SER A 1 34 ? 2.679 -1.565 4.417 1.00 0.00 34 SER A C 18
ATOM 12461 O O . SER A 1 34 ? 2.808 -1.844 3.217 1.00 0.00 34 SER A O 18
ATOM 12469 N N . CYS A 1 35 ? 3.671 -1.624 5.263 1.00 0.00 35 CYS A N 18
ATOM 12470 C CA . CYS A 1 35 ? 4.985 -1.988 4.833 1.00 0.00 35 CYS A CA 18
ATOM 12471 C C . CYS A 1 35 ? 5.290 -3.375 5.368 1.00 0.00 35 CYS A C 18
ATOM 12472 O O . CYS A 1 35 ? 5.034 -3.656 6.541 1.00 0.00 35 CYS A O 18
ATOM 12479 N N . SER A 1 36 ? 5.777 -4.239 4.519 1.00 0.00 36 SER A N 18
ATOM 12480 C CA . SER A 1 36 ? 6.094 -5.587 4.896 1.00 0.00 36 SER A CA 18
ATOM 12481 C C . SER A 1 36 ? 7.476 -5.938 4.367 1.00 0.00 36 SER A C 18
ATOM 12482 O O . SER A 1 36 ? 7.678 -6.007 3.147 1.00 0.00 36 SER A O 18
ATOM 12490 N N . HIS A 1 37 ? 8.438 -6.088 5.288 1.00 0.00 37 HIS A N 18
ATOM 12491 C CA . HIS A 1 37 ? 9.847 -6.440 4.964 1.00 0.00 37 HIS A CA 18
ATOM 12492 C C . HIS A 1 37 ? 10.544 -5.305 4.223 1.00 0.00 37 HIS A C 18
ATOM 12493 O O . HIS A 1 37 ? 11.581 -5.505 3.599 1.00 0.00 37 HIS A O 18
ATOM 12507 N N . GLY A 1 38 ? 10.001 -4.115 4.323 1.00 0.00 38 GLY A N 18
ATOM 12508 C CA . GLY A 1 38 ? 10.562 -3.000 3.602 1.00 0.00 38 GLY A CA 18
ATOM 12509 C C . GLY A 1 38 ? 9.958 -2.864 2.219 1.00 0.00 38 GLY A C 18
ATOM 12510 O O . GLY A 1 38 ? 10.395 -2.030 1.416 1.00 0.00 38 GLY A O 18
ATOM 12514 N N . ASP A 1 39 ? 8.976 -3.694 1.930 1.00 0.00 39 ASP A N 18
ATOM 12515 C CA . ASP A 1 39 ? 8.261 -3.640 0.671 1.00 0.00 39 ASP A CA 18
ATOM 12516 C C . ASP A 1 39 ? 6.863 -3.146 0.901 1.00 0.00 39 ASP A C 18
ATOM 12517 O O . ASP A 1 39 ? 6.218 -3.505 1.898 1.00 0.00 39 ASP A O 18
ATOM 12526 N N . CYS A 1 40 ? 6.390 -2.340 -0.004 1.00 0.00 40 CYS A N 18
ATOM 12527 C CA . CYS A 1 40 ? 5.113 -1.679 0.152 1.00 0.00 40 CYS A CA 18
ATOM 12528 C C . CYS A 1 40 ? 3.965 -2.557 -0.343 1.00 0.00 40 CYS A C 18
ATOM 12529 O O . CYS A 1 40 ? 3.911 -2.939 -1.530 1.00 0.00 40 CYS A O 18
ATOM 12536 N N . TYR A 1 41 ? 3.059 -2.878 0.559 1.00 0.00 41 TYR A N 18
ATOM 12537 C CA . TYR A 1 41 ? 1.906 -3.704 0.262 1.00 0.00 41 TYR A CA 18
ATOM 12538 C C . TYR A 1 41 ? 0.627 -2.942 0.513 1.00 0.00 41 TYR A C 18
ATOM 12539 O O . TYR A 1 41 ? 0.398 -2.423 1.611 1.00 0.00 41 TYR A O 18
ATOM 12557 N N . CYS A 1 42 ? -0.195 -2.875 -0.481 1.00 0.00 42 CYS A N 18
ATOM 12558 C CA . CYS A 1 42 ? -1.443 -2.184 -0.379 1.00 0.00 42 CYS A CA 18
ATOM 12559 C C . CYS A 1 42 ? -2.561 -3.193 -0.372 1.00 0.00 42 CYS A C 18
ATOM 12560 O O . CYS A 1 42 ? -2.581 -4.114 -1.184 1.00 0.00 42 CYS A O 18
ATOM 12567 N N . TYR A 1 43 ? -3.455 -3.050 0.554 1.00 0.00 43 TYR A N 18
ATOM 12568 C CA . TYR A 1 43 ? -4.504 -4.000 0.741 1.00 0.00 43 TYR A CA 18
ATOM 12569 C C . TYR A 1 43 ? -5.807 -3.507 0.184 1.00 0.00 43 TYR A C 18
ATOM 12570 O O . TYR A 1 43 ? -6.249 -2.396 0.483 1.00 0.00 43 TYR A O 18
ATOM 12588 N N . TYR A 1 44 ? -6.406 -4.328 -0.620 1.00 0.00 44 TYR A N 18
ATOM 12589 C CA . TYR A 1 44 ? -7.668 -4.039 -1.239 1.00 0.00 44 TYR A CA 18
ATOM 12590 C C . TYR A 1 44 ? -8.687 -5.016 -0.745 1.00 0.00 44 TYR A C 18
ATOM 12591 O O . TYR A 1 44 ? -8.336 -6.105 -0.276 1.00 0.00 44 TYR A O 18
ATOM 12609 N N . HIS A 1 45 ? -9.921 -4.623 -0.786 1.00 0.00 45 HIS A N 18
ATOM 12610 C CA . HIS A 1 45 ? -11.006 -5.508 -0.453 1.00 0.00 45 HIS A CA 18
ATOM 12611 C C . HIS A 1 45 ? -11.154 -6.508 -1.604 1.00 0.00 45 HIS A C 18
ATOM 12612 O O . HIS A 1 45 ? -11.551 -6.121 -2.713 1.00 0.00 45 HIS A O 18
ATOM 12626 N N . CYS A 1 46 ? -10.748 -7.746 -1.325 1.00 0.00 46 CYS A N 18
ATOM 12627 C CA . CYS A 1 46 ? -10.706 -8.886 -2.254 1.00 0.00 46 CYS A CA 18
ATOM 12628 C C . CYS A 1 46 ? -11.828 -8.896 -3.284 1.00 0.00 46 CYS A C 18
ATOM 12629 O O . CYS A 1 46 ? -12.959 -9.269 -2.945 1.00 0.00 46 CYS A O 18
ATOM 12637 N N . ALA A 1 1 ? -14.311 -8.097 5.314 1.00 0.00 1 ALA A N 19
ATOM 12638 C CA . ALA A 1 1 ? -13.663 -8.190 4.024 1.00 0.00 1 ALA A CA 19
ATOM 12639 C C . ALA A 1 1 ? -12.316 -8.843 4.190 1.00 0.00 1 ALA A C 19
ATOM 12640 O O . ALA A 1 1 ? -11.722 -8.776 5.264 1.00 0.00 1 ALA A O 19
ATOM 12647 N N . LYS A 1 2 ? -11.849 -9.483 3.159 1.00 0.00 2 LYS A N 19
ATOM 12648 C CA . LYS A 1 2 ? -10.583 -10.152 3.181 1.00 0.00 2 LYS A CA 19
ATOM 12649 C C . LYS A 1 2 ? -9.508 -9.187 2.734 1.00 0.00 2 LYS A C 19
ATOM 12650 O O . LYS A 1 2 ? -9.531 -8.726 1.587 1.00 0.00 2 LYS A O 19
ATOM 12669 N N . HIS A 1 3 ? -8.600 -8.863 3.631 1.00 0.00 3 HIS A N 19
ATOM 12670 C CA . HIS A 1 3 ? -7.513 -7.955 3.314 1.00 0.00 3 HIS A CA 19
ATOM 12671 C C . HIS A 1 3 ? -6.510 -8.650 2.409 1.00 0.00 3 HIS A C 19
ATOM 12672 O O . HIS A 1 3 ? -6.070 -9.770 2.694 1.00 0.00 3 HIS A O 19
ATOM 12686 N N . CYS A 1 4 ? -6.187 -8.028 1.324 1.00 0.00 4 CYS A N 19
ATOM 12687 C CA . CYS A 1 4 ? -5.268 -8.591 0.376 1.00 0.00 4 CYS A CA 19
ATOM 12688 C C . CYS A 1 4 ? -4.170 -7.593 0.039 1.00 0.00 4 CYS A C 19
ATOM 12689 O O . CYS A 1 4 ? -4.447 -6.516 -0.501 1.00 0.00 4 CYS A O 19
ATOM 12696 N N . GLY A 1 5 ? -2.939 -7.936 0.380 1.00 0.00 5 GLY A N 19
ATOM 12697 C CA . GLY A 1 5 ? -1.815 -7.072 0.114 1.00 0.00 5 GLY A CA 19
ATOM 12698 C C . GLY A 1 5 ? -1.280 -7.295 -1.273 1.00 0.00 5 GLY A C 19
ATOM 12699 O O . GLY A 1 5 ? -0.695 -8.344 -1.561 1.00 0.00 5 GLY A O 19
ATOM 12703 N N . LYS A 1 6 ? -1.489 -6.332 -2.127 1.00 0.00 6 LYS A N 19
ATOM 12704 C CA . LYS A 1 6 ? -1.069 -6.420 -3.505 1.00 0.00 6 LYS A CA 19
ATOM 12705 C C . LYS A 1 6 ? 0.419 -6.092 -3.599 1.00 0.00 6 LYS A C 19
ATOM 12706 O O . LYS A 1 6 ? 0.949 -5.339 -2.759 1.00 0.00 6 LYS A O 19
ATOM 12725 N N . HIS A 1 7 ? 1.085 -6.667 -4.592 1.00 0.00 7 HIS A N 19
ATOM 12726 C CA . HIS A 1 7 ? 2.478 -6.446 -4.829 1.00 0.00 7 HIS A CA 19
ATOM 12727 C C . HIS A 1 7 ? 2.752 -4.973 -5.152 1.00 0.00 7 HIS A C 19
ATOM 12728 O O . HIS A 1 7 ? 1.892 -4.252 -5.700 1.00 0.00 7 HIS A O 19
ATOM 12742 N N . SER A 1 8 ? 3.934 -4.552 -4.851 1.00 0.00 8 SER A N 19
ATOM 12743 C CA . SER A 1 8 ? 4.324 -3.188 -4.971 1.00 0.00 8 SER A CA 19
ATOM 12744 C C . SER A 1 8 ? 4.686 -2.803 -6.418 1.00 0.00 8 SER A C 19
ATOM 12745 O O . SER A 1 8 ? 5.861 -2.661 -6.760 1.00 0.00 8 SER A O 19
ATOM 12753 N N . LYS A 1 9 ? 3.685 -2.694 -7.285 1.00 0.00 9 LYS A N 19
ATOM 12754 C CA . LYS A 1 9 ? 3.938 -2.196 -8.639 1.00 0.00 9 LYS A CA 19
ATOM 12755 C C . LYS A 1 9 ? 3.726 -0.682 -8.662 1.00 0.00 9 LYS A C 19
ATOM 12756 O O . LYS A 1 9 ? 3.877 -0.011 -9.680 1.00 0.00 9 LYS A O 19
ATOM 12775 N N . SER A 1 10 ? 3.366 -0.173 -7.508 1.00 0.00 10 SER A N 19
ATOM 12776 C CA . SER A 1 10 ? 3.262 1.245 -7.237 1.00 0.00 10 SER A CA 19
ATOM 12777 C C . SER A 1 10 ? 4.483 1.588 -6.363 1.00 0.00 10 SER A C 19
ATOM 12778 O O . SER A 1 10 ? 4.438 2.457 -5.491 1.00 0.00 10 SER A O 19
ATOM 12786 N N . TRP A 1 11 ? 5.586 0.892 -6.701 1.00 0.00 11 TRP A N 19
ATOM 12787 C CA . TRP A 1 11 ? 6.868 0.861 -5.987 1.00 0.00 11 TRP A CA 19
ATOM 12788 C C . TRP A 1 11 ? 7.364 2.235 -5.541 1.00 0.00 11 TRP A C 19
ATOM 12789 O O . TRP A 1 11 ? 7.260 3.235 -6.271 1.00 0.00 11 TRP A O 19
ATOM 12810 N N . ASN A 1 12 ? 7.896 2.260 -4.350 1.00 0.00 12 ASN A N 19
ATOM 12811 C CA . ASN A 1 12 ? 8.489 3.433 -3.766 1.00 0.00 12 ASN A CA 19
ATOM 12812 C C . ASN A 1 12 ? 9.744 2.953 -3.063 1.00 0.00 12 ASN A C 19
ATOM 12813 O O . ASN A 1 12 ? 9.682 1.946 -2.346 1.00 0.00 12 ASN A O 19
ATOM 12824 N N . GLY A 1 13 ? 10.876 3.610 -3.330 1.00 0.00 13 GLY A N 19
ATOM 12825 C CA . GLY A 1 13 ? 12.179 3.198 -2.804 1.00 0.00 13 GLY A CA 19
ATOM 12826 C C . GLY A 1 13 ? 12.172 2.941 -1.327 1.00 0.00 13 GLY A C 19
ATOM 12827 O O . GLY A 1 13 ? 12.446 1.818 -0.880 1.00 0.00 13 GLY A O 19
ATOM 12831 N N . LYS A 1 14 ? 11.883 3.951 -0.577 1.00 0.00 14 LYS A N 19
ATOM 12832 C CA . LYS A 1 14 ? 11.717 3.809 0.840 1.00 0.00 14 LYS A CA 19
ATOM 12833 C C . LYS A 1 14 ? 10.276 3.560 1.106 1.00 0.00 14 LYS A C 19
ATOM 12834 O O . LYS A 1 14 ? 9.415 4.229 0.552 1.00 0.00 14 LYS A O 19
ATOM 12853 N N . CYS A 1 15 ? 10.003 2.609 1.911 1.00 0.00 15 CYS A N 19
ATOM 12854 C CA . CYS A 1 15 ? 8.661 2.354 2.264 1.00 0.00 15 CYS A CA 19
ATOM 12855 C C . CYS A 1 15 ? 8.277 3.288 3.392 1.00 0.00 15 CYS A C 19
ATOM 12856 O O . CYS A 1 15 ? 8.574 3.037 4.568 1.00 0.00 15 CYS A O 19
ATOM 12863 N N . PHE A 1 16 ? 7.756 4.422 3.013 1.00 0.00 16 PHE A N 19
ATOM 12864 C CA . PHE A 1 16 ? 7.252 5.379 3.948 1.00 0.00 16 PHE A CA 19
ATOM 12865 C C . PHE A 1 16 ? 5.901 4.888 4.414 1.00 0.00 16 PHE A C 19
ATOM 12866 O O . PHE A 1 16 ? 4.974 4.807 3.608 1.00 0.00 16 PHE A O 19
ATOM 12883 N N . HIS A 1 17 ? 5.800 4.568 5.692 1.00 0.00 17 HIS A N 19
ATOM 12884 C CA . HIS A 1 17 ? 4.603 3.945 6.276 1.00 0.00 17 HIS A CA 19
ATOM 12885 C C . HIS A 1 17 ? 3.331 4.735 5.984 1.00 0.00 17 HIS A C 19
ATOM 12886 O O . HIS A 1 17 ? 2.522 4.341 5.134 1.00 0.00 17 HIS A O 19
ATOM 12900 N N . LYS A 1 18 ? 3.186 5.874 6.636 1.00 0.00 18 LYS A N 19
ATOM 12901 C CA . LYS A 1 18 ? 1.972 6.662 6.528 1.00 0.00 18 LYS A CA 19
ATOM 12902 C C . LYS A 1 18 ? 1.823 7.260 5.123 1.00 0.00 18 LYS A C 19
ATOM 12903 O O . LYS A 1 18 ? 0.722 7.329 4.583 1.00 0.00 18 LYS A O 19
ATOM 12922 N N . LYS A 1 19 ? 2.934 7.632 4.531 1.00 0.00 19 LYS A N 19
ATOM 12923 C CA . LYS A 1 19 ? 2.948 8.249 3.214 1.00 0.00 19 LYS A CA 19
ATOM 12924 C C . LYS A 1 19 ? 2.440 7.281 2.143 1.00 0.00 19 LYS A C 19
ATOM 12925 O O . LYS A 1 19 ? 1.543 7.623 1.378 1.00 0.00 19 LYS A O 19
ATOM 12944 N N . CYS A 1 20 ? 2.973 6.067 2.114 1.00 0.00 20 CYS A N 19
ATOM 12945 C CA . CYS A 1 20 ? 2.547 5.102 1.108 1.00 0.00 20 CYS A CA 19
ATOM 12946 C C . CYS A 1 20 ? 1.147 4.592 1.447 1.00 0.00 20 CYS A C 19
ATOM 12947 O O . CYS A 1 20 ? 0.350 4.269 0.548 1.00 0.00 20 CYS A O 19
ATOM 12954 N N . ASN A 1 21 ? 0.837 4.568 2.748 1.00 0.00 21 ASN A N 19
ATOM 12955 C CA . ASN A 1 21 ? -0.500 4.226 3.230 1.00 0.00 21 ASN A CA 19
ATOM 12956 C C . ASN A 1 21 ? -1.533 5.132 2.576 1.00 0.00 21 ASN A C 19
ATOM 12957 O O . ASN A 1 21 ? -2.449 4.656 1.905 1.00 0.00 21 ASN A O 19
ATOM 12968 N N . HIS A 1 22 ? -1.346 6.438 2.722 1.00 0.00 22 HIS A N 19
ATOM 12969 C CA . HIS A 1 22 ? -2.279 7.415 2.163 1.00 0.00 22 HIS A CA 19
ATOM 12970 C C . HIS A 1 22 ? -2.187 7.467 0.652 1.00 0.00 22 HIS A C 19
ATOM 12971 O O . HIS A 1 22 ? -3.178 7.778 -0.024 1.00 0.00 22 HIS A O 19
ATOM 12985 N N . TRP A 1 23 ? -1.005 7.162 0.119 1.00 0.00 23 TRP A N 19
ATOM 12986 C CA . TRP A 1 23 ? -0.798 7.106 -1.319 1.00 0.00 23 TRP A CA 19
ATOM 12987 C C . TRP A 1 23 ? -1.740 6.070 -1.906 1.00 0.00 23 TRP A C 19
ATOM 12988 O O . TRP A 1 23 ? -2.617 6.398 -2.700 1.00 0.00 23 TRP A O 19
ATOM 13009 N N . CYS A 1 24 ? -1.600 4.838 -1.468 1.00 0.00 24 CYS A N 19
ATOM 13010 C CA . CYS A 1 24 ? -2.439 3.782 -1.952 1.00 0.00 24 CYS A CA 19
ATOM 13011 C C . CYS A 1 24 ? -3.894 3.943 -1.540 1.00 0.00 24 CYS A C 19
ATOM 13012 O O . CYS A 1 24 ? -4.783 3.755 -2.369 1.00 0.00 24 CYS A O 19
ATOM 13019 N N . MET A 1 25 ? -4.142 4.349 -0.298 1.00 0.00 25 MET A N 19
ATOM 13020 C CA . MET A 1 25 ? -5.515 4.495 0.210 1.00 0.00 25 MET A CA 19
ATOM 13021 C C . MET A 1 25 ? -6.342 5.467 -0.633 1.00 0.00 25 MET A C 19
ATOM 13022 O O . MET A 1 25 ? -7.493 5.186 -0.975 1.00 0.00 25 MET A O 19
ATOM 13036 N N . GLU A 1 26 ? -5.756 6.576 -0.993 1.00 0.00 26 GLU A N 19
ATOM 13037 C CA . GLU A 1 26 ? -6.471 7.571 -1.752 1.00 0.00 26 GLU A CA 19
ATOM 13038 C C . GLU A 1 26 ? -6.328 7.310 -3.260 1.00 0.00 26 GLU A C 19
ATOM 13039 O O . GLU A 1 26 ? -7.319 7.060 -3.955 1.00 0.00 26 GLU A O 19
ATOM 13051 N N . LYS A 1 27 ? -5.101 7.274 -3.736 1.00 0.00 27 LYS A N 19
ATOM 13052 C CA . LYS A 1 27 ? -4.828 7.198 -5.163 1.00 0.00 27 LYS A CA 19
ATOM 13053 C C . LYS A 1 27 ? -5.146 5.820 -5.751 1.00 0.00 27 LYS A C 19
ATOM 13054 O O . LYS A 1 27 ? -5.759 5.720 -6.824 1.00 0.00 27 LYS A O 19
ATOM 13073 N N . GLU A 1 28 ? -4.800 4.771 -5.034 1.00 0.00 28 GLU A N 19
ATOM 13074 C CA . GLU A 1 28 ? -4.909 3.419 -5.571 1.00 0.00 28 GLU A CA 19
ATOM 13075 C C . GLU A 1 28 ? -6.215 2.754 -5.156 1.00 0.00 28 GLU A C 19
ATOM 13076 O O . GLU A 1 28 ? -6.503 1.632 -5.580 1.00 0.00 28 GLU A O 19
ATOM 13088 N N . ASP A 1 29 ? -6.989 3.455 -4.315 1.00 0.00 29 ASP A N 19
ATOM 13089 C CA . ASP A 1 29 ? -8.295 2.972 -3.783 1.00 0.00 29 ASP A CA 19
ATOM 13090 C C . ASP A 1 29 ? -8.068 1.820 -2.792 1.00 0.00 29 ASP A C 19
ATOM 13091 O O . ASP A 1 29 ? -8.956 1.018 -2.499 1.00 0.00 29 ASP A O 19
ATOM 13100 N N . ALA A 1 30 ? -6.877 1.775 -2.236 1.00 0.00 30 ALA A N 19
ATOM 13101 C CA . ALA A 1 30 ? -6.533 0.761 -1.266 1.00 0.00 30 ALA A CA 19
ATOM 13102 C C . ALA A 1 30 ? -7.113 1.133 0.064 1.00 0.00 30 ALA A C 19
ATOM 13103 O O . ALA A 1 30 ? -7.491 2.276 0.283 1.00 0.00 30 ALA A O 19
ATOM 13110 N N . LYS A 1 31 ? -7.196 0.202 0.943 1.00 0.00 31 LYS A N 19
ATOM 13111 C CA . LYS A 1 31 ? -7.731 0.477 2.241 1.00 0.00 31 LYS A CA 19
ATOM 13112 C C . LYS A 1 31 ? -6.642 0.963 3.161 1.00 0.00 31 LYS A C 19
ATOM 13113 O O . LYS A 1 31 ? -6.850 1.893 3.943 1.00 0.00 31 LYS A O 19
ATOM 13132 N N . TYR A 1 32 ? -5.477 0.370 3.032 1.00 0.00 32 TYR A N 19
ATOM 13133 C CA . TYR A 1 32 ? -4.315 0.785 3.769 1.00 0.00 32 TYR A CA 19
ATOM 13134 C C . TYR A 1 32 ? -3.073 0.246 3.102 1.00 0.00 32 TYR A C 19
ATOM 13135 O O . TYR A 1 32 ? -3.124 -0.783 2.421 1.00 0.00 32 TYR A O 19
ATOM 13153 N N . GLY A 1 33 ? -2.000 0.961 3.237 1.00 0.00 33 GLY A N 19
ATOM 13154 C CA . GLY A 1 33 ? -0.734 0.521 2.720 1.00 0.00 33 GLY A CA 19
ATOM 13155 C C . GLY A 1 33 ? 0.180 0.245 3.867 1.00 0.00 33 GLY A C 19
ATOM 13156 O O . GLY A 1 33 ? 0.246 1.051 4.801 1.00 0.00 33 GLY A O 19
ATOM 13160 N N . SER A 1 34 ? 0.845 -0.873 3.852 1.00 0.00 34 SER A N 19
ATOM 13161 C CA . SER A 1 34 ? 1.691 -1.225 4.948 1.00 0.00 34 SER A CA 19
ATOM 13162 C C . SER A 1 34 ? 3.006 -1.779 4.431 1.00 0.00 34 SER A C 19
ATOM 13163 O O . SER A 1 34 ? 3.050 -2.446 3.386 1.00 0.00 34 SER A O 19
ATOM 13171 N N . CYS A 1 35 ? 4.056 -1.482 5.132 1.00 0.00 35 CYS A N 19
ATOM 13172 C CA . CYS A 1 35 ? 5.362 -1.951 4.783 1.00 0.00 35 CYS A CA 19
ATOM 13173 C C . CYS A 1 35 ? 5.530 -3.387 5.194 1.00 0.00 35 CYS A C 19
ATOM 13174 O O . CYS A 1 35 ? 5.240 -3.762 6.330 1.00 0.00 35 CYS A O 19
ATOM 13181 N N . SER A 1 36 ? 5.945 -4.186 4.269 1.00 0.00 36 SER A N 19
ATOM 13182 C CA . SER A 1 36 ? 6.182 -5.551 4.507 1.00 0.00 36 SER A CA 19
ATOM 13183 C C . SER A 1 36 ? 7.380 -5.949 3.673 1.00 0.00 36 SER A C 19
ATOM 13184 O O . SER A 1 36 ? 7.394 -5.724 2.460 1.00 0.00 36 SER A O 19
ATOM 13192 N N . HIS A 1 37 ? 8.415 -6.443 4.342 1.00 0.00 37 HIS A N 19
ATOM 13193 C CA . HIS A 1 37 ? 9.668 -6.908 3.714 1.00 0.00 37 HIS A CA 19
ATOM 13194 C C . HIS A 1 37 ? 10.456 -5.745 3.098 1.00 0.00 37 HIS A C 19
ATOM 13195 O O . HIS A 1 37 ? 11.420 -5.947 2.358 1.00 0.00 37 HIS A O 19
ATOM 13209 N N . GLY A 1 38 ? 10.075 -4.536 3.447 1.00 0.00 38 GLY A N 19
ATOM 13210 C CA . GLY A 1 38 ? 10.705 -3.364 2.890 1.00 0.00 38 GLY A CA 19
ATOM 13211 C C . GLY A 1 38 ? 9.893 -2.783 1.753 1.00 0.00 38 GLY A C 19
ATOM 13212 O O . GLY A 1 38 ? 10.167 -1.675 1.280 1.00 0.00 38 GLY A O 19
ATOM 13216 N N . ASP A 1 39 ? 8.886 -3.512 1.331 1.00 0.00 39 ASP A N 19
ATOM 13217 C CA . ASP A 1 39 ? 8.028 -3.085 0.239 1.00 0.00 39 ASP A CA 19
ATOM 13218 C C . ASP A 1 39 ? 6.727 -2.570 0.762 1.00 0.00 39 ASP A C 19
ATOM 13219 O O . ASP A 1 39 ? 6.323 -2.903 1.877 1.00 0.00 39 ASP A O 19
ATOM 13228 N N . CYS A 1 40 ? 6.070 -1.774 -0.024 1.00 0.00 40 CYS A N 19
ATOM 13229 C CA . CYS A 1 40 ? 4.801 -1.226 0.364 1.00 0.00 40 CYS A CA 19
ATOM 13230 C C . CYS A 1 40 ? 3.691 -2.070 -0.211 1.00 0.00 40 CYS A C 19
ATOM 13231 O O . CYS A 1 40 ? 3.475 -2.100 -1.431 1.00 0.00 40 CYS A O 19
ATOM 13238 N N . TYR A 1 41 ? 3.035 -2.793 0.638 1.00 0.00 41 TYR A N 19
ATOM 13239 C CA . TYR A 1 41 ? 1.938 -3.610 0.239 1.00 0.00 41 TYR A CA 19
ATOM 13240 C C . TYR A 1 41 ? 0.663 -2.862 0.456 1.00 0.00 41 TYR A C 19
ATOM 13241 O O . TYR A 1 41 ? 0.332 -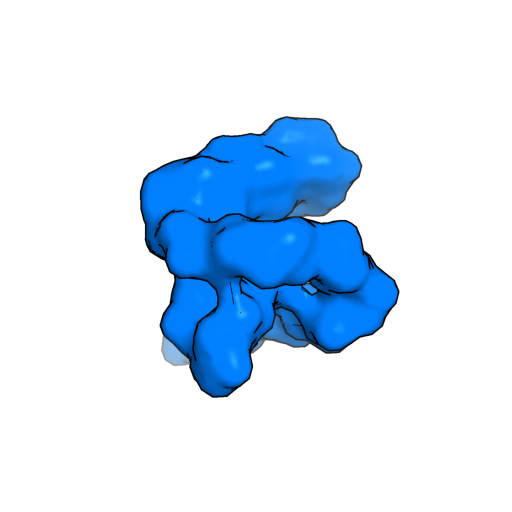2.474 1.585 1.00 0.00 41 TYR A O 19
ATOM 13259 N N . CYS A 1 42 ? -0.017 -2.611 -0.607 1.00 0.00 42 CYS A N 19
ATOM 13260 C CA . CYS A 1 42 ? -1.248 -1.893 -0.562 1.00 0.00 42 CYS A CA 19
ATOM 13261 C C . CYS A 1 42 ? -2.389 -2.893 -0.485 1.00 0.00 42 CYS A C 19
ATOM 13262 O O . CYS A 1 42 ? -2.546 -3.752 -1.360 1.00 0.00 42 CYS A O 19
ATOM 13269 N N . TYR A 1 43 ? -3.132 -2.826 0.594 1.00 0.00 43 TYR A N 19
ATOM 13270 C CA . TYR A 1 43 ? -4.169 -3.785 0.884 1.00 0.00 43 TYR A CA 19
ATOM 13271 C C . TYR A 1 43 ? -5.517 -3.359 0.352 1.00 0.00 43 TYR A C 19
ATOM 13272 O O . TYR A 1 43 ? -5.989 -2.239 0.603 1.00 0.00 43 TYR A O 19
ATOM 13290 N N . TYR A 1 44 ? -6.112 -4.250 -0.379 1.00 0.00 44 TYR A N 19
ATOM 13291 C CA . TYR A 1 44 ? -7.434 -4.092 -0.941 1.00 0.00 44 TYR A CA 19
ATOM 13292 C C . TYR A 1 44 ? -8.266 -5.223 -0.399 1.00 0.00 44 TYR A C 19
ATOM 13293 O O . TYR A 1 44 ? -7.755 -6.039 0.364 1.00 0.00 44 TYR A O 19
ATOM 13311 N N . HIS A 1 45 ? -9.512 -5.281 -0.756 1.00 0.00 45 HIS A N 19
ATOM 13312 C CA . HIS A 1 45 ? -10.341 -6.384 -0.333 1.00 0.00 45 HIS A CA 19
ATOM 13313 C C . HIS A 1 45 ? -10.561 -7.343 -1.494 1.00 0.00 45 HIS A C 19
ATOM 13314 O O . HIS A 1 45 ? -10.728 -6.912 -2.639 1.00 0.00 45 HIS A O 19
ATOM 13328 N N . CYS A 1 46 ? -10.475 -8.607 -1.226 1.00 0.00 46 CYS A N 19
ATOM 13329 C CA . CYS A 1 46 ? -10.804 -9.602 -2.214 1.00 0.00 46 CYS A CA 19
ATOM 13330 C C . CYS A 1 46 ? -12.263 -9.978 -2.052 1.00 0.00 46 CYS A C 19
ATOM 13331 O O . CYS A 1 46 ? -13.114 -9.490 -2.839 1.00 0.00 46 CYS A O 19
ATOM 13339 N N . ALA A 1 1 ? -9.995 -13.575 8.115 1.00 0.00 1 ALA A N 20
ATOM 13340 C CA . ALA A 1 1 ? -9.356 -12.337 7.686 1.00 0.00 1 ALA A CA 20
ATOM 13341 C C . ALA A 1 1 ? -9.212 -12.351 6.191 1.00 0.00 1 ALA A C 20
ATOM 13342 O O . ALA A 1 1 ? -9.041 -13.417 5.595 1.00 0.00 1 ALA A O 20
ATOM 13349 N N . LYS A 1 2 ? -9.312 -11.198 5.581 1.00 0.00 2 LYS A N 20
ATOM 13350 C CA . LYS A 1 2 ? -9.147 -11.075 4.160 1.00 0.00 2 LYS A CA 20
ATOM 13351 C C . LYS A 1 2 ? -8.325 -9.827 3.823 1.00 0.00 2 LYS A C 20
ATOM 13352 O O . LYS A 1 2 ? -8.855 -8.744 3.584 1.00 0.00 2 LYS A O 20
ATOM 13371 N N . HIS A 1 3 ? -7.031 -9.964 3.887 1.00 0.00 3 HIS A N 20
ATOM 13372 C CA . HIS A 1 3 ? -6.139 -8.857 3.615 1.00 0.00 3 HIS A CA 20
ATOM 13373 C C . HIS A 1 3 ? -5.497 -9.042 2.267 1.00 0.00 3 HIS A C 20
ATOM 13374 O O . HIS A 1 3 ? -4.493 -9.732 2.130 1.00 0.00 3 HIS A O 20
ATOM 13388 N N . CYS A 1 4 ? -6.110 -8.480 1.276 1.00 0.00 4 CYS A N 20
ATOM 13389 C CA . CYS A 1 4 ? -5.659 -8.608 -0.088 1.00 0.00 4 CYS A CA 20
ATOM 13390 C C . CYS A 1 4 ? -4.822 -7.418 -0.506 1.00 0.00 4 CYS A C 20
ATOM 13391 O O . CYS A 1 4 ? -5.322 -6.293 -0.607 1.00 0.00 4 CYS A O 20
ATOM 13398 N N . GLY A 1 5 ? -3.542 -7.668 -0.713 1.00 0.00 5 GLY A N 20
ATOM 13399 C CA . GLY A 1 5 ? -2.620 -6.623 -1.045 1.00 0.00 5 GLY A CA 20
ATOM 13400 C C . GLY A 1 5 ? -2.435 -6.447 -2.532 1.00 0.00 5 GLY A C 20
ATOM 13401 O O . GLY A 1 5 ? -2.692 -7.368 -3.321 1.00 0.00 5 GLY A O 20
ATOM 13405 N N . LYS A 1 6 ? -2.022 -5.259 -2.898 1.00 0.00 6 LYS A N 20
ATOM 13406 C CA . LYS A 1 6 ? -1.747 -4.869 -4.266 1.00 0.00 6 LYS A CA 20
ATOM 13407 C C . LYS A 1 6 ? -0.640 -5.702 -4.846 1.00 0.00 6 LYS A C 20
ATOM 13408 O O . LYS A 1 6 ? 0.336 -6.017 -4.165 1.00 0.00 6 LYS A O 20
ATOM 13427 N N . HIS A 1 7 ? -0.815 -6.080 -6.071 1.00 0.00 7 HIS A N 20
ATOM 13428 C CA . HIS A 1 7 ? 0.243 -6.662 -6.837 1.00 0.00 7 HIS A CA 20
ATOM 13429 C C . HIS A 1 7 ? 1.172 -5.500 -7.141 1.00 0.00 7 HIS A C 20
ATOM 13430 O O . HIS A 1 7 ? 0.856 -4.641 -7.978 1.00 0.00 7 HIS A O 20
ATOM 13444 N N . SER A 1 8 ? 2.238 -5.414 -6.415 1.00 0.00 8 SER A N 20
ATOM 13445 C CA . SER A 1 8 ? 3.042 -4.252 -6.459 1.00 0.00 8 SER A CA 20
ATOM 13446 C C . SER A 1 8 ? 4.077 -4.307 -7.567 1.00 0.00 8 SER A C 20
ATOM 13447 O O . SER A 1 8 ? 5.028 -5.098 -7.543 1.00 0.00 8 SER A O 20
ATOM 13455 N N . LYS A 1 9 ? 3.849 -3.489 -8.552 1.00 0.00 9 LYS A N 20
ATOM 13456 C CA . LYS A 1 9 ? 4.741 -3.332 -9.661 1.00 0.00 9 LYS A CA 20
ATOM 13457 C C . LYS A 1 9 ? 5.594 -2.102 -9.397 1.00 0.00 9 LYS A C 20
ATOM 13458 O O . LYS A 1 9 ? 6.772 -2.037 -9.759 1.00 0.00 9 LYS A O 20
ATOM 13477 N N . SER A 1 10 ? 4.994 -1.151 -8.730 1.00 0.00 10 SER A N 20
ATOM 13478 C CA . SER A 1 10 ? 5.614 0.098 -8.456 1.00 0.00 10 SER A CA 20
ATOM 13479 C C . SER A 1 10 ? 6.276 0.131 -7.076 1.00 0.00 10 SER A C 20
ATOM 13480 O O . SER A 1 10 ? 5.601 0.196 -6.050 1.00 0.00 10 SER A O 20
ATOM 13488 N N . TRP A 1 11 ? 7.583 0.040 -7.065 1.00 0.00 11 TRP A N 20
ATOM 13489 C CA . TRP A 1 11 ? 8.374 0.206 -5.858 1.00 0.00 11 TRP A CA 20
ATOM 13490 C C . TRP A 1 11 ? 9.463 1.211 -6.111 1.00 0.00 11 TRP A C 20
ATOM 13491 O O . TRP A 1 11 ? 10.472 0.895 -6.749 1.00 0.00 11 TRP A O 20
ATOM 13512 N N . ASN A 1 12 ? 9.251 2.432 -5.680 1.00 0.00 12 ASN A N 20
ATOM 13513 C CA . ASN A 1 12 ? 10.244 3.475 -5.858 1.00 0.00 12 ASN A CA 20
ATOM 13514 C C . ASN A 1 12 ? 10.429 4.259 -4.589 1.00 0.00 12 ASN A C 20
ATOM 13515 O O . ASN A 1 12 ? 9.558 5.043 -4.191 1.00 0.00 12 ASN A O 20
ATOM 13526 N N . GLY A 1 13 ? 11.530 4.017 -3.928 1.00 0.00 13 GLY A N 20
ATOM 13527 C CA . GLY A 1 13 ? 11.838 4.740 -2.728 1.00 0.00 13 GLY A CA 20
ATOM 13528 C C . GLY A 1 13 ? 11.866 3.855 -1.513 1.00 0.00 13 GLY A C 20
ATOM 13529 O O . GLY A 1 13 ? 11.898 2.610 -1.624 1.00 0.00 13 GLY A O 20
ATOM 13533 N N . LYS A 1 14 ? 11.870 4.462 -0.363 1.00 0.00 14 LYS A N 20
ATOM 13534 C CA . LYS A 1 14 ? 11.893 3.740 0.883 1.00 0.00 14 LYS A CA 20
ATOM 13535 C C . LYS A 1 14 ? 10.467 3.530 1.364 1.00 0.00 14 LYS A C 20
ATOM 13536 O O . LYS A 1 14 ? 9.579 4.315 1.032 1.00 0.00 14 LYS A O 20
ATOM 13555 N N . CYS A 1 15 ? 10.237 2.473 2.102 1.00 0.00 15 CYS A N 20
ATOM 13556 C CA . CYS A 1 15 ? 8.916 2.160 2.552 1.00 0.00 15 CYS A CA 20
ATOM 13557 C C . CYS A 1 15 ? 8.601 2.879 3.856 1.00 0.00 15 CYS A C 20
ATOM 13558 O O . CYS A 1 15 ? 9.241 2.646 4.897 1.00 0.00 15 CYS A O 20
ATOM 13565 N N . PHE A 1 16 ? 7.661 3.777 3.785 1.00 0.00 16 PHE A N 20
ATOM 13566 C CA . PHE A 1 16 ? 7.176 4.492 4.925 1.00 0.00 16 PHE A CA 20
ATOM 13567 C C . PHE A 1 16 ? 5.713 4.139 5.108 1.00 0.00 16 PHE A C 20
ATOM 13568 O O . PHE A 1 16 ? 4.890 4.459 4.261 1.00 0.00 16 PHE A O 20
ATOM 13585 N N . HIS A 1 17 ? 5.412 3.465 6.201 1.00 0.00 17 HIS A N 20
ATOM 13586 C CA . HIS A 1 17 ? 4.063 2.929 6.498 1.00 0.00 17 HIS A CA 20
ATOM 13587 C C . HIS A 1 17 ? 2.910 3.948 6.300 1.00 0.00 17 HIS A C 20
ATOM 13588 O O . HIS A 1 17 ? 1.960 3.693 5.531 1.00 0.00 17 HIS A O 20
ATOM 13602 N N . LYS A 1 18 ? 3.022 5.098 6.932 1.00 0.00 18 LYS A N 20
ATOM 13603 C CA . LYS A 1 18 ? 1.984 6.110 6.870 1.00 0.00 18 LYS A CA 20
ATOM 13604 C C . LYS A 1 18 ? 1.910 6.723 5.483 1.00 0.00 18 LYS A C 20
ATOM 13605 O O . LYS A 1 18 ? 0.815 6.963 4.949 1.00 0.00 18 LYS A O 20
ATOM 13624 N N . LYS A 1 19 ? 3.061 6.925 4.877 1.00 0.00 19 LYS A N 20
ATOM 13625 C CA . LYS A 1 19 ? 3.113 7.541 3.573 1.00 0.00 19 LYS A CA 20
ATOM 13626 C C . LYS A 1 19 ? 2.574 6.591 2.517 1.00 0.00 19 LYS A C 20
ATOM 13627 O O . LYS A 1 19 ? 1.954 7.021 1.544 1.00 0.00 19 LYS A O 20
ATOM 13646 N N . CYS A 1 20 ? 2.788 5.304 2.724 1.00 0.00 20 CYS A N 20
ATOM 13647 C CA . CYS A 1 20 ? 2.191 4.289 1.884 1.00 0.00 20 CYS A CA 20
ATOM 13648 C C . CYS A 1 20 ? 0.686 4.307 2.030 1.00 0.00 20 CYS A C 20
ATOM 13649 O O . CYS A 1 20 ? -0.028 4.238 1.043 1.00 0.00 20 CYS A O 20
ATOM 13656 N N . ASN A 1 21 ? 0.205 4.446 3.266 1.00 0.00 21 ASN A N 20
ATOM 13657 C CA . ASN A 1 21 ? -1.233 4.514 3.526 1.00 0.00 21 ASN A CA 20
ATOM 13658 C C . ASN A 1 21 ? -1.888 5.619 2.719 1.00 0.00 21 ASN A C 20
ATOM 13659 O O . ASN A 1 21 ? -2.884 5.389 2.022 1.00 0.00 21 ASN A O 20
ATOM 13670 N N . HIS A 1 22 ? -1.301 6.792 2.767 1.00 0.00 22 HIS A N 20
ATOM 13671 C CA . HIS A 1 22 ? -1.850 7.927 2.055 1.00 0.00 22 HIS A CA 20
ATOM 13672 C C . HIS A 1 22 ? -1.643 7.820 0.562 1.00 0.00 22 HIS A C 20
ATOM 13673 O O . HIS A 1 22 ? -2.501 8.230 -0.200 1.00 0.00 22 HIS A O 20
ATOM 13687 N N . TRP A 1 23 ? -0.531 7.221 0.144 1.00 0.00 23 TRP A N 20
ATOM 13688 C CA . TRP A 1 23 ? -0.269 7.007 -1.278 1.00 0.00 23 TRP A CA 20
ATOM 13689 C C . TRP A 1 23 ? -1.323 6.073 -1.852 1.00 0.00 23 TRP A C 20
ATOM 13690 O O . TRP A 1 23 ? -1.934 6.364 -2.870 1.00 0.00 23 TRP A O 20
ATOM 13711 N N . CYS A 1 24 ? -1.556 4.976 -1.165 1.00 0.00 24 CYS A N 20
ATOM 13712 C CA . CYS A 1 24 ? -2.534 3.999 -1.585 1.00 0.00 24 CYS A CA 20
ATOM 13713 C C . CYS A 1 24 ? -3.928 4.599 -1.622 1.00 0.00 24 CYS A C 20
ATOM 13714 O O . CYS A 1 24 ? -4.657 4.411 -2.592 1.00 0.00 24 CYS A O 20
ATOM 13721 N N . MET A 1 25 ? -4.271 5.360 -0.595 1.00 0.00 25 MET A N 20
ATOM 13722 C CA . MET A 1 25 ? -5.578 6.006 -0.501 1.00 0.00 25 MET A CA 20
ATOM 13723 C C . MET A 1 25 ? -5.769 6.991 -1.656 1.00 0.00 25 MET A C 20
ATOM 13724 O O . MET A 1 25 ? -6.790 6.977 -2.350 1.00 0.00 25 MET A O 20
ATOM 13738 N N . GLU A 1 26 ? -4.761 7.804 -1.866 1.00 0.00 26 GLU A N 20
ATOM 13739 C CA . GLU A 1 26 ? -4.780 8.860 -2.860 1.00 0.00 26 GLU A CA 20
ATOM 13740 C C . GLU A 1 26 ? -4.741 8.299 -4.288 1.00 0.00 26 GLU A C 20
ATOM 13741 O O . GLU A 1 26 ? -5.568 8.640 -5.122 1.00 0.00 26 GLU A O 20
ATOM 13753 N N . LYS A 1 27 ? -3.791 7.442 -4.547 1.00 0.00 27 LYS A N 20
ATOM 13754 C CA . LYS A 1 27 ? -3.515 6.998 -5.898 1.00 0.00 27 LYS A CA 20
ATOM 13755 C C . LYS A 1 27 ? -4.257 5.738 -6.304 1.00 0.00 27 LYS A C 20
ATOM 13756 O O . LYS A 1 27 ? -4.753 5.651 -7.423 1.00 0.00 27 LYS A O 20
ATOM 13775 N N . GLU A 1 28 ? -4.351 4.780 -5.418 1.00 0.00 28 GLU A N 20
ATOM 13776 C CA . GLU A 1 28 ? -4.845 3.469 -5.808 1.00 0.00 28 GLU A CA 20
ATOM 13777 C C . GLU A 1 28 ? -6.273 3.200 -5.370 1.00 0.00 28 GLU A C 20
ATOM 13778 O O . GLU A 1 28 ? -6.887 2.250 -5.859 1.00 0.00 28 GLU A O 20
ATOM 13790 N N . ASP A 1 29 ? -6.775 4.016 -4.446 1.00 0.00 29 ASP A N 20
ATOM 13791 C CA . ASP A 1 29 ? -8.097 3.812 -3.812 1.00 0.00 29 ASP A CA 20
ATOM 13792 C C . ASP A 1 29 ? -8.093 2.488 -3.058 1.00 0.00 29 ASP A C 20
ATOM 13793 O O . ASP A 1 29 ? -8.477 1.440 -3.582 1.00 0.00 29 ASP A O 20
ATOM 13802 N N . ALA A 1 30 ? -7.578 2.523 -1.864 1.00 0.00 30 ALA A N 20
ATOM 13803 C CA . ALA A 1 30 ? -7.428 1.333 -1.069 1.00 0.00 30 ALA A CA 20
ATOM 13804 C C . ALA A 1 30 ? -8.088 1.525 0.267 1.00 0.00 30 ALA A C 20
ATOM 13805 O O . ALA A 1 30 ? -8.610 2.608 0.559 1.00 0.00 30 ALA A O 20
ATOM 13812 N N . LYS A 1 31 ? -8.073 0.496 1.078 1.00 0.00 31 LYS A N 20
ATOM 13813 C CA . LYS A 1 31 ? -8.604 0.587 2.420 1.00 0.00 31 LYS A CA 20
ATOM 13814 C C . LYS A 1 31 ? -7.548 1.185 3.310 1.00 0.00 31 LYS A C 20
ATOM 13815 O O . LYS A 1 31 ? -7.791 2.144 4.058 1.00 0.00 31 LYS A O 20
ATOM 13834 N N . TYR A 1 32 ? -6.371 0.644 3.205 1.00 0.00 32 TYR A N 20
ATOM 13835 C CA . TYR A 1 32 ? -5.246 1.098 3.948 1.00 0.00 32 TYR A CA 20
ATOM 13836 C C . TYR A 1 32 ? -3.990 0.680 3.238 1.00 0.00 32 TYR A C 20
ATOM 13837 O O . TYR A 1 32 ? -3.985 -0.300 2.484 1.00 0.00 32 TYR A O 20
ATOM 13855 N N . GLY A 1 33 ? -2.965 1.438 3.424 1.00 0.00 33 GLY A N 20
ATOM 13856 C CA . GLY A 1 33 ? -1.686 1.091 2.897 1.00 0.00 33 GLY A CA 20
ATOM 13857 C C . GLY A 1 33 ? -0.789 0.829 4.043 1.00 0.00 33 GLY A C 20
ATOM 13858 O O . GLY A 1 33 ? -1.000 1.394 5.135 1.00 0.00 33 GLY A O 20
ATOM 13862 N N . SER A 1 34 ? 0.149 -0.029 3.871 1.00 0.00 34 SER A N 20
ATOM 13863 C CA . SER A 1 34 ? 1.011 -0.421 4.939 1.00 0.00 34 SER A CA 20
ATOM 13864 C C . SER A 1 34 ? 2.370 -0.822 4.403 1.00 0.00 34 SER A C 20
ATOM 13865 O O . SER A 1 34 ? 2.585 -0.860 3.180 1.00 0.00 34 SER A O 20
ATOM 13873 N N . CYS A 1 35 ? 3.272 -1.086 5.292 1.00 0.00 35 CYS A N 20
ATOM 13874 C CA . CYS A 1 35 ? 4.582 -1.497 4.930 1.00 0.00 35 CYS A CA 20
ATOM 13875 C C . CYS A 1 35 ? 4.734 -2.936 5.343 1.00 0.00 35 CYS A C 20
ATOM 13876 O O . CYS A 1 35 ? 4.726 -3.256 6.532 1.00 0.00 35 CYS A O 20
ATOM 13883 N N . SER A 1 36 ? 4.841 -3.792 4.382 1.00 0.00 36 SER A N 20
ATOM 13884 C CA . SER A 1 36 ? 4.886 -5.188 4.628 1.00 0.00 36 SER A CA 20
ATOM 13885 C C . SER A 1 36 ? 6.279 -5.720 4.316 1.00 0.00 36 SER A C 20
ATOM 13886 O O . SER A 1 36 ? 6.689 -5.775 3.153 1.00 0.00 36 SER A O 20
ATOM 13894 N N . HIS A 1 37 ? 7.034 -6.015 5.378 1.00 0.00 37 HIS A N 20
ATOM 13895 C CA . HIS A 1 37 ? 8.402 -6.582 5.304 1.00 0.00 37 HIS A CA 20
ATOM 13896 C C . HIS A 1 37 ? 9.390 -5.578 4.732 1.00 0.00 37 HIS A C 20
ATOM 13897 O O . HIS A 1 37 ? 10.502 -5.932 4.341 1.00 0.00 37 HIS A O 20
ATOM 13911 N N . GLY A 1 38 ? 9.007 -4.329 4.729 1.00 0.00 38 GLY A N 20
ATOM 13912 C CA . GLY A 1 38 ? 9.853 -3.301 4.179 1.00 0.00 38 GLY A CA 20
ATOM 13913 C C . GLY A 1 38 ? 9.470 -2.968 2.766 1.00 0.00 38 GLY A C 20
ATOM 13914 O O . GLY A 1 38 ? 10.144 -2.191 2.091 1.00 0.00 38 GLY A O 20
ATOM 13918 N N . ASP A 1 39 ? 8.398 -3.564 2.305 1.00 0.00 39 ASP A N 20
ATOM 13919 C CA . ASP A 1 39 ? 7.892 -3.294 0.985 1.00 0.00 39 ASP A CA 20
ATOM 13920 C C . ASP A 1 39 ? 6.563 -2.631 1.102 1.00 0.00 39 ASP A C 20
ATOM 13921 O O . ASP A 1 39 ? 5.734 -3.031 1.917 1.00 0.00 39 ASP A O 20
ATOM 13930 N N . CYS A 1 40 ? 6.365 -1.620 0.322 1.00 0.00 40 CYS A N 20
ATOM 13931 C CA . CYS A 1 40 ? 5.154 -0.836 0.375 1.00 0.00 40 CYS A CA 20
ATOM 13932 C C . CYS A 1 40 ? 4.009 -1.624 -0.257 1.00 0.00 40 CYS A C 20
ATOM 13933 O O . CYS A 1 40 ? 4.170 -2.173 -1.355 1.00 0.00 40 CYS A O 20
ATOM 13940 N N . TYR A 1 41 ? 2.889 -1.721 0.446 1.00 0.00 41 TYR A N 20
ATOM 13941 C CA . TYR A 1 41 ? 1.728 -2.459 -0.029 1.00 0.00 41 TYR A CA 20
ATOM 13942 C C . TYR A 1 41 ? 0.429 -1.737 0.257 1.00 0.00 41 TYR A C 20
ATOM 13943 O O . TYR A 1 41 ? 0.270 -1.090 1.295 1.00 0.00 41 TYR A O 20
ATOM 13961 N N . CYS A 1 42 ? -0.486 -1.853 -0.662 1.00 0.00 42 CYS A N 20
ATOM 13962 C CA . CYS A 1 42 ? -1.816 -1.300 -0.522 1.00 0.00 42 CYS A CA 20
ATOM 13963 C C . CYS A 1 42 ? -2.766 -2.454 -0.307 1.00 0.00 42 CYS A C 20
ATOM 13964 O O . CYS A 1 42 ? -2.619 -3.479 -0.958 1.00 0.00 42 CYS A O 20
ATOM 13971 N N . TYR A 1 43 ? -3.700 -2.324 0.599 1.00 0.00 43 TYR A N 20
ATOM 13972 C CA . TYR A 1 43 ? -4.638 -3.394 0.864 1.00 0.00 43 TYR A CA 20
ATOM 13973 C C . TYR A 1 43 ? -6.044 -3.008 0.475 1.00 0.00 43 TYR A C 20
ATOM 13974 O O . TYR A 1 43 ? -6.518 -1.897 0.781 1.00 0.00 43 TYR A O 20
ATOM 13992 N N . TYR A 1 44 ? -6.694 -3.910 -0.213 1.00 0.00 44 TYR A N 20
ATOM 13993 C CA . TYR A 1 44 ? -8.016 -3.691 -0.745 1.00 0.00 44 TYR A CA 20
ATOM 13994 C C . TYR A 1 44 ? -8.951 -4.759 -0.236 1.00 0.00 44 TYR A C 20
ATOM 13995 O O . TYR A 1 44 ? -8.598 -5.564 0.650 1.00 0.00 44 TYR A O 20
ATOM 14013 N N . HIS A 1 45 ? -10.137 -4.763 -0.785 1.00 0.00 45 HIS A N 20
ATOM 14014 C CA . HIS A 1 45 ? -11.097 -5.795 -0.534 1.00 0.00 45 HIS A CA 20
ATOM 14015 C C . HIS A 1 45 ? -10.793 -6.989 -1.441 1.00 0.00 45 HIS A C 20
ATOM 14016 O O . HIS A 1 45 ? -10.292 -6.821 -2.559 1.00 0.00 45 HIS A O 20
ATOM 14030 N N . CYS A 1 46 ? -11.025 -8.149 -0.941 1.00 0.00 46 CYS A N 20
ATOM 14031 C CA . CYS A 1 46 ? -10.892 -9.358 -1.696 1.00 0.00 46 CYS A CA 20
ATOM 14032 C C . CYS A 1 46 ? -12.202 -9.608 -2.427 1.00 0.00 46 CYS A C 20
ATOM 14033 O O . CYS A 1 46 ? -13.166 -10.064 -1.783 1.00 0.00 46 CYS A O 20
#

Solvent-accessible surface area: 3621 Å² total; per-residue (Å²): 133,112,120,24,46,53,135,23,159,44,222,81,57,144,25,102,114,135,133,2,33,102,140,0,97,142,108,69,96,2,95,79,0,33,50,39,164,54,58,8,53,4,42,51,117,119

Organism: Solanum lycopersicum (NCBI:txid4081)

Nearest PDB structures (foldseek):
  7jnn-assembly1_A  TM=9.162E-01  e=2.511E-07  Solanum lycopersicum
  2gl1-assembly1_A  TM=7.942E-01  e=1.062E-02  Vigna radiata
  1jkz-assembly1_A  TM=7.361E-01  e=2.305E-02  Pisum sativum
  1t0z-assembly1_A  TM=6.493E-01  e=1.405E-01  Olivierus martensii
  2brz-assembly1_A  TM=6.502E-01  e=9.137E-01  Pentadiplandra brazzeana

Radius of gyration: 9.32 Å; Cα contacts (8 Å, |Δi|>4): 92; chains: 1; bounding box: 24×20×16 Å

Sequence (46 aa):
AKHCGKHSKSWNGKCFHKKCNHWCMEKEDAKYGSCSHGDCYCYYHCAKHCGKHSKSWNGKCFHKKCNHWCMEKEDAKYGSCSHGDCYCYYHCAKHCGKHSKSWNGKCFHKKCNHWCMEKEDAKYGSCSHGDCYCYYHCAKHCGKHSKSWNGKCFHKKCNHWCMEKEDAKYGSCSHGDCYCYYHCAKHCGKHSKSWNGKCFHKKCNHWCMEKEDAKYGSCSHGDCYCYYHCAKHCGKHSKSWNGKCFHKKCNHWCMEKEDAKYGSCSHGDCYCYYHCAKHCGKHSKSWNGKCFHKKCNHWCMEKEDAKYGSCSHGDCYCYYHCAKHCGKHSKSWNGKCFHKKCNHWCMEKEDAKYGSCSHGDCYCYYHCAKHCGKHSKSWNGKCFHKKCNHWCMEKEDAKYGSCSHGDCYCYYHCAKHCGKHSKSWNGKCFHKKCNHWCMEKEDAKYGSCSHGDCYCYYHCAKHCGKHSKSWNGKCFHKKCNHWCMEKEDAKYGSCSHGDCYCYYHCAKHCGKHSKSWNGKCFHKKCNHWCMEKEDAKYGSCSHGDCYCYYHCAKHCGKHSKSWNGKCFHKKCNHWCMEKEDAKYGSCSHGDCYCYYHCAKHCGKHSKSWNGKCFHKKCNHWCMEKEDAKYGSCSHGDCYCYYHCAKHCGKHSKSWNGKCFHKKCNHWCMEKEDAKYGSCSHGDCYCYYHCAKHCGKHSKSWNGKCFHKKCNHWCMEKEDAKYGSCSHGDCYCYYHCAKHCGKHSKSWNGKCFHKKCNHWCMEKEDAKYGSCSHGDCYCYYHCAKHCGKHSKSWNGKCFHKKCNHWCMEKEDAKYGSCSHGDCYCYYHCAKHCGKHSKSWNGKCFHKKCNHWCMEKEDAKYGSCSHGDCYCYYHCAKHCGKHSKSWNGKCFHKKCNHWCMEKEDAKYGSCSHGDCYCYYHC

Foldseek 3Di:
DFWAKDPDPDFDDWDDAQVLQVCCCPPVNAPGWGQDPRTTIGTHGD

Secondary structure (DSSP, 8-state):
---EE----S--SS--HHHHHHHHHHHH--SEEEEETTEEEEEE--

InterPro domains:
  IPR036574 Knottin, scorpion toxin-like superfamily [G3DSA:3.30.30.10] (29-76)
  IPR036574 Knottin, scorpion toxin-like superfamily [SSF57095] (32-76)